Protein 8F0L (pdb70)

Sequence (868 aa):
VQLVQSGAEVKKPGASVKVSCKASGFNIKDYYMHWVRQAPGQRLEWMGWIDLENANTIYDAKFQGRVTITRRDTSASTAYMELSSLRSEDTAVYYCARDAYGRYFYDVWGQGTLVTVSSASTKGPSVFPLAPGTAALGCCLVKDYFPEPVTVSWNSGALTSGVHTFPAVLQSSGLYSLSSVVTVPSSSLGTQTYICCNVNHKPSNTKVDKKVEPDIVMTQSPDSLAVSLGERATINNCKSSQSLLNARTGKKNYLAWYQQKPGQPPKLLIYWASSTRRESSSGVPDRFSGSGSGTDDFTLTISSLQAEDVAVYYCKQSYSRRTFGGGTKVEIKRTVAAPSVFIFPPSDEQLKSGTASVVCCLLNNNFYPRREAKVQWKVDNALQSGNSQESVTEQDSKDSTYSLSSSTLTLSKADDYEKHKVYACCEVTHQGLSSPVTKSFNNRVQQLVQSGAEVKKPGASVKVSCKASGFNIKDYYMHWVRQAPGQRLEWMGWIDLENANTIYDAKFQGRVTITRDTSASTAYMELSSLRSEDTAVYYCARDAYGRYFYDVWGQGTLVTVSSASTKGPSVFPLAPGTAALGCCLVKDYFPEPVTVSWNSGALTSGVHTFPAVLQSSGLYSLSSVVTVPSSSLGTQTYICCNVNHKPSNTKVDKKVEPDIVMTQSPDSLLAVSLGERATINCKSSSQSLLNARTGKNYLAWYQQKPGQPPKLLIYWASTRRESGVPDDRFSGSGSGTDFTLTISSLQAEDVAVYYCKQSYSRRRTTFGGGTKVEIKRTVAAPSVFIFPPSDEEQLKSGTASVVCLLNNFYPRREEAKVQWKVDNALQSGNSQESVTEQDSKDSTYSLSSSTLTLSKADYEKHKVYACCEVTHQGLSSPVTKSFNRGEDGNEEMDGNEEM

B-factor: mean 36.09, std 13.44, range [15.04, 128.4]

CATH classification: 2.60.40.10 (+1 more: 2.60.40.10)

Structure (mmCIF, N/CA/C/O backbone):
data_8F0L
#
_entry.id   8F0L
#
_cell.length_a   73.634
_cell.length_b   53.084
_cell.length_c   113.934
_cell.angle_alpha   90.00
_cell.angle_beta   99.82
_cell.angle_gamma   90.00
#
_symmetry.space_group_name_H-M   'P 1 21 1'
#
loop_
_entity.id
_entity.type
_entity.pdbx_description
1 polymer 'ADI-26906 Fab Heavy Chain'
2 polymer 'ADI-26906 Fab Light Chain'
3 polymer 'T-cell surface glycoprotein CD3 epsilon chain'
4 non-polymer GLYCEROL
5 water water
#
loop_
_atom_site.group_PDB
_atom_site.id
_atom_site.type_symbol
_atom_site.label_atom_id
_atom_site.label_alt_id
_atom_site.label_comp_id
_atom_site.label_asym_id
_atom_site.label_entity_id
_atom_site.label_seq_id
_atom_site.pdbx_PDB_ins_code
_atom_site.Cartn_x
_atom_site.Cartn_y
_atom_site.Cartn_z
_atom_site.occupancy
_atom_site.B_iso_or_equiv
_atom_site.auth_seq_id
_atom_site.auth_comp_id
_atom_site.auth_asym_id
_atom_site.auth_atom_id
_atom_site.pdbx_PDB_model_num
ATOM 15 N N . VAL A 1 2 ? -14.130 -0.673 -0.436 1.00 21.17 2 VAL H N 1
ATOM 16 C CA . VAL A 1 2 ? -14.085 -1.126 -1.796 1.00 20.09 2 VAL H CA 1
ATOM 17 C C . VAL A 1 2 ? -12.805 -1.919 -2.053 1.00 22.00 2 VAL H C 1
ATOM 18 O O . VAL A 1 2 ? -11.744 -1.502 -1.614 1.00 22.22 2 VAL H O 1
ATOM 31 N N . GLN A 1 3 ? -12.905 -3.064 -2.733 1.00 23.37 3 GLN H N 1
ATOM 32 C CA . GLN A 1 3 ? -11.701 -3.807 -3.071 1.00 21.67 3 GLN H CA 1
ATOM 33 C C . GLN A 1 3 ? -11.939 -4.500 -4.417 1.00 21.62 3 GLN H C 1
ATOM 34 O O . GLN A 1 3 ? -13.069 -4.897 -4.734 1.00 19.66 3 GLN H O 1
ATOM 48 N N . LEU A 1 4 ? -10.864 -4.701 -5.171 1.00 20.58 4 LEU H N 1
ATOM 49 C CA . LEU A 1 4 ? -10.837 -5.567 -6.361 1.00 19.19 4 LEU H CA 1
ATOM 50 C C . LEU A 1 4 ? -9.712 -6.579 -6.148 1.00 19.20 4 LEU H C 1
ATOM 51 O O . LEU A 1 4 ? -8.561 -6.175 -5.912 1.00 16.54 4 LEU H O 1
ATOM 67 N N . VAL A 1 5 ? -10.058 -7.869 -6.098 1.00 19.74 5 VAL H N 1
ATOM 68 C CA . VAL A 1 5 ? -9.096 -8.896 -5.785 1.00 18.85 5 VAL H CA 1
ATOM 69 C C . VAL A 1 5 ? -9.061 -9.884 -6.956 1.00 19.60 5 VAL H C 1
ATOM 70 O O . VAL A 1 5 ? -10.070 -10.533 -7.277 1.00 20.11 5 VAL H O 1
ATOM 83 N N . GLN A 1 6 ? -7.891 -10.013 -7.574 1.00 18.18 6 GLN H N 1
ATOM 84 C CA . GLN A 1 6 ? -7.741 -10.874 -8.741 1.00 18.68 6 GLN H CA 1
ATOM 85 C C . GLN A 1 6 ? -7.217 -12.264 -8.401 1.00 20.15 6 GLN H C 1
ATOM 86 O O . GLN A 1 6 ? -6.657 -12.507 -7.334 1.00 19.28 6 GLN H O 1
ATOM 100 N N . SER A 1 7 ? -7.486 -13.182 -9.324 1.00 19.53 7 SER H N 1
ATOM 101 C CA . SER A 1 7 ? -6.986 -14.535 -9.208 1.00 19.97 7 SER H CA 1
ATOM 102 C C . SER A 1 7 ? -5.464 -14.567 -9.305 1.00 17.89 7 SER H C 1
ATOM 103 O O . SER A 1 7 ? -4.827 -13.611 -9.765 1.00 19.36 7 SER H O 1
ATOM 111 N N . GLY A 1 8 ? -4.900 -15.748 -8.946 1.00 21.29 8 GLY H N 1
ATOM 112 C CA . GLY A 1 8 ? -3.457 -15.954 -8.806 1.00 20.34 8 GLY H CA 1
ATOM 113 C C . GLY A 1 8 ? -2.739 -16.019 -10.129 1.00 21.62 8 GLY H C 1
ATOM 114 O O . GLY A 1 8 ? -3.342 -16.203 -11.169 1.00 19.96 8 GLY H O 1
ATOM 118 N N . ALA A 1 9 ? -1.407 -15.962 -10.066 1.00 21.22 9 ALA H N 1
ATOM 119 C CA . ALA A 1 9 ? -0.575 -16.043 -11.267 1.00 18.37 9 ALA H CA 1
ATOM 120 C C . ALA A 1 9 ? -0.800 -17.335 -12.068 1.00 19.45 9 ALA H C 1
ATOM 121 O O . ALA A 1 9 ? -1.116 -18.409 -11.522 1.00 20.81 9 ALA H O 1
ATOM 128 N N . GLU A 1 10 ? -0.566 -17.239 -13.383 1.00 18.38 10 GLU H N 1
ATOM 129 C CA . GLU A 1 10 ? -0.761 -18.325 -14.326 1.00 21.43 10 GLU H CA 1
ATOM 130 C C . GLU A 1 10 ? 0.500 -18.524 -15.170 1.00 19.97 10 GLU H C 1
ATOM 131 O O . GLU A 1 10 ? 1.222 -17.563 -15.455 1.00 20.37 10 GLU H O 1
ATOM 143 N N . VAL A 1 11 ? 0.747 -19.776 -15.543 1.00 19.32 11 VAL H N 1
ATOM 144 C CA . VAL A 1 11 ? 1.748 -20.145 -16.526 1.00 21.18 11 VAL H CA 1
ATOM 145 C C . VAL A 1 11 ? 0.981 -20.864 -17.617 1.00 22.82 11 VAL H C 1
ATOM 146 O O . VAL A 1 11 ? 0.226 -21.804 -17.329 1.00 23.89 11 VAL H O 1
ATOM 159 N N . LYS A 1 12 ? 1.217 -20.461 -18.868 1.00 21.36 12 LYS H N 1
ATOM 160 C CA . LYS A 1 12 ? 0.556 -21.044 -20.016 1.00 23.12 12 LYS H CA 1
ATOM 161 C C . LYS A 1 12 ? 1.518 -21.303 -21.172 1.00 23.94 12 LYS H C 1
ATOM 162 O O . LYS A 1 12 ? 2.426 -20.514 -21.445 1.00 24.20 12 LYS H O 1
ATOM 181 N N . LYS A 1 13 ? 1.245 -22.389 -21.918 1.00 23.01 13 LYS H N 1
ATOM 182 C CA . LYS A 1 13 ? 2.005 -22.622 -23.137 1.00 24.58 13 LYS H CA 1
ATOM 183 C C . LYS A 1 13 ? 1.439 -21.803 -24.291 1.00 23.36 13 LYS H C 1
ATOM 184 O O . LYS A 1 13 ? 0.230 -21.543 -24.352 1.00 22.74 13 LYS H O 1
ATOM 203 N N . PRO A 1 14 ? 2.275 -21.461 -25.272 1.00 23.57 14 PRO H N 1
ATOM 204 C CA . PRO A 1 14 ? 1.753 -20.796 -26.468 1.00 25.48 14 PRO H CA 1
ATOM 205 C C . PRO A 1 14 ? 0.611 -21.606 -27.079 1.00 26.80 14 PRO H C 1
ATOM 206 O O . PRO A 1 14 ? 0.652 -22.842 -27.156 1.00 26.39 14 PRO H O 1
ATOM 217 N N . GLY A 1 15 ? -0.424 -20.909 -27.445 1.00 24.28 15 GLY H N 1
ATOM 218 C CA . GLY A 1 15 ? -1.620 -21.483 -28.038 1.00 27.44 15 GLY H CA 1
ATOM 219 C C . GLY A 1 15 ? -2.754 -21.720 -27.065 1.00 28.41 15 GLY H C 1
ATOM 220 O O . GLY A 1 15 ? -3.904 -21.889 -27.502 1.00 29.49 15 GLY H O 1
ATOM 224 N N . ALA A 1 16 ? -2.446 -21.762 -25.774 1.00 25.06 16 ALA H N 1
ATOM 225 C CA . ALA A 1 16 ? -3.421 -21.913 -24.701 1.00 26.69 16 ALA H CA 1
ATOM 226 C C . ALA A 1 16 ? -4.263 -20.658 -24.563 1.00 24.49 16 ALA H C 1
ATOM 227 O O . ALA A 1 16 ? -4.029 -19.644 -25.232 1.00 24.37 16 ALA H O 1
ATOM 234 N N . SER A 1 17 ? -5.260 -20.742 -23.683 1.00 23.97 17 SER H N 1
ATOM 235 C CA . SER A 1 17 ? -6.034 -19.598 -23.222 1.00 23.11 17 SER H CA 1
ATOM 236 C C . SER A 1 17 ? -5.856 -19.394 -21.742 1.00 24.66 17 SER H C 1
ATOM 237 O O . SER A 1 17 ? -5.510 -20.335 -21.012 1.00 26.28 17 SER H O 1
ATOM 245 N N . VAL A 1 18 ? -6.166 -18.190 -21.289 1.00 22.99 18 VAL H N 1
ATOM 246 C CA . VAL A 1 18 ? -6.168 -17.902 -19.870 1.00 24.05 18 VAL H CA 1
ATOM 247 C C . VAL A 1 18 ? -7.427 -17.134 -19.540 1.00 23.93 18 VAL H C 1
ATOM 248 O O . VAL A 1 18 ? -7.893 -16.313 -20.334 1.00 23.50 18 VAL H O 1
ATOM 261 N N . LYS A 1 19 ? -7.916 -17.325 -18.328 1.00 22.54 19 LYS H N 1
ATOM 262 C CA . LYS A 1 19 ? -9.073 -16.602 -17.843 1.00 21.37 19 LYS H CA 1
ATOM 263 C C . LYS A 1 19 ? -8.785 -16.109 -16.431 1.00 23.12 19 LYS H C 1
ATOM 264 O O . LYS A 1 19 ? -8.499 -16.897 -15.523 1.00 23.37 19 LYS H O 1
ATOM 283 N N . VAL A 1 20 ? -8.748 -14.805 -16.281 1.00 20.26 20 VAL H N 1
ATOM 284 C CA . VAL A 1 20 ? -8.384 -14.128 -15.036 1.00 18.59 20 VAL H CA 1
ATOM 285 C C . VAL A 1 20 ? -9.659 -13.596 -14.440 1.00 20.31 20 VAL H C 1
ATOM 286 O O . VAL A 1 20 ? -10.457 -13.030 -15.170 1.00 21.55 20 VAL H O 1
ATOM 299 N N . SER A 1 21 ? -9.836 -13.715 -13.128 1.00 20.08 21 SER H N 1
ATOM 300 C CA . SER A 1 21 ? -10.988 -13.218 -12.393 1.00 21.02 21 SER H CA 1
ATOM 301 C C . SER A 1 21 ? -10.642 -11.978 -11.569 1.00 20.74 21 SER H C 1
ATOM 302 O O . SER A 1 21 ? -9.496 -11.704 -11.202 1.00 19.94 21 SER H O 1
ATOM 310 N N . CYS A 1 22 ? -11.687 -11.197 -11.306 1.00 20.94 22 CYS H N 1
ATOM 311 C CA . CYS A 1 22 ? -11.585 -9.914 -10.597 1.00 19.93 22 CYS H CA 1
ATOM 312 C C . CYS A 1 22 ? -12.828 -9.843 -9.732 1.00 18.46 22 CYS H C 1
ATOM 313 O O . CYS A 1 22 ? -13.903 -9.508 -10.253 1.00 20.96 22 CYS H O 1
ATOM 320 N N . LYS A 1 23 ? -12.650 -10.120 -8.432 1.00 21.36 23 LYS H N 1
ATOM 321 C CA . LYS A 1 23 ? -13.765 -10.134 -7.493 1.00 21.57 23 LYS H CA 1
ATOM 322 C C . LYS A 1 23 ? -13.917 -8.769 -6.862 1.00 20.83 23 LYS H C 1
ATOM 323 O O . LYS A 1 23 ? -12.952 -8.271 -6.275 1.00 21.41 23 LYS H O 1
ATOM 342 N N . ALA A 1 24 ? -15.105 -8.168 -6.989 1.00 21.39 24 ALA H N 1
ATOM 343 C CA . ALA A 1 24 ? -15.368 -6.848 -6.436 1.00 21.15 24 ALA H CA 1
ATOM 344 C C . ALA A 1 24 ? -16.066 -6.994 -5.095 1.00 23.14 24 ALA H C 1
ATOM 345 O O . ALA A 1 24 ? -17.116 -7.652 -5.000 1.00 23.62 24 ALA H O 1
ATOM 352 N N . SER A 1 25 ? -15.572 -6.282 -4.082 1.00 22.75 25 SER H N 1
ATOM 353 C CA . SER A 1 25 ? -16.163 -6.324 -2.762 1.00 23.63 25 SER H CA 1
ATOM 354 C C . SER A 1 25 ? -16.414 -4.895 -2.331 1.00 22.41 25 SER H C 1
ATOM 355 O O . SER A 1 25 ? -15.672 -4.003 -2.716 1.00 21.55 25 SER H O 1
ATOM 363 N N . GLY A 1 26 ? -17.448 -4.681 -1.530 1.00 23.37 26 GLY H N 1
ATOM 364 C CA . GLY A 1 26 ? -17.660 -3.394 -0.862 1.00 23.83 26 GLY H CA 1
ATOM 365 C C . GLY A 1 26 ? -18.357 -2.305 -1.693 1.00 25.14 26 GLY H C 1
ATOM 366 O O . GLY A 1 26 ? -18.411 -1.135 -1.256 1.00 25.55 26 GLY H O 1
ATOM 370 N N . PHE A 1 27 ? -18.909 -2.649 -2.865 1.00 23.93 27 PHE H N 1
ATOM 371 C CA . PHE A 1 27 ? -19.731 -1.708 -3.608 1.00 25.61 27 PHE H CA 1
ATOM 372 C C . PHE A 1 27 ? -20.675 -2.497 -4.500 1.00 26.97 27 PHE H C 1
ATOM 373 O O . PHE A 1 27 ? -20.513 -3.694 -4.705 1.00 26.12 27 PHE H O 1
ATOM 390 N N . ASN A 1 28 ? -21.643 -1.818 -5.055 1.00 26.58 28 ASN H N 1
ATOM 391 C CA . ASN A 1 28 ? -22.605 -2.471 -5.942 1.00 29.92 28 ASN H CA 1
ATOM 392 C C . ASN A 1 28 ? -22.067 -2.381 -7.371 1.00 27.77 28 ASN H C 1
ATOM 393 O O . ASN A 1 28 ? -21.953 -1.280 -7.926 1.00 28.76 28 ASN H O 1
ATOM 404 N N . ILE A 1 29 ? -21.659 -3.516 -7.945 1.00 25.99 29 ILE H N 1
ATOM 405 C CA . ILE A 1 29 ? -20.939 -3.466 -9.211 1.00 24.51 29 ILE H CA 1
ATOM 406 C C . ILE A 1 29 ? -21.795 -2.858 -10.281 1.00 26.99 29 ILE H C 1
ATOM 407 O O . ILE A 1 29 ? -21.258 -2.385 -11.287 1.00 25.04 29 ILE H O 1
ATOM 423 N N . LYS A 1 30 ? -23.135 -2.913 -10.128 1.00 28.99 30 LYS H N 1
ATOM 424 C CA . LYS A 1 30 ? -23.994 -2.520 -11.245 1.00 28.54 30 LYS H CA 1
ATOM 425 C C . LYS A 1 30 ? -23.873 -1.050 -11.604 1.00 29.23 30 LYS H C 1
ATOM 426 O O . LYS A 1 30 ? -24.261 -0.675 -12.716 1.00 29.40 30 LYS H O 1
ATOM 445 N N . ASP A 1 31 ? -23.318 -0.226 -10.719 1.00 25.94 31 ASP H N 1
ATOM 446 C CA . ASP A 1 31 ? -23.178 1.188 -11.010 1.00 26.59 31 ASP H CA 1
ATOM 447 C C . ASP A 1 31 ? -21.890 1.487 -11.786 1.00 26.94 31 ASP H C 1
ATOM 448 O O . ASP A 1 31 ? -21.570 2.669 -11.973 1.00 24.62 31 ASP H O 1
ATOM 457 N N . TYR A 1 32 ? -21.123 0.458 -12.166 1.00 24.15 32 TYR H N 1
ATOM 458 C CA . TYR A 1 32 ? -19.749 0.608 -12.634 1.00 22.67 32 TYR H CA 1
ATOM 459 C C . TYR A 1 32 ? -19.505 -0.142 -13.931 1.00 23.36 32 TYR H C 1
ATOM 460 O O . TYR A 1 32 ? -20.310 -0.973 -14.375 1.00 22.12 32 TYR H O 1
ATOM 478 N N . TYR A 1 33 ? -18.336 0.151 -14.515 1.00 21.27 33 TYR H N 1
ATOM 479 C CA . TYR A 1 33 ? -17.719 -0.606 -15.614 1.00 19.75 33 TYR H CA 1
ATOM 480 C C . TYR A 1 33 ? -16.458 -1.241 -15.076 1.00 18.32 33 TYR H C 1
ATOM 481 O O . TYR A 1 33 ? -15.779 -0.634 -14.248 1.00 20.42 33 TYR H O 1
ATOM 499 N N . MET A 1 34 ? -16.129 -2.441 -15.527 1.00 18.67 34 MET H N 1
ATOM 500 C CA . MET A 1 34 ? -14.824 -2.998 -15.228 1.00 18.86 34 MET H CA 1
ATOM 501 C C . MET A 1 34 ? -13.993 -2.951 -16.501 1.00 18.38 34 MET H C 1
ATOM 502 O O . MET A 1 34 ? -14.410 -3.472 -17.535 1.00 19.07 34 MET H O 1
ATOM 516 N N . HIS A 1 35 ? -12.770 -2.474 -16.358 1.00 17.26 35 HIS H N 1
ATOM 517 C CA . HIS A 1 35 ? -11.791 -2.404 -17.415 1.00 18.35 35 HIS H CA 1
ATOM 518 C C . HIS A 1 35 ? -10.668 -3.381 -17.122 1.00 19.26 35 HIS H C 1
ATOM 519 O O . HIS A 1 35 ? -10.396 -3.717 -15.953 1.00 19.16 35 HIS H O 1
ATOM 533 N N . TRP A 1 36 ? -10.044 -3.815 -18.212 1.00 17.33 36 TRP H N 1
ATOM 534 C CA . TRP A 1 36 ? -8.837 -4.623 -18.178 1.00 17.61 36 TRP H CA 1
ATOM 535 C C . TRP A 1 36 ? -7.711 -3.903 -18.899 1.00 18.77 36 TRP H C 1
ATOM 536 O O . TRP A 1 36 ? -7.922 -3.379 -19.993 1.00 19.30 36 TRP H O 1
ATOM 557 N N . VAL A 1 37 ? -6.534 -3.859 -18.242 1.00 17.65 37 VAL H N 1
ATOM 558 C CA . VAL A 1 37 ? -5.318 -3.159 -18.672 1.00 18.42 37 VAL H CA 1
ATOM 559 C C . VAL A 1 37 ? -4.158 -4.095 -18.375 1.00 20.48 37 VAL H C 1
ATOM 560 O O . VAL A 1 37 ? -4.117 -4.700 -17.302 1.00 19.28 37 VAL H O 1
ATOM 573 N N . ARG A 1 38 ? -3.249 -4.255 -19.313 1.00 19.69 38 ARG H N 1
ATOM 574 C CA . ARG A 1 38 ? -2.1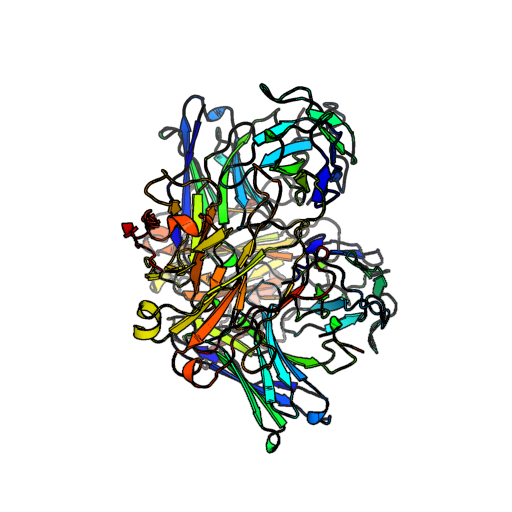20 -5.130 -19.070 1.00 20.52 38 ARG H CA 1
ATOM 575 C C . ARG A 1 38 ? -0.802 -4.387 -19.215 1.00 17.97 38 ARG H C 1
ATOM 576 O O . ARG A 1 38 ? -0.697 -3.295 -19.794 1.00 21.09 38 ARG H O 1
ATOM 597 N N . GLN A 1 39 ? 0.237 -4.982 -18.635 1.00 18.66 39 GLN H N 1
ATOM 598 C CA . GLN A 1 39 ? 1.542 -4.323 -18.655 1.00 20.41 39 GLN H CA 1
ATOM 599 C C . GLN A 1 39 ? 2.664 -5.354 -18.782 1.00 21.06 39 GLN H C 1
ATOM 600 O O . GLN A 1 39 ? 2.885 -6.161 -17.860 1.00 20.85 39 GLN H O 1
ATOM 614 N N . ALA A 1 40 ? 3.278 -5.465 -19.954 1.00 24.22 40 ALA H N 1
ATOM 615 C CA . ALA A 1 40 ? 4.376 -6.415 -20.085 1.00 24.61 40 ALA H CA 1
ATOM 616 C C . ALA A 1 40 ? 5.526 -5.910 -19.215 1.00 26.25 40 ALA H C 1
ATOM 617 O O . ALA A 1 40 ? 5.633 -4.705 -18.960 1.00 24.77 40 ALA H O 1
ATOM 624 N N . PRO A 1 41 ? 6.379 -6.798 -18.716 1.00 28.23 41 PRO H N 1
ATOM 625 C CA . PRO A 1 41 ? 7.500 -6.372 -17.847 1.00 29.57 41 PRO H CA 1
ATOM 626 C C . PRO A 1 41 ? 8.284 -5.232 -18.421 1.00 30.74 41 PRO H C 1
ATOM 627 O O . PRO A 1 41 ? 8.819 -5.303 -19.540 1.00 30.67 41 PRO H O 1
ATOM 638 N N . GLY A 1 42 ? 8.361 -4.162 -17.625 1.00 31.44 42 GLY H N 1
ATOM 639 C CA . GLY A 1 42 ? 9.149 -3.019 -18.057 1.00 30.81 42 GLY H CA 1
ATOM 640 C C . GLY A 1 42 ? 8.539 -2.146 -19.121 1.00 30.65 42 GLY H C 1
ATOM 641 O O . GLY A 1 42 ? 9.158 -1.157 -19.502 1.00 29.91 42 GLY H O 1
ATOM 645 N N . GLN A 1 43 ? 7.323 -2.398 -19.532 1.00 29.00 43 GLN H N 1
ATOM 646 C CA . GLN A 1 43 ? 6.722 -1.746 -20.691 1.00 31.04 43 GLN H CA 1
ATOM 647 C C . GLN A 1 43 ? 5.519 -0.878 -20.273 1.00 30.66 43 GLN H C 1
ATOM 648 O O . GLN A 1 43 ? 5.173 -0.746 -19.077 1.00 27.13 43 GLN H O 1
ATOM 662 N N . ARG A 1 44 ? 4.865 -0.322 -21.302 1.00 32.05 44 ARG H N 1
ATOM 663 C CA . ARG A 1 44 ? 3.750 0.618 -21.179 1.00 33.96 44 ARG H CA 1
ATOM 664 C C . ARG A 1 44 ? 2.485 -0.100 -20.710 1.00 27.64 44 ARG H C 1
ATOM 665 O O . ARG A 1 44 ? 2.338 -1.315 -20.872 1.00 25.58 44 ARG H O 1
ATOM 686 N N . LEU A 1 45 ? 1.557 0.655 -20.108 1.00 26.59 45 LEU H N 1
ATOM 687 C CA . LEU A 1 45 ? 0.217 0.151 -19.839 1.00 25.18 45 LEU H CA 1
ATOM 688 C C . LEU A 1 45 ? -0.597 0.115 -21.129 1.00 22.81 45 LEU H C 1
ATOM 689 O O . LEU A 1 45 ? -0.527 1.034 -21.943 1.00 23.88 45 LEU H O 1
ATOM 705 N N . GLU A 1 46 ? -1.379 -0.941 -21.297 1.00 23.16 46 GLU H N 1
ATOM 706 C CA . GLU A 1 46 ? -2.100 -1.223 -22.528 1.00 23.88 46 GLU H CA 1
ATOM 707 C C . GLU A 1 46 ? -3.556 -1.549 -22.172 1.00 20.45 46 GLU H C 1
ATOM 708 O O . GLU A 1 46 ? -3.848 -2.572 -21.541 1.00 22.07 46 GLU H O 1
ATOM 720 N N . TRP A 1 47 ? -4.484 -0.707 -22.607 1.00 21.32 47 TRP H N 1
ATOM 721 C CA . TRP A 1 47 ? -5.888 -0.988 -22.362 1.00 22.02 47 TRP H CA 1
ATOM 722 C C . TRP A 1 47 ? -6.394 -2.097 -23.275 1.00 20.76 47 TRP H C 1
ATOM 723 O O . TRP A 1 47 ? -6.119 -2.105 -24.478 1.00 21.01 47 TRP H O 1
ATOM 744 N N . MET A 1 48 ? -7.187 -2.999 -22.693 1.00 20.93 48 MET H N 1
ATOM 745 C CA . MET A 1 48 ? -7.732 -4.127 -23.430 1.00 22.00 48 MET H CA 1
ATOM 746 C C . MET A 1 48 ? -9.226 -4.010 -23.691 1.00 21.34 48 MET H C 1
ATOM 747 O O . MET A 1 48 ? -9.667 -4.485 -24.742 1.00 21.43 48 MET H O 1
ATOM 761 N N . GLY A 1 49 ? -10.029 -3.476 -22.791 1.00 20.07 49 GLY H N 1
ATOM 762 C CA . GLY A 1 49 ? -11.457 -3.360 -23.039 1.00 19.98 49 GLY H CA 1
ATOM 763 C C . GLY A 1 49 ? -12.194 -3.129 -21.743 1.00 19.59 49 GLY H C 1
ATOM 764 O O . GLY A 1 49 ? -11.595 -3.047 -20.682 1.00 19.29 49 GLY H O 1
ATOM 768 N N . TRP A 1 50 ? -13.511 -3.041 -21.850 1.00 20.51 50 TRP H N 1
ATOM 769 C CA . TRP A 1 50 ? -14.351 -2.819 -20.685 1.00 18.77 50 TRP H CA 1
ATOM 770 C C . TRP A 1 50 ? -15.623 -3.669 -20.812 1.00 20.70 50 TRP H C 1
ATOM 771 O O . TRP A 1 50 ? -16.009 -4.145 -21.895 1.00 23.39 50 TRP H O 1
ATOM 792 N N . ILE A 1 51 ? -16.323 -3.788 -19.685 1.00 21.80 51 ILE H N 1
ATOM 793 C CA . ILE A 1 51 ? -17.651 -4.365 -19.650 1.00 21.27 51 ILE H CA 1
ATOM 794 C C . ILE A 1 51 ? -18.484 -3.456 -18.763 1.00 21.03 51 ILE H C 1
ATOM 795 O O . ILE A 1 51 ? -18.023 -3.009 -17.722 1.00 19.86 51 ILE H O 1
ATOM 811 N N . ASP A 1 52 ? -19.694 -3.162 -19.183 1.00 22.53 52 ASP H N 1
ATOM 812 C CA . ASP A 1 52 ? -20.707 -2.472 -18.387 1.00 23.97 52 ASP H CA 1
ATOM 813 C C . ASP A 1 52 ? -21.302 -3.469 -17.396 1.00 23.24 52 ASP H C 1
ATOM 814 O O . ASP A 1 52 ? -21.856 -4.490 -17.816 1.00 25.10 52 ASP H O 1
ATOM 823 N N . LEU A 1 53 A -21.017 -3.303 -16.098 1.00 23.33 52 LEU H N 1
ATOM 824 C CA . LEU A 1 53 A -21.394 -4.371 -15.177 1.00 23.97 52 LEU H CA 1
ATOM 825 C C . LEU A 1 53 A -22.892 -4.484 -14.968 1.00 25.36 52 LEU H C 1
ATOM 826 O O . LEU A 1 53 A -23.352 -5.493 -14.425 1.00 27.29 52 LEU H O 1
ATOM 842 N N . GLU A 1 54 ? -23.655 -3.469 -15.328 1.00 24.94 53 GLU H N 1
ATOM 843 C CA . GLU A 1 54 ? -25.122 -3.548 -15.261 1.00 30.74 53 GLU H CA 1
ATOM 844 C C . GLU A 1 54 ? -25.667 -4.506 -16.307 1.00 31.33 53 GLU H C 1
ATOM 845 O O . GLU A 1 54 ? -26.412 -5.438 -15.990 1.00 34.62 53 GLU H O 1
ATOM 857 N N . ASN A 1 55 ? -25.344 -4.256 -17.572 1.00 27.68 54 ASN H N 1
ATOM 858 C CA . ASN A 1 55 ? -25.994 -4.941 -18.691 1.00 30.51 54 ASN H CA 1
ATOM 859 C C . ASN A 1 55 ? -25.074 -5.871 -19.472 1.00 27.21 54 ASN H C 1
ATOM 860 O O . ASN A 1 55 ? -25.554 -6.554 -20.356 1.00 28.39 54 ASN H O 1
ATOM 871 N N . ALA A 1 56 ? -23.815 -5.958 -19.135 1.00 25.99 55 ALA H N 1
ATOM 872 C CA . ALA A 1 56 ? -22.805 -6.888 -19.707 1.00 28.15 55 ALA H CA 1
ATOM 873 C C . ALA A 1 56 ? -22.346 -6.482 -21.101 1.00 28.37 55 ALA H C 1
ATOM 874 O O . ALA A 1 56 ? -21.635 -7.298 -21.801 1.00 27.74 55 ALA H O 1
ATOM 881 N N . ASN A 1 57 ? -22.710 -5.295 -21.564 1.00 27.79 56 ASN H N 1
ATOM 882 C CA . ASN A 1 57 ? -22.221 -4.823 -22.862 1.00 26.89 56 ASN H CA 1
ATOM 883 C C . ASN A 1 57 ? -20.717 -4.702 -22.777 1.00 27.05 56 ASN H C 1
ATOM 884 O O . ASN A 1 57 ? -20.177 -4.283 -21.753 1.00 22.43 56 ASN H O 1
ATOM 895 N N . THR A 1 58 ? -20.030 -5.041 -23.867 1.00 25.23 57 THR H N 1
ATOM 896 C CA . THR A 1 58 ? -18.578 -4.924 -23.866 1.00 24.49 57 THR H CA 1
ATOM 897 C C . THR A 1 58 ? -18.074 -4.085 -25.028 1.00 25.85 57 THR H C 1
ATOM 898 O O . THR A 1 58 ? -18.762 -3.911 -26.043 1.00 24.60 57 THR H O 1
ATOM 909 N N . ILE A 1 59 ? -16.878 -3.517 -24.823 1.00 22.73 58 ILE H N 1
ATOM 910 C CA . ILE A 1 59 ? -16.118 -2.807 -25.836 1.00 22.56 58 ILE H CA 1
ATOM 911 C C . ILE A 1 59 ? -14.692 -3.296 -25.720 1.00 23.97 58 ILE H C 1
ATOM 912 O O . ILE A 1 59 ? -14.111 -3.220 -24.628 1.00 22.60 58 ILE H O 1
ATOM 928 N N . TYR A 1 60 ? -14.097 -3.768 -26.836 1.00 23.00 59 TYR H N 1
ATOM 929 C CA . TYR A 1 60 ? -12.712 -4.252 -26.789 1.00 24.36 59 TYR H CA 1
ATOM 930 C C . TYR A 1 60 ? -11.807 -3.346 -27.639 1.00 23.00 59 TYR H C 1
ATOM 931 O O . TYR A 1 60 ? -12.251 -2.753 -28.627 1.00 24.22 59 TYR H O 1
ATOM 949 N N . ASP A 1 61 ? -10.550 -3.213 -27.225 1.00 23.65 60 ASP H N 1
ATOM 950 C CA . ASP A 1 61 ? -9.564 -2.503 -28.003 1.00 25.96 60 ASP H CA 1
ATOM 951 C C . ASP A 1 61 ? -9.324 -3.264 -29.293 1.00 25.67 60 ASP H C 1
ATOM 952 O O . ASP A 1 61 ? -9.327 -4.498 -29.309 1.00 26.78 60 ASP H O 1
ATOM 961 N N . ALA A 1 62 ? -9.142 -2.501 -30.374 1.00 28.09 61 ALA H N 1
ATOM 962 C CA . ALA A 1 62 ? -8.950 -3.083 -31.697 1.00 29.46 61 ALA H CA 1
ATOM 963 C C . ALA A 1 62 ? -7.865 -4.165 -31.698 1.00 29.76 61 ALA H C 1
ATOM 964 O O . ALA A 1 62 ? -7.911 -5.110 -32.507 1.00 30.20 61 ALA H O 1
ATOM 971 N N . LYS A 1 63 ? -6.852 -4.012 -30.841 1.00 30.76 62 LYS H N 1
ATOM 972 C CA . LYS A 1 63 ? -5.693 -4.918 -30.874 1.00 32.03 62 LYS H CA 1
ATOM 973 C C . LYS A 1 63 ? -6.037 -6.302 -30.361 1.00 30.58 62 LYS H C 1
ATOM 974 O O . LYS A 1 63 ? -5.316 -7.270 -30.641 1.00 31.69 62 LYS H O 1
ATOM 993 N N . PHE A 1 64 ? -7.174 -6.418 -29.690 1.00 27.93 63 PHE H N 1
ATOM 994 C CA . PHE A 1 64 ? -7.607 -7.683 -29.131 1.00 29.58 63 PHE H CA 1
ATOM 995 C C . PHE A 1 64 ? -8.957 -8.118 -29.674 1.00 29.31 63 PHE H C 1
ATOM 996 O O . PHE A 1 64 ? -9.502 -9.108 -29.210 1.00 30.35 63 PHE H O 1
ATOM 1013 N N . GLN A 1 65 ? -9.493 -7.421 -30.664 1.00 30.30 64 GLN H N 1
ATOM 1014 C CA . GLN A 1 65 ? -10.720 -7.837 -31.303 1.00 31.08 64 GLN H CA 1
ATOM 1015 C C . GLN A 1 65 ? -10.577 -9.289 -31.713 1.00 32.37 64 GLN H C 1
ATOM 1016 O O . GLN A 1 65 ? -9.611 -9.685 -32.398 1.00 32.53 64 GLN H O 1
ATOM 1030 N N . GLY A 1 66 ? -11.586 -10.068 -31.361 1.00 31.85 65 GLY H N 1
ATOM 1031 C CA . GLY A 1 66 ? -11.586 -11.448 -31.821 1.00 33.27 65 GLY H CA 1
ATOM 1032 C C . GLY A 1 66 ? -10.769 -12.412 -30.983 1.00 33.59 65 GLY H C 1
ATOM 1033 O O . GLY A 1 66 ? -10.842 -13.620 -31.230 1.00 34.50 65 GLY H O 1
ATOM 1037 N N . ARG A 1 67 ? -9.967 -11.913 -30.014 1.00 30.71 66 ARG H N 1
ATOM 1038 C CA . ARG A 1 67 ? -9.170 -12.746 -29.107 1.00 28.94 66 ARG H CA 1
ATOM 1039 C C . ARG A 1 67 ? -9.551 -12.637 -27.632 1.00 28.68 66 ARG H C 1
ATOM 1040 O O . ARG A 1 67 ? -9.121 -13.493 -26.836 1.00 25.43 66 ARG H O 1
ATOM 1061 N N . VAL A 1 68 ? -10.152 -11.522 -27.214 1.00 27.16 67 VAL H N 1
ATOM 1062 C CA . VAL A 1 68 ? -10.430 -11.322 -25.796 1.00 25.23 67 VAL H CA 1
ATOM 1063 C C . VAL A 1 68 ? -11.923 -11.468 -25.566 1.00 24.17 67 VAL H C 1
ATOM 1064 O O . VAL A 1 68 ? -12.734 -11.078 -26.393 1.00 25.85 67 VAL H O 1
ATOM 1077 N N . THR A 1 69 ? -12.301 -11.944 -24.399 1.00 24.17 68 THR H N 1
ATOM 1078 C CA . THR A 1 69 ? -13.710 -12.022 -24.018 1.00 25.20 68 THR H CA 1
ATOM 1079 C C . THR A 1 69 ? -13.794 -11.515 -22.588 1.00 24.43 68 THR H C 1
ATOM 1080 O O . THR A 1 69 ? -13.063 -12.007 -21.734 1.00 23.40 68 THR H O 1
ATOM 1091 N N . ILE A 1 70 ? -14.587 -10.487 -22.340 1.00 23.84 69 ILE H N 1
ATOM 1092 C CA . ILE A 1 70 ? -14.845 -9.998 -20.986 1.00 22.29 69 ILE H CA 1
ATOM 1093 C C . ILE A 1 70 ? -16.282 -10.333 -20.605 1.00 22.35 69 ILE H C 1
ATOM 1094 O O . ILE A 1 70 ? -17.210 -10.110 -21.401 1.00 22.25 69 ILE H O 1
ATOM 1110 N N . THR A 1 71 ? -16.468 -10.890 -19.404 1.00 24.95 70 THR H N 1
ATOM 1111 C CA . THR A 1 71 ? -17.769 -11.338 -18.880 1.00 24.18 70 THR H CA 1
ATOM 1112 C C . THR A 1 71 ? -17.882 -10.903 -17.416 1.00 23.73 70 THR H C 1
ATOM 1113 O O . THR A 1 71 ? -16.884 -10.513 -16.782 1.00 21.53 70 THR H O 1
ATOM 1124 N N . ARG A 1 72 ? -19.083 -11.035 -16.841 1.00 25.32 71 ARG H N 1
ATOM 1125 C CA A ARG A 1 72 ? -19.235 -10.753 -15.417 0.56 23.77 71 ARG H CA 1
ATOM 1126 C CA B ARG A 1 72 ? -19.237 -10.752 -15.420 0.44 23.73 71 ARG H CA 1
ATOM 1127 C C . ARG A 1 72 ? -20.367 -11.604 -14.883 1.00 25.66 71 ARG H C 1
ATOM 1128 O O . ARG A 1 72 ? -21.302 -11.945 -15.622 1.00 26.09 71 ARG H O 1
ATOM 1169 N N . ASP A 1 73 ? -20.246 -11.974 -13.600 1.00 24.74 72 ASP H N 1
ATOM 1170 C CA . ASP A 1 73 ? -21.231 -12.806 -12.903 1.00 29.27 72 ASP H CA 1
ATOM 1171 C C . ASP A 1 73 ? -21.755 -11.916 -11.798 1.00 28.71 72 ASP H C 1
ATOM 1172 O O . ASP A 1 73 ? -21.021 -11.611 -10.869 1.00 26.66 72 ASP H O 1
ATOM 1181 N N . THR A 1 74 ? -22.992 -11.465 -11.907 1.00 30.21 73 THR H N 1
ATOM 1182 C CA . THR A 1 74 ? -23.534 -10.530 -10.925 1.00 32.48 73 THR H CA 1
ATOM 1183 C C . THR A 1 74 ? -23.552 -11.145 -9.531 1.00 34.01 73 THR H C 1
ATOM 1184 O O . THR A 1 74 ? -23.095 -10.534 -8.555 1.00 31.82 73 THR H O 1
ATOM 1195 N N . SER A 1 75 ? -24.046 -12.383 -9.425 1.00 31.91 74 SER H N 1
ATOM 1196 C CA . SER A 1 75 ? -24.217 -13.000 -8.108 1.00 34.83 74 SER H CA 1
ATOM 1197 C C . SER A 1 75 ? -22.868 -13.251 -7.449 1.00 32.38 74 SER H C 1
ATOM 1198 O O . SER A 1 75 ? -22.773 -13.203 -6.224 1.00 33.80 74 SER H O 1
ATOM 1206 N N . ALA A 1 76 ? -21.810 -13.413 -8.226 1.00 31.58 75 ALA H N 1
ATOM 1207 C CA . ALA A 1 76 ? -20.485 -13.592 -7.634 1.00 31.50 75 ALA H CA 1
ATOM 1208 C C . ALA A 1 76 ? -19.722 -12.264 -7.488 1.00 29.89 75 ALA H C 1
ATOM 1209 O O . ALA A 1 76 ? -18.585 -12.253 -6.975 1.00 28.75 75 ALA H O 1
ATOM 1216 N N . SER A 1 77 ? -20.311 -11.162 -7.958 1.00 26.73 76 SER H N 1
ATOM 1217 C CA . SER A 1 77 ? -19.687 -9.854 -7.942 1.00 25.99 76 SER H CA 1
ATOM 1218 C C . SER A 1 77 ? -18.286 -9.940 -8.548 1.00 24.47 76 SER H C 1
ATOM 1219 O O . SER A 1 77 ? -17.303 -9.417 -8.011 1.00 23.73 76 SER H O 1
ATOM 1227 N N . THR A 1 78 ? -18.189 -10.667 -9.671 1.00 23.83 77 THR H N 1
ATOM 1228 C CA . THR A 1 78 ? -16.889 -10.932 -10.296 1.00 23.40 77 THR H CA 1
ATOM 1229 C C . THR A 1 78 ? -16.913 -10.688 -11.795 1.00 21.98 77 THR H C 1
ATOM 1230 O O . THR A 1 78 ? -17.875 -11.006 -12.501 1.00 23.08 77 THR H O 1
ATOM 1241 N N . ALA A 1 79 ? -15.864 -10.080 -12.283 1.00 21.72 78 ALA H N 1
ATOM 1242 C CA . ALA A 1 79 ? -15.636 -9.939 -13.714 1.00 20.57 78 ALA H CA 1
ATOM 1243 C C . ALA A 1 79 ? -14.478 -10.825 -14.143 1.00 22.03 78 ALA H C 1
ATOM 1244 O O . ALA A 1 79 ? -13.571 -11.104 -13.355 1.00 20.71 78 ALA H O 1
ATOM 1251 N N . TYR A 1 80 ? -14.454 -11.170 -15.418 1.00 20.83 79 TYR H N 1
ATOM 1252 C CA . TYR A 1 80 ? -13.479 -12.100 -15.964 1.00 20.86 79 TYR H CA 1
ATOM 1253 C C . TYR A 1 80 ? -12.948 -11.581 -17.295 1.00 22.37 79 TYR H C 1
ATOM 1254 O O . TYR A 1 80 ? -13.666 -10.931 -18.068 1.00 23.06 79 TYR H O 1
ATOM 1272 N N . MET A 1 81 ? -11.676 -11.851 -17.546 1.00 20.73 80 MET H N 1
ATOM 1273 C CA . MET A 1 81 ? -11.041 -11.595 -18.832 1.00 21.31 80 MET H CA 1
ATOM 1274 C C . MET A 1 81 ? -10.469 -12.903 -19.332 1.00 19.99 80 MET H C 1
ATOM 1275 O O . MET A 1 81 ? -9.708 -13.540 -18.620 1.00 20.85 80 MET H O 1
ATOM 1289 N N . GLU A 1 82 ? -10.834 -13.331 -20.529 1.00 21.34 81 GLU H N 1
ATOM 1290 C CA . GLU A 1 82 ? -10.290 -14.534 -21.156 1.00 23.53 81 GLU H CA 1
ATOM 1291 C C . GLU A 1 82 ? -9.575 -14.134 -22.439 1.00 24.72 81 GLU H C 1
ATOM 1292 O O . GLU A 1 82 ? -10.153 -13.455 -23.266 1.00 25.75 81 GLU H O 1
ATOM 1304 N N . LEU A 1 83 ? -8.338 -14.520 -22.587 1.00 23.36 82 LEU H N 1
ATOM 1305 C CA . LEU A 1 83 ? -7.517 -14.186 -23.736 1.00 23.67 82 LEU H CA 1
ATOM 1306 C C . LEU A 1 83 ? -7.052 -15.497 -24.356 1.00 24.80 82 LEU H C 1
ATOM 1307 O O . LEU A 1 83 ? -6.445 -16.334 -23.693 1.00 23.88 82 LEU H O 1
ATOM 1323 N N . SER A 1 84 A -7.325 -15.684 -25.636 1.00 25.00 82 SER H N 1
ATOM 1324 C CA . SER A 1 84 A -7.057 -16.953 -26.304 1.00 26.60 82 SER H CA 1
ATOM 1325 C C . SER A 1 84 A -5.869 -16.814 -27.254 1.00 25.47 82 SER H C 1
ATOM 1326 O O . SER A 1 84 A -5.382 -15.707 -27.506 1.00 25.13 82 SER H O 1
ATOM 1334 N N . SER A 1 85 B -5.463 -17.948 -27.823 1.00 26.31 82 SER H N 1
ATOM 1335 C CA . SER A 1 85 B -4.355 -18.010 -28.767 1.00 26.98 82 SER H CA 1
ATOM 1336 C C . SER A 1 85 B -3.102 -17.301 -28.224 1.00 27.45 82 SER H C 1
ATOM 1337 O O . SER A 1 85 B -2.463 -16.469 -28.906 1.00 26.20 82 SER H O 1
ATOM 1345 N N . LEU A 1 86 C -2.729 -17.670 -26.994 1.00 23.98 82 LEU H N 1
ATOM 1346 C CA . LEU A 1 86 C -1.675 -16.946 -26.324 1.00 24.20 82 LEU H CA 1
ATOM 1347 C C . LEU A 1 86 C -0.330 -17.139 -27.039 1.00 24.19 82 LEU H C 1
ATOM 1348 O O . LEU A 1 86 C -0.015 -18.204 -27.600 1.00 25.25 82 LEU H O 1
ATOM 1364 N N . ARG A 1 87 ? 0.432 -16.051 -27.041 1.00 23.59 83 ARG H N 1
ATOM 1365 C CA . ARG A 1 87 ? 1.811 -16.023 -27.488 1.00 23.10 83 ARG H CA 1
ATOM 1366 C C . ARG A 1 87 ? 2.734 -15.522 -26.402 1.00 24.80 83 ARG H C 1
ATOM 1367 O O . ARG A 1 87 ? 2.310 -14.901 -25.432 1.00 23.32 83 ARG H O 1
ATOM 1388 N N . SER A 1 88 ? 4.026 -15.737 -26.608 1.00 24.13 84 SER H N 1
ATOM 1389 C CA . SER A 1 88 ? 4.959 -15.332 -25.594 1.00 24.42 84 SER H CA 1
ATOM 1390 C C . SER A 1 88 ? 4.886 -13.853 -25.353 1.00 25.76 84 SER H C 1
ATOM 1391 O O . SER A 1 88 ? 5.060 -13.447 -24.206 1.00 23.07 84 SER H O 1
ATOM 1399 N N . GLU A 1 89 ? 4.530 -13.054 -26.364 1.00 25.92 85 GLU H N 1
ATOM 1400 C CA . GLU A 1 89 ? 4.386 -11.624 -26.197 1.00 26.26 85 GLU H CA 1
ATOM 1401 C C . GLU A 1 89 ? 3.198 -11.229 -25.340 1.00 24.21 85 GLU H C 1
ATOM 1402 O O . GLU A 1 89 ? 3.064 -10.044 -25.009 1.00 24.71 85 GLU H O 1
ATOM 1414 N N . ASP A 1 90 ? 2.308 -12.157 -24.999 1.00 23.23 86 ASP H N 1
ATOM 1415 C CA . ASP A 1 90 ? 1.236 -11.882 -24.045 1.00 19.84 86 ASP H CA 1
ATOM 1416 C C . ASP A 1 90 ? 1.665 -12.043 -22.603 1.00 20.38 86 ASP H C 1
ATOM 1417 O O . ASP A 1 90 ? 0.854 -11.800 -21.710 1.00 21.66 86 ASP H O 1
ATOM 1426 N N . THR A 1 91 ? 2.924 -12.365 -22.323 1.00 21.11 87 THR H N 1
ATOM 1427 C CA . THR A 1 91 ? 3.421 -12.352 -20.962 1.00 19.01 87 THR H CA 1
ATOM 1428 C C . THR A 1 91 ? 3.314 -10.936 -20.399 1.00 19.97 87 THR H C 1
ATOM 1429 O O . THR A 1 91 ? 3.895 -10.001 -20.987 1.00 20.63 87 THR H O 1
ATOM 1440 N N . ALA A 1 92 ? 2.586 -10.796 -19.282 1.00 18.33 88 ALA H N 1
ATOM 1441 C CA . ALA A 1 92 ? 2.264 -9.475 -18.750 1.00 17.52 88 ALA H CA 1
ATOM 1442 C C . ALA A 1 92 ? 1.588 -9.612 -17.399 1.00 17.36 88 ALA H C 1
ATOM 1443 O O . ALA A 1 92 ? 1.083 -10.669 -17.045 1.00 18.18 88 ALA H O 1
ATOM 1450 N N . VAL A 1 93 ? 1.555 -8.524 -16.670 1.00 16.07 89 VAL H N 1
ATOM 1451 C CA . VAL A 1 93 ? 0.654 -8.419 -15.546 1.00 16.20 89 VAL H CA 1
ATOM 1452 C C . VAL A 1 93 ? -0.638 -7.857 -16.108 1.00 18.90 89 VAL H C 1
ATOM 1453 O O . VAL A 1 93 ? -0.628 -6.805 -16.765 1.00 18.90 89 VAL H O 1
ATOM 1466 N N . TYR A 1 94 ? -1.740 -8.534 -15.804 1.00 16.02 90 TYR H N 1
ATOM 1467 C CA . TYR A 1 94 ? -3.097 -8.152 -16.182 1.00 18.28 90 TYR H CA 1
ATOM 1468 C C . TYR A 1 94 ? -3.822 -7.521 -14.986 1.00 16.93 90 TYR H C 1
ATOM 1469 O O . TYR A 1 94 ? -3.805 -8.079 -13.888 1.00 17.50 90 TYR H O 1
ATOM 1487 N N . TYR A 1 95 ? -4.385 -6.327 -15.171 1.00 16.00 91 TYR H N 1
ATOM 1488 C CA . TYR A 1 95 ? -5.066 -5.603 -14.100 1.00 17.95 91 TYR H CA 1
ATOM 1489 C C . TYR A 1 95 ? -6.539 -5.479 -14.453 1.00 17.45 91 TYR H C 1
ATOM 1490 O O . TYR A 1 95 ? -6.868 -5.169 -15.624 1.00 17.85 91 TYR H O 1
ATOM 1508 N N . CYS A 1 96 ? -7.404 -5.591 -13.454 1.00 16.65 92 CYS H N 1
ATOM 1509 C CA . CYS A 1 96 ? -8.728 -5.016 -13.595 1.00 16.70 92 CYS H CA 1
ATOM 1510 C C . CYS A 1 96 ? -8.776 -3.642 -12.916 1.00 20.76 92 CYS H C 1
ATOM 1511 O O . CYS A 1 96 ? -7.997 -3.332 -12.019 1.00 18.38 92 CYS H O 1
ATOM 1518 N N . ALA A 1 97 ? -9.705 -2.811 -13.352 1.00 17.70 93 ALA H N 1
ATOM 1519 C CA . ALA A 1 97 ? -9.861 -1.504 -12.726 1.00 16.32 93 ALA H CA 1
ATOM 1520 C C . ALA A 1 97 ? -11.293 -1.035 -12.914 1.00 18.25 93 ALA H C 1
ATOM 1521 O O . ALA A 1 97 ? -11.865 -1.305 -13.961 1.00 19.07 93 ALA H O 1
ATOM 1528 N N . ARG A 1 98 ? -11.866 -0.277 -11.950 1.00 18.89 94 ARG H N 1
ATOM 1529 C CA . ARG A 1 98 ? -13.262 0.117 -12.124 1.00 17.04 94 ARG H CA 1
ATOM 1530 C C . ARG A 1 98 ? -13.336 1.562 -12.680 1.00 20.12 94 ARG H C 1
ATOM 1531 O O . ARG A 1 98 ? -12.470 2.399 -12.402 1.00 19.25 94 ARG H O 1
ATOM 1552 N N . ASP A 1 99 ? -14.450 1.870 -13.363 1.00 18.21 95 ASP H N 1
ATOM 1553 C CA . ASP A 1 99 ? -14.735 3.194 -13.895 1.00 18.19 95 ASP H CA 1
ATOM 1554 C C . ASP A 1 99 ? -16.265 3.258 -13.912 1.00 21.03 95 ASP H C 1
ATOM 1555 O O . ASP A 1 99 ? -16.965 2.315 -13.507 1.00 19.23 95 ASP H O 1
ATOM 1564 N N . ALA A 1 100 ? -16.774 4.429 -14.275 1.00 20.82 96 ALA H N 1
ATOM 1565 C CA . ALA A 1 100 ? -18.205 4.673 -14.279 1.00 21.71 96 ALA H CA 1
ATOM 1566 C C . ALA A 1 100 ? -18.521 5.853 -15.178 1.00 22.05 96 ALA H C 1
ATOM 1567 O O . ALA A 1 100 ? -17.689 6.729 -15.427 1.00 21.25 96 ALA H O 1
ATOM 1574 N N . TYR A 1 101 ? -19.746 5.848 -15.677 1.00 23.32 97 TYR H N 1
ATOM 1575 C CA . TYR A 1 101 ? -20.247 7.008 -16.377 1.00 23.11 97 TYR H CA 1
ATOM 1576 C C . TYR A 1 101 ? -20.057 8.218 -15.481 1.00 24.38 97 TYR H C 1
ATOM 1577 O O . TYR A 1 101 ? -20.304 8.177 -14.268 1.00 24.70 97 TYR H O 1
ATOM 1595 N N . GLY A 1 102 ? -19.606 9.288 -16.081 1.00 25.09 98 GLY H N 1
ATOM 1596 C CA . GLY A 1 102 ? -19.318 10.504 -15.359 1.00 25.70 98 GLY H CA 1
ATOM 1597 C C . GLY A 1 102 ? -17.891 10.616 -14.831 1.00 25.23 98 GLY H C 1
ATOM 1598 O O . GLY A 1 102 ? -17.486 11.696 -14.430 1.00 27.90 98 GLY H O 1
ATOM 1602 N N . ARG A 1 103 ? -17.170 9.508 -14.677 1.00 23.83 99 ARG H N 1
ATOM 1603 C CA . ARG A 1 103 ? -15.843 9.522 -14.067 1.00 20.82 99 ARG H CA 1
ATOM 1604 C C . ARG A 1 103 ? -14.744 9.550 -15.100 1.00 19.79 99 ARG H C 1
ATOM 1605 O O . ARG A 1 103 ? -14.107 10.583 -15.273 1.00 20.89 99 ARG H O 1
ATOM 1626 N N . TYR A 1 104 ? -14.571 8.464 -15.846 1.00 19.69 100 TYR H N 1
ATOM 1627 C CA . TYR A 1 104 ? -13.513 8.372 -16.865 1.00 20.11 100 TYR H CA 1
ATOM 1628 C C . TYR A 1 104 ? -12.120 8.419 -16.232 1.00 19.47 100 TYR H C 1
ATOM 1629 O O . TYR A 1 104 ? -11.202 9.108 -16.735 1.00 19.50 100 TYR H O 1
ATOM 1647 N N . PHE A 1 105 A -12.016 7.758 -15.071 1.00 18.39 100 PHE H N 1
ATOM 1648 C CA . PHE A 1 105 A -10.743 7.551 -14.370 1.00 17.91 100 PHE H CA 1
ATOM 1649 C C . PHE A 1 105 A -10.853 6.238 -13.582 1.00 18.34 100 PHE H C 1
ATOM 1650 O O . PHE A 1 105 A -11.960 5.729 -13.292 1.00 19.58 100 PHE H O 1
ATOM 1667 N N . TYR A 1 106 B -9.684 5.702 -13.243 1.00 16.77 100 TYR H N 1
ATOM 1668 C CA . TYR A 1 106 B -9.550 4.424 -12.564 1.00 17.58 100 TYR H CA 1
ATOM 1669 C C . TYR A 1 106 B -9.169 4.674 -11.101 1.00 19.18 100 TYR H C 1
ATOM 1670 O O . TYR A 1 106 B -7.979 4.800 -10.767 1.00 21.00 100 TYR H O 1
ATOM 1688 N N . ASP A 1 107 ? -10.166 4.702 -10.203 1.00 17.76 101 ASP H N 1
ATOM 1689 C CA . ASP A 1 107 ? -9.825 5.014 -8.812 1.00 19.29 101 ASP H CA 1
ATOM 1690 C C . ASP A 1 107 ? -9.396 3.802 -7.985 1.00 21.17 101 ASP H C 1
ATOM 1691 O O . ASP A 1 107 ? -8.598 3.949 -7.028 1.00 22.07 101 ASP H O 1
ATOM 1700 N N . VAL A 1 108 ? -9.751 2.606 -8.438 1.00 19.96 102 VAL H N 1
ATOM 1701 C CA . VAL A 1 108 ? -9.439 1.384 -7.712 1.00 17.65 102 VAL H CA 1
ATOM 1702 C C . VAL A 1 108 ? -9.033 0.344 -8.724 1.00 18.13 102 VAL H C 1
ATOM 1703 O O . VAL A 1 108 ? -9.716 0.159 -9.740 1.00 20.19 102 VAL H O 1
ATOM 1716 N N . TRP A 1 109 ? -7.893 -0.287 -8.475 1.00 18.46 103 TRP H N 1
ATOM 1717 C CA . TRP A 1 109 ? -7.292 -1.335 -9.297 1.00 19.01 103 TRP H CA 1
ATOM 1718 C C . TRP A 1 109 ? -7.181 -2.644 -8.505 1.00 17.71 103 TRP H C 1
ATOM 1719 O O . TRP A 1 109 ? -6.994 -2.640 -7.298 1.00 19.26 103 TRP H O 1
ATOM 1740 N N . GLY A 1 110 ? -7.268 -3.748 -9.199 1.00 16.69 104 GLY H N 1
ATOM 1741 C CA . GLY A 1 110 ? -6.866 -5.016 -8.692 1.00 17.10 104 GLY H CA 1
ATOM 1742 C C . GLY A 1 110 ? -5.385 -5.027 -8.470 1.00 18.38 104 GLY H C 1
ATOM 1743 O O . GLY A 1 110 ? -4.684 -4.170 -9.008 1.00 16.88 104 GLY H O 1
ATOM 1747 N N . GLN A 1 111 ? -4.881 -6.082 -7.806 1.00 17.48 105 GLN H N 1
ATOM 1748 C CA . GLN A 1 111 ? -3.462 -6.174 -7.482 1.00 20.45 105 GLN H CA 1
ATOM 1749 C C . GLN A 1 111 ? -2.601 -6.652 -8.625 1.00 20.47 105 GLN H C 1
ATOM 1750 O O . GLN A 1 111 ? -1.368 -6.614 -8.503 1.00 19.69 105 GLN H O 1
ATOM 1764 N N . GLY A 1 112 ? -3.217 -7.085 -9.699 1.00 18.47 106 GLY H N 1
ATOM 1765 C CA . GLY A 1 112 ? -2.524 -7.580 -10.870 1.00 16.90 106 GLY H CA 1
ATOM 1766 C C . GLY A 1 112 ? -2.407 -9.080 -10.818 1.00 18.36 106 GLY H C 1
ATOM 1767 O O . GLY A 1 112 ? -2.298 -9.678 -9.734 1.00 20.25 106 GLY H O 1
ATOM 1771 N N . THR A 1 113 ? -2.409 -9.702 -12.014 1.00 16.40 107 THR H N 1
ATOM 1772 C CA . THR A 1 113 ? -2.202 -11.149 -12.178 1.00 18.73 107 THR H CA 1
ATOM 1773 C C . THR A 1 113 ? -1.099 -11.349 -13.209 1.00 17.98 107 THR H C 1
ATOM 1774 O O . THR A 1 113 ? -1.279 -10.924 -14.359 1.00 17.48 107 THR H O 1
ATOM 1785 N N . LEU A 1 114 ? 0.041 -11.966 -12.815 1.00 19.38 108 LEU H N 1
ATOM 1786 C CA . LEU A 1 114 ? 1.070 -12.272 -13.813 1.00 18.98 108 LEU H CA 1
ATOM 1787 C C . LEU A 1 114 ? 0.656 -13.501 -14.608 1.00 18.55 108 LEU H C 1
ATOM 1788 O O . LEU A 1 114 ? 0.338 -14.554 -14.049 1.00 17.57 108 LEU H O 1
ATOM 1804 N N . VAL A 1 115 ? 0.658 -13.361 -15.920 1.00 18.84 109 VAL H N 1
ATOM 1805 C CA . VAL A 1 115 ? 0.464 -14.496 -16.807 1.00 16.98 109 VAL H CA 1
ATOM 1806 C C . VAL A 1 115 ? 1.767 -14.612 -17.570 1.00 17.82 109 VAL H C 1
ATOM 1807 O O . VAL A 1 115 ? 2.102 -13.689 -18.334 1.00 18.22 109 VAL H O 1
ATOM 1820 N N . THR A 1 116 ? 2.477 -15.747 -17.407 1.00 16.52 110 THR H N 1
ATOM 1821 C CA . THR A 1 116 ? 3.666 -16.045 -18.205 1.00 17.33 110 THR H CA 1
ATOM 1822 C C . THR A 1 116 ? 3.300 -17.042 -19.295 1.00 19.01 110 THR H C 1
ATOM 1823 O O . THR A 1 116 ? 2.782 -18.118 -18.998 1.00 18.86 110 THR H O 1
ATOM 1834 N N . VAL A 1 117 ? 3.592 -16.693 -20.547 1.00 18.03 111 VAL H N 1
ATOM 1835 C CA . VAL A 1 117 ? 3.366 -17.554 -21.691 1.00 19.71 111 VAL H CA 1
ATOM 1836 C C . VAL A 1 117 ? 4.715 -18.026 -22.208 1.00 20.56 111 VAL H C 1
ATOM 1837 O O . VAL A 1 117 ? 5.504 -17.203 -22.685 1.00 20.60 111 VAL H O 1
ATOM 1850 N N . SER A 1 118 ? 4.963 -19.339 -22.135 1.00 19.86 112 SER H N 1
ATOM 1851 C CA . SER A 1 118 ? 6.274 -19.884 -22.427 1.00 19.22 112 SER H CA 1
ATOM 1852 C C . SER A 1 118 ? 6.138 -21.374 -22.559 1.00 23.59 112 SER H C 1
ATOM 1853 O O . SER A 1 118 ? 5.261 -21.954 -21.944 1.00 22.67 112 SER H O 1
ATOM 1861 N N . SER A 1 119 ? 6.977 -21.970 -23.401 1.00 21.51 113 SER H N 1
ATOM 1862 C CA . SER A 1 119 ? 7.108 -23.416 -23.496 1.00 22.94 113 SER H CA 1
ATOM 1863 C C . SER A 1 119 ? 7.840 -24.003 -22.290 1.00 22.65 113 SER H C 1
ATOM 1864 O O . SER A 1 119 ? 7.826 -25.234 -22.135 1.00 21.91 113 SER H O 1
ATOM 1872 N N . ALA A 1 120 ? 8.488 -23.190 -21.469 1.00 21.69 118 ALA H N 1
ATOM 1873 C CA . ALA A 1 120 ? 9.235 -23.694 -20.322 1.00 24.03 118 ALA H CA 1
ATOM 1874 C C . ALA A 1 120 ? 8.314 -24.259 -19.250 1.00 22.53 118 ALA H C 1
ATOM 1875 O O . ALA A 1 120 ? 7.119 -23.963 -19.190 1.00 23.68 118 ALA H O 1
ATOM 1882 N N . SER A 1 121 ? 8.859 -25.193 -18.495 1.00 24.64 119 SER H N 1
ATOM 1883 C CA . SER A 1 121 ? 8.158 -25.821 -17.389 1.00 23.64 119 SER H CA 1
ATOM 1884 C C . SER A 1 121 ? 8.606 -25.244 -16.051 1.00 21.68 119 SER H C 1
ATOM 1885 O O . SER A 1 121 ? 9.757 -24.881 -15.830 1.00 21.89 119 SER H O 1
ATOM 1893 N N . THR A 1 122 ? 7.665 -25.172 -15.141 1.00 21.67 120 THR H N 1
ATOM 1894 C CA . THR A 1 122 ? 7.932 -24.679 -13.786 1.00 21.32 120 THR H CA 1
ATOM 1895 C C . THR A 1 122 ? 9.145 -25.395 -13.213 1.00 18.52 120 THR H C 1
ATOM 1896 O O . THR A 1 122 ? 9.232 -26.627 -13.293 1.00 20.01 120 THR H O 1
ATOM 1907 N N . LYS A 1 123 ? 10.053 -24.613 -12.611 1.00 18.75 121 LYS H N 1
ATOM 1908 C CA . LYS A 1 123 ? 11.340 -25.125 -12.182 1.00 20.00 121 LYS H CA 1
ATOM 1909 C C . LYS A 1 123 ? 11.924 -24.272 -11.071 1.00 17.95 121 LYS H C 1
ATOM 1910 O O . LYS A 1 123 ? 12.005 -23.058 -11.210 1.00 17.89 121 LYS H O 1
ATOM 1929 N N . GLY A 1 124 ? 12.303 -24.873 -9.955 1.00 19.25 122 GLY H N 1
ATOM 1930 C CA . GLY A 1 124 ? 12.868 -24.043 -8.921 1.00 18.97 122 GLY H CA 1
ATOM 1931 C C . GLY A 1 124 ? 14.365 -23.787 -9.179 1.00 19.65 122 GLY H C 1
ATOM 1932 O O . GLY A 1 124 ? 15.023 -24.485 -9.954 1.00 19.59 122 GLY H O 1
ATOM 1936 N N . PRO A 1 125 ? 14.917 -22.792 -8.502 1.00 18.64 123 PRO H N 1
ATOM 1937 C CA . PRO A 1 125 ? 16.274 -22.326 -8.783 1.00 18.68 123 PRO H CA 1
ATOM 1938 C C . PRO A 1 125 ? 17.343 -23.172 -8.149 1.00 20.31 123 PRO H C 1
ATOM 1939 O O . PRO A 1 125 ? 17.108 -23.826 -7.136 1.00 20.55 123 PRO H O 1
ATOM 1950 N N . SER A 1 126 ? 18.524 -23.124 -8.746 1.00 18.91 124 SER H N 1
ATOM 1951 C CA . SER A 1 126 ? 19.765 -23.491 -8.084 1.00 21.51 124 SER H CA 1
ATOM 1952 C C . SER A 1 126 ? 20.373 -22.226 -7.486 1.00 21.58 124 SER H C 1
ATOM 1953 O O . SER A 1 126 ? 20.348 -21.160 -8.119 1.00 22.35 124 SER H O 1
ATOM 1961 N N . VAL A 1 127 ? 20.942 -22.309 -6.299 1.00 20.92 125 VAL H N 1
ATOM 1962 C CA . VAL A 1 127 ? 21.444 -21.105 -5.624 1.00 18.56 125 VAL H CA 1
ATOM 1963 C C . VAL A 1 127 ? 22.916 -21.374 -5.377 1.00 23.19 125 VAL H C 1
ATOM 1964 O O . VAL A 1 127 ? 23.290 -22.380 -4.724 1.00 23.36 125 VAL H O 1
ATOM 1977 N N . PHE A 1 128 ? 23.738 -20.516 -5.939 1.00 20.16 126 PHE H N 1
ATOM 1978 C CA . PHE A 1 128 ? 25.184 -20.645 -5.815 1.00 20.71 126 PHE H CA 1
ATOM 1979 C C . PHE A 1 128 ? 25.753 -19.442 -5.073 1.00 22.53 126 PHE H C 1
ATOM 1980 O O . PHE A 1 128 ? 25.301 -18.302 -5.268 1.00 21.88 126 PHE H O 1
ATOM 1997 N N . PRO A 1 129 ? 26.839 -19.634 -4.342 1.00 21.65 127 PRO H N 1
ATOM 1998 C CA . PRO A 1 129 ? 27.432 -18.496 -3.618 1.00 22.12 127 PRO H CA 1
ATOM 1999 C C . PRO A 1 129 ? 28.281 -17.615 -4.517 1.00 20.79 127 PRO H C 1
ATOM 2000 O O . PRO A 1 129 ? 28.945 -18.064 -5.453 1.00 23.48 127 PRO H O 1
ATOM 2011 N N . LEU A 1 130 ? 28.298 -16.338 -4.192 1.00 20.94 128 LEU H N 1
ATOM 2012 C CA . LEU A 1 130 ? 29.243 -15.354 -4.752 1.00 21.12 128 LEU H CA 1
ATOM 2013 C C . LEU A 1 130 ? 30.174 -14.999 -3.575 1.00 23.62 128 LEU H C 1
ATOM 2014 O O . LEU A 1 130 ? 29.848 -14.135 -2.747 1.00 22.42 128 LEU H O 1
ATOM 2030 N N . ALA A 1 131 ? 31.256 -15.758 -3.421 1.00 25.77 129 ALA H N 1
ATOM 2031 C CA . ALA A 1 131 ? 32.035 -15.666 -2.199 1.00 27.14 129 ALA H CA 1
ATOM 2032 C C . ALA A 1 131 ? 32.843 -14.363 -2.186 1.00 29.10 129 ALA H C 1
ATOM 2033 O O . ALA A 1 131 ? 33.377 -13.931 -3.231 1.00 26.88 129 ALA H O 1
ATOM 2040 N N . PRO A 1 132 ? 33.045 -13.766 -0.991 1.00 29.65 130 PRO H N 1
ATOM 2041 C CA . PRO A 1 132 ? 33.857 -12.547 -0.906 1.00 30.15 130 PRO H CA 1
ATOM 2042 C C . PRO A 1 132 ? 35.350 -12.814 -1.234 1.00 29.43 130 PRO H C 1
ATOM 2043 O O . PRO A 1 132 ? 35.748 -13.846 -0.630 1.00 36.27 130 PRO H O 1
ATOM 2054 N N . GLY A 1 140 ? 38.192 -1.583 2.819 1.00 46.24 138 GLY H N 1
ATOM 2055 C CA . GLY A 1 140 ? 37.602 -1.918 4.095 1.00 47.90 138 GLY H CA 1
ATOM 2056 C C . GLY A 1 140 ? 36.250 -2.600 3.906 1.00 45.44 138 GLY H C 1
ATOM 2057 O O . GLY A 1 140 ? 35.659 -3.050 4.880 1.00 43.83 138 GLY H O 1
ATOM 2060 N N . THR A 1 141 ? 35.769 -2.651 2.663 1.00 39.46 139 THR H N 1
ATOM 2061 C CA . THR A 1 141 ? 34.457 -3.190 2.315 1.00 36.92 139 THR H CA 1
ATOM 2062 C C . THR A 1 141 ? 34.624 -4.451 1.464 1.00 35.57 139 THR H C 1
ATOM 2063 O O . THR A 1 141 ? 35.553 -4.557 0.650 1.00 35.84 139 THR H O 1
ATOM 2074 N N . ALA A 1 142 ? 33.784 -5.450 1.713 1.00 32.48 140 ALA H N 1
ATOM 2075 C CA . ALA A 1 142 ? 33.788 -6.652 0.898 1.00 29.04 140 ALA H CA 1
ATOM 2076 C C . ALA A 1 142 ? 32.406 -6.845 0.312 1.00 28.23 140 ALA H C 1
ATOM 2077 O O . ALA A 1 142 ? 31.393 -6.444 0.913 1.00 27.05 140 ALA H O 1
ATOM 2084 N N . ALA A 1 143 ? 32.355 -7.420 -0.891 1.00 24.75 141 ALA H N 1
ATOM 2085 C CA . ALA A 1 143 ? 31.063 -7.756 -1.476 1.00 25.17 141 ALA H CA 1
ATOM 2086 C C . ALA A 1 143 ? 30.907 -9.272 -1.510 1.00 23.19 141 ALA H C 1
ATOM 2087 O O . ALA A 1 143 ? 31.878 -9.998 -1.722 1.00 24.57 141 ALA H O 1
ATOM 2094 N N . LEU A 1 144 ? 29.682 -9.730 -1.333 1.00 23.03 142 LEU H N 1
ATOM 2095 C CA . LEU A 1 144 ? 29.370 -11.131 -1.445 1.00 21.32 142 LEU H CA 1
ATOM 2096 C C . LEU A 1 144 ? 27.924 -11.206 -1.907 1.00 20.08 142 LEU H C 1
ATOM 2097 O O . LEU A 1 144 ? 27.207 -10.205 -2.002 1.00 22.14 142 LEU H O 1
ATOM 2113 N N . GLY A 1 145 ? 27.509 -12.395 -2.285 1.00 20.36 143 GLY H N 1
ATOM 2114 C CA . GLY A 1 145 ? 26.145 -12.536 -2.737 1.00 20.34 143 GLY H CA 1
ATOM 2115 C C . GLY A 1 145 ? 25.792 -13.981 -3.080 1.00 18.75 143 GLY H C 1
ATOM 2116 O O . GLY A 1 145 ? 26.467 -14.953 -2.710 1.00 20.03 143 GLY H O 1
ATOM 2120 N N . CYS A 1 146 ? 24.644 -14.100 -3.737 1.00 17.82 144 CYS H N 1
ATOM 2121 C CA A CYS A 1 146 ? 24.132 -15.377 -4.218 0.68 19.63 144 CYS H CA 1
ATOM 2122 C CA B CYS A 1 146 ? 24.188 -15.390 -4.236 0.32 19.28 144 CYS H CA 1
ATOM 2123 C C . CYS A 1 146 ? 23.646 -15.242 -5.646 1.00 19.29 144 CYS H C 1
ATOM 2124 O O . CYS A 1 146 ? 23.022 -14.248 -5.990 1.00 16.66 144 CYS H O 1
ATOM 2137 N N . LEU A 1 147 ? 23.871 -16.264 -6.453 1.00 18.75 145 LEU H N 1
ATOM 2138 C CA . LEU A 1 147 ? 23.371 -16.341 -7.819 1.00 18.22 145 LEU H CA 1
ATOM 2139 C C . LEU A 1 147 ? 22.212 -17.339 -7.843 1.00 19.25 145 LEU H C 1
ATOM 2140 O O . LEU A 1 147 ? 22.344 -18.481 -7.378 1.00 21.42 145 LEU H O 1
ATOM 2156 N N . VAL A 1 148 ? 21.042 -16.864 -8.194 1.00 17.02 146 VAL H N 1
ATOM 2157 C CA . VAL A 1 148 ? 19.808 -17.636 -8.184 1.00 16.59 146 VAL H CA 1
ATOM 2158 C C . VAL A 1 148 ? 19.488 -17.985 -9.629 1.00 20.79 146 VAL H C 1
ATOM 2159 O O . VAL A 1 148 ? 18.985 -17.141 -10.408 1.00 19.77 146 VAL H O 1
ATOM 2172 N N . LYS A 1 149 ? 19.848 -19.216 -10.007 1.00 20.06 147 LYS H N 1
ATOM 2173 C CA . LYS A 1 149 ? 19.942 -19.586 -11.415 1.00 21.26 147 LYS H CA 1
ATOM 2174 C C . LYS A 1 149 ? 18.870 -20.595 -11.855 1.00 19.02 147 LYS H C 1
ATOM 2175 O O . LYS A 1 149 ? 18.555 -21.559 -11.155 1.00 20.73 147 LYS H O 1
ATOM 2194 N N . ASP A 1 150 ? 18.387 -20.409 -13.088 1.00 18.82 148 ASP H N 1
ATOM 2195 C CA . ASP A 1 150 ? 17.642 -21.401 -13.834 1.00 21.13 148 ASP H CA 1
ATOM 2196 C C . ASP A 1 150 ? 16.299 -21.704 -13.193 1.00 19.06 148 ASP H C 1
ATOM 2197 O O . ASP A 1 150 ? 16.007 -22.884 -12.895 1.00 22.30 148 ASP H O 1
ATOM 2206 N N . TYR A 1 151 ? 15.418 -20.706 -13.079 1.00 17.45 149 TYR H N 1
ATOM 2207 C CA . TYR A 1 151 ? 14.102 -21.002 -12.518 1.00 16.25 149 TYR H CA 1
ATOM 2208 C C . TYR A 1 151 ? 13.047 -20.509 -13.488 1.00 15.62 149 TYR H C 1
ATOM 2209 O O . TYR A 1 151 ? 13.299 -19.674 -14.377 1.00 18.43 149 TYR H O 1
ATOM 2227 N N . PHE A 1 152 ? 11.833 -20.993 -13.244 1.00 16.98 150 PHE H N 1
ATOM 2228 C CA . PHE A 1 152 ? 10.710 -20.583 -14.081 1.00 15.06 150 PHE H CA 1
ATOM 2229 C C . PHE A 1 152 ? 9.412 -20.877 -13.335 1.00 16.99 150 PHE H C 1
ATOM 2230 O O . PHE A 1 152 ? 9.289 -21.963 -12.747 1.00 17.09 150 PHE H O 1
ATOM 2247 N N . PRO A 1 153 ? 8.414 -19.971 -13.354 1.00 16.27 151 PRO H N 1
ATOM 2248 C CA . PRO A 1 153 ? 8.450 -18.586 -13.876 1.00 16.46 151 PRO H CA 1
ATOM 2249 C C . PRO A 1 153 ? 8.946 -17.638 -12.848 1.00 17.81 151 PRO H C 1
ATOM 2250 O O . PRO A 1 153 ? 9.446 -18.034 -11.801 1.00 16.53 151 PRO H O 1
ATOM 2261 N N . GLU A 1 154 ? 8.855 -16.344 -13.143 1.00 17.27 152 GLU H N 1
ATOM 2262 C CA . GLU A 1 154 ? 8.978 -15.343 -12.066 1.00 18.28 152 GLU H CA 1
ATOM 2263 C C . GLU A 1 154 ? 7.834 -15.508 -11.058 1.00 17.52 152 GLU H C 1
ATOM 2264 O O . GLU A 1 154 ? 6.762 -15.998 -11.416 1.00 18.80 152 GLU H O 1
ATOM 2276 N N . PRO A 1 155 ? 7.969 -15.001 -9.826 1.00 19.77 153 PRO H N 1
ATOM 2277 C CA . PRO A 1 155 ? 9.149 -14.393 -9.234 1.00 19.05 153 PRO H CA 1
ATOM 2278 C C . PRO A 1 155 ? 9.881 -15.227 -8.223 1.00 20.06 153 PRO H C 1
ATOM 2279 O O . PRO A 1 155 ? 9.381 -16.228 -7.704 1.00 20.60 153 PRO H O 1
ATOM 2290 N N . VAL A 1 156 ? 11.053 -14.718 -7.867 1.00 19.76 154 VAL H N 1
ATOM 2291 C CA . VAL A 1 156 ? 11.767 -15.193 -6.693 1.00 21.76 154 VAL H CA 1
ATOM 2292 C C . VAL A 1 156 ? 11.943 -14.053 -5.710 1.00 22.61 154 VAL H C 1
ATOM 2293 O O . VAL A 1 156 ? 11.976 -12.881 -6.113 1.00 20.72 154 VAL H O 1
ATOM 2306 N N . THR A 1 157 ? 12.057 -14.386 -4.417 1.00 21.46 155 THR H N 1
ATOM 2307 C CA . THR A 1 157 ? 12.418 -13.376 -3.414 1.00 20.57 155 THR H CA 1
ATOM 2308 C C . THR A 1 157 ? 13.727 -13.801 -2.782 1.00 19.48 155 THR H C 1
ATOM 2309 O O . THR A 1 157 ? 14.053 -14.994 -2.735 1.00 19.73 155 THR H O 1
ATOM 2320 N N . VAL A 1 158 ? 14.523 -12.824 -2.379 1.00 18.42 156 VAL H N 1
ATOM 2321 C CA . VAL A 1 158 ? 15.805 -13.046 -1.688 1.00 21.28 156 VAL H CA 1
ATOM 2322 C C . VAL A 1 158 ? 15.839 -12.140 -0.452 1.00 21.51 156 VAL H C 1
ATOM 2323 O O . VAL A 1 158 ? 15.557 -10.941 -0.555 1.00 21.34 156 VAL H O 1
ATOM 2336 N N . SER A 1 159 ? 16.165 -12.711 0.706 1.00 19.94 157 SER H N 1
ATOM 2337 C CA . SER A 1 159 ? 16.522 -11.926 1.882 1.00 20.73 157 SER H CA 1
ATOM 2338 C C . SER A 1 159 ? 17.894 -12.376 2.361 1.00 20.80 157 SER H C 1
ATOM 2339 O O . SER A 1 159 ? 18.426 -13.367 1.880 1.00 18.98 157 SER H O 1
ATOM 2347 N N . TRP A 1 160 ? 18.498 -11.589 3.257 1.00 20.37 158 TRP H N 1
ATOM 2348 C CA . TRP A 1 160 ? 19.775 -11.899 3.873 1.00 19.45 158 TRP H CA 1
ATOM 2349 C C . TRP A 1 160 ? 19.587 -12.075 5.376 1.00 20.25 158 TRP H C 1
ATOM 2350 O O . TRP A 1 160 ? 18.963 -11.250 6.027 1.00 20.84 158 TRP H O 1
ATOM 2371 N N . ASN A 1 161 ? 20.119 -13.152 5.918 1.00 21.02 159 ASN H N 1
ATOM 2372 C CA . ASN A 1 161 ? 19.997 -13.433 7.356 1.00 23.50 159 ASN H CA 1
ATOM 2373 C C . ASN A 1 161 ? 18.581 -13.242 7.883 1.00 23.99 159 ASN H C 1
ATOM 2374 O O . ASN A 1 161 ? 18.358 -12.687 8.969 1.00 24.08 159 ASN H O 1
ATOM 2385 N N . SER A 1 162 ? 17.641 -13.766 7.125 1.00 21.59 160 SER H N 1
ATOM 2386 C CA . SER A 1 162 ? 16.222 -13.775 7.441 1.00 22.50 160 SER H CA 1
ATOM 2387 C C . SER A 1 162 ? 15.647 -12.358 7.568 1.00 24.84 160 SER H C 1
ATOM 2388 O O . SER A 1 162 ? 14.662 -12.129 8.317 1.00 24.33 160 SER H O 1
ATOM 2396 N N . GLY A 1 163 ? 16.290 -11.384 6.904 1.00 22.83 161 GLY H N 1
ATOM 2397 C CA . GLY A 1 163 ? 15.807 -10.023 7.047 1.00 23.55 161 GLY H CA 1
ATOM 2398 C C . GLY A 1 163 ? 16.516 -9.192 8.064 1.00 24.58 161 GLY H C 1
ATOM 2399 O O . GLY A 1 163 ? 16.281 -7.960 8.133 1.00 26.43 161 GLY H O 1
ATOM 2403 N N . ALA A 1 164 ? 17.431 -9.797 8.792 1.00 21.86 162 ALA H N 1
ATOM 2404 C CA . ALA A 1 164 ? 18.227 -9.046 9.715 1.00 24.37 162 ALA H CA 1
ATOM 2405 C C . ALA A 1 164 ? 19.269 -8.186 9.044 1.00 26.12 162 ALA H C 1
ATOM 2406 O O . ALA A 1 164 ? 19.745 -7.258 9.682 1.00 27.13 162 ALA H O 1
ATOM 2413 N N . LEU A 1 165 ? 19.639 -8.475 7.802 1.00 23.95 163 LEU H N 1
ATOM 2414 C CA . LEU A 1 165 ? 20.661 -7.746 7.054 1.00 24.38 163 LEU H CA 1
ATOM 2415 C C . LEU A 1 165 ? 19.952 -7.111 5.858 1.00 24.58 163 LEU H C 1
ATOM 2416 O O . LEU A 1 165 ? 19.490 -7.818 4.946 1.00 23.08 163 LEU H O 1
ATOM 2432 N N . THR A 1 166 ? 19.840 -5.785 5.905 1.00 25.34 164 THR H N 1
ATOM 2433 C CA . THR A 1 166 ? 19.176 -5.041 4.852 1.00 24.66 164 THR H CA 1
ATOM 2434 C C . THR A 1 166 ? 20.061 -3.924 4.304 1.00 26.55 164 THR H C 1
ATOM 2435 O O . THR A 1 166 ? 19.936 -3.598 3.115 1.00 25.31 164 THR H O 1
ATOM 2446 N N . SER A 1 167 ? 20.967 -3.364 5.121 1.00 27.35 165 SER H N 1
ATOM 2447 C CA . SER A 1 167 ? 21.826 -2.283 4.660 1.00 27.31 165 SER H CA 1
ATOM 2448 C C . SER A 1 167 ? 22.806 -2.824 3.623 1.00 26.56 165 SER H C 1
ATOM 2449 O O . SER A 1 167 ? 23.444 -3.855 3.831 1.00 26.18 165 SER H O 1
ATOM 2457 N N . GLY A 1 168 ? 22.919 -2.144 2.510 1.00 27.04 166 GLY H N 1
ATOM 2458 C CA . GLY A 1 168 ? 23.875 -2.545 1.509 1.00 26.30 166 GLY H CA 1
ATOM 2459 C C . GLY A 1 168 ? 23.451 -3.715 0.626 1.00 26.94 166 GLY H C 1
ATOM 2460 O O . GLY A 1 168 ? 24.273 -4.181 -0.194 1.00 25.28 166 GLY H O 1
ATOM 2464 N N . VAL A 1 169 ? 22.192 -4.170 0.726 1.00 23.78 167 VAL H N 1
ATOM 2465 C CA . VAL A 1 169 ? 21.696 -5.298 -0.075 1.00 23.61 167 VAL H CA 1
ATOM 2466 C C . VAL A 1 169 ? 21.188 -4.749 -1.399 1.00 24.03 167 VAL H C 1
ATOM 2467 O O . VAL A 1 169 ? 20.486 -3.732 -1.421 1.00 24.20 167 VAL H O 1
ATOM 2480 N N . HIS A 1 170 ? 21.569 -5.365 -2.510 1.00 22.37 168 HIS H N 1
ATOM 2481 C CA . HIS A 1 170 ? 20.970 -5.095 -3.814 1.00 22.72 168 HIS H CA 1
ATOM 2482 C C . HIS A 1 170 ? 20.526 -6.419 -4.430 1.00 20.35 168 HIS H C 1
ATOM 2483 O O . HIS A 1 170 ? 21.356 -7.300 -4.644 1.00 20.30 168 HIS H O 1
ATOM 2497 N N . THR A 1 171 ? 19.241 -6.563 -4.739 1.00 21.48 169 THR H N 1
ATOM 2498 C CA . THR A 1 171 ? 18.717 -7.744 -5.409 1.00 20.70 169 THR H CA 1
ATOM 2499 C C . THR A 1 171 ? 18.247 -7.304 -6.792 1.00 19.88 169 THR H C 1
ATOM 2500 O O . THR A 1 171 ? 17.433 -6.384 -6.918 1.00 19.26 169 THR H O 1
ATOM 2511 N N . PHE A 1 172 ? 18.837 -7.826 -7.791 1.00 20.07 170 PHE H N 1
ATOM 2512 C CA . PHE A 1 172 ? 18.751 -7.278 -9.144 1.00 19.93 170 PHE H CA 1
ATOM 2513 C C . PHE A 1 172 ? 17.552 -7.861 -9.871 1.00 19.20 170 PHE H C 1
ATOM 2514 O O . PHE A 1 172 ? 17.080 -8.967 -9.556 1.00 21.24 170 PHE H O 1
ATOM 2531 N N . PRO A 1 173 ? 17.102 -7.198 -10.917 1.00 19.12 171 PRO H N 1
ATOM 2532 C CA . PRO A 1 173 ? 16.061 -7.787 -11.757 1.00 20.40 171 PRO H CA 1
ATOM 2533 C C . PRO A 1 173 ? 16.577 -9.044 -12.425 1.00 22.01 171 PRO H C 1
ATOM 2534 O O . PRO A 1 173 ? 17.749 -9.161 -12.816 1.00 20.95 171 PRO H O 1
ATOM 2545 N N . ALA A 1 174 ? 15.655 -9.974 -12.630 1.00 20.32 172 ALA H N 1
ATOM 2546 C CA . ALA A 1 174 ? 15.986 -11.215 -13.328 1.00 17.34 172 ALA H CA 1
ATOM 2547 C C . ALA A 1 174 ? 16.205 -10.963 -14.813 1.00 19.09 172 ALA H C 1
ATOM 2548 O O . ALA A 1 174 ? 15.687 -9.970 -15.368 1.00 20.54 172 ALA H O 1
ATOM 2555 N N . VAL A 1 175 ? 17.071 -11.812 -15.415 1.00 18.92 173 VAL H N 1
ATOM 2556 C CA . VAL A 1 175 ? 17.271 -11.836 -16.858 1.00 19.48 173 VAL H CA 1
ATOM 2557 C C . VAL A 1 175 ? 16.715 -13.171 -17.335 1.00 20.61 173 VAL H C 1
ATOM 2558 O O . VAL A 1 175 ? 16.701 -14.157 -16.584 1.00 20.32 173 VAL H O 1
ATOM 2571 N N . LEU A 1 176 ? 16.169 -13.189 -18.575 1.00 21.43 174 LEU H N 1
ATOM 2572 C CA . LEU A 1 176 ? 15.583 -14.395 -19.159 1.00 19.12 174 LEU H CA 1
ATOM 2573 C C . LEU A 1 176 ? 16.599 -14.964 -20.144 1.00 18.16 174 LEU H C 1
ATOM 2574 O O . LEU A 1 176 ? 17.010 -14.283 -21.078 1.00 20.39 174 LEU H O 1
ATOM 2590 N N . GLN A 1 177 ? 17.121 -16.123 -19.849 1.00 18.59 175 GLN H N 1
ATOM 2591 C CA . GLN A 1 177 ? 18.184 -16.769 -20.610 1.00 22.79 175 GLN H CA 1
ATOM 2592 C C . GLN A 1 177 ? 17.628 -17.415 -21.860 1.00 22.54 175 GLN H C 1
ATOM 2593 O O . GLN A 1 177 ? 16.438 -17.689 -21.954 1.00 21.80 175 GLN H O 1
ATOM 2607 N N . SER A 1 178 ? 18.531 -17.796 -22.767 1.00 24.40 176 SER H N 1
ATOM 2608 C CA . SER A 1 178 ? 18.114 -18.440 -24.009 1.00 24.22 176 SER H CA 1
ATOM 2609 C C . SER A 1 178 ? 17.410 -19.761 -23.769 1.00 24.12 176 SER H C 1
ATOM 2610 O O . SER A 1 178 ? 16.646 -20.232 -24.623 1.00 25.25 176 SER H O 1
ATOM 2618 N N . SER A 1 179 ? 17.646 -20.379 -22.638 1.00 22.33 177 SER H N 1
ATOM 2619 C CA . SER A 1 179 ? 16.965 -21.594 -22.240 1.00 22.58 177 SER H CA 1
ATOM 2620 C C . SER A 1 179 ? 15.508 -21.395 -21.882 1.00 22.26 177 SER H C 1
ATOM 2621 O O . SER A 1 179 ? 14.824 -22.377 -21.693 1.00 22.82 177 SER H O 1
ATOM 2629 N N . GLY A 1 180 ? 15.027 -20.175 -21.746 1.00 21.12 178 GLY H N 1
ATOM 2630 C CA . GLY A 1 180 ? 13.688 -19.865 -21.230 1.00 22.19 178 GLY H CA 1
ATOM 2631 C C . GLY A 1 180 ? 13.579 -19.869 -19.737 1.00 19.05 178 GLY H C 1
ATOM 2632 O O . GLY A 1 180 ? 12.493 -19.713 -19.208 1.00 19.18 178 GLY H O 1
ATOM 2636 N N . LEU A 1 181 ? 14.675 -20.001 -19.051 1.00 17.76 179 LEU H N 1
ATOM 2637 C CA . LEU A 1 181 ? 14.723 -19.946 -17.608 1.00 17.34 179 LEU H CA 1
ATOM 2638 C C . LEU A 1 181 ? 15.336 -18.617 -17.170 1.00 18.00 179 LEU H C 1
ATOM 2639 O O . LEU A 1 181 ? 16.222 -18.070 -17.839 1.00 19.78 179 LEU H O 1
ATOM 2655 N N . TYR A 1 182 ? 14.901 -18.124 -16.005 1.00 16.61 180 TYR H N 1
ATOM 2656 C CA . TYR A 1 182 ? 15.357 -16.842 -15.462 1.00 17.66 180 TYR H CA 1
ATOM 2657 C C . TYR A 1 182 ? 16.574 -17.074 -14.566 1.00 17.24 180 TYR H C 1
ATOM 2658 O O . TYR A 1 182 ? 16.780 -18.167 -14.069 1.00 17.34 180 TYR H O 1
ATOM 2676 N N . SER A 1 183 ? 17.347 -16.006 -14.311 1.00 17.73 181 SER H N 1
ATOM 2677 C CA . SER A 1 183 ? 18.491 -16.014 -13.397 1.00 16.50 181 SER H CA 1
ATOM 2678 C C . SER A 1 183 ? 18.552 -14.624 -12.786 1.00 17.77 181 SER H C 1
ATOM 2679 O O . SER A 1 183 ? 18.332 -13.627 -13.480 1.00 18.62 181 SER H O 1
ATOM 2687 N N . LEU A 1 184 ? 18.850 -14.543 -11.494 1.00 16.90 182 LEU H N 1
ATOM 2688 C CA . LEU A 1 184 ? 19.072 -13.246 -10.894 1.00 19.17 182 LEU H CA 1
ATOM 2689 C C . LEU A 1 184 ? 20.174 -13.350 -9.874 1.00 18.70 182 LEU H C 1
ATOM 2690 O O . LEU A 1 184 ? 20.537 -14.443 -9.450 1.00 19.24 182 LEU H O 1
ATOM 2706 N N . SER A 1 185 ? 20.739 -12.199 -9.513 1.00 18.33 183 SER H N 1
ATOM 2707 C CA . SER A 1 185 ? 21.675 -12.199 -8.411 1.00 18.37 183 SER H CA 1
ATOM 2708 C C . SER A 1 185 ? 21.203 -11.258 -7.291 1.00 19.12 183 SER H C 1
ATOM 2709 O O . SER A 1 185 ? 20.458 -10.300 -7.494 1.00 18.12 183 SER H O 1
ATOM 2717 N N . SER A 1 186 ? 21.726 -11.485 -6.107 1.00 19.23 184 SER H N 1
ATOM 2718 C CA . SER A 1 186 ? 21.536 -10.643 -4.939 1.00 19.70 184 SER H CA 1
ATOM 2719 C C . SER A 1 186 ? 22.893 -10.507 -4.268 1.00 18.26 184 SER H C 1
ATOM 2720 O O . SER A 1 186 ? 23.600 -11.491 -4.142 1.00 18.60 184 SER H O 1
ATOM 2728 N N . VAL A 1 187 ? 23.302 -9.300 -3.929 1.00 19.77 185 VAL H N 1
ATOM 2729 C CA . VAL A 1 187 ? 24.609 -9.029 -3.353 1.00 18.38 185 VAL H CA 1
ATOM 2730 C C . VAL A 1 187 ? 24.428 -8.154 -2.104 1.00 20.43 185 VAL H C 1
ATOM 2731 O O . VAL A 1 187 ? 23.407 -7.488 -1.910 1.00 21.22 185 VAL H O 1
ATOM 2744 N N . VAL A 1 188 ? 25.464 -8.126 -1.268 1.00 20.96 186 VAL H N 1
ATOM 2745 C CA . VAL A 1 188 ? 25.507 -7.225 -0.122 1.00 21.37 186 VAL H CA 1
ATOM 2746 C C . VAL A 1 188 ? 26.958 -6.838 0.083 1.00 24.15 186 VAL H C 1
ATOM 2747 O O . VAL A 1 188 ? 27.872 -7.602 -0.214 1.00 22.95 186 VAL H O 1
ATOM 2760 N N . THR A 1 189 ? 27.175 -5.600 0.509 1.00 24.24 187 THR H N 1
ATOM 2761 C CA . THR A 1 189 ? 28.511 -5.152 0.910 1.00 23.95 187 THR H CA 1
ATOM 2762 C C . THR A 1 189 ? 28.540 -5.063 2.421 1.00 25.52 187 THR H C 1
ATOM 2763 O O . THR A 1 189 ? 27.585 -4.615 3.013 1.00 25.35 187 THR H O 1
ATOM 2774 N N . VAL A 1 190 ? 29.649 -5.476 3.025 1.00 27.30 188 VAL H N 1
ATOM 2775 C CA . VAL A 1 190 ? 29.787 -5.600 4.474 1.00 28.40 188 VAL H CA 1
ATOM 2776 C C . VAL A 1 190 ? 31.226 -5.247 4.824 1.00 27.78 188 VAL H C 1
ATOM 2777 O O . VAL A 1 190 ? 32.108 -5.260 3.967 1.00 30.78 188 VAL H O 1
ATOM 2790 N N . PRO A 1 191 ? 31.473 -4.906 6.073 1.00 32.68 189 PRO H N 1
ATOM 2791 C CA . PRO A 1 191 ? 32.860 -4.629 6.491 1.00 34.07 189 PRO H CA 1
ATOM 2792 C C . PRO A 1 191 ? 33.695 -5.888 6.355 1.00 35.40 189 PRO H C 1
ATOM 2793 O O . PRO A 1 191 ? 33.288 -6.967 6.803 1.00 34.04 189 PRO H O 1
ATOM 2804 N N . SER A 1 192 ? 34.878 -5.746 5.747 1.00 37.45 190 SER H N 1
ATOM 2805 C CA . SER A 1 192 ? 35.718 -6.910 5.510 1.00 37.33 190 SER H CA 1
ATOM 2806 C C . SER A 1 192 ? 36.175 -7.513 6.842 1.00 38.44 190 SER H C 1
ATOM 2807 O O . SER A 1 192 ? 36.396 -8.715 6.939 1.00 39.02 190 SER H O 1
ATOM 2815 N N . SER A 1 193 ? 36.295 -6.705 7.887 1.00 38.61 191 SER H N 1
ATOM 2816 C CA . SER A 1 193 ? 36.618 -7.212 9.217 1.00 40.84 191 SER H CA 1
ATOM 2817 C C . SER A 1 193 ? 35.546 -8.124 9.809 1.00 41.59 191 SER H C 1
ATOM 2818 O O . SER A 1 193 ? 35.832 -8.821 10.790 1.00 44.47 191 SER H O 1
ATOM 2826 N N . SER A 1 194 ? 34.356 -8.169 9.226 1.00 39.66 192 SER H N 1
ATOM 2827 C CA . SER A 1 194 ? 33.278 -8.984 9.741 1.00 38.89 192 SER H CA 1
ATOM 2828 C C . SER A 1 194 ? 33.277 -10.394 9.144 1.00 41.33 192 SER H C 1
ATOM 2829 O O . SER A 1 194 ? 32.516 -11.261 9.628 1.00 38.61 192 SER H O 1
ATOM 2837 N N . LEU A 1 195 ? 34.094 -10.638 8.097 1.00 37.52 193 LEU H N 1
ATOM 2838 C CA . LEU A 1 195 ? 33.998 -11.908 7.390 1.00 36.96 193 LEU H CA 1
ATOM 2839 C C . LEU A 1 195 ? 34.355 -13.076 8.280 1.00 40.15 193 LEU H C 1
ATOM 2840 O O . LEU A 1 195 ? 33.800 -14.163 8.108 1.00 38.64 193 LEU H O 1
ATOM 2856 N N . GLY A 1 196 ? 35.265 -12.882 9.232 1.00 40.18 194 GLY H N 1
ATOM 2857 C CA . GLY A 1 196 ? 35.567 -13.979 10.134 1.00 48.46 194 GLY H CA 1
ATOM 2858 C C . GLY A 1 196 ? 34.606 -14.206 11.300 1.00 51.84 194 GLY H C 1
ATOM 2859 O O . GLY A 1 196 ? 34.724 -15.231 11.980 1.00 60.33 194 GLY H O 1
ATOM 2863 N N . THR A 1 197 ? 33.689 -13.289 11.571 1.00 43.39 195 THR H N 1
ATOM 2864 C CA . THR A 1 197 ? 32.865 -13.382 12.759 1.00 42.81 195 THR H CA 1
ATOM 2865 C C . THR A 1 197 ? 31.372 -13.400 12.490 1.00 43.25 195 THR H C 1
ATOM 2866 O O . THR A 1 197 ? 30.615 -13.990 13.264 1.00 43.74 195 THR H O 1
ATOM 2877 N N . GLN A 1 198 ? 30.944 -12.820 11.404 1.00 39.56 196 GLN H N 1
ATOM 2878 C CA . GLN A 1 198 ? 29.541 -12.773 11.055 1.00 38.30 196 GLN H CA 1
ATOM 2879 C C . GLN A 1 198 ? 29.254 -13.812 9.975 1.00 38.65 196 GLN H C 1
ATOM 2880 O O . GLN A 1 198 ? 30.066 -14.018 9.071 1.00 38.33 196 GLN H O 1
ATOM 2894 N N . THR A 1 199 ? 28.118 -14.494 10.085 1.00 34.90 197 THR H N 1
ATOM 2895 C CA . THR A 1 199 ? 27.676 -15.427 9.054 1.00 34.32 197 THR H CA 1
ATOM 2896 C C . THR A 1 199 ? 26.662 -14.728 8.166 1.00 32.73 197 THR H C 1
ATOM 2897 O O . THR A 1 199 ? 25.851 -13.945 8.644 1.00 33.30 197 THR H O 1
ATOM 2908 N N . TYR A 1 200 ? 26.739 -14.995 6.871 1.00 26.90 198 TYR H N 1
ATOM 2909 C CA . TYR A 1 200 ? 25.889 -14.390 5.846 1.00 26.60 198 TYR H CA 1
ATOM 2910 C C . TYR A 1 200 ? 25.193 -15.498 5.079 1.00 25.61 198 TYR H C 1
ATOM 2911 O O . TYR A 1 200 ? 25.850 -16.371 4.502 1.00 25.93 198 TYR H O 1
ATOM 2929 N N . ILE A 1 201 ? 23.870 -15.478 5.109 1.00 24.10 199 ILE H N 1
ATOM 2930 C CA . ILE A 1 201 ? 23.013 -16.502 4.514 1.00 21.66 199 ILE H CA 1
ATOM 2931 C C . ILE A 1 201 ? 22.002 -15.803 3.613 1.00 21.38 199 ILE H C 1
ATOM 2932 O O . ILE A 1 201 ? 21.295 -14.893 4.058 1.00 19.67 199 ILE H O 1
ATOM 2948 N N . CYS A 1 202 ? 21.894 -16.227 2.382 1.00 20.61 200 CYS H N 1
ATOM 2949 C CA A CYS A 1 202 ? 20.849 -15.744 1.501 0.78 20.23 200 CYS H CA 1
ATOM 2950 C CA B CYS A 1 202 ? 20.862 -15.749 1.472 0.22 20.85 200 CYS H CA 1
ATOM 2951 C C . CYS A 1 202 ? 19.697 -16.732 1.534 1.00 20.94 200 CYS H C 1
ATOM 2952 O O . CYS A 1 202 ? 19.921 -17.940 1.533 1.00 22.44 200 CYS H O 1
ATOM 2965 N N . ASN A 1 203 ? 18.483 -16.202 1.708 1.00 20.43 201 ASN H N 1
ATOM 2966 C CA . ASN A 1 203 ? 17.261 -16.974 1.820 1.00 18.52 201 ASN H CA 1
ATOM 2967 C C . ASN A 1 203 ? 16.476 -16.744 0.542 1.00 19.97 201 ASN H C 1
ATOM 2968 O O . ASN A 1 203 ? 16.062 -15.618 0.275 1.00 19.38 201 ASN H O 1
ATOM 2979 N N . VAL A 1 204 ? 16.288 -17.802 -0.236 1.00 20.86 202 VAL H N 1
ATOM 2980 C CA . VAL A 1 204 ? 15.652 -17.735 -1.551 1.00 18.19 202 VAL H CA 1
ATOM 2981 C C . VAL A 1 204 ? 14.345 -18.484 -1.525 1.00 19.23 202 VAL H C 1
ATOM 2982 O O . VAL A 1 204 ? 14.255 -19.582 -0.967 1.00 20.83 202 VAL H O 1
ATOM 2995 N N . ASN A 1 205 ? 13.311 -17.863 -2.044 1.00 19.28 203 ASN H N 1
ATOM 2996 C CA . ASN A 1 205 ? 12.000 -18.494 -2.157 1.00 22.39 203 ASN H CA 1
ATOM 2997 C C . ASN A 1 205 ? 11.509 -18.380 -3.580 1.00 21.92 203 ASN H C 1
ATOM 2998 O O . ASN A 1 205 ? 11.541 -17.285 -4.149 1.00 19.92 203 ASN H O 1
ATOM 3009 N N . HIS A 1 206 ? 10.933 -19.472 -4.080 1.00 21.64 204 HIS H N 1
ATOM 3010 C CA . HIS A 1 206 ? 10.325 -19.507 -5.399 1.00 20.46 204 HIS H CA 1
ATOM 3011 C C . HIS A 1 206 ? 8.957 -20.132 -5.172 1.00 18.71 204 HIS H C 1
ATOM 3012 O O . HIS A 1 206 ? 8.821 -21.350 -5.259 1.00 20.16 204 HIS H O 1
ATOM 3026 N N . LYS A 1 207 ? 7.975 -19.305 -4.910 1.00 22.52 205 LYS H N 1
ATOM 3027 C CA . LYS A 1 207 ? 6.638 -19.789 -4.601 1.00 26.53 205 LYS H CA 1
ATOM 3028 C C . LYS A 1 207 ? 6.029 -20.596 -5.721 1.00 25.58 205 LYS H C 1
ATOM 3029 O O . LYS A 1 207 ? 5.338 -21.590 -5.413 1.00 22.67 205 LYS H O 1
ATOM 3048 N N . PRO A 1 208 ? 6.283 -20.288 -6.993 1.00 22.62 206 PRO H N 1
ATOM 3049 C CA . PRO A 1 208 ? 5.669 -21.104 -8.042 1.00 22.39 206 PRO H CA 1
ATOM 3050 C C . PRO A 1 208 ? 6.029 -22.584 -7.950 1.00 21.51 206 PRO H C 1
ATOM 3051 O O . PRO A 1 208 ? 5.278 -23.479 -8.353 1.00 22.95 206 PRO H O 1
ATOM 3062 N N . SER A 1 209 ? 7.205 -22.929 -7.476 1.00 20.18 207 SER H N 1
ATOM 3063 C CA . SER A 1 209 ? 7.565 -24.318 -7.364 1.00 20.50 207 SER H CA 1
ATOM 3064 C C . SER A 1 209 ? 7.623 -24.764 -5.919 1.00 23.84 207 SER H C 1
ATOM 3065 O O . SER A 1 209 ? 8.093 -25.833 -5.640 1.00 24.00 207 SER H O 1
ATOM 3073 N N . ASN A 1 210 ? 7.187 -23.940 -4.988 1.00 22.28 208 ASN H N 1
ATOM 3074 C CA . ASN A 1 210 ? 7.284 -24.167 -3.537 1.00 26.18 208 ASN H CA 1
ATOM 3075 C C . ASN A 1 210 ? 8.677 -24.618 -3.139 1.00 23.27 208 ASN H C 1
ATOM 3076 O O . ASN A 1 210 ? 8.887 -25.561 -2.356 1.00 26.14 208 ASN H O 1
ATOM 3087 N N . THR A 1 211 ? 9.630 -23.864 -3.649 1.00 22.13 209 THR H N 1
ATOM 3088 C CA . THR A 1 211 ? 11.050 -24.084 -3.384 1.00 24.12 209 THR H CA 1
ATOM 3089 C C . THR A 1 211 ? 11.594 -23.055 -2.388 1.00 24.46 209 THR H C 1
ATOM 3090 O O . THR A 1 211 ? 11.461 -21.838 -2.603 1.00 20.84 209 THR H O 1
ATOM 3101 N N . LYS A 1 212 ? 12.156 -23.527 -1.282 1.00 21.40 210 LYS H N 1
ATOM 3102 C CA . LYS A 1 212 ? 12.908 -22.659 -0.380 1.00 21.18 210 LYS H CA 1
ATOM 3103 C C . LYS A 1 212 ? 14.329 -23.199 -0.307 1.00 22.26 210 LYS H C 1
ATOM 3104 O O . LYS A 1 212 ? 14.510 -24.417 -0.157 1.00 24.23 210 LYS H O 1
ATOM 3123 N N . VAL A 1 213 ? 15.317 -22.312 -0.422 1.00 19.08 211 VAL H N 1
ATOM 3124 C CA . VAL A 1 213 ? 16.732 -22.633 -0.357 1.00 22.99 211 VAL H CA 1
ATOM 3125 C C . VAL A 1 213 ? 17.391 -21.543 0.474 1.00 21.38 211 VAL H C 1
ATOM 3126 O O . VAL A 1 213 ? 17.127 -20.362 0.246 1.00 22.65 211 VAL H O 1
ATOM 3139 N N . ASP A 1 214 ? 18.272 -21.937 1.390 1.00 21.35 212 ASP H N 1
ATOM 3140 C CA . ASP A 1 214 ? 19.168 -21.026 2.075 1.00 23.01 212 ASP H CA 1
ATOM 3141 C C . ASP A 1 214 ? 20.591 -21.439 1.716 1.00 25.78 212 ASP H C 1
ATOM 3142 O O . ASP A 1 214 ? 20.882 -22.637 1.612 1.00 25.82 212 ASP H O 1
ATOM 3151 N N . LYS A 1 215 ? 21.463 -20.452 1.478 1.00 23.48 213 LYS H N 1
ATOM 3152 C CA . LYS A 1 215 ? 22.862 -20.707 1.176 1.00 24.37 213 LYS H CA 1
ATOM 3153 C C . LYS A 1 215 ? 23.728 -19.851 2.061 1.00 22.77 213 LYS H C 1
ATOM 3154 O O . LYS A 1 215 ? 23.648 -18.629 1.977 1.00 24.41 213 LYS H O 1
ATOM 3173 N N . LYS A 1 216 ? 24.607 -20.493 2.810 1.00 24.42 214 LYS H N 1
ATOM 3174 C CA . LYS A 1 216 ? 25.603 -19.790 3.590 1.00 26.84 214 LYS H CA 1
ATOM 3175 C C . LYS A 1 216 ? 26.775 -19.430 2.673 1.00 26.42 214 LYS H C 1
ATOM 3176 O O . LYS A 1 216 ? 27.321 -20.297 1.985 1.00 27.85 214 LYS H O 1
ATOM 3195 N N . VAL A 1 217 ? 27.142 -18.158 2.627 1.00 25.44 215 VAL H N 1
ATOM 3196 C CA . VAL A 1 217 ? 28.201 -17.696 1.746 1.00 25.39 215 VAL H CA 1
ATOM 3197 C C . VAL A 1 217 ? 29.438 -17.478 2.599 1.00 29.88 215 VAL H C 1
ATOM 3198 O O . VAL A 1 217 ? 29.452 -16.583 3.450 1.00 30.78 215 VAL H O 1
ATOM 3211 N N . GLU A 1 218 ? 30.478 -18.275 2.344 1.00 34.28 216 GLU H N 1
ATOM 3212 C CA . GLU A 1 218 ? 31.703 -18.215 3.146 1.00 40.12 216 GLU H CA 1
ATOM 3213 C C . GLU A 1 218 ? 32.884 -17.730 2.328 1.00 38.26 216 GLU H C 1
ATOM 3214 O O . GLU A 1 218 ? 32.924 -17.978 1.134 1.00 36.18 216 GLU H O 1
ATOM 3226 N N . PRO A 1 219 ? 33.902 -17.121 2.954 1.00 40.07 217 PRO H N 1
ATOM 3227 C CA . PRO A 1 219 ? 35.101 -16.596 2.279 1.00 43.94 217 PRO H CA 1
ATOM 3228 C C . PRO A 1 219 ? 35.950 -17.621 1.571 1.00 46.50 217 PRO H C 1
ATOM 3229 O O . PRO A 1 219 ? 35.726 -18.781 1.879 1.00 49.36 217 PRO H O 1
ATOM 3240 N N . ASP B 2 1 ? -6.393 5.294 -32.936 1.00 56.87 1 ASP L N 1
ATOM 3241 C CA . ASP B 2 1 ? -6.462 5.683 -31.519 1.00 52.28 1 ASP L CA 1
ATOM 3242 C C . ASP B 2 1 ? -5.833 7.055 -31.269 1.00 44.93 1 ASP L C 1
ATOM 3243 O O . ASP B 2 1 ? -5.006 7.555 -32.049 1.00 41.73 1 ASP L O 1
ATOM 3254 N N . ILE B 2 2 ? -6.197 7.661 -30.147 1.00 37.35 2 ILE L N 1
ATOM 3255 C CA . ILE B 2 2 ? -5.569 8.909 -29.743 1.00 33.29 2 ILE L CA 1
ATOM 3256 C C . ILE B 2 2 ? -4.180 8.602 -29.222 1.00 33.79 2 ILE L C 1
ATOM 3257 O O . ILE B 2 2 ? -4.002 7.691 -28.408 1.00 34.10 2 ILE L O 1
ATOM 3273 N N . VAL B 2 3 ? -3.189 9.349 -29.690 1.00 31.28 3 VAL L N 1
ATOM 3274 C CA . VAL B 2 3 ? -1.804 9.092 -29.326 1.00 30.43 3 VAL L CA 1
ATOM 3275 C C . VAL B 2 3 ? -1.454 10.054 -28.218 1.00 29.42 3 VAL L C 1
ATOM 3276 O O . VAL B 2 3 ? -1.688 11.266 -28.356 1.00 30.18 3 VAL L O 1
ATOM 3289 N N . MET B 2 4 ? -0.823 9.530 -27.167 1.00 29.35 4 MET L N 1
ATOM 3290 C CA . MET B 2 4 ? -0.391 10.285 -25.999 1.00 28.81 4 MET L CA 1
ATOM 3291 C C . MET B 2 4 ? 1.120 10.267 -25.934 1.00 30.26 4 MET L C 1
ATOM 3292 O O . MET B 2 4 ? 1.709 9.189 -25.923 1.00 29.71 4 MET L O 1
ATOM 3306 N N . THR B 2 5 ? 1.732 11.444 -25.944 1.00 31.41 5 THR L N 1
ATOM 3307 C CA . THR B 2 5 ? 3.181 11.633 -25.973 1.00 31.42 5 THR L CA 1
ATOM 3308 C C . THR B 2 5 ? 3.620 12.359 -24.708 1.00 31.39 5 THR L C 1
ATOM 3309 O O . THR B 2 5 ? 3.352 13.553 -24.552 1.00 29.26 5 THR L O 1
ATOM 3320 N N . GLN B 2 6 ? 4.365 11.671 -23.857 1.00 29.17 6 GLN L N 1
ATOM 3321 C CA . GLN B 2 6 ? 4.888 12.276 -22.642 1.00 31.45 6 GLN L CA 1
ATOM 3322 C C . GLN B 2 6 ? 6.320 12.720 -22.871 1.00 31.91 6 GLN L C 1
ATOM 3323 O O . GLN B 2 6 ? 7.058 12.116 -23.660 1.00 32.07 6 GLN L O 1
ATOM 3337 N N . SER B 2 7 ? 6.714 13.775 -22.161 1.00 32.37 7 SER L N 1
ATOM 3338 C CA . SER B 2 7 ? 8.107 14.216 -22.152 1.00 34.45 7 SER L CA 1
ATOM 3339 C C . SER B 2 7 ? 8.408 14.878 -20.824 1.00 33.83 7 SER L C 1
ATOM 3340 O O . SER B 2 7 ? 7.507 15.471 -20.227 1.00 34.96 7 SER L O 1
ATOM 3348 N N . PRO B 2 8 ? 9.635 14.786 -20.324 1.00 34.73 8 PRO L N 1
ATOM 3349 C CA . PRO B 2 8 ? 10.709 13.923 -20.811 1.00 35.00 8 PRO L CA 1
ATOM 3350 C C . PRO B 2 8 ? 10.442 12.453 -20.395 1.00 33.88 8 PRO L C 1
ATOM 3351 O O . PRO B 2 8 ? 9.529 12.195 -19.647 1.00 32.76 8 PRO L O 1
ATOM 3362 N N . ASP B 2 9 ? 11.250 11.517 -20.890 1.00 35.45 9 ASP L N 1
ATOM 3363 C CA . ASP B 2 9 ? 11.092 10.115 -20.523 1.00 33.80 9 ASP L CA 1
ATOM 3364 C C . ASP B 2 9 ? 11.618 9.868 -19.118 1.00 35.19 9 ASP L C 1
ATOM 3365 O O . ASP B 2 9 ? 11.147 8.944 -18.431 1.00 29.49 9 ASP L O 1
ATOM 3374 N N . SER B 2 10 ? 12.609 10.680 -18.689 1.00 33.24 10 SER L N 1
ATOM 3375 C CA . SER B 2 10 ? 13.247 10.570 -17.386 1.00 34.71 10 SER L CA 1
ATOM 3376 C C . SER B 2 10 ? 13.515 11.978 -16.873 1.00 34.13 10 SER L C 1
ATOM 3377 O O . SER B 2 10 ? 13.819 12.874 -17.660 1.00 34.04 10 SER L O 1
ATOM 3385 N N . LEU B 2 11 ? 13.413 12.165 -15.559 1.00 32.22 11 LEU L N 1
ATOM 3386 C CA . LEU B 2 11 ? 13.687 13.446 -14.919 1.00 33.55 11 LEU L CA 1
ATOM 3387 C C . LEU B 2 11 ? 14.377 13.204 -13.583 1.00 33.49 11 LEU L C 1
ATOM 3388 O O . LEU B 2 11 ? 13.911 12.373 -12.790 1.00 31.34 11 LEU L O 1
ATOM 3404 N N . ALA B 2 12 ? 15.451 13.939 -13.309 1.00 32.72 12 ALA L N 1
ATOM 3405 C CA . ALA B 2 12 ? 16.132 13.859 -12.023 1.00 31.82 12 ALA L CA 1
ATOM 3406 C C . ALA B 2 12 ? 16.151 15.251 -11.410 1.00 34.45 12 ALA L C 1
ATOM 3407 O O . ALA B 2 12 ? 16.661 16.187 -12.052 1.00 33.31 12 ALA L O 1
ATOM 3414 N N . VAL B 2 13 ? 15.630 15.374 -10.173 1.00 30.87 13 VAL L N 1
ATOM 3415 C CA . VAL B 2 13 ? 15.564 16.631 -9.447 1.00 33.91 13 VAL L CA 1
ATOM 3416 C C . VAL B 2 13 ? 15.989 16.378 -8.007 1.00 34.66 13 VAL L C 1
ATOM 3417 O O . VAL B 2 13 ? 15.922 15.245 -7.525 1.00 31.64 13 VAL L O 1
ATOM 3430 N N . SER B 2 14 ? 16.503 17.421 -7.347 1.00 32.38 14 SER L N 1
ATOM 3431 C CA . SER B 2 14 ? 16.901 17.274 -5.960 1.00 34.00 14 SER L CA 1
ATOM 3432 C C . SER B 2 14 ? 15.694 17.321 -5.034 1.00 32.77 14 SER L C 1
ATOM 3433 O O . SER B 2 14 ? 14.665 17.909 -5.353 1.00 31.01 14 SER L O 1
ATOM 3441 N N . LEU B 2 15 ? 15.838 16.737 -3.843 1.00 34.68 15 LEU L N 1
ATOM 3442 C CA . LEU B 2 15 ? 14.743 16.817 -2.878 1.00 35.13 15 LEU L CA 1
ATOM 3443 C C . LEU B 2 15 ? 14.386 18.279 -2.621 1.00 32.42 15 LEU L C 1
ATOM 3444 O O . LEU B 2 15 ? 15.275 19.114 -2.420 1.00 33.59 15 LEU L O 1
ATOM 3460 N N . GLY B 2 16 ? 13.089 18.572 -2.643 1.00 31.23 16 GLY L N 1
ATOM 3461 C CA . GLY B 2 16 ? 12.584 19.883 -2.398 1.00 31.26 16 GLY L CA 1
ATOM 3462 C C . GLY B 2 16 ? 12.438 20.736 -3.643 1.00 30.52 16 GLY L C 1
ATOM 3463 O O . GLY B 2 16 ? 11.970 21.868 -3.528 1.00 30.69 16 GLY L O 1
ATOM 3467 N N . GLU B 2 17 ? 12.827 20.244 -4.811 1.00 29.99 17 GLU L N 1
ATOM 3468 C CA . GLU B 2 17 ? 12.846 21.057 -6.023 1.00 29.73 17 GLU L CA 1
ATOM 3469 C C . GLU B 2 17 ? 11.653 20.709 -6.912 1.00 28.18 17 GLU L C 1
ATOM 3470 O O . GLU B 2 17 ? 10.978 19.714 -6.711 1.00 27.32 17 GLU L O 1
ATOM 3482 N N . ARG B 2 18 ? 11.355 21.584 -7.860 1.00 28.02 18 ARG L N 1
ATOM 3483 C CA . ARG B 2 18 ? 10.170 21.468 -8.694 1.00 26.79 18 ARG L CA 1
ATOM 3484 C C . ARG B 2 18 ? 10.396 20.436 -9.787 1.00 27.10 18 ARG L C 1
ATOM 3485 O O . ARG B 2 18 ? 11.471 20.404 -10.372 1.00 29.98 18 ARG L O 1
ATOM 3506 N N . ALA B 2 19 ? 9.370 19.640 -10.083 1.00 25.11 19 ALA L N 1
ATOM 3507 C CA . ALA B 2 19 ? 9.371 18.688 -11.182 1.00 26.62 19 ALA L CA 1
ATOM 3508 C C . ALA B 2 19 ? 8.142 18.942 -12.051 1.00 29.03 19 ALA L C 1
ATOM 3509 O O . ALA B 2 19 ? 7.022 19.143 -11.532 1.00 26.96 19 ALA L O 1
ATOM 3516 N N . THR B 2 20 ? 8.370 18.956 -13.384 1.00 27.55 20 THR L N 1
ATOM 3517 C CA . THR B 2 20 ? 7.327 19.208 -14.380 1.00 28.89 20 THR L CA 1
ATOM 3518 C C . THR B 2 20 ? 7.332 18.096 -15.414 1.00 31.58 20 THR L C 1
ATOM 3519 O O . THR B 2 20 ? 8.411 17.745 -15.910 1.00 30.72 20 THR L O 1
ATOM 3530 N N . ILE B 2 21 ? 6.172 17.500 -15.694 1.00 26.26 21 ILE L N 1
ATOM 3531 C CA . ILE B 2 21 ? 6.043 16.466 -16.719 1.00 29.57 21 ILE L CA 1
ATOM 3532 C C . ILE B 2 21 ? 4.985 16.910 -17.717 1.00 28.73 21 ILE L C 1
ATOM 3533 O O . ILE B 2 21 ? 3.891 17.320 -17.316 1.00 27.12 21 ILE L O 1
ATOM 3549 N N . ASN B 2 22 ? 5.236 16.707 -19.005 1.00 28.63 22 ASN L N 1
ATOM 3550 C CA A ASN B 2 22 ? 4.336 17.151 -20.059 0.49 29.87 22 ASN L CA 1
ATOM 3551 C CA B ASN B 2 22 ? 4.330 17.156 -20.059 0.51 29.87 22 ASN L CA 1
ATOM 3552 C C . ASN B 2 22 ? 3.703 15.952 -20.761 1.00 29.56 22 ASN L C 1
ATOM 3553 O O . ASN B 2 22 ? 4.302 14.870 -20.861 1.00 28.96 22 ASN L O 1
ATOM 3574 N N . CYS B 2 23 ? 2.505 16.173 -21.281 1.00 27.01 23 CYS L N 1
ATOM 3575 C CA . CYS B 2 23 ? 1.714 15.190 -22.007 1.00 28.49 23 CYS L CA 1
ATOM 3576 C C . CYS B 2 23 ? 0.974 15.904 -23.123 1.00 30.49 23 CYS L C 1
ATOM 3577 O O . CYS B 2 23 ? 0.301 16.905 -22.861 1.00 30.15 23 CYS L O 1
ATOM 3584 N N . LYS B 2 24 ? 1.136 15.426 -24.346 1.00 29.63 24 LYS L N 1
ATOM 3585 C CA . LYS B 2 24 ? 0.460 15.961 -25.518 1.00 31.39 24 LYS L CA 1
ATOM 3586 C C . LYS B 2 24 ? -0.429 14.886 -26.125 1.00 32.05 24 LYS L C 1
ATOM 3587 O O . LYS B 2 24 ? -0.023 13.713 -26.228 1.00 32.39 24 LYS L O 1
ATOM 3606 N N . SER B 2 25 ? -1.634 15.273 -26.539 1.00 28.73 25 SER L N 1
ATOM 3607 C CA . SER B 2 25 ? -2.515 14.300 -27.160 1.00 28.47 25 SER L CA 1
ATOM 3608 C C . SER B 2 25 ? -2.661 14.656 -28.624 1.00 29.96 25 SER L C 1
ATOM 3609 O O . SER B 2 25 ? -2.512 15.822 -28.998 1.00 28.97 25 SER L O 1
ATOM 3617 N N . SER B 2 26 ? -2.956 13.648 -29.461 1.00 28.27 26 SER L N 1
ATOM 3618 C CA . SER B 2 26 ? -3.048 13.909 -30.896 1.00 31.45 26 SER L CA 1
ATOM 3619 C C . SER B 2 26 ? -4.362 14.562 -31.298 1.00 33.23 26 SER L C 1
ATOM 3620 O O . SER B 2 26 ? -4.542 14.912 -32.481 1.00 32.57 26 SER L O 1
ATOM 3628 N N . GLN B 2 27 ? -5.303 14.661 -30.361 1.00 30.05 27 GLN L N 1
ATOM 3629 C CA . GLN B 2 27 ? -6.505 15.431 -30.613 1.00 31.17 27 GLN L CA 1
ATOM 3630 C C . GLN B 2 27 ? -7.001 15.941 -29.280 1.00 30.57 27 GLN L C 1
ATOM 3631 O O . GLN B 2 27 ? -6.641 15.409 -28.236 1.00 28.56 27 GLN L O 1
ATOM 3645 N N . SER B 2 28 ? -7.863 16.954 -29.343 1.00 30.30 28 SER L N 1
ATOM 3646 C CA . SER B 2 28 ? -8.420 17.533 -28.138 1.00 29.00 28 SER L CA 1
ATOM 3647 C C . SER B 2 28 ? -9.219 16.530 -27.300 1.00 29.50 28 SER L C 1
ATOM 3648 O O . SER B 2 28 ? -9.977 15.691 -27.814 1.00 28.60 28 SER L O 1
ATOM 3656 N N . LEU B 2 29 ? -8.977 16.578 -25.992 1.00 26.35 29 LEU L N 1
ATOM 3657 C CA . LEU B 2 29 ? -9.702 15.770 -25.029 1.00 25.96 29 LEU L CA 1
ATOM 3658 C C . LEU B 2 29 ? -10.852 16.501 -24.362 1.00 27.73 29 LEU L C 1
ATOM 3659 O O . LEU B 2 29 ? -11.339 16.031 -23.333 1.00 28.11 29 LEU L O 1
ATOM 3675 N N . LEU B 2 30 ? -11.258 17.651 -24.884 1.00 27.91 30 LEU L N 1
ATOM 3676 C CA . LEU B 2 30 ? -12.263 18.472 -24.237 1.00 28.70 30 LEU L CA 1
ATOM 3677 C C . LEU B 2 30 ? -13.625 18.156 -24.841 1.00 31.24 30 LEU L C 1
ATOM 3678 O O . LEU B 2 30 ? -13.822 18.303 -26.054 1.00 30.00 30 LEU L O 1
ATOM 3694 N N . ASN B 2 31 A -14.583 17.822 -23.984 1.00 30.81 30 ASN L N 1
ATOM 3695 C CA . ASN B 2 31 A -15.991 17.720 -24.365 1.00 31.93 30 ASN L CA 1
ATOM 3696 C C . ASN B 2 31 A -16.640 19.076 -24.076 1.00 34.68 30 ASN L C 1
ATOM 3697 O O . ASN B 2 31 A -16.833 19.437 -22.915 1.00 34.77 30 ASN L O 1
ATOM 3708 N N . ALA B 2 32 B -16.946 19.848 -25.123 1.00 36.23 30 ALA L N 1
ATOM 3709 C CA . ALA B 2 32 B -17.456 21.202 -24.927 1.00 38.51 30 ALA L CA 1
ATOM 3710 C C . ALA B 2 32 B -18.785 21.227 -24.166 1.00 41.03 30 ALA L C 1
ATOM 3711 O O . ALA B 2 32 B -19.120 22.259 -23.548 1.00 40.70 30 ALA L O 1
ATOM 3718 N N . ARG B 2 33 C -19.570 20.128 -24.217 1.00 38.84 30 ARG L N 1
ATOM 3719 C CA . ARG B 2 33 C -20.853 20.116 -23.513 1.00 40.29 30 ARG L CA 1
ATOM 3720 C C . ARG B 2 33 C -20.671 19.984 -21.995 1.00 39.64 30 ARG L C 1
ATOM 3721 O O . ARG B 2 33 C -21.530 20.409 -21.213 1.00 38.80 30 ARG L O 1
ATOM 3742 N N . THR B 2 34 D -19.603 19.356 -21.553 1.00 36.32 30 THR L N 1
ATOM 3743 C CA . THR B 2 34 D -19.329 19.236 -20.137 1.00 36.88 30 THR L CA 1
ATOM 3744 C C . THR B 2 34 D -18.220 20.166 -19.694 1.00 33.73 30 THR L C 1
ATOM 3745 O O . THR B 2 34 D -18.058 20.361 -18.488 1.00 33.81 30 THR L O 1
ATOM 3756 N N . GLY B 2 35 E -17.474 20.763 -20.627 1.00 33.43 30 GLY L N 1
ATOM 3757 C CA . GLY B 2 35 E -16.326 21.559 -20.250 1.00 33.60 30 GLY L CA 1
ATOM 3758 C C . GLY B 2 35 E -15.185 20.755 -19.653 1.00 31.70 30 GLY L C 1
ATOM 3759 O O . GLY B 2 35 E -14.237 21.364 -19.134 1.00 31.33 30 GLY L O 1
ATOM 3763 N N A LYS B 2 36 F -15.222 19.419 -19.720 0.33 31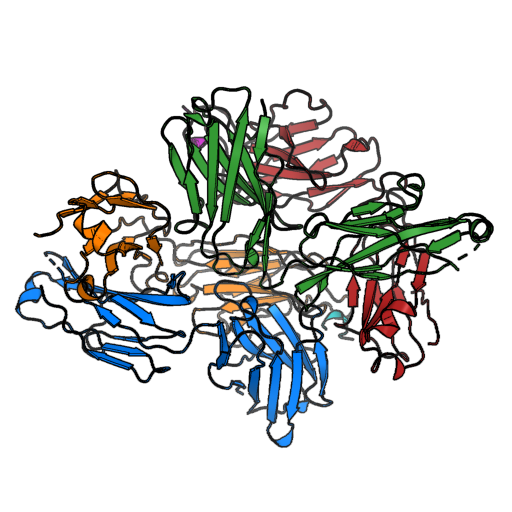.11 30 LYS L N 1
ATOM 3764 N N B LYS B 2 36 F -15.263 19.409 -19.677 0.67 31.08 30 LYS L N 1
ATOM 3765 C CA A LYS B 2 36 F -14.231 18.590 -19.049 0.33 29.26 30 LYS L CA 1
ATOM 3766 C CA B LYS B 2 36 F -14.258 18.556 -19.056 0.67 29.23 30 LYS L CA 1
ATOM 3767 C C A LYS B 2 36 F -13.207 18.052 -20.039 0.33 28.64 30 LYS L C 1
ATOM 3768 C C B LYS B 2 36 F -13.202 18.149 -20.083 0.67 28.61 30 LYS L C 1
ATOM 3769 O O A LYS B 2 36 F -13.560 17.574 -21.122 0.33 27.66 30 LYS L O 1
ATOM 3770 O O B LYS B 2 36 F -13.535 17.812 -21.225 0.67 27.09 30 LYS L O 1
ATOM 3807 N N . ASN B 2 37 ? -11.939 18.129 -19.657 1.00 26.17 31 ASN L N 1
ATOM 3808 C CA . ASN B 2 37 ? -10.840 17.465 -20.377 1.00 26.53 31 ASN L CA 1
ATOM 3809 C C . ASN B 2 37 ? -10.583 16.097 -19.746 1.00 25.20 31 ASN L C 1
ATOM 3810 O O . ASN B 2 37 ? -10.211 16.018 -18.550 1.00 21.32 31 ASN L O 1
ATOM 3822 N N . TYR B 2 38 ? -10.728 15.030 -20.550 1.00 22.18 32 TYR L N 1
ATOM 3823 C CA . TYR B 2 38 ? -10.664 13.663 -20.003 1.00 23.33 32 TYR L CA 1
ATOM 3824 C C . TYR B 2 38 ? -9.216 13.169 -20.050 1.00 21.99 32 TYR L C 1
ATOM 3825 O O . TYR B 2 38 ? -8.805 12.331 -20.868 1.00 22.05 32 TYR L O 1
ATOM 3843 N N . LEU B 2 39 ? -8.440 13.673 -19.084 1.00 22.95 33 LEU L N 1
ATOM 3844 C CA . LEU B 2 39 ? -6.993 13.451 -18.982 1.00 21.22 33 LEU L CA 1
ATOM 3845 C C . LEU B 2 39 ? -6.719 13.178 -17.504 1.00 20.18 33 LEU L C 1
ATOM 3846 O O . LEU B 2 39 ? -7.233 13.906 -16.619 1.00 20.59 33 LEU L O 1
ATOM 3862 N N . ALA B 2 40 ? -5.934 12.119 -17.245 1.00 18.86 34 ALA L N 1
ATOM 3863 C CA . ALA B 2 40 ? -5.674 11.673 -15.885 1.00 17.93 34 ALA L CA 1
ATOM 3864 C C . ALA B 2 40 ? -4.187 11.343 -15.749 1.00 20.83 34 ALA L C 1
ATOM 3865 O O . ALA B 2 40 ? -3.539 11.014 -16.733 1.00 21.02 34 ALA L O 1
ATOM 3872 N N . TRP B 2 41 ? -3.626 11.521 -14.562 1.00 19.53 35 TRP L N 1
ATOM 3873 C CA . TRP B 2 41 ? -2.231 11.214 -14.263 1.00 17.99 35 TRP L CA 1
ATOM 3874 C C . TRP B 2 41 ? -2.211 10.107 -13.189 1.00 19.07 35 TRP L C 1
ATOM 3875 O O . TRP B 2 41 ? -2.885 10.225 -12.135 1.00 19.69 35 TRP L O 1
ATOM 3896 N N . TYR B 2 42 ? -1.387 9.062 -13.419 1.00 18.62 36 TYR L N 1
ATOM 3897 C CA . TYR B 2 42 ? -1.230 7.916 -12.540 1.00 17.11 36 TYR L CA 1
ATOM 3898 C C . TYR B 2 42 ? 0.241 7.810 -12.145 1.00 19.23 36 TYR L C 1
ATOM 3899 O O . TYR B 2 42 ? 1.127 8.166 -12.927 1.00 21.68 36 TYR L O 1
ATOM 3917 N N . GLN B 2 43 ? 0.478 7.387 -10.902 1.00 19.61 37 GLN L N 1
ATOM 3918 C CA . GLN B 2 43 ? 1.812 7.140 -10.328 1.00 19.98 37 GLN L CA 1
ATOM 3919 C C . GLN B 2 43 ? 1.960 5.636 -10.125 1.00 20.10 37 GLN L C 1
ATOM 3920 O O . GLN B 2 43 ? 1.099 5.027 -9.484 1.00 20.94 37 GLN L O 1
ATOM 3934 N N . GLN B 2 44 ? 3.068 5.051 -10.604 1.00 19.85 38 GLN L N 1
ATOM 3935 C CA . GLN B 2 44 ? 3.286 3.633 -10.422 1.00 20.74 38 GLN L CA 1
ATOM 3936 C C . GLN B 2 44 ? 4.655 3.322 -9.857 1.00 21.01 38 GLN L C 1
ATOM 3937 O O . GLN B 2 44 ? 5.660 3.798 -10.388 1.00 23.55 38 GLN L O 1
ATOM 3951 N N . LYS B 2 45 ? 4.667 2.535 -8.800 1.00 21.29 39 LYS L N 1
ATOM 3952 C CA . LYS B 2 45 ? 5.867 2.069 -8.156 1.00 23.70 39 LYS L CA 1
ATOM 3953 C C . LYS B 2 45 ? 5.995 0.574 -8.404 1.00 25.22 39 LYS L C 1
ATOM 3954 O O . LYS B 2 45 ? 4.998 -0.096 -8.679 1.00 25.55 39 LYS L O 1
ATOM 3973 N N . PRO B 2 46 ? 7.197 0.013 -8.276 1.00 23.97 40 PRO L N 1
ATOM 3974 C CA . PRO B 2 46 ? 7.406 -1.409 -8.625 1.00 28.57 40 PRO L CA 1
ATOM 3975 C C . PRO B 2 46 ? 6.501 -2.339 -7.844 1.00 28.21 40 PRO L C 1
ATOM 3976 O O . PRO B 2 46 ? 6.325 -2.170 -6.631 1.00 30.67 40 PRO L O 1
ATOM 3987 N N . GLY B 2 47 ? 5.927 -3.344 -8.554 1.00 28.26 41 GLY L N 1
ATOM 3988 C CA . GLY B 2 47 ? 5.133 -4.383 -7.911 1.00 29.75 41 GLY L CA 1
ATOM 3989 C C . GLY B 2 47 ? 3.706 -3.985 -7.619 1.00 27.10 41 GLY L C 1
ATOM 3990 O O . GLY B 2 47 ? 2.967 -4.773 -6.986 1.00 29.09 41 GLY L O 1
ATOM 3994 N N . GLN B 2 48 ? 3.326 -2.762 -7.989 1.00 27.29 42 GLN L N 1
ATOM 3995 C CA . GLN B 2 48 ? 2.021 -2.204 -7.676 1.00 26.50 42 GLN L CA 1
ATOM 3996 C C . GLN B 2 48 ? 1.235 -1.864 -8.931 1.00 23.59 42 GLN L C 1
ATOM 3997 O O . GLN B 2 48 ? 1.833 -1.465 -9.946 1.00 24.59 42 GLN L O 1
ATOM 4011 N N . PRO B 2 49 ? -0.097 -1.801 -8.826 1.00 22.59 43 PRO L N 1
ATOM 4012 C CA . PRO B 2 49 ? -0.844 -1.152 -9.827 1.00 22.61 43 PRO L CA 1
ATOM 4013 C C . PRO B 2 49 ? -0.612 0.350 -9.800 1.00 20.87 43 PRO L C 1
ATOM 4014 O O . PRO B 2 49 ? -0.175 0.902 -8.764 1.00 21.93 43 PRO L O 1
ATOM 4025 N N . PRO B 2 50 ? -0.902 1.035 -10.917 1.00 21.38 44 PRO L N 1
ATOM 4026 C CA . PRO B 2 50 ? -0.850 2.508 -10.908 1.00 21.82 44 PRO L CA 1
ATOM 4027 C C . PRO B 2 50 ? -1.808 3.068 -9.876 1.00 21.29 44 PRO L C 1
ATOM 4028 O O . PRO B 2 50 ? -2.845 2.468 -9.584 1.00 21.07 44 PRO L O 1
ATOM 4039 N N . LYS B 2 51 ? -1.499 4.277 -9.409 1.00 21.29 45 LYS L N 1
ATOM 4040 C CA . LYS B 2 51 ? -2.338 4.964 -8.442 1.00 21.93 45 LYS L CA 1
ATOM 4041 C C . LYS B 2 51 ? -2.794 6.275 -9.067 1.00 21.56 45 LYS L C 1
ATOM 4042 O O . LYS B 2 51 ? -1.966 7.059 -9.580 1.00 21.61 45 LYS L O 1
ATOM 4061 N N . LEU B 2 52 ? -4.095 6.536 -8.988 1.00 19.85 46 LEU L N 1
ATOM 4062 C CA . LEU B 2 52 ? -4.619 7.774 -9.546 1.00 19.50 46 LEU L CA 1
ATOM 4063 C C . LEU B 2 52 ? -4.231 8.994 -8.710 1.00 20.30 46 LEU L C 1
ATOM 4064 O O . LEU B 2 52 ? -4.481 9.037 -7.499 1.00 20.72 46 LEU L O 1
ATOM 4080 N N . LEU B 2 53 ? -3.692 10.017 -9.363 1.00 19.45 47 LEU L N 1
ATOM 4081 C CA . LEU B 2 53 ? -3.356 11.268 -8.700 1.00 21.59 47 LEU L CA 1
ATOM 4082 C C . LEU B 2 53 ? -4.310 12.388 -9.080 1.00 21.28 47 LEU L C 1
ATOM 4083 O O . LEU B 2 53 ? -4.722 13.165 -8.211 1.00 20.97 47 LEU L O 1
ATOM 4099 N N . ILE B 2 54 ? -4.547 12.561 -10.395 1.00 19.60 48 ILE L N 1
ATOM 4100 C CA . ILE B 2 54 ? -5.260 13.707 -10.981 1.00 19.37 48 ILE L CA 1
ATOM 4101 C C . ILE B 2 54 ? -6.180 13.177 -12.063 1.00 20.94 48 ILE L C 1
ATOM 4102 O O . ILE B 2 54 ? -5.770 12.295 -12.841 1.00 18.85 48 ILE L O 1
ATOM 4118 N N . TYR B 2 55 ? -7.428 13.673 -12.095 1.00 19.47 49 TYR L N 1
ATOM 4119 C CA . TYR B 2 55 ? -8.340 13.386 -13.2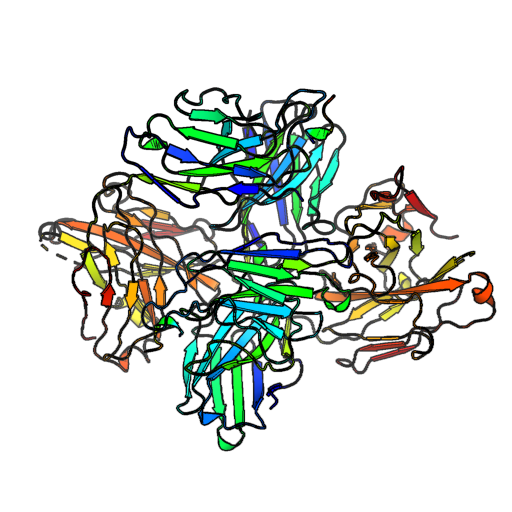02 1.00 20.31 49 TYR L CA 1
ATOM 4120 C C . TYR B 2 55 ? -9.054 14.649 -13.688 1.00 20.08 49 TYR L C 1
ATOM 4121 O O . TYR B 2 55 ? -8.973 15.694 -13.054 1.00 20.35 49 TYR L O 1
ATOM 4139 N N . TRP B 2 56 ? -9.757 14.520 -14.826 1.00 19.98 50 TRP L N 1
ATOM 4140 C CA . TRP B 2 56 ? -10.389 15.688 -15.466 1.00 20.65 50 TRP L CA 1
ATOM 4141 C C . TRP B 2 56 ? -9.355 16.828 -15.588 1.00 21.95 50 TRP L C 1
ATOM 4142 O O . TRP B 2 56 ? -9.644 18.016 -15.376 1.00 21.65 50 TRP L O 1
ATOM 4163 N N . ALA B 2 57 ? -8.109 16.433 -15.886 1.00 21.61 51 ALA L N 1
ATOM 4164 C CA . ALA B 2 57 ? -6.936 17.281 -16.131 1.00 20.66 51 ALA L CA 1
ATOM 4165 C C . ALA B 2 57 ? -6.392 17.970 -14.885 1.00 21.97 51 ALA L C 1
ATOM 4166 O O . ALA B 2 57 ? -5.174 18.191 -14.789 1.00 22.41 51 ALA L O 1
ATOM 4173 N N . SER B 2 58 ? -7.271 18.412 -13.966 1.00 23.25 52 SER L N 1
ATOM 4174 C CA A SER B 2 58 ? -6.817 19.245 -12.846 0.77 24.16 52 SER L CA 1
ATOM 4175 C CA B SER B 2 58 ? -6.815 19.242 -12.850 0.23 24.09 52 SER L CA 1
ATOM 4176 C C . SER B 2 58 ? -7.434 18.932 -11.488 1.00 24.22 52 SER L C 1
ATOM 4177 O O . SER B 2 58 ? -7.128 19.672 -10.522 1.00 21.84 52 SER L O 1
ATOM 4192 N N . THR B 2 59 ? -8.290 17.890 -11.381 1.00 21.55 53 THR L N 1
ATOM 4193 C CA . THR B 2 59 ? -8.957 17.554 -10.136 1.00 23.23 53 THR L CA 1
ATOM 4194 C C . THR B 2 59 ? -8.127 16.528 -9.386 1.00 23.24 53 THR L C 1
ATOM 4195 O O . THR B 2 59 ? -7.809 15.471 -9.915 1.00 22.37 53 THR L O 1
ATOM 4206 N N . ARG B 2 60 ? -7.738 16.846 -8.168 1.00 24.05 54 ARG L N 1
ATOM 4207 C CA A ARG B 2 60 ? -6.861 15.971 -7.399 0.45 26.51 54 ARG L CA 1
ATOM 4208 C CA B ARG B 2 60 ? -6.860 15.976 -7.396 0.55 26.50 54 ARG L CA 1
ATOM 4209 C C . ARG B 2 60 ? -7.672 14.884 -6.686 1.00 25.97 54 ARG L C 1
ATOM 4210 O O . ARG B 2 60 ? -8.704 15.169 -6.074 1.00 23.46 54 ARG L O 1
ATOM 4251 N N . GLU B 2 61 ? -7.224 13.628 -6.792 1.00 23.56 55 GLU L N 1
ATOM 4252 C CA . GLU B 2 61 ? -7.864 12.538 -6.083 1.00 23.17 55 GLU L CA 1
ATOM 4253 C C . GLU B 2 61 ? -7.749 12.701 -4.567 1.00 26.43 55 GLU L C 1
ATOM 4254 O O . GLU B 2 61 ? -6.820 13.312 -4.019 1.00 24.74 55 GLU L O 1
ATOM 4266 N N . SER B 2 62 ? -8.720 12.123 -3.893 1.00 27.92 56 SER L N 1
ATOM 4267 C CA A SER B 2 62 ? -8.704 12.169 -2.437 0.33 29.55 56 SER L CA 1
ATOM 4268 C CA B SER B 2 62 ? -8.707 12.160 -2.435 0.38 27.79 56 SER L CA 1
ATOM 4269 C CA C SER B 2 62 ? -8.701 12.171 -2.437 0.29 29.58 56 SER L CA 1
ATOM 4270 C C . SER B 2 62 ? -7.394 11.599 -1.905 1.00 28.36 56 SER L C 1
ATOM 4271 O O . SER B 2 62 ? -6.852 10.611 -2.400 1.00 29.96 56 SER L O 1
ATOM 4293 N N . GLY B 2 63 ? -6.881 12.220 -0.892 1.00 27.39 57 GLY L N 1
ATOM 4294 C CA . GLY B 2 63 ? -5.663 11.812 -0.226 1.00 29.63 57 GLY L CA 1
ATOM 4295 C C . GLY B 2 63 ? -4.379 12.187 -0.921 1.00 29.14 57 GLY L C 1
ATOM 4296 O O . GLY B 2 63 ? -3.297 11.999 -0.347 1.00 29.09 57 GLY L O 1
ATOM 4300 N N . VAL B 2 64 ? -4.448 12.707 -2.132 1.00 28.51 58 VAL L N 1
ATOM 4301 C CA . VAL B 2 64 ? -3.212 13.058 -2.841 1.00 27.10 58 VAL L CA 1
ATOM 4302 C C . VAL B 2 64 ? -2.703 14.389 -2.330 1.00 28.32 58 VAL L C 1
ATOM 4303 O O . VAL B 2 64 ? -3.463 15.353 -2.299 1.00 27.93 58 VAL L O 1
ATOM 4316 N N . PRO B 2 65 ? -1.422 14.490 -1.957 1.00 28.13 59 PRO L N 1
ATOM 4317 C CA . PRO B 2 65 ? -0.882 15.749 -1.440 1.00 31.38 59 PRO L CA 1
ATOM 4318 C C . PRO B 2 65 ? -0.998 16.896 -2.426 1.00 29.30 59 PRO L C 1
ATOM 4319 O O . PRO B 2 65 ? -0.890 16.706 -3.643 1.00 30.34 59 PRO L O 1
ATOM 4330 N N . ASP B 2 66 ? -1.149 18.110 -1.884 1.00 31.68 60 ASP L N 1
ATOM 4331 C CA . ASP B 2 66 ? -1.424 19.228 -2.778 1.00 33.09 60 ASP L CA 1
ATOM 4332 C C . ASP B 2 66 ? -0.172 19.718 -3.493 1.00 30.62 60 ASP L C 1
ATOM 4333 O O . ASP B 2 66 ? -0.295 20.565 -4.370 1.00 31.79 60 ASP L O 1
ATOM 4342 N N . ARG B 2 67 ? 1.004 19.164 -3.183 1.00 27.78 61 ARG L N 1
ATOM 4343 C CA . ARG B 2 67 ? 2.164 19.451 -4.025 1.00 29.74 61 ARG L CA 1
ATOM 4344 C C . ARG B 2 67 ? 2.036 18.870 -5.435 1.00 28.04 61 ARG L C 1
ATOM 4345 O O . ARG B 2 67 ? 2.851 19.223 -6.301 1.00 27.10 61 ARG L O 1
ATOM 4366 N N . PHE B 2 68 ? 1.077 17.972 -5.675 1.00 26.73 62 PHE L N 1
ATOM 4367 C CA . PHE B 2 68 ? 0.757 17.487 -7.020 1.00 26.72 62 PHE L CA 1
ATOM 4368 C C . PHE B 2 68 ? -0.361 18.334 -7.630 1.00 26.31 62 PHE L C 1
ATOM 4369 O O . PHE B 2 68 ? -1.383 18.562 -6.987 1.00 26.00 62 PHE L O 1
ATOM 4386 N N . SER B 2 69 ? -0.181 18.852 -8.841 1.00 25.50 63 SER L N 1
ATOM 4387 C CA . SER B 2 69 ? -1.303 19.545 -9.477 1.00 24.60 63 SER L CA 1
ATOM 4388 C C . SER B 2 69 ? -1.250 19.280 -10.964 1.00 23.97 63 SER L C 1
ATOM 4389 O O . SER B 2 69 ? -0.184 19.089 -11.521 1.00 24.19 63 SER L O 1
ATOM 4397 N N . GLY B 2 70 ? -2.395 19.300 -11.597 1.00 25.00 64 GLY L N 1
ATOM 4398 C CA . GLY B 2 70 ? -2.479 19.128 -13.030 1.00 22.19 64 GLY L CA 1
ATOM 4399 C C . GLY B 2 70 ? -3.024 20.374 -13.709 1.00 25.26 64 GLY L C 1
ATOM 4400 O O . GLY B 2 70 ? -3.878 21.066 -13.167 1.00 23.25 64 GLY L O 1
ATOM 4404 N N . SER B 2 71 ? -2.483 20.664 -14.880 1.00 22.92 65 SER L N 1
ATOM 4405 C CA . SER B 2 71 ? -2.933 21.812 -15.641 1.00 24.69 65 SER L CA 1
ATOM 4406 C C . SER B 2 71 ? -3.052 21.416 -17.119 1.00 25.55 65 SER L C 1
ATOM 4407 O O . SER B 2 71 ? -2.552 20.380 -17.563 1.00 24.96 65 SER L O 1
ATOM 4415 N N . GLY B 2 72 ? -3.729 22.269 -17.868 1.00 28.34 66 GLY L N 1
ATOM 4416 C CA . GLY B 2 72 ? -3.820 22.164 -19.316 1.00 28.29 66 GLY L CA 1
ATOM 4417 C C . GLY B 2 72 ? -5.243 21.922 -19.782 1.00 28.79 66 GLY L C 1
ATOM 4418 O O . GLY B 2 72 ? -6.137 21.571 -19.016 1.00 27.94 66 GLY L O 1
ATOM 4422 N N . SER B 2 73 ? -5.412 22.068 -21.092 1.00 28.82 67 SER L N 1
ATOM 4423 C CA . SER B 2 73 ? -6.692 21.897 -21.741 1.00 30.63 67 SER L CA 1
ATOM 4424 C C . SER B 2 73 ? -6.404 21.541 -23.194 1.00 31.64 67 SER L C 1
ATOM 4425 O O . SER B 2 73 ? -5.356 21.935 -23.747 1.00 33.39 67 SER L O 1
ATOM 4433 N N . GLY B 2 74 ? -7.376 20.860 -23.832 1.00 31.72 68 GLY L N 1
ATOM 4434 C CA . GLY B 2 74 ? -7.251 20.571 -25.253 1.00 30.61 68 GLY L CA 1
ATOM 4435 C C . GLY B 2 74 ? -6.256 19.465 -25.573 1.00 28.94 68 GLY L C 1
ATOM 4436 O O . GLY B 2 74 ? -6.561 18.289 -25.353 1.00 30.89 68 GLY L O 1
ATOM 4440 N N . THR B 2 75 ? -5.057 19.810 -26.018 1.00 29.34 69 THR L N 1
ATOM 4441 C CA . THR B 2 75 ? -4.070 18.795 -26.310 1.00 29.27 69 THR L CA 1
ATOM 4442 C C . THR B 2 75 ? -2.783 18.882 -25.498 1.00 31.44 69 THR L C 1
ATOM 4443 O O . THR B 2 75 ? -1.883 18.059 -25.722 1.00 32.26 69 THR L O 1
ATOM 4454 N N . ASP B 2 76 ? -2.633 19.833 -24.579 1.00 30.58 70 ASP L N 1
ATOM 4455 C CA A ASP B 2 76 ? -1.366 20.041 -23.882 0.48 32.06 70 ASP L CA 1
ATOM 4456 C CA B ASP B 2 76 ? -1.364 20.017 -23.879 0.52 32.06 70 ASP L CA 1
ATOM 4457 C C . ASP B 2 76 ? -1.645 20.054 -22.383 1.00 30.82 70 ASP L C 1
ATOM 4458 O O . ASP B 2 76 ? -2.418 20.894 -21.897 1.00 29.80 70 ASP L O 1
ATOM 4475 N N . PHE B 2 77 ? -1.016 19.143 -21.648 1.00 26.73 71 PHE L N 1
ATOM 4476 C CA . PHE B 2 77 ? -1.257 18.981 -20.215 1.00 26.67 71 PHE L CA 1
ATOM 4477 C C . PHE B 2 77 ? 0.085 18.840 -19.486 1.00 27.86 71 PHE L C 1
ATOM 4478 O O . PHE B 2 77 ? 1.075 18.377 -20.067 1.00 28.77 71 PHE L O 1
ATOM 4495 N N . THR B 2 78 ? 0.068 19.113 -18.174 1.00 24.30 72 THR L N 1
ATOM 4496 C CA . THR B 2 78 ? 1.272 19.163 -17.365 1.00 24.12 72 THR L CA 1
ATOM 4497 C C . THR B 2 78 ? 0.935 18.698 -15.968 1.00 23.98 72 THR L C 1
ATOM 4498 O O . THR B 2 78 ? -0.064 19.140 -15.394 1.00 25.37 72 THR L O 1
ATOM 4509 N N . LEU B 2 79 ? 1.772 17.826 -15.430 1.00 22.97 73 LEU L N 1
ATOM 4510 C CA . LEU B 2 79 ? 1.750 17.449 -14.037 1.00 22.12 73 LEU L CA 1
ATOM 4511 C C . LEU B 2 79 ? 2.936 18.121 -13.339 1.00 25.33 73 LEU L C 1
ATOM 4512 O O . LEU B 2 79 ? 4.080 18.047 -13.822 1.00 23.91 73 LEU L O 1
ATOM 4528 N N . THR B 2 80 ? 2.666 18.850 -12.256 1.00 23.57 74 THR L N 1
ATOM 4529 C CA . THR B 2 80 ? 3.719 19.552 -11.548 1.00 23.74 74 THR L CA 1
ATOM 4530 C C . THR B 2 80 ? 3.781 18.912 -10.179 1.00 25.04 74 THR L C 1
ATOM 4531 O O . THR B 2 80 ? 2.727 18.720 -9.566 1.00 24.64 74 THR L O 1
ATOM 4542 N N . ILE B 2 81 ? 4.991 18.605 -9.698 1.00 24.29 75 ILE L N 1
ATOM 4543 C CA . ILE B 2 81 ? 5.267 18.317 -8.295 1.00 25.97 75 ILE L CA 1
ATOM 4544 C C . ILE B 2 81 ? 6.011 19.552 -7.776 1.00 25.35 75 ILE L C 1
ATOM 4545 O O . ILE B 2 81 ? 7.132 19.820 -8.219 1.00 25.11 75 ILE L O 1
ATOM 4561 N N . SER B 2 82 ? 5.381 20.329 -6.897 1.00 22.60 76 SER L N 1
ATOM 4562 C CA . SER B 2 82 ? 5.937 21.628 -6.545 1.00 24.82 76 SER L CA 1
ATOM 4563 C C . SER B 2 82 ? 7.235 21.460 -5.785 1.00 26.52 76 SER L C 1
ATOM 4564 O O . SER B 2 82 ? 8.127 22.296 -5.930 1.00 26.37 76 SER L O 1
ATOM 4572 N N . SER B 2 83 ? 7.361 20.375 -5.001 1.00 24.25 77 SER L N 1
ATOM 4573 C CA . SER B 2 83 ? 8.534 20.165 -4.176 1.00 24.99 77 SER L CA 1
ATOM 4574 C C . SER B 2 83 ? 8.683 18.659 -4.049 1.00 26.61 77 SER L C 1
ATOM 4575 O O . SER B 2 83 ? 7.849 18.037 -3.402 1.00 28.04 77 SER L O 1
ATOM 4583 N N . LEU B 2 84 ? 9.733 18.083 -4.626 1.00 23.73 78 LEU L N 1
ATOM 4584 C CA . LEU B 2 84 ? 9.845 16.627 -4.713 1.00 25.24 78 LEU L CA 1
ATOM 4585 C C . LEU B 2 84 ? 10.158 16.059 -3.331 1.00 28.89 78 LEU L C 1
ATOM 4586 O O . LEU B 2 84 ? 11.021 16.583 -2.604 1.00 28.60 78 LEU L O 1
ATOM 4602 N N . GLN B 2 85 ? 9.442 15.006 -2.957 1.00 25.64 79 GLN L N 1
ATOM 4603 C CA . GLN B 2 85 ? 9.711 14.318 -1.709 1.00 28.78 79 GLN L CA 1
ATOM 4604 C C . GLN B 2 85 ? 10.163 12.910 -2.072 1.00 28.54 79 GLN L C 1
ATOM 4605 O O . GLN B 2 85 ? 9.915 12.438 -3.192 1.00 28.54 79 GLN L O 1
ATOM 4619 N N . ALA B 2 86 ? 10.839 12.242 -1.127 1.00 27.32 80 ALA L N 1
ATOM 4620 C CA . ALA B 2 86 ? 11.434 10.937 -1.432 1.00 28.74 80 ALA L CA 1
ATOM 4621 C C . ALA B 2 86 ? 10.379 9.955 -1.933 1.00 29.15 80 ALA L C 1
ATOM 4622 O O . ALA B 2 86 ? 10.678 9.114 -2.792 1.00 28.99 80 ALA L O 1
ATOM 4629 N N . GLU B 2 87 ? 9.149 10.034 -1.393 1.00 29.22 81 GLU L N 1
ATOM 4630 C CA . GLU B 2 87 ? 8.119 9.055 -1.707 1.00 29.83 81 GLU L CA 1
ATOM 4631 C C . GLU B 2 87 ? 7.512 9.317 -3.079 1.00 28.02 81 GLU L C 1
ATOM 4632 O O . GLU B 2 87 ? 6.637 8.552 -3.521 1.00 28.78 81 GLU L O 1
ATOM 4644 N N . ASP B 2 88 ? 7.994 10.350 -3.774 1.00 26.03 82 ASP L N 1
ATOM 4645 C CA . ASP B 2 88 ? 7.473 10.725 -5.099 1.00 25.67 82 ASP L CA 1
ATOM 4646 C C . ASP B 2 88 ? 8.281 10.094 -6.230 1.00 26.60 82 ASP L C 1
ATOM 4647 O O . ASP B 2 88 ? 7.922 10.179 -7.416 1.00 26.57 82 ASP L O 1
ATOM 4656 N N . VAL B 2 89 ? 9.341 9.387 -5.885 1.00 27.35 83 VAL L N 1
ATOM 4657 C CA . VAL B 2 89 ? 10.121 8.676 -6.890 1.00 25.10 83 VAL L CA 1
ATOM 4658 C C . VAL B 2 89 ? 9.322 7.505 -7.401 1.00 27.44 83 VAL L C 1
ATOM 4659 O O . VAL B 2 89 ? 8.920 6.631 -6.638 1.00 26.49 83 VAL L O 1
ATOM 4672 N N . ALA B 2 90 ? 9.109 7.474 -8.677 1.00 24.90 84 ALA L N 1
ATOM 4673 C CA . ALA B 2 90 ? 8.162 6.594 -9.333 1.00 26.92 84 ALA L CA 1
ATOM 4674 C C . ALA B 2 90 ? 8.082 6.876 -10.837 1.00 25.52 84 ALA L C 1
ATOM 4675 O O . ALA B 2 90 ? 8.690 7.835 -11.339 1.00 26.11 84 ALA L O 1
ATOM 4682 N N . VAL B 2 91 ? 7.265 6.092 -11.554 1.00 23.92 85 VAL L N 1
ATOM 4683 C CA . VAL B 2 91 ? 6.940 6.333 -12.950 1.00 23.57 85 VAL L CA 1
ATOM 4684 C C . VAL B 2 91 ? 5.533 6.919 -13.034 1.00 23.30 85 VAL L C 1
ATOM 4685 O O . VAL B 2 91 ? 4.626 6.433 -12.368 1.00 23.63 85 VAL L O 1
ATOM 4698 N N . TYR B 2 92 ? 5.381 8.018 -13.770 1.00 22.96 86 TYR L N 1
ATOM 4699 C CA . TYR B 2 92 ? 4.140 8.763 -13.950 1.00 20.83 86 TYR L CA 1
ATOM 4700 C C . TYR B 2 92 ? 3.675 8.555 -15.374 1.00 23.58 86 TYR L C 1
ATOM 4701 O O . TYR B 2 92 ? 4.461 8.712 -16.323 1.00 23.88 86 TYR L O 1
ATOM 4719 N N . TYR B 2 93 ? 2.370 8.378 -15.520 1.00 22.07 87 TYR L N 1
ATOM 4720 C CA . TYR B 2 93 ? 1.720 8.103 -16.794 1.00 22.67 87 TYR L CA 1
ATOM 4721 C C . TYR B 2 93 ? 0.560 9.077 -16.930 1.00 22.26 87 TYR L C 1
ATOM 4722 O O . TYR B 2 93 ? -0.275 9.174 -16.028 1.00 22.02 87 TYR L O 1
ATOM 4740 N N . CYS B 2 94 ? 0.404 9.663 -18.102 1.00 20.79 88 CYS L N 1
ATOM 4741 C CA . CYS B 2 94 ? -0.865 10.310 -18.448 1.00 21.88 88 CYS L CA 1
ATOM 4742 C C . CYS B 2 94 ? -1.761 9.329 -19.187 1.00 23.10 88 CYS L C 1
ATOM 4743 O O . CYS B 2 94 ? -1.297 8.325 -19.736 1.00 23.91 88 CYS L O 1
ATOM 4750 N N . LYS B 2 95 ? -3.068 9.596 -19.154 1.00 20.54 89 LYS L N 1
ATOM 4751 C CA . LYS B 2 95 ? -4.006 8.676 -19.780 1.00 19.50 89 LYS L CA 1
ATOM 4752 C C . LYS B 2 95 ? -5.236 9.435 -20.230 1.00 20.44 89 LYS L C 1
ATOM 4753 O O . LYS B 2 95 ? -5.777 10.208 -19.443 1.00 19.02 89 LYS L O 1
ATOM 4772 N N . GLN B 2 96 ? -5.629 9.278 -21.501 1.00 20.89 90 GLN L N 1
ATOM 4773 C CA . GLN B 2 96 ? -6.878 9.883 -21.925 1.00 20.94 90 GLN L CA 1
ATOM 4774 C C . GLN B 2 96 ? -8.042 8.916 -21.877 1.00 21.59 90 GLN L C 1
ATOM 4775 O O . GLN B 2 96 ? -7.902 7.709 -22.116 1.00 20.63 90 GLN L O 1
ATOM 4789 N N . SER B 2 97 ? -9.207 9.475 -21.567 1.00 20.45 91 SER L N 1
ATOM 4790 C CA . SER B 2 97 ? -10.437 8.696 -21.529 1.00 21.19 91 SER L CA 1
ATOM 4791 C C . SER B 2 97 ? -11.568 9.405 -22.294 1.00 21.73 91 SER L C 1
ATOM 4792 O O . SER B 2 97 ? -12.754 9.266 -21.944 1.00 22.22 91 SER L O 1
ATOM 4800 N N . TYR B 2 98 ? -11.185 10.326 -23.190 1.00 23.37 92 TYR L N 1
ATOM 4801 C CA . TYR B 2 98 ? -12.097 10.964 -24.142 1.00 24.31 92 TYR L CA 1
ATOM 4802 C C . TYR B 2 98 ? -12.700 9.961 -25.130 1.00 24.53 92 TYR L C 1
ATOM 4803 O O . TYR B 2 98 ? -13.917 9.950 -25.361 1.00 24.43 92 TYR L O 1
ATOM 4821 N N . SER B 2 99 ? -11.868 9.106 -25.707 1.00 23.78 93 SER L N 1
ATOM 4822 C CA . SER B 2 99 ? -12.335 8.087 -26.642 1.00 25.53 93 SER L CA 1
ATOM 4823 C C . SER B 2 99 ? -11.539 6.799 -26.468 1.00 24.40 93 SER L C 1
ATOM 4824 O O . SER B 2 99 ? -10.337 6.789 -26.696 1.00 24.52 93 SER L O 1
ATOM 4832 N N . ARG B 2 100 ? -12.172 5.765 -25.922 1.00 24.52 94 ARG L N 1
ATOM 4833 C CA . ARG B 2 100 ? -11.483 4.537 -25.460 1.00 24.54 94 ARG L CA 1
ATOM 4834 C C . ARG B 2 100 ? -10.469 4.960 -24.394 1.00 23.46 94 ARG L C 1
ATOM 4835 O O . ARG B 2 100 ? -10.709 5.919 -23.680 1.00 21.03 94 ARG L O 1
ATOM 4856 N N . ARG B 2 101 ? -9.334 4.301 -24.295 1.00 21.87 96 ARG L N 1
ATOM 4857 C CA . ARG B 2 101 ? -8.316 4.607 -23.302 1.00 22.75 96 ARG L CA 1
ATOM 4858 C C . ARG B 2 101 ? -6.973 4.458 -23.988 1.00 22.42 96 ARG L C 1
ATOM 4859 O O . ARG B 2 101 ? -6.692 3.416 -24.596 1.00 23.79 96 ARG L O 1
ATOM 4880 N N . THR B 2 102 ? -6.108 5.444 -23.804 1.00 21.59 97 THR L N 1
ATOM 4881 C CA . THR B 2 102 ? -4.714 5.293 -24.208 1.00 22.61 97 THR L CA 1
ATOM 4882 C C . THR B 2 102 ? -3.827 6.009 -23.186 1.00 23.87 97 THR L C 1
ATOM 4883 O O . THR B 2 102 ? -4.160 7.076 -22.647 1.00 22.66 97 THR L O 1
ATOM 4894 N N . PHE B 2 103 ? -2.697 5.386 -22.918 1.00 23.45 98 PHE L N 1
ATOM 4895 C CA . PHE B 2 103 ? -1.706 5.852 -21.953 1.00 25.38 98 PHE L CA 1
ATOM 4896 C C . PHE B 2 103 ? -0.490 6.400 -22.687 1.00 26.03 98 PHE L C 1
ATOM 4897 O O . PHE B 2 103 ? -0.112 5.885 -23.739 1.00 23.83 98 PHE L O 1
ATOM 4914 N N . GLY B 2 104 ? 0.130 7.420 -22.116 1.00 25.63 99 GLY L N 1
ATOM 4915 C CA . GLY B 2 104 ? 1.429 7.861 -22.569 1.00 28.11 99 GLY L CA 1
ATOM 4916 C C . GLY B 2 104 ? 2.464 6.833 -22.118 1.00 28.57 99 GLY L C 1
ATOM 4917 O O . GLY B 2 104 ? 2.166 5.852 -21.426 1.00 26.88 99 GLY L O 1
ATOM 4921 N N . GLY B 2 105 ? 3.705 7.045 -22.569 1.00 31.23 100 GLY L N 1
ATOM 4922 C CA . GLY B 2 105 ? 4.793 6.100 -22.381 1.00 29.84 100 GLY L CA 1
ATOM 4923 C C . GLY B 2 105 ? 5.425 6.083 -21.001 1.00 29.82 100 GLY L C 1
ATOM 4924 O O . GLY B 2 105 ? 6.194 5.157 -20.701 1.00 29.41 100 GLY L O 1
ATOM 4928 N N . GLY B 2 106 ? 5.071 7.030 -20.131 1.00 24.38 101 GLY L N 1
ATOM 4929 C CA . GLY B 2 106 ? 5.635 7.075 -18.795 1.00 25.92 101 GLY L CA 1
ATOM 4930 C C . GLY B 2 106 ? 6.791 8.056 -18.701 1.00 27.35 101 GLY L C 1
ATOM 4931 O O . GLY B 2 106 ? 7.575 8.259 -19.646 1.00 27.27 101 GLY L O 1
ATOM 4935 N N . THR B 2 107 ? 6.888 8.698 -17.540 1.00 25.06 102 THR L N 1
ATOM 4936 C CA . THR B 2 107 ? 8.063 9.473 -17.196 1.00 26.15 102 THR L CA 1
ATOM 4937 C C . THR B 2 107 ? 8.624 8.972 -15.876 1.00 24.84 102 THR L C 1
ATOM 4938 O O . THR B 2 107 ? 7.877 8.851 -14.910 1.00 24.73 102 THR L O 1
ATOM 4949 N N . LYS B 2 108 ? 9.923 8.693 -15.817 1.00 26.24 103 LYS L N 1
ATOM 4950 C CA . LYS B 2 108 ? 10.521 8.170 -14.604 1.00 27.62 103 LYS L CA 1
ATOM 4951 C C . LYS B 2 108 ? 11.117 9.362 -13.858 1.00 29.34 103 LYS L C 1
ATOM 4952 O O . LYS B 2 108 ? 11.894 10.128 -14.426 1.00 30.94 103 LYS L O 1
ATOM 4971 N N . VAL B 2 109 ? 10.726 9.548 -12.605 1.00 27.20 104 VAL L N 1
ATOM 4972 C CA . VAL B 2 109 ? 11.222 10.635 -11.768 1.00 25.84 104 VAL L CA 1
ATOM 4973 C C . VAL B 2 109 ? 12.152 10.045 -10.702 1.00 29.68 104 VAL L C 1
ATOM 4974 O O . VAL B 2 109 ? 11.789 9.104 -9.956 1.00 30.16 104 VAL L O 1
ATOM 4987 N N . GLU B 2 110 ? 13.358 10.590 -10.651 1.00 29.53 105 GLU L N 1
ATOM 4988 C CA . GLU B 2 110 ? 14.390 10.115 -9.746 1.00 30.23 105 GLU L CA 1
ATOM 4989 C C . GLU B 2 110 ? 15.004 11.291 -9.003 1.00 29.95 105 GLU L C 1
ATOM 4990 O O . GLU B 2 110 ? 14.806 12.429 -9.394 1.00 31.64 105 GLU L O 1
ATOM 5002 N N . ILE B 2 111 ? 15.796 11.000 -7.969 1.00 29.31 106 ILE L N 1
ATOM 5003 C CA . ILE B 2 111 ? 16.535 12.011 -7.223 1.00 28.42 106 ILE L CA 1
ATOM 5004 C C . ILE B 2 111 ? 17.866 12.287 -7.919 1.00 29.49 106 ILE L C 1
ATOM 5005 O O . ILE B 2 111 ? 18.654 11.370 -8.229 1.00 28.78 106 ILE L O 1
ATOM 5021 N N . LYS B 2 112 ? 18.125 13.559 -8.196 1.00 28.26 107 LYS L N 1
ATOM 5022 C CA . LYS B 2 112 ? 19.431 13.941 -8.706 1.00 29.03 107 LYS L CA 1
ATOM 5023 C C . LYS B 2 112 ? 20.429 13.913 -7.579 1.00 29.75 107 LYS L C 1
ATOM 5024 O O . LYS B 2 112 ? 20.148 14.404 -6.476 1.00 31.29 107 LYS L O 1
ATOM 5043 N N . ARG B 2 113 ? 21.638 13.465 -7.897 1.00 29.96 108 ARG L N 1
ATOM 5044 C CA . ARG B 2 113 ? 22.749 13.538 -6.953 1.00 27.27 108 ARG L CA 1
ATOM 5045 C C . ARG B 2 113 ? 24.045 13.756 -7.694 1.00 26.92 108 ARG L C 1
ATOM 5046 O O . ARG B 2 113 ? 24.062 13.826 -8.907 1.00 28.87 108 ARG L O 1
ATOM 5067 N N . THR B 2 114 ? 25.142 13.824 -6.957 1.00 28.82 109 THR L N 1
ATOM 5068 C CA . THR B 2 114 ? 26.440 14.004 -7.593 1.00 29.03 109 THR L CA 1
ATOM 5069 C C . THR B 2 114 ? 26.883 12.724 -8.287 1.00 27.90 109 THR L C 1
ATOM 5070 O O . THR B 2 114 ? 26.547 11.619 -7.881 1.00 26.86 109 THR L O 1
ATOM 5081 N N . VAL B 2 115 ? 27.753 12.879 -9.281 1.00 29.57 110 VAL L N 1
ATOM 5082 C CA . VAL B 2 115 ? 28.341 11.706 -9.923 1.00 28.00 110 VAL L CA 1
ATOM 5083 C C . VAL B 2 115 ? 29.074 10.864 -8.890 1.00 27.83 110 VAL L C 1
ATOM 5084 O O . VAL B 2 115 ? 29.804 11.381 -8.041 1.00 28.48 110 VAL L O 1
ATOM 5097 N N . ALA B 2 116 ? 28.926 9.555 -8.997 1.00 27.22 111 ALA L N 1
ATOM 5098 C CA . ALA B 2 116 ? 29.603 8.591 -8.153 1.00 27.98 111 ALA L CA 1
ATOM 5099 C C . ALA B 2 116 ? 30.138 7.457 -9.018 1.00 24.73 111 ALA L C 1
ATOM 5100 O O . ALA B 2 116 ? 29.376 6.829 -9.732 1.00 24.85 111 ALA L O 1
ATOM 5107 N N . ALA B 2 117 ? 31.375 7.158 -8.907 1.00 27.20 112 ALA L N 1
ATOM 5108 C CA . ALA B 2 117 ? 31.923 6.086 -9.692 1.00 28.19 112 ALA L CA 1
ATOM 5109 C C . ALA B 2 117 ? 31.565 4.743 -9.060 1.00 29.14 112 ALA L C 1
ATOM 5110 O O . ALA B 2 117 ? 31.431 4.662 -7.847 1.00 28.76 112 ALA L O 1
ATOM 5117 N N . PRO B 2 118 ? 31.384 3.689 -9.869 1.00 27.45 113 PRO L N 1
ATOM 5118 C CA . PRO B 2 118 ? 31.127 2.353 -9.306 1.00 25.98 113 PRO L CA 1
ATOM 5119 C C . PRO B 2 118 ? 32.319 1.790 -8.566 1.00 28.18 113 PRO L C 1
ATOM 5120 O O . PRO B 2 118 ? 33.479 2.036 -8.918 1.00 27.18 113 PRO L O 1
ATOM 5131 N N . SER B 2 119 ? 32.018 0.933 -7.583 1.00 24.86 114 SER L N 1
ATOM 5132 C CA . SER B 2 119 ? 33.022 0.051 -7.016 1.00 25.29 114 SER L CA 1
ATOM 5133 C C . SER B 2 119 ? 32.818 -1.281 -7.721 1.00 25.09 114 SER L C 1
ATOM 5134 O O . SER B 2 119 ? 31.680 -1.765 -7.816 1.00 25.62 114 SER L O 1
ATOM 5142 N N . VAL B 2 120 ? 33.888 -1.863 -8.256 1.00 24.91 115 VAL L N 1
ATOM 5143 C CA . VAL B 2 120 ? 33.767 -3.031 -9.142 1.00 22.44 115 VAL L CA 1
ATOM 5144 C C . VAL B 2 120 ? 34.309 -4.273 -8.440 1.00 26.42 115 VAL L C 1
ATOM 5145 O O . VAL B 2 120 ? 35.399 -4.228 -7.858 1.00 26.81 115 VAL L O 1
ATOM 5158 N N . PHE B 2 121 ? 33.556 -5.373 -8.523 1.00 23.50 116 PHE L N 1
ATOM 5159 C CA . PHE B 2 121 ? 33.924 -6.638 -7.945 1.00 24.48 116 PHE L CA 1
ATOM 5160 C C . PHE B 2 121 ? 33.716 -7.767 -8.924 1.00 23.04 116 PHE L C 1
ATOM 5161 O O . PHE B 2 121 ? 32.726 -7.789 -9.629 1.00 25.02 116 PHE L O 1
ATOM 5178 N N . ILE B 2 122 ? 34.615 -8.724 -8.979 1.00 23.86 117 ILE L N 1
ATOM 5179 C CA . ILE B 2 122 ? 34.425 -9.870 -9.871 1.00 24.43 117 ILE L CA 1
ATOM 5180 C C . ILE B 2 122 ? 34.376 -11.142 -9.021 1.00 22.97 117 ILE L C 1
ATOM 5181 O O . ILE B 2 122 ? 35.124 -11.318 -8.047 1.00 23.98 117 ILE L O 1
ATOM 5197 N N . PHE B 2 123 ? 33.514 -12.062 -9.428 1.00 22.03 118 PHE L N 1
ATOM 5198 C CA . PHE B 2 123 ? 33.303 -13.357 -8.721 1.00 23.88 118 PHE L CA 1
ATOM 5199 C C . PHE B 2 123 ? 33.476 -14.532 -9.669 1.00 23.58 118 PHE L C 1
ATOM 5200 O O . PHE B 2 123 ? 32.716 -14.649 -10.654 1.00 23.70 118 PHE L O 1
ATOM 5217 N N . PRO B 2 124 ? 34.414 -15.416 -9.403 1.00 25.90 119 PRO L N 1
ATOM 5218 C CA . PRO B 2 124 ? 34.553 -16.637 -10.193 1.00 24.38 119 PRO L CA 1
ATOM 5219 C C . PRO B 2 124 ? 33.364 -17.560 -9.971 1.00 25.44 119 PRO L C 1
ATOM 5220 O O . PRO B 2 124 ? 32.584 -17.393 -9.026 1.00 25.18 119 PRO L O 1
ATOM 5231 N N . PRO B 2 125 ? 33.157 -18.542 -10.832 1.00 26.09 120 PRO L N 1
ATOM 5232 C CA . PRO B 2 125 ? 32.137 -19.555 -10.562 1.00 26.34 120 PRO L CA 1
ATOM 5233 C C . PRO B 2 125 ? 32.404 -20.277 -9.248 1.00 26.83 120 PRO L C 1
ATOM 5234 O O . PRO B 2 125 ? 33.554 -20.568 -8.881 1.00 27.94 120 PRO L O 1
ATOM 5245 N N . SER B 2 126 ? 31.317 -20.728 -8.631 1.00 27.16 121 SER L N 1
ATOM 5246 C CA . SER B 2 126 ? 31.446 -21.564 -7.448 1.00 27.77 121 SER L CA 1
ATOM 5247 C C . SER B 2 126 ? 31.819 -22.981 -7.841 1.00 29.93 121 SER L C 1
ATOM 5248 O O . SER B 2 126 ? 31.499 -23.434 -8.923 1.00 28.22 121 SER L O 1
ATOM 5256 N N . ASP B 2 127 ? 32.485 -23.696 -6.933 1.00 32.62 122 ASP L N 1
ATOM 5257 C CA . ASP B 2 127 ? 32.759 -25.124 -7.149 1.00 34.98 122 ASP L CA 1
ATOM 5258 C C . ASP B 2 127 ? 31.461 -25.911 -7.294 1.00 34.20 122 ASP L C 1
ATOM 5259 O O . ASP B 2 127 ? 31.363 -26.841 -8.114 1.00 34.19 122 ASP L O 1
ATOM 5268 N N . GLU B 2 128 ? 30.421 -25.509 -6.557 1.00 31.61 123 GLU L N 1
ATOM 5269 C CA . GLU B 2 128 ? 29.141 -26.211 -6.663 1.00 34.05 123 GLU L CA 1
ATOM 5270 C C . GLU B 2 128 ? 28.600 -26.145 -8.106 1.00 31.67 123 GLU L C 1
ATOM 5271 O O . GLU B 2 128 ? 28.189 -27.154 -8.700 1.00 31.89 123 GLU L O 1
ATOM 5283 N N . GLN B 2 129 ? 28.605 -24.963 -8.693 1.00 29.00 124 GLN L N 1
ATOM 5284 C CA . GLN B 2 129 ? 28.099 -24.825 -10.054 1.00 27.32 124 GLN L CA 1
ATOM 5285 C C . GLN B 2 129 ? 28.968 -25.598 -11.043 1.00 29.36 124 GLN L C 1
ATOM 5286 O O . GLN B 2 129 ? 28.449 -26.262 -11.957 1.00 29.44 124 GLN L O 1
ATOM 5300 N N . LEU B 2 130 ? 30.287 -25.501 -10.895 1.00 26.77 125 LEU L N 1
ATOM 5301 C CA . LEU B 2 130 ? 31.138 -26.174 -11.852 1.00 28.84 125 LEU L CA 1
ATOM 5302 C C . LEU B 2 130 ? 30.874 -27.668 -11.853 1.00 34.33 125 LEU L C 1
ATOM 5303 O O . LEU B 2 130 ? 30.930 -28.328 -12.921 1.00 34.52 125 LEU L O 1
ATOM 5319 N N . LYS B 2 131 ? 30.566 -28.224 -10.665 1.00 33.02 126 LYS L N 1
ATOM 5320 C CA . LYS B 2 131 ? 30.264 -29.652 -10.595 1.00 37.85 126 LYS L CA 1
ATOM 5321 C C . LYS B 2 131 ? 29.149 -30.040 -11.558 1.00 36.81 126 LYS L C 1
ATOM 5322 O O . LYS B 2 131 ? 29.101 -31.181 -12.042 1.00 37.12 126 LYS L O 1
ATOM 5341 N N . SER B 2 132 ? 28.282 -29.092 -11.861 1.00 35.62 127 SER L N 1
ATOM 5342 C CA . SER B 2 132 ? 27.100 -29.274 -12.688 1.00 39.31 127 SER L CA 1
ATOM 5343 C C . SER B 2 132 ? 27.350 -28.992 -14.163 1.00 36.08 127 SER L C 1
ATOM 5344 O O . SER B 2 132 ? 26.412 -29.122 -14.945 1.00 39.05 127 SER L O 1
ATOM 5352 N N . GLY B 2 133 ? 28.550 -28.573 -14.556 1.00 33.43 128 GLY L N 1
ATOM 5353 C CA . GLY B 2 133 ? 28.836 -28.426 -15.945 1.00 35.01 128 GLY L CA 1
ATOM 5354 C C . GLY B 2 133 ? 28.800 -27.044 -16.529 1.00 32.82 128 GLY L C 1
ATOM 5355 O O . GLY B 2 133 ? 29.012 -26.893 -17.751 1.00 30.12 128 GLY L O 1
ATOM 5359 N N . THR B 2 134 ? 28.552 -26.034 -15.718 1.00 29.69 129 THR L N 1
ATOM 5360 C CA . THR B 2 134 ? 28.371 -24.687 -16.211 1.00 27.29 129 THR L CA 1
ATOM 5361 C C . THR B 2 134 ? 29.185 -23.746 -15.352 1.00 28.96 129 THR L C 1
ATOM 5362 O O . THR B 2 134 ? 29.426 -24.023 -14.170 1.00 27.09 129 THR L O 1
ATOM 5373 N N . ALA B 2 135 ? 29.611 -22.623 -15.952 1.00 25.80 130 ALA L N 1
ATOM 5374 C CA . ALA B 2 135 ? 30.412 -21.623 -15.238 1.00 25.21 130 ALA L CA 1
ATOM 5375 C C . ALA B 2 135 ? 29.795 -20.252 -15.443 1.00 24.54 130 ALA L C 1
ATOM 5376 O O . ALA B 2 135 ? 29.809 -19.718 -16.552 1.00 26.28 130 ALA L O 1
ATOM 5383 N N . SER B 2 136 ? 29.295 -19.649 -14.377 1.00 21.48 131 SER L N 1
ATOM 5384 C CA . SER B 2 136 ? 28.833 -18.274 -14.411 1.00 22.40 131 SER L CA 1
ATOM 5385 C C . SER B 2 136 ? 29.832 -17.395 -13.669 1.00 22.39 131 SER L C 1
ATOM 5386 O O . SER B 2 136 ? 30.206 -17.695 -12.535 1.00 22.34 131 SER L O 1
ATOM 5394 N N . VAL B 2 137 ? 30.296 -16.336 -14.323 1.00 22.15 132 VAL L N 1
ATOM 5395 C CA . VAL B 2 137 ? 31.227 -15.360 -13.762 1.00 20.99 132 VAL L CA 1
ATOM 5396 C C . VAL B 2 137 ? 30.424 -14.080 -13.598 1.00 20.30 132 VAL L C 1
ATOM 5397 O O . VAL B 2 137 ? 29.753 -13.654 -14.550 1.00 20.59 132 VAL L O 1
ATOM 5410 N N . VAL B 2 138 ? 30.475 -13.464 -12.418 1.00 21.02 133 VAL L N 1
ATOM 5411 C CA . VAL B 2 138 ? 29.657 -12.291 -12.127 1.00 20.94 133 VAL L CA 1
ATOM 5412 C C . VAL B 2 138 ? 30.547 -11.072 -11.902 1.00 21.35 133 VAL L C 1
ATOM 5413 O O . VAL B 2 138 ? 31.588 -11.138 -11.250 1.00 23.21 133 VAL L O 1
ATOM 5426 N N . CYS B 2 139 ? 30.165 -9.971 -12.509 1.00 20.86 134 CYS L N 1
ATOM 5427 C CA A CYS B 2 139 ? 30.777 -8.657 -12.305 0.93 22.53 134 CYS L CA 1
ATOM 5428 C CA B CYS B 2 139 ? 30.794 -8.672 -12.287 0.07 22.50 134 CYS L CA 1
ATOM 5429 C C . CYS B 2 139 ? 29.753 -7.726 -11.686 1.00 22.01 134 CYS L C 1
ATOM 5430 O O . CYS B 2 139 ? 28.658 -7.566 -12.220 1.00 20.86 134 CYS L O 1
ATOM 5443 N N . LEU B 2 140 ? 30.085 -7.138 -10.551 1.00 21.79 135 LEU L N 1
ATOM 5444 C CA . LEU B 2 140 ? 29.204 -6.219 -9.846 1.00 20.09 135 LEU L CA 1
ATOM 5445 C C . LEU B 2 140 ? 29.798 -4.821 -9.930 1.00 20.74 135 LEU L C 1
ATOM 5446 O O . LEU B 2 140 ? 30.973 -4.619 -9.618 1.00 21.01 135 LEU L O 1
ATOM 5462 N N . LEU B 2 141 ? 28.973 -3.876 -10.287 1.00 21.02 136 LEU L N 1
ATOM 5463 C CA . LEU B 2 141 ? 29.239 -2.434 -10.296 1.00 19.58 136 LEU L CA 1
ATOM 5464 C C . LEU B 2 141 ? 28.315 -1.851 -9.241 1.00 20.60 136 LEU L C 1
ATOM 5465 O O . LEU B 2 141 ? 27.103 -1.783 -9.457 1.00 21.35 136 LEU L O 1
ATOM 5481 N N . ASN B 2 142 ? 28.880 -1.347 -8.149 1.00 21.73 137 ASN L N 1
ATOM 5482 C CA . ASN B 2 142 ? 28.094 -1.033 -6.971 1.00 21.22 137 ASN L CA 1
ATOM 5483 C C . ASN B 2 142 ? 28.074 0.471 -6.720 1.00 23.75 137 ASN L C 1
ATOM 5484 O O . ASN B 2 142 ? 29.137 1.131 -6.710 1.00 25.28 137 ASN L O 1
ATOM 5495 N N . ASN B 2 143 ? 26.859 1.000 -6.523 1.00 23.68 138 ASN L N 1
ATOM 5496 C CA A ASN B 2 143 ? 26.615 2.340 -5.978 0.22 24.99 138 ASN L CA 1
ATOM 5497 C CA B ASN B 2 143 ? 26.630 2.336 -5.965 0.78 24.58 138 ASN L CA 1
ATOM 5498 C C . ASN B 2 143 ? 27.238 3.450 -6.835 1.00 21.66 138 ASN L C 1
ATOM 5499 O O . ASN B 2 143 ? 28.068 4.216 -6.406 1.00 24.53 138 ASN L O 1
ATOM 5520 N N . PHE B 2 144 ? 26.735 3.559 -8.033 1.00 22.50 139 PHE L N 1
ATOM 5521 C CA . PHE B 2 144 ? 27.173 4.559 -8.992 1.00 23.35 139 PHE L CA 1
ATOM 5522 C C . PHE B 2 144 ? 26.029 5.482 -9.410 1.00 22.69 139 PHE L C 1
ATOM 5523 O O . PHE B 2 144 ? 24.837 5.190 -9.234 1.00 22.40 139 PHE L O 1
ATOM 5540 N N . TYR B 2 145 ? 26.424 6.618 -9.968 1.00 23.52 140 TYR L N 1
ATOM 5541 C CA . TYR B 2 145 ? 25.492 7.592 -10.499 1.00 25.20 140 TYR L CA 1
ATOM 5542 C C . TYR B 2 145 ? 26.197 8.469 -11.523 1.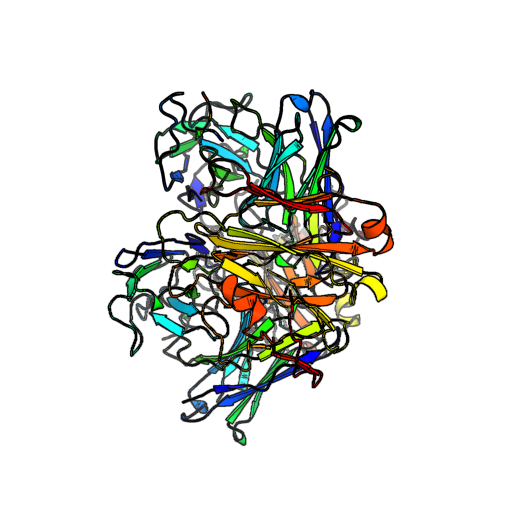00 24.77 140 TYR L C 1
ATOM 5543 O O . TYR B 2 145 ? 27.305 8.918 -11.254 1.00 25.05 140 TYR L O 1
ATOM 5561 N N . PRO B 2 146 ? 25.605 8.767 -12.678 1.00 24.55 141 PRO L N 1
ATOM 5562 C CA . PRO B 2 146 ? 24.288 8.323 -13.145 1.00 24.11 141 PRO L CA 1
ATOM 5563 C C . PRO B 2 146 ? 24.193 6.885 -13.666 1.00 25.38 141 PRO L C 1
ATOM 5564 O O . PRO B 2 146 ? 25.167 6.166 -13.557 1.00 25.78 141 PRO L O 1
ATOM 5575 N N . ARG B 2 147 ? 23.016 6.511 -14.174 1.00 24.34 142 ARG L N 1
ATOM 5576 C CA A ARG B 2 147 ? 22.718 5.111 -14.443 0.44 29.90 142 ARG L CA 1
ATOM 5577 C CA B ARG B 2 147 ? 22.724 5.109 -14.437 0.56 29.89 142 ARG L CA 1
ATOM 5578 C C . ARG B 2 147 ? 23.579 4.535 -15.562 1.00 28.59 142 ARG L C 1
ATOM 5579 O O . ARG B 2 147 ? 23.812 3.315 -15.608 1.00 29.42 142 ARG L O 1
ATOM 5620 N N . GLU B 2 148 ? 23.998 5.370 -16.498 1.00 29.37 143 GLU L N 1
ATOM 5621 C CA . GLU B 2 148 ? 24.666 4.892 -17.707 1.00 29.42 143 GLU L CA 1
ATOM 5622 C C . GLU B 2 148 ? 26.025 4.301 -17.345 1.00 29.32 143 GLU L C 1
ATOM 5623 O O . GLU B 2 148 ? 26.854 4.959 -16.711 1.00 28.45 143 GLU L O 1
ATOM 5635 N N . ALA B 2 149 ? 26.238 3.044 -17.694 1.00 29.04 144 ALA L N 1
ATOM 5636 C CA . ALA B 2 149 ? 27.483 2.370 -17.373 1.00 29.41 144 ALA L CA 1
ATOM 5637 C C . ALA B 2 149 ? 27.716 1.285 -18.409 1.00 29.25 144 ALA L C 1
ATOM 5638 O O . ALA B 2 149 ? 26.770 0.790 -19.025 1.00 28.63 144 ALA L O 1
ATOM 5645 N N . LYS B 2 150 ? 28.976 0.927 -18.638 1.00 27.34 145 LYS L N 1
ATOM 5646 C CA . LYS B 2 150 ? 29.280 -0.076 -19.663 1.00 28.21 145 LYS L CA 1
ATOM 5647 C C . LYS B 2 150 ? 30.191 -1.130 -19.062 1.00 28.65 145 LYS L C 1
ATOM 5648 O O . LYS B 2 150 ? 31.213 -0.787 -18.454 1.00 27.21 145 LYS L O 1
ATOM 5667 N N . VAL B 2 151 ? 29.827 -2.396 -19.269 1.00 26.92 146 VAL L N 1
ATOM 5668 C CA . VAL B 2 151 ? 30.640 -3.547 -18.883 1.00 27.54 146 VAL L CA 1
ATOM 5669 C C . VAL B 2 151 ? 31.109 -4.226 -20.155 1.00 27.32 146 VAL L C 1
ATOM 5670 O O . VAL B 2 151 ? 30.315 -4.416 -21.082 1.00 25.86 146 VAL L O 1
ATOM 5683 N N . GLN B 2 152 ? 32.401 -4.536 -20.226 1.00 24.55 147 GLN L N 1
ATOM 5684 C CA . GLN B 2 152 ? 32.982 -5.292 -21.333 1.00 28.25 147 GLN L CA 1
ATOM 5685 C C . GLN B 2 152 ? 33.702 -6.506 -20.750 1.00 28.64 147 GLN L C 1
ATOM 5686 O O . GLN B 2 152 ? 34.693 -6.348 -20.024 1.00 29.37 147 GLN L O 1
ATOM 5700 N N . TRP B 2 153 ? 33.227 -7.710 -21.060 1.00 24.24 148 TRP L N 1
ATOM 5701 C CA . TRP B 2 153 ? 33.950 -8.904 -20.627 1.00 25.31 148 TRP L CA 1
ATOM 5702 C C . TRP B 2 153 ? 35.091 -9.247 -21.575 1.00 30.03 148 TRP L C 1
ATOM 5703 O O . TRP B 2 153 ? 34.954 -9.128 -22.812 1.00 30.08 148 TRP L O 1
ATOM 5724 N N . LYS B 2 154 ? 36.230 -9.656 -20.994 1.00 28.07 149 LYS L N 1
ATOM 5725 C CA . LYS B 2 154 ? 37.343 -10.103 -21.818 1.00 32.24 149 LYS L CA 1
ATOM 5726 C C . LYS B 2 154 ? 37.828 -11.443 -21.290 1.00 33.68 149 LYS L C 1
ATOM 5727 O O . LYS B 2 154 ? 37.992 -11.603 -20.077 1.00 33.69 149 LYS L O 1
ATOM 5746 N N . VAL B 2 155 ? 38.091 -12.393 -22.177 1.00 33.18 150 VAL L N 1
ATOM 5747 C CA . VAL B 2 155 ? 38.581 -13.713 -21.788 1.00 33.24 150 VAL L CA 1
ATOM 5748 C C . VAL B 2 155 ? 39.869 -13.913 -22.572 1.00 36.93 150 VAL L C 1
ATOM 5749 O O . VAL B 2 155 ? 39.876 -13.877 -23.815 1.00 38.43 150 VAL L O 1
ATOM 5762 N N . ASP B 2 156 ? 40.957 -14.060 -21.849 1.00 37.46 151 ASP L N 1
ATOM 5763 C CA . ASP B 2 156 ? 42.291 -14.039 -22.461 1.00 39.63 151 ASP L CA 1
ATOM 5764 C C . ASP B 2 156 ? 42.442 -12.857 -23.411 1.00 42.88 151 ASP L C 1
ATOM 5765 O O . ASP B 2 156 ? 42.978 -12.989 -24.524 1.00 42.07 151 ASP L O 1
ATOM 5774 N N . ASN B 2 157 ? 41.950 -11.696 -22.962 1.00 40.19 152 ASN L N 1
ATOM 5775 C CA . ASN B 2 157 ? 42.018 -10.401 -23.642 1.00 42.34 152 ASN L CA 1
ATOM 5776 C C . ASN B 2 157 ? 41.144 -10.344 -24.884 1.00 42.62 152 ASN L C 1
ATOM 5777 O O . ASN B 2 157 ? 41.141 -9.318 -25.572 1.00 46.59 152 ASN L O 1
ATOM 5788 N N . ALA B 2 158 ? 40.392 -11.398 -25.193 1.00 41.14 153 ALA L N 1
ATOM 5789 C CA . ALA B 2 158 ? 39.466 -11.387 -26.318 1.00 41.65 153 ALA L CA 1
ATOM 5790 C C . ALA B 2 158 ? 38.145 -10.791 -25.858 1.00 37.34 153 ALA L C 1
ATOM 5791 O O . ALA B 2 158 ? 37.577 -11.243 -24.866 1.00 34.23 153 ALA L O 1
ATOM 5798 N N . LEU B 2 159 ? 37.693 -9.733 -26.522 1.00 38.52 154 LEU L N 1
ATOM 5799 C CA . LEU B 2 159 ? 36.425 -9.118 -26.128 1.00 36.14 154 LEU L CA 1
ATOM 5800 C C . LEU B 2 159 ? 35.295 -10.091 -26.364 1.00 36.20 154 LEU L C 1
ATOM 5801 O O . LEU B 2 159 ? 35.245 -10.720 -27.422 1.00 34.83 154 LEU L O 1
ATOM 5817 N N . GLN B 2 160 ? 34.388 -10.188 -25.408 1.00 31.36 155 GLN L N 1
ATOM 5818 C CA . GLN B 2 160 ? 33.266 -11.113 -25.456 1.00 32.75 155 GLN L CA 1
ATOM 5819 C C . GLN B 2 160 ? 31.990 -10.392 -25.854 1.00 31.88 155 GLN L C 1
ATOM 5820 O O . GLN B 2 160 ? 31.831 -9.209 -25.554 1.00 32.98 155 GLN L O 1
ATOM 5834 N N . SER B 2 161 ? 31.067 -11.117 -26.512 1.00 33.49 156 SER L N 1
ATOM 5835 C CA . SER B 2 161 ? 29.739 -10.572 -26.784 1.00 36.93 156 SER L CA 1
ATOM 5836 C C . SER B 2 161 ? 28.759 -11.729 -26.914 1.00 31.51 156 SER L C 1
ATOM 5837 O O . SER B 2 161 ? 29.121 -12.805 -27.390 1.00 32.50 156 SER L O 1
ATOM 5845 N N . GLY B 2 162 ? 27.546 -11.517 -26.436 1.00 29.89 157 GLY L N 1
ATOM 5846 C CA . GLY B 2 162 ? 26.441 -12.483 -26.556 1.00 28.95 157 GLY L CA 1
ATOM 5847 C C . GLY B 2 162 ? 26.346 -13.508 -25.447 1.00 28.20 157 GLY L C 1
ATOM 5848 O O . GLY B 2 162 ? 25.258 -14.021 -25.162 1.00 28.97 157 GLY L O 1
ATOM 5852 N N . ASN B 2 163 ? 27.438 -13.747 -24.760 1.00 25.95 158 ASN L N 1
ATOM 5853 C CA . ASN B 2 163 ? 27.451 -14.688 -23.658 1.00 24.95 158 ASN L CA 1
ATOM 5854 C C . ASN B 2 163 ? 27.366 -14.017 -22.302 1.00 24.69 158 ASN L C 1
ATOM 5855 O O . ASN B 2 163 ? 27.643 -14.674 -21.297 1.00 23.74 158 ASN L O 1
ATOM 5866 N N . SER B 2 164 ? 26.896 -12.773 -22.228 1.00 22.08 159 SER L N 1
ATOM 5867 C CA . SER B 2 164 ? 26.600 -12.157 -20.939 1.00 22.76 159 SER L CA 1
ATOM 5868 C C . SER B 2 164 ? 25.255 -11.480 -21.013 1.00 21.76 159 SER L C 1
ATOM 5869 O O . SER B 2 164 ? 24.777 -11.138 -22.095 1.00 22.28 159 SER L O 1
ATOM 5877 N N . GLN B 2 165 ? 24.677 -11.295 -19.840 1.00 21.44 160 GLN L N 1
ATOM 5878 C CA . GLN B 2 165 ? 23.432 -10.578 -19.629 1.00 19.87 160 GLN L CA 1
ATOM 5879 C C . GLN B 2 165 ? 23.568 -9.768 -18.347 1.00 22.67 160 GLN L C 1
ATOM 5880 O O . GLN B 2 165 ? 24.287 -10.139 -17.409 1.00 22.70 160 GLN L O 1
ATOM 5894 N N . GLU B 2 166 ? 22.917 -8.616 -18.317 1.00 22.13 161 GLU L N 1
ATOM 5895 C CA . GLU B 2 166 ? 23.082 -7.719 -17.175 1.00 19.69 161 GLU L CA 1
ATOM 5896 C C . GLU B 2 166 ? 21.747 -7.110 -16.771 1.00 19.85 161 GLU L C 1
ATOM 5897 O O . GLU B 2 166 ? 20.789 -7.096 -17.552 1.00 20.70 161 GLU L O 1
ATOM 5909 N N . SER B 2 167 ? 21.682 -6.616 -15.539 1.00 20.53 162 SER L N 1
ATOM 5910 C CA . SER B 2 167 ? 20.502 -5.858 -15.151 1.00 18.80 162 SER L CA 1
ATOM 5911 C C . SER B 2 167 ? 20.914 -4.852 -14.103 1.00 19.73 162 SER L C 1
ATOM 5912 O O . SER B 2 167 ? 21.979 -4.948 -13.486 1.00 18.18 162 SER L O 1
ATOM 5920 N N . VAL B 2 168 ? 20.054 -3.884 -13.901 1.00 19.64 163 VAL L N 1
ATOM 5921 C CA . VAL B 2 168 ? 20.378 -2.726 -13.068 1.00 20.29 163 VAL L CA 1
ATOM 5922 C C . VAL B 2 168 ? 19.286 -2.547 -12.028 1.00 18.99 163 VAL L C 1
ATOM 5923 O O . VAL B 2 168 ? 18.101 -2.615 -12.392 1.00 21.16 163 VAL L O 1
ATOM 5936 N N . THR B 2 169 ? 19.663 -2.194 -10.784 1.00 18.15 164 THR L N 1
ATOM 5937 C CA . THR B 2 169 ? 18.638 -1.897 -9.803 1.00 21.19 164 THR L CA 1
ATOM 5938 C C . THR B 2 169 ? 18.002 -0.519 -10.079 1.00 25.28 164 THR L C 1
ATOM 5939 O O . THR B 2 169 ? 18.562 0.337 -10.778 1.00 24.63 164 THR L O 1
ATOM 5950 N N . GLU B 2 170 ? 16.815 -0.316 -9.523 1.00 23.19 165 GLU L N 1
ATOM 5951 C CA . GLU B 2 170 ? 16.288 1.019 -9.441 1.00 26.64 165 GLU L CA 1
ATOM 5952 C C . GLU B 2 170 ? 17.086 1.829 -8.422 1.00 25.76 165 GLU L C 1
ATOM 5953 O O . GLU B 2 170 ? 17.889 1.294 -7.641 1.00 23.71 165 GLU L O 1
ATOM 5965 N N . GLN B 2 171 ? 16.837 3.142 -8.405 1.00 24.73 166 GLN L N 1
ATOM 5966 C CA . GLN B 2 171 ? 17.614 4.004 -7.541 1.00 24.45 166 GLN L CA 1
ATOM 5967 C C . GLN B 2 171 ? 17.474 3.620 -6.079 1.00 26.59 166 GLN L C 1
ATOM 5968 O O . GLN B 2 171 ? 16.372 3.404 -5.594 1.00 27.01 166 GLN L O 1
ATOM 5982 N N . ASP B 2 172 ? 18.604 3.588 -5.379 1.00 25.28 167 ASP L N 1
ATOM 5983 C CA . ASP B 2 172 ? 18.627 3.223 -3.975 1.00 30.71 167 ASP L CA 1
ATOM 5984 C C . ASP B 2 172 ? 17.984 4.332 -3.135 1.00 31.50 167 ASP L C 1
ATOM 5985 O O . ASP B 2 172 ? 18.307 5.512 -3.287 1.00 29.09 167 ASP L O 1
ATOM 5994 N N . SER B 2 173 ? 17.055 3.965 -2.254 1.00 32.25 168 SER L N 1
ATOM 5995 C CA . SER B 2 173 ? 16.334 4.981 -1.497 1.00 36.50 168 SER L CA 1
ATOM 5996 C C . SER B 2 173 ? 17.252 5.698 -0.523 1.00 37.50 168 SER L C 1
ATOM 5997 O O . SER B 2 173 ? 16.945 6.809 -0.088 1.00 42.54 168 SER L O 1
ATOM 6005 N N . LYS B 2 174 ? 18.368 5.096 -0.134 1.00 35.30 169 LYS L N 1
ATOM 6006 C CA . LYS B 2 174 ? 19.186 5.803 0.873 1.00 40.34 169 LYS L CA 1
ATOM 6007 C C . LYS B 2 174 ? 20.230 6.750 0.277 1.00 35.01 169 LYS L C 1
ATOM 6008 O O . LYS B 2 174 ? 20.392 7.884 0.743 1.00 36.74 169 LYS L O 1
ATOM 6027 N N . ASP B 2 175 ? 20.932 6.325 -0.769 1.00 32.80 170 ASP L N 1
ATOM 6028 C CA . ASP B 2 175 ? 22.002 7.149 -1.318 1.00 32.81 170 ASP L CA 1
ATOM 6029 C C . ASP B 2 175 ? 21.801 7.535 -2.780 1.00 28.50 170 ASP L C 1
ATOM 6030 O O . ASP B 2 175 ? 22.679 8.147 -3.358 1.00 27.32 170 ASP L O 1
ATOM 6039 N N . SER B 2 176 ? 20.649 7.259 -3.359 1.00 29.31 171 SER L N 1
ATOM 6040 C CA . SER B 2 176 ? 20.271 7.648 -4.707 1.00 27.61 171 SER L CA 1
ATOM 6041 C C . SER B 2 176 ? 21.190 7.120 -5.801 1.00 26.56 171 SER L C 1
ATOM 6042 O O . SER B 2 176 ? 21.218 7.686 -6.917 1.00 24.06 171 SER L O 1
ATOM 6050 N N . THR B 2 177 ? 21.870 6.001 -5.543 1.00 24.21 172 THR L N 1
ATOM 6051 C CA . THR B 2 177 ? 22.722 5.392 -6.559 1.00 23.58 172 THR L CA 1
ATOM 6052 C C . THR B 2 177 ? 22.065 4.179 -7.198 1.00 23.12 172 THR L C 1
ATOM 6053 O O . THR B 2 177 ? 20.995 3.726 -6.797 1.00 23.03 172 THR L O 1
ATOM 6064 N N . TYR B 2 178 ? 22.740 3.661 -8.222 1.00 21.95 173 TYR L N 1
ATOM 6065 C CA . TYR B 2 178 ? 22.379 2.453 -8.949 1.00 20.61 173 TYR L CA 1
ATOM 6066 C C . TYR B 2 178 ? 23.473 1.423 -8.716 1.00 21.68 173 TYR L C 1
ATOM 6067 O O . TYR B 2 178 ? 24.630 1.765 -8.432 1.00 21.35 173 TYR L O 1
ATOM 6085 N N . SER B 2 179 ? 23.122 0.162 -8.967 1.00 20.59 174 SER L N 1
ATOM 6086 C CA . SER B 2 179 ? 24.098 -0.904 -9.060 1.00 21.03 174 SER L CA 1
ATOM 6087 C C . SER B 2 179 ? 23.737 -1.761 -10.268 1.00 20.21 174 SER L C 1
ATOM 6088 O O . SER B 2 179 ? 22.584 -1.841 -10.728 1.00 19.32 174 SER L O 1
ATOM 6096 N N . LEU B 2 180 ? 24.737 -2.466 -10.733 1.00 19.97 175 LEU L N 1
ATOM 6097 C CA . LEU B 2 180 ? 24.589 -3.298 -11.921 1.00 18.21 175 LEU L CA 1
ATOM 6098 C C . LEU B 2 180 ? 25.326 -4.631 -11.730 1.00 18.99 175 LEU L C 1
ATOM 6099 O O . LEU B 2 180 ? 26.415 -4.715 -11.140 1.00 18.92 175 LEU L O 1
ATOM 6115 N N . SER B 2 181 ? 24.628 -5.701 -12.120 1.00 18.61 176 SER L N 1
ATOM 6116 C CA A SER B 2 181 ? 25.176 -7.048 -12.115 0.21 19.99 176 SER L CA 1
ATOM 6117 C CA B SER B 2 181 ? 25.169 -7.057 -12.112 0.79 18.56 176 SER L CA 1
ATOM 6118 C C . SER B 2 181 ? 25.204 -7.587 -13.541 1.00 20.95 176 SER L C 1
ATOM 6119 O O . SER B 2 181 ? 24.179 -7.553 -14.239 1.00 20.49 176 SER L O 1
ATOM 6134 N N . SER B 2 182 ? 26.370 -8.109 -13.959 1.00 19.23 177 SER L N 1
ATOM 6135 C CA . SER B 2 182 ? 26.549 -8.760 -15.249 1.00 20.61 177 SER L CA 1
ATOM 6136 C C . SER B 2 182 ? 27.015 -10.197 -15.053 1.00 19.39 177 SER L C 1
ATOM 6137 O O . SER B 2 182 ? 27.953 -10.448 -14.293 1.00 20.84 177 SER L O 1
ATOM 6145 N N . THR B 2 183 ? 26.417 -11.136 -15.786 1.00 19.35 178 THR L N 1
ATOM 6146 C CA . THR B 2 183 ? 26.811 -12.537 -15.670 1.00 21.45 178 THR L CA 1
ATOM 6147 C C . THR B 2 183 ? 27.287 -13.007 -17.024 1.00 20.74 178 THR L C 1
ATOM 6148 O O . THR B 2 183 ? 26.527 -12.942 -17.998 1.00 19.98 178 THR L O 1
ATOM 6159 N N . LEU B 2 184 ? 28.499 -13.572 -17.038 1.00 21.69 179 LEU L N 1
ATOM 6160 C CA . LEU B 2 184 ? 29.144 -14.203 -18.190 1.00 22.49 179 LEU L CA 1
ATOM 6161 C C . LEU B 2 184 ? 28.978 -15.690 -17.976 1.00 21.05 179 LEU L C 1
ATOM 6162 O O . LEU B 2 184 ? 29.379 -16.213 -16.913 1.00 21.67 179 LEU L O 1
ATOM 6178 N N . THR B 2 185 ? 28.354 -16.363 -18.953 1.00 21.60 180 THR L N 1
ATOM 6179 C CA . THR B 2 185 ? 28.101 -17.799 -18.832 1.00 24.08 180 THR L CA 1
ATOM 6180 C C . THR B 2 185 ? 28.805 -18.616 -19.883 1.00 25.85 180 THR L C 1
ATOM 6181 O O . THR B 2 185 ? 28.673 -18.331 -21.072 1.00 25.54 180 THR L O 1
ATOM 6192 N N . LEU B 2 186 ? 29.527 -19.633 -19.436 1.00 24.75 181 LEU L N 1
ATOM 6193 C CA . LEU B 2 186 ? 30.284 -20.540 -20.292 1.00 26.09 181 LEU L CA 1
ATOM 6194 C C . LEU B 2 186 ? 29.998 -21.972 -19.841 1.00 27.05 181 LEU L C 1
ATOM 6195 O O . LEU B 2 186 ? 29.671 -22.196 -18.677 1.00 26.86 181 LEU L O 1
ATOM 6211 N N . SER B 2 187 ? 30.111 -22.943 -20.747 1.00 28.49 182 SER L N 1
ATOM 6212 C CA . SER B 2 187 ? 30.154 -24.315 -20.293 1.00 29.31 182 SER L CA 1
ATOM 6213 C C . SER B 2 187 ? 31.450 -24.514 -19.518 1.00 27.15 182 SER L C 1
ATOM 6214 O O . SER B 2 187 ? 32.388 -23.725 -19.604 1.00 29.90 182 SER L O 1
ATOM 6222 N N . LYS B 2 188 ? 31.474 -25.545 -18.680 1.00 31.27 183 LYS L N 1
ATOM 6223 C CA . LYS B 2 188 ? 32.696 -25.845 -17.916 1.00 31.45 183 LYS L CA 1
ATOM 6224 C C . LYS B 2 188 ? 33.863 -26.153 -18.852 1.00 32.41 183 LYS L C 1
ATOM 6225 O O . LYS B 2 188 ? 35.001 -25.694 -18.635 1.00 32.31 183 LYS L O 1
ATOM 6244 N N . ALA B 2 189 ? 33.586 -26.912 -19.920 1.00 32.81 184 ALA L N 1
ATOM 6245 C CA . ALA B 2 189 ? 34.642 -27.264 -20.861 1.00 33.88 184 ALA L CA 1
ATOM 6246 C C . ALA B 2 189 ? 35.264 -26.010 -21.453 1.00 36.33 184 ALA L C 1
ATOM 6247 O O . ALA B 2 189 ? 36.489 -25.901 -21.570 1.00 38.64 184 ALA L O 1
ATOM 6254 N N . ASP B 2 190 ? 34.415 -25.067 -21.870 1.00 33.74 185 ASP L N 1
ATOM 6255 C CA A ASP B 2 190 ? 34.902 -23.824 -22.457 0.56 37.14 185 ASP L CA 1
ATOM 6256 C CA B ASP B 2 190 ? 34.908 -23.830 -22.459 0.44 37.13 185 ASP L CA 1
ATOM 6257 C C . ASP B 2 190 ? 35.615 -22.978 -21.416 1.00 37.26 185 ASP L C 1
ATOM 6258 O O . ASP B 2 190 ? 36.622 -22.318 -21.719 1.00 39.08 185 ASP L O 1
ATOM 6275 N N . TYR B 2 191 ? 35.073 -22.946 -20.191 1.00 34.89 186 TYR L N 1
ATOM 6276 C CA . TYR B 2 191 ? 35.697 -22.175 -19.125 1.00 33.76 186 TYR L CA 1
ATOM 6277 C C . TYR B 2 191 ? 37.112 -22.674 -18.879 1.00 36.90 186 TYR L C 1
ATOM 6278 O O . TYR B 2 191 ? 38.020 -21.886 -18.609 1.00 37.19 186 TYR L O 1
ATOM 6296 N N . GLU B 2 192 ? 37.329 -23.984 -18.973 1.00 37.90 187 GLU L N 1
ATOM 6297 C CA . GLU B 2 192 ? 38.664 -24.521 -18.722 1.00 38.92 187 GLU L CA 1
ATOM 6298 C C . GLU B 2 192 ? 39.604 -24.357 -19.920 1.00 40.12 187 GLU L C 1
ATOM 6299 O O . GLU B 2 192 ? 40.810 -24.575 -19.786 1.00 43.82 187 GLU L O 1
ATOM 6311 N N . LYS B 2 193 ? 39.118 -23.850 -21.050 1.00 39.59 188 LYS L N 1
ATOM 6312 C CA . LYS B 2 193 ? 39.985 -23.530 -22.183 1.00 44.68 188 LYS L CA 1
ATOM 6313 C C . LYS B 2 193 ? 40.689 -22.179 -22.067 1.00 44.30 188 LYS L C 1
ATOM 6314 O O . LYS B 2 193 ? 41.479 -21.859 -22.963 1.00 43.39 188 LYS L O 1
ATOM 6333 N N . HIS B 2 194 ? 40.452 -21.397 -21.002 1.00 40.42 189 HIS L N 1
ATOM 6334 C CA . HIS B 2 194 ? 41.015 -20.063 -20.911 1.00 41.11 189 HIS L CA 1
ATOM 6335 C C . HIS B 2 194 ? 41.476 -19.767 -19.501 1.00 41.30 189 HIS L C 1
ATOM 6336 O O . HIS B 2 194 ? 41.069 -20.391 -18.540 1.00 41.62 189 HIS L O 1
ATOM 6350 N N . LYS B 2 195 ? 42.349 -18.794 -19.380 1.00 41.51 190 LYS L N 1
ATOM 6351 C CA . LYS B 2 195 ? 42.950 -18.470 -18.094 1.00 41.98 190 LYS L CA 1
ATOM 6352 C C . LYS B 2 195 ? 42.452 -17.160 -17.506 1.00 40.95 190 LYS L C 1
ATOM 6353 O O . LYS B 2 195 ? 42.019 -17.131 -16.350 1.00 40.21 190 LYS L O 1
ATOM 6372 N N . VAL B 2 196 ? 42.506 -16.053 -18.249 1.00 39.80 191 VAL L N 1
ATOM 6373 C CA . VAL B 2 196 ? 42.266 -14.732 -17.672 1.00 37.68 191 VAL L CA 1
ATOM 6374 C C . VAL B 2 196 ? 40.818 -14.321 -17.939 1.00 34.24 191 VAL L C 1
ATOM 6375 O O . VAL B 2 196 ? 40.411 -14.241 -19.108 1.00 36.53 191 VAL L O 1
ATOM 6388 N N . TYR B 2 197 ? 40.062 -14.041 -16.865 1.00 33.53 192 TYR L N 1
ATOM 6389 C CA . TYR B 2 197 ? 38.665 -13.603 -16.928 1.00 30.03 192 TYR L CA 1
ATOM 6390 C C . TYR B 2 197 ? 38.575 -12.207 -16.332 1.00 30.61 192 TYR L C 1
ATOM 6391 O O . TYR B 2 197 ? 38.999 -11.970 -15.193 1.00 32.58 192 TYR L O 1
ATOM 6409 N N . ALA B 2 198 ? 38.112 -11.264 -17.142 1.00 29.96 193 ALA L N 1
ATOM 6410 C CA . ALA B 2 198 ? 38.169 -9.866 -16.757 1.00 26.68 193 ALA L CA 1
ATOM 6411 C C . ALA B 2 198 ? 36.905 -9.138 -17.167 1.00 26.71 193 ALA L C 1
ATOM 6412 O O . ALA B 2 198 ? 36.305 -9.469 -18.181 1.00 26.39 193 ALA L O 1
ATOM 6419 N N . CYS B 2 199 ? 36.497 -8.175 -16.345 1.00 26.37 194 CYS L N 1
ATOM 6420 C CA A CYS B 2 199 ? 35.366 -7.276 -16.566 0.46 26.18 194 CYS L CA 1
ATOM 6421 C CA B CYS B 2 199 ? 35.389 -7.281 -16.662 0.54 26.15 194 CYS L CA 1
ATOM 6422 C C . CYS B 2 199 ? 35.916 -5.853 -16.587 1.00 26.22 194 CYS L C 1
ATOM 6423 O O . CYS B 2 199 ? 36.571 -5.453 -15.624 1.00 27.22 194 CYS L O 1
ATOM 6436 N N . GLU B 2 200 ? 35.744 -5.142 -17.693 1.00 26.14 195 GLU L N 1
ATOM 6437 C CA . GLU B 2 200 ? 36.181 -3.769 -17.874 1.00 27.82 195 GLU L CA 1
ATOM 6438 C C . GLU B 2 200 ? 34.968 -2.860 -17.812 1.00 26.54 195 GLU L C 1
ATOM 6439 O O . GLU B 2 200 ? 34.016 -3.040 -18.586 1.00 26.44 195 GLU L O 1
ATOM 6451 N N . VAL B 2 201 ? 35.068 -1.827 -16.980 1.00 26.19 196 VAL L N 1
ATOM 6452 C CA . VAL B 2 201 ? 33.949 -0.974 -16.626 1.00 25.33 196 VAL L CA 1
ATOM 6453 C C . VAL B 2 201 ? 34.254 0.470 -16.997 1.00 25.99 196 VAL L C 1
ATOM 6454 O O . VAL B 2 201 ? 35.307 1.007 -16.645 1.00 26.76 196 VAL L O 1
ATOM 6467 N N . THR B 2 202 ? 33.340 1.068 -17.756 1.00 25.04 197 THR L N 1
ATOM 6468 C CA . THR B 2 202 ? 33.434 2.446 -18.219 1.00 27.14 197 THR L CA 1
ATOM 6469 C C . THR B 2 202 ? 32.268 3.202 -17.598 1.00 26.86 197 THR L C 1
ATOM 6470 O O . THR B 2 202 ? 31.118 2.740 -17.646 1.00 25.40 197 THR L O 1
ATOM 6481 N N . HIS B 2 203 ? 32.560 4.372 -17.043 1.00 29.01 198 HIS L N 1
ATOM 6482 C CA . HIS B 2 203 ? 31.562 5.146 -16.321 1.00 27.49 198 HIS L CA 1
ATOM 6483 C C . HIS B 2 203 ? 32.095 6.581 -16.223 1.00 28.11 198 HIS L C 1
ATOM 6484 O O . HIS B 2 203 ? 33.298 6.810 -16.024 1.00 30.09 198 HIS L O 1
ATOM 6498 N N . GLN B 2 204 ? 31.172 7.539 -16.296 1.00 28.63 199 GLN L N 1
ATOM 6499 C CA . GLN B 2 204 ? 31.506 8.957 -16.225 1.00 30.77 199 GLN L CA 1
ATOM 6500 C C . GLN B 2 204 ? 32.326 9.320 -14.983 1.00 31.67 199 GLN L C 1
ATOM 6501 O O . GLN B 2 204 ? 33.164 10.226 -15.038 1.00 31.89 199 GLN L O 1
ATOM 6515 N N . GLY B 2 205 ? 32.083 8.648 -13.853 1.00 30.24 200 GLY L N 1
ATOM 6516 C CA . GLY B 2 205 ? 32.853 8.914 -12.653 1.00 30.46 200 GLY L CA 1
ATOM 6517 C C . GLY B 2 205 ? 34.263 8.375 -12.695 1.00 30.75 200 GLY L C 1
ATOM 6518 O O . GLY B 2 205 ? 35.041 8.677 -11.783 1.00 31.85 200 GLY L O 1
ATOM 6522 N N . LEU B 2 206 ? 34.590 7.537 -13.682 1.00 31.17 201 LEU L N 1
ATOM 6523 C CA . LEU B 2 206 ? 35.937 7.015 -13.849 1.00 33.93 201 LEU L CA 1
ATOM 6524 C C . LEU B 2 206 ? 36.656 7.767 -14.967 1.00 34.92 201 LEU L C 1
ATOM 6525 O O . LEU B 2 206 ? 36.169 7.849 -16.094 1.00 33.55 201 LEU L O 1
ATOM 6541 N N . SER B 2 207 ? 37.838 8.278 -14.657 1.00 33.66 202 SER L N 1
ATOM 6542 C CA . SER B 2 207 ? 38.600 9.005 -15.657 1.00 39.24 202 SER L CA 1
ATOM 6543 C C . SER B 2 207 ? 39.133 8.065 -16.716 1.00 38.07 202 SER L C 1
ATOM 6544 O O . SER B 2 207 ? 39.425 8.518 -17.815 1.00 39.84 202 SER L O 1
ATOM 6549 N N . SER B 2 208 ? 39.304 6.789 -16.400 1.00 35.96 203 SER L N 1
ATOM 6550 C CA . SER B 2 208 ? 39.642 5.768 -17.380 1.00 36.82 203 SER L CA 1
ATOM 6551 C C . SER B 2 208 ? 38.979 4.475 -16.940 1.00 36.50 203 SER L C 1
ATOM 6552 O O . SER B 2 208 ? 38.714 4.283 -15.742 1.00 35.03 203 SER L O 1
ATOM 6560 N N . PRO B 2 209 ? 38.699 3.561 -17.871 1.00 34.54 204 PRO L N 1
ATOM 6561 C CA . PRO B 2 209 ? 38.026 2.314 -17.501 1.00 33.93 204 PRO L CA 1
ATOM 6562 C C . PRO B 2 209 ? 38.819 1.532 -16.467 1.00 35.07 204 PRO L C 1
ATOM 6563 O O . PRO B 2 20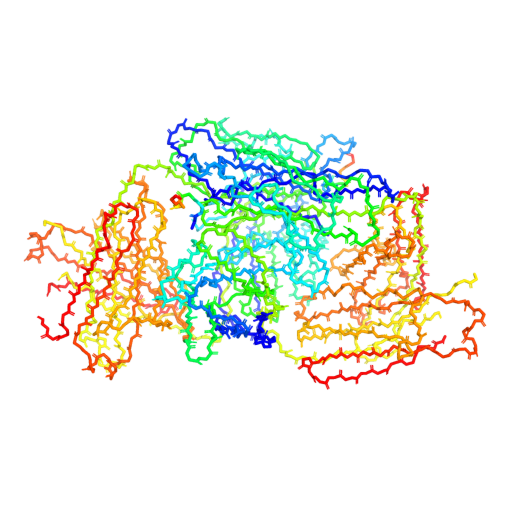9 ? 40.047 1.508 -16.480 1.00 34.56 204 PRO L O 1
ATOM 6574 N N . VAL B 2 210 ? 38.084 0.876 -15.575 1.00 33.03 205 VAL L N 1
ATOM 6575 C CA . VAL B 2 210 ? 38.656 0.053 -14.530 1.00 34.13 205 VAL L CA 1
ATOM 6576 C C . VAL B 2 210 ? 38.414 -1.403 -14.891 1.00 30.93 205 VAL L C 1
ATOM 6577 O O . VAL B 2 210 ? 37.299 -1.775 -15.304 1.00 30.74 205 VAL L O 1
ATOM 6590 N N . THR B 2 211 ? 39.456 -2.242 -14.746 1.00 29.30 206 THR L N 1
ATOM 6591 C CA . THR B 2 211 ? 39.286 -3.680 -14.994 1.00 30.99 206 THR L CA 1
ATOM 6592 C C . THR B 2 211 ? 39.538 -4.454 -13.712 1.00 30.60 206 THR L C 1
ATOM 6593 O O . THR B 2 211 ? 40.509 -4.164 -13.010 1.00 31.36 206 THR L O 1
ATOM 6604 N N . LYS B 2 212 ? 38.664 -5.394 -13.408 1.00 29.11 207 LYS L N 1
ATOM 6605 C CA . LYS B 2 212 ? 38.892 -6.407 -12.399 1.00 30.51 207 LYS L CA 1
ATOM 6606 C C . LYS B 2 212 ? 39.019 -7.774 -13.082 1.00 30.76 207 LYS L C 1
ATOM 6607 O O . LYS B 2 212 ? 38.273 -8.117 -14.017 1.00 28.71 207 LYS L O 1
ATOM 6626 N N . SER B 2 213 ? 39.947 -8.581 -12.608 1.00 29.86 208 SER L N 1
ATOM 6627 C CA . SER B 2 213 ? 40.195 -9.824 -13.308 1.00 30.88 208 SER L CA 1
ATOM 6628 C C . SER B 2 213 ? 40.645 -10.861 -12.304 1.00 35.13 208 SER L C 1
ATOM 6629 O O . SER B 2 213 ? 41.076 -10.522 -11.185 1.00 35.32 208 SER L O 1
ATOM 6637 N N . PHE B 2 214 ? 40.599 -12.128 -12.750 1.00 33.96 209 PHE L N 1
ATOM 6638 C CA . PHE B 2 214 ? 41.213 -13.237 -12.013 1.00 36.13 209 PHE L CA 1
ATOM 6639 C C . PHE B 2 214 ? 41.717 -14.281 -13.000 1.00 37.96 209 PHE L C 1
ATOM 6640 O O . PHE B 2 214 ? 41.317 -14.295 -14.168 1.00 35.74 209 PHE L O 1
ATOM 6657 N N . ASN B 2 215 ? 42.621 -15.136 -12.522 1.00 39.07 210 ASN L N 1
ATOM 6658 C CA A ASN B 2 215 ? 43.090 -16.291 -13.272 0.40 41.58 210 ASN L CA 1
ATOM 6659 C CA B ASN B 2 215 ? 43.092 -16.291 -13.273 0.60 41.58 210 ASN L CA 1
ATOM 6660 C C . ASN B 2 215 ? 42.415 -17.540 -12.736 1.00 39.93 210 ASN L C 1
ATOM 6661 O O . ASN B 2 215 ? 42.456 -17.801 -11.542 1.00 41.68 210 ASN L O 1
ATOM 6682 N N . ARG B 2 216 ? 41.805 -18.297 -13.618 1.00 40.77 211 ARG L N 1
ATOM 6683 C CA . ARG B 2 216 ? 41.033 -19.494 -13.250 1.00 40.30 211 ARG L CA 1
ATOM 6684 C C . ARG B 2 216 ? 41.785 -20.493 -12.342 1.00 37.62 211 ARG L C 1
ATOM 6685 O O . ARG B 2 216 ? 42.960 -20.764 -12.541 1.00 42.37 211 ARG L O 1
ATOM 6720 N N . VAL C 1 2 ? 23.504 -9.606 -57.446 1.00 49.97 2 VAL A N 1
ATOM 6721 C CA . VAL C 1 2 ? 23.628 -9.986 -56.066 1.00 47.30 2 VAL A CA 1
ATOM 6722 C C . VAL C 1 2 ? 22.342 -10.651 -55.635 1.00 46.00 2 VAL A C 1
ATOM 6723 O O . VAL C 1 2 ? 21.266 -10.186 -55.969 1.00 44.49 2 VAL A O 1
ATOM 6736 N N . GLN C 1 3 ? 22.453 -11.773 -54.935 1.00 41.52 3 GLN A N 1
ATOM 6737 C CA A GLN C 1 3 ? 21.268 -12.394 -54.379 0.52 42.78 3 GLN A CA 1
ATOM 6738 C CA B GLN C 1 3 ? 21.276 -12.453 -54.429 0.48 42.78 3 GLN A CA 1
ATOM 6739 C C . GLN C 1 3 ? 21.668 -13.331 -53.245 1.00 39.10 3 GLN A C 1
ATOM 6740 O O . GLN C 1 3 ? 22.810 -13.818 -53.147 1.00 38.09 3 GLN A O 1
ATOM 6767 N N . LEU C 1 4 ? 20.704 -13.543 -52.373 1.00 34.30 4 LEU A N 1
ATOM 6768 C CA . LEU C 1 4 ? 20.826 -14.416 -51.217 1.00 31.29 4 LEU A CA 1
ATOM 6769 C C . LEU C 1 4 ? 19.620 -15.332 -51.290 1.00 32.35 4 LEU A C 1
ATOM 6770 O O . LEU C 1 4 ? 18.484 -14.854 -51.318 1.00 32.41 4 LEU A O 1
ATOM 6786 N N . VAL C 1 5 ? 19.856 -16.618 -51.445 1.00 31.37 5 VAL A N 1
ATOM 6787 C CA . VAL C 1 5 ? 18.803 -17.589 -51.667 1.00 30.56 5 VAL A CA 1
ATOM 6788 C C . VAL C 1 5 ? 18.842 -18.563 -50.501 1.00 30.56 5 VAL A C 1
ATOM 6789 O O . VAL C 1 5 ? 19.840 -19.277 -50.301 1.00 30.46 5 VAL A O 1
ATOM 6802 N N . GLN C 1 6 ? 17.732 -18.656 -49.793 1.00 29.61 6 GLN A N 1
ATOM 6803 C CA . GLN C 1 6 ? 17.649 -19.511 -48.619 1.00 28.40 6 GLN A CA 1
ATOM 6804 C C . GLN C 1 6 ? 16.971 -20.829 -48.969 1.00 28.98 6 GLN A C 1
ATOM 6805 O O . GLN C 1 6 ? 16.246 -20.936 -49.966 1.00 27.47 6 GLN A O 1
ATOM 6819 N N . SER C 1 7 ? 17.202 -21.822 -48.107 1.00 27.69 7 SER A N 1
ATOM 6820 C CA . SER C 1 7 ? 16.570 -23.125 -48.221 1.00 30.18 7 SER A CA 1
ATOM 6821 C C . SER C 1 7 ? 15.086 -23.020 -47.905 1.00 28.50 7 SER A C 1
ATOM 6822 O O . SER C 1 7 ? 14.611 -21.986 -47.399 1.00 26.49 7 SER A O 1
ATOM 6830 N N . GLY C 1 8 ? 14.353 -24.147 -48.188 1.00 28.97 8 GLY A N 1
ATOM 6831 C CA . GLY C 1 8 ? 12.907 -24.114 -48.130 1.00 28.01 8 GLY A CA 1
ATOM 6832 C C . GLY C 1 8 ? 12.364 -24.271 -46.721 1.00 28.03 8 GLY A C 1
ATOM 6833 O O . GLY C 1 8 ? 13.091 -24.533 -45.733 1.00 30.34 8 GLY A O 1
ATOM 6837 N N . ALA C 1 9 ? 11.040 -24.097 -46.619 1.00 28.91 9 ALA A N 1
ATOM 6838 C CA . ALA C 1 9 ? 10.352 -24.162 -45.331 1.00 26.87 9 ALA A CA 1
ATOM 6839 C C . ALA C 1 9 ? 10.636 -25.476 -44.613 1.00 28.93 9 ALA A C 1
ATOM 6840 O O . ALA C 1 9 ? 10.879 -26.519 -45.241 1.00 27.77 9 ALA A O 1
ATOM 6847 N N . GLU C 1 10 ? 10.560 -25.415 -43.287 1.00 26.11 10 GLU A N 1
ATOM 6848 C CA . GLU C 1 10 ? 10.840 -26.536 -42.414 1.00 29.62 10 GLU A CA 1
ATOM 6849 C C . GLU C 1 10 ? 9.712 -26.699 -41.419 1.00 28.25 10 GLU A C 1
ATOM 6850 O O . GLU C 1 10 ? 9.095 -25.723 -40.989 1.00 26.57 10 GLU A O 1
ATOM 6862 N N . VAL C 1 11 ? 9.493 -27.940 -41.016 1.00 28.11 11 VAL A N 1
ATOM 6863 C CA . VAL C 1 11 ? 8.547 -28.276 -39.969 1.00 29.78 11 VAL A CA 1
ATOM 6864 C C . VAL C 1 11 ? 9.283 -29.177 -38.999 1.00 30.48 11 VAL A C 1
ATOM 6865 O O . VAL C 1 11 ? 9.958 -30.136 -39.406 1.00 33.03 11 VAL A O 1
ATOM 6878 N N . LYS C 1 12 ? 9.206 -28.823 -37.731 1.00 26.59 12 LYS A N 1
ATOM 6879 C CA . LYS C 1 12 ? 10.031 -29.434 -36.726 1.00 29.46 12 LYS A CA 1
ATOM 6880 C C . LYS C 1 12 ? 9.194 -29.690 -35.483 1.00 29.17 12 LYS A C 1
ATOM 6881 O O . LYS C 1 12 ? 8.251 -28.953 -35.186 1.00 28.29 12 LYS A O 1
ATOM 6900 N N . LYS C 1 13 ? 9.529 -30.779 -34.781 1.00 28.58 13 LYS A N 1
ATOM 6901 C CA . LYS C 1 13 ? 8.939 -31.046 -33.493 1.00 28.63 13 LYS A CA 1
ATOM 6902 C C . LYS C 1 13 ? 9.701 -30.291 -32.412 1.00 28.49 13 LYS A C 1
ATOM 6903 O O . LYS C 1 13 ? 10.891 -30.027 -32.567 1.00 28.02 13 LYS A O 1
ATOM 6922 N N . PRO C 1 14 ? 9.059 -30.028 -31.266 1.00 27.95 14 PRO A N 1
ATOM 6923 C CA . PRO C 1 14 ? 9.784 -29.405 -30.153 1.00 26.89 14 PRO A CA 1
ATOM 6924 C C . PRO C 1 14 ? 10.922 -30.305 -29.728 1.00 26.84 14 PRO A C 1
ATOM 6925 O O . PRO C 1 14 ? 10.828 -31.527 -29.759 1.00 28.16 14 PRO A O 1
ATOM 6936 N N . GLY C 1 15 ? 12.023 -29.695 -29.457 1.00 25.70 15 GLY A N 1
ATOM 6937 C CA . GLY C 1 15 ? 13.227 -30.384 -29.105 1.00 29.18 15 GLY A CA 1
ATOM 6938 C C . GLY C 1 15 ? 14.171 -30.665 -30.232 1.00 28.38 15 GLY A C 1
ATOM 6939 O O . GLY C 1 15 ? 15.318 -30.995 -29.994 1.00 28.72 15 GLY A O 1
ATOM 6943 N N . ALA C 1 16 ? 13.706 -30.581 -31.434 1.00 27.33 16 ALA A N 1
ATOM 6944 C CA . ALA C 1 16 ? 14.516 -30.822 -32.602 1.00 29.97 16 ALA A CA 1
ATOM 6945 C C . ALA C 1 16 ? 15.395 -29.616 -32.907 1.00 28.35 16 ALA A C 1
ATOM 6946 O O . ALA C 1 16 ? 15.328 -28.585 -32.256 1.00 28.00 16 ALA A O 1
ATOM 6953 N N . SER C 1 17 ? 16.227 -29.751 -33.931 1.00 27.73 17 SER A N 1
ATOM 6954 C CA . SER C 1 17 ? 17.073 -28.691 -34.447 1.00 27.40 17 SER A CA 1
ATOM 6955 C C . SER C 1 17 ? 16.722 -28.435 -35.908 1.00 27.43 17 SER A C 1
ATOM 6956 O O . SER C 1 17 ? 16.139 -29.279 -36.581 1.00 28.94 17 SER A O 1
ATOM 6964 N N . VAL C 1 18 ? 17.078 -27.261 -36.377 1.00 26.74 18 VAL A N 1
ATOM 6965 C CA . VAL C 1 18 ? 16.892 -26.845 -37.751 1.00 26.84 18 VAL A CA 1
ATOM 6966 C C . VAL C 1 18 ? 18.140 -26.113 -38.245 1.00 27.51 18 VAL A C 1
ATOM 6967 O O . VAL C 1 18 ? 18.787 -25.352 -37.507 1.00 29.22 18 VAL A O 1
ATOM 6980 N N . LYS C 1 19 ? 18.510 -26.382 -39.492 1.00 27.84 19 LYS A N 1
ATOM 6981 C CA . LYS C 1 19 ? 19.623 -25.679 -40.102 1.00 28.47 19 LYS A CA 1
ATOM 6982 C C . LYS C 1 19 ? 19.147 -25.095 -41.423 1.00 29.34 19 LYS A C 1
ATOM 6983 O O . LYS C 1 19 ? 18.777 -25.831 -42.333 1.00 31.11 19 LYS A O 1
ATOM 7002 N N . VAL C 1 20 ? 19.215 -23.780 -41.532 1.00 24.81 20 VAL A N 1
ATOM 7003 C CA . VAL C 1 20 ? 18.782 -22.989 -42.681 1.00 28.84 20 VAL A CA 1
ATOM 7004 C C . VAL C 1 20 ? 20.032 -22.522 -43.403 1.00 27.20 20 VAL A C 1
ATOM 7005 O O . VAL C 1 20 ? 20.998 -22.089 -42.748 1.00 26.83 20 VAL A O 1
ATOM 7018 N N . SER C 1 21 ? 20.029 -22.605 -44.738 1.00 27.40 21 SER A N 1
ATOM 7019 C CA . SER C 1 21 ? 21.146 -22.147 -45.550 1.00 26.99 21 SER A CA 1
ATOM 7020 C C . SER C 1 21 ? 20.811 -20.835 -46.255 1.00 29.04 21 SER A C 1
ATOM 7021 O O . SER C 1 21 ? 19.639 -20.487 -46.461 1.00 27.05 21 SER A O 1
ATOM 7029 N N . CYS C 1 22 ? 21.876 -20.126 -46.653 1.00 28.08 22 CYS A N 1
ATOM 7030 C CA . CYS C 1 22 ? 21.793 -18.801 -47.266 1.00 28.78 22 CYS A CA 1
ATOM 7031 C C . CYS C 1 22 ? 22.944 -18.720 -48.267 1.00 31.60 22 CYS A C 1
ATOM 7032 O O . CYS C 1 22 ? 24.082 -18.393 -47.876 1.00 30.52 22 CYS A O 1
ATOM 7039 N N . LYS C 1 23 ? 22.628 -19.030 -49.527 1.00 31.38 23 LYS A N 1
ATOM 7040 C CA . LYS C 1 23 ? 23.606 -19.067 -50.611 1.00 31.97 23 LYS A CA 1
ATOM 7041 C C . LYS C 1 23 ? 23.764 -17.667 -51.189 1.00 33.16 23 LYS A C 1
ATOM 7042 O O . LYS C 1 23 ? 22.788 -17.068 -51.665 1.00 32.90 23 LYS A O 1
ATOM 7061 N N . ALA C 1 24 ? 24.986 -17.152 -51.167 1.00 34.33 24 ALA A N 1
ATOM 7062 C CA . ALA C 1 24 ? 25.269 -15.821 -51.665 1.00 36.98 24 ALA A CA 1
ATOM 7063 C C . ALA C 1 24 ? 25.891 -15.902 -53.057 1.00 39.04 24 ALA A C 1
ATOM 7064 O O . ALA C 1 24 ? 26.802 -16.698 -53.305 1.00 39.41 24 ALA A O 1
ATOM 7071 N N . SER C 1 25 ? 25.435 -15.048 -53.963 1.00 39.73 25 SER A N 1
ATOM 7072 C CA . SER C 1 25 ? 26.069 -15.015 -55.277 1.00 41.66 25 SER A CA 1
ATOM 7073 C C . SER C 1 25 ? 26.103 -13.592 -55.831 1.00 44.04 25 SER A C 1
ATOM 7074 O O . SER C 1 25 ? 25.287 -12.738 -55.460 1.00 42.30 25 SER A O 1
ATOM 7082 N N . GLY C 1 26 ? 27.105 -13.323 -56.682 1.00 41.02 26 GLY A N 1
ATOM 7083 C CA . GLY C 1 26 ? 27.178 -12.025 -57.313 1.00 45.44 26 GLY A CA 1
ATOM 7084 C C . GLY C 1 26 ? 27.964 -10.959 -56.587 1.00 42.27 26 GLY A C 1
ATOM 7085 O O . GLY C 1 26 ? 27.999 -9.817 -57.060 1.00 47.66 26 GLY A O 1
ATOM 7089 N N . PHE C 1 27 ? 28.645 -11.302 -55.507 1.00 43.12 27 PHE A N 1
ATOM 7090 C CA . PHE C 1 27 ? 29.598 -10.408 -54.867 1.00 42.14 27 PHE A CA 1
ATOM 7091 C C . PHE C 1 27 ? 30.672 -11.237 -54.167 1.00 44.10 27 PHE A C 1
ATOM 7092 O O . PHE C 1 27 ? 30.561 -12.458 -54.039 1.00 45.55 27 PHE A O 1
ATOM 7109 N N . ASN C 1 28 ? 31.707 -10.554 -53.677 1.00 45.33 28 ASN A N 1
ATOM 7110 C CA . ASN C 1 28 ? 32.776 -11.220 -52.935 1.00 46.95 28 ASN A CA 1
ATOM 7111 C C . ASN C 1 28 ? 32.364 -11.264 -51.471 1.00 43.10 28 ASN A C 1
ATOM 7112 O O . ASN C 1 28 ? 32.479 -10.276 -50.750 1.00 42.12 28 ASN A O 1
ATOM 7123 N N . ILE C 1 29 ? 31.908 -12.423 -51.005 1.00 44.79 29 ILE A N 1
ATOM 7124 C CA . ILE C 1 29 ? 31.397 -12.502 -49.638 1.00 43.79 29 ILE A CA 1
ATOM 7125 C C . ILE C 1 29 ? 32.456 -12.166 -48.611 1.00 43.33 29 ILE A C 1
ATOM 7126 O O . ILE C 1 29 ? 32.142 -11.773 -47.487 1.00 40.86 29 ILE A O 1
ATOM 7142 N N . LYS C 1 30 ? 33.721 -12.315 -48.964 1.00 44.65 30 LYS A N 1
ATOM 7143 C CA . LYS C 1 30 ? 34.776 -12.088 -47.983 1.00 46.93 30 LYS A CA 1
ATOM 7144 C C . LYS C 1 30 ? 34.798 -10.664 -47.459 1.00 43.01 30 LYS A C 1
ATOM 7145 O O . LYS C 1 30 ? 35.383 -10.416 -46.405 1.00 43.32 30 LYS A O 1
ATOM 7164 N N . ASP C 1 31 ? 34.165 -9.734 -48.149 1.00 42.20 31 ASP A N 1
ATOM 7165 C CA . ASP C 1 31 ? 34.115 -8.342 -47.718 1.00 40.30 31 ASP A CA 1
ATOM 7166 C C . ASP C 1 31 ? 32.900 -8.066 -46.834 1.00 39.02 31 ASP A C 1
ATOM 7167 O O . ASP C 1 31 ? 32.680 -6.920 -46.444 1.00 37.82 31 ASP A O 1
ATOM 7176 N N . TYR C 1 32 ? 32.121 -9.079 -46.491 1.00 35.57 32 TYR A N 1
ATOM 7177 C CA . TYR C 1 32 ? 30.820 -8.841 -45.902 1.00 34.57 32 TYR A CA 1
ATOM 7178 C C . TYR C 1 32 ? 30.660 -9.658 -44.642 1.00 34.00 32 TYR A C 1
ATOM 7179 O O . TYR C 1 32 ? 31.423 -10.595 -44.405 1.00 33.79 32 TYR A O 1
ATOM 7197 N N . TYR C 1 33 ? 29.654 -9.262 -43.844 1.00 28.42 33 TYR A N 1
ATOM 7198 C CA . TYR C 1 33 ? 29.098 -10.034 -42.745 1.00 28.42 33 TYR A CA 1
ATOM 7199 C C . TYR C 1 33 ? 27.745 -10.551 -43.193 1.00 27.65 33 TYR A C 1
ATOM 7200 O O . TYR C 1 33 ? 27.029 -9.873 -43.941 1.00 28.53 33 TYR A O 1
ATOM 7218 N N . MET C 1 34 ? 27.370 -11.730 -42.716 1.00 25.94 34 MET A N 1
ATOM 7219 C CA . MET C 1 34 ? 26.023 -12.239 -42.947 1.00 26.66 34 MET A CA 1
ATOM 7220 C C . MET C 1 34 ? 25.323 -12.245 -41.597 1.00 25.12 34 MET A C 1
ATOM 7221 O O . MET C 1 34 ? 25.820 -12.809 -40.626 1.00 23.99 34 MET A O 1
ATOM 7235 N N . HIS C 1 35 ? 24.195 -11.615 -41.523 1.00 25.26 35 HIS A N 1
ATOM 7236 C CA . HIS C 1 35 ? 23.407 -11.584 -40.313 1.00 21.79 35 HIS A CA 1
ATOM 7237 C C . HIS C 1 35 ? 22.179 -12.466 -40.475 1.00 21.93 35 HIS A C 1
ATOM 7238 O O . HIS C 1 35 ? 21.691 -12.693 -41.569 1.00 23.03 35 HIS A O 1
ATOM 7252 N N . TRP C 1 36 ? 21.648 -12.921 -39.369 1.00 21.16 36 TRP A N 1
ATOM 7253 C CA . TRP C 1 36 ? 20.401 -13.658 -39.310 1.00 22.73 36 TRP A CA 1
ATOM 7254 C C . TRP C 1 36 ? 19.419 -12.912 -38.419 1.00 20.24 36 TRP A C 1
ATOM 7255 O O . TRP C 1 36 ? 19.781 -12.414 -37.344 1.00 21.26 36 TRP A O 1
ATOM 7276 N N . VAL C 1 37 ? 18.209 -12.769 -38.934 1.00 19.55 37 VAL A N 1
ATOM 7277 C CA . VAL C 1 37 ? 17.158 -11.962 -38.343 1.00 23.41 37 VAL A CA 1
ATOM 7278 C C . VAL C 1 37 ? 15.900 -12.783 -38.455 1.00 21.74 37 VAL A C 1
ATOM 7279 O O . VAL C 1 37 ? 15.598 -13.280 -39.548 1.00 24.09 37 VAL A O 1
ATOM 7292 N N . ARG C 1 38 ? 15.132 -12.863 -37.387 1.00 22.62 38 ARG A N 1
ATOM 7293 C CA . ARG C 1 38 ? 13.875 -13.586 -37.478 1.00 23.50 38 ARG A CA 1
ATOM 7294 C C . ARG C 1 38 ? 12.662 -12.720 -37.196 1.00 21.98 38 ARG A C 1
ATOM 7295 O O . ARG C 1 38 ? 12.749 -11.619 -36.656 1.00 21.78 38 ARG A O 1
ATOM 7316 N N . GLN C 1 39 ? 11.517 -13.284 -37.534 1.00 22.21 39 GLN A N 1
ATOM 7317 C CA . GLN C 1 39 ? 10.242 -12.581 -37.392 1.00 23.10 39 GLN A CA 1
ATOM 7318 C C . GLN C 1 39 ? 9.129 -13.579 -37.123 1.00 20.84 39 GLN A C 1
ATOM 7319 O O . GLN C 1 39 ? 8.682 -14.291 -38.017 1.00 20.44 39 GLN A O 1
ATOM 7333 N N . ALA C 1 40 ? 8.694 -13.621 -35.902 1.00 22.47 40 ALA A N 1
ATOM 7334 C CA . ALA C 1 40 ? 7.558 -14.449 -35.546 1.00 24.48 40 ALA A CA 1
ATOM 7335 C C . ALA C 1 40 ? 6.276 -13.891 -36.143 1.00 27.13 40 ALA A C 1
ATOM 7336 O O . ALA C 1 40 ? 6.187 -12.693 -36.432 1.00 27.46 40 ALA A O 1
ATOM 7343 N N . PRO C 1 41 ? 5.262 -14.733 -36.313 1.00 29.21 41 PRO A N 1
ATOM 7344 C CA . PRO C 1 41 ? 4.031 -14.272 -36.979 1.00 28.78 41 PRO A CA 1
ATOM 7345 C C . PRO C 1 41 ? 3.447 -13.058 -36.297 1.00 29.87 41 PRO A C 1
ATOM 7346 O O . PRO C 1 41 ? 3.204 -13.047 -35.085 1.00 29.47 41 PRO A O 1
ATOM 7357 N N . GLY C 1 42 ? 3.363 -11.972 -37.068 1.00 29.15 42 GLY A N 1
ATOM 7358 C CA . GLY C 1 42 ? 2.749 -10.762 -36.591 1.00 30.97 42 GLY A CA 1
ATOM 7359 C C . GLY C 1 42 ? 3.610 -9.876 -35.744 1.00 28.94 42 GLY A C 1
ATOM 7360 O O . GLY C 1 42 ? 3.101 -8.883 -35.249 1.00 29.90 42 GLY A O 1
ATOM 7364 N N . GLN C 1 43 ? 4.864 -10.214 -35.537 1.00 25.94 43 GLN A N 1
ATOM 7365 C CA . GLN C 1 43 ? 5.767 -9.533 -34.624 1.00 27.95 43 GLN A CA 1
ATOM 7366 C C . GLN C 1 43 ? 6.879 -8.780 -35.363 1.00 26.76 43 GLN A C 1
ATOM 7367 O O . GLN C 1 43 ? 7.035 -8.856 -36.608 1.00 27.44 43 GLN A O 1
ATOM 7381 N N . ARG C 1 44 ? 7.693 -8.067 -34.579 1.00 25.65 44 ARG A N 1
ATOM 7382 C CA . ARG C 1 44 ? 8.791 -7.295 -35.171 1.00 24.16 44 ARG A CA 1
ATOM 7383 C C . ARG C 1 44 ? 9.994 -8.199 -35.491 1.00 23.10 44 ARG A C 1
ATOM 7384 O O . ARG C 1 44 ? 10.052 -9.376 -35.100 1.00 23.39 44 ARG A O 1
ATOM 7405 N N . LEU C 1 45 ? 10.879 -7.668 -36.332 1.00 22.32 45 LEU A N 1
ATOM 7406 C CA . LEU C 1 45 ? 12.121 -8.339 -36.671 1.00 21.22 45 LEU A CA 1
ATOM 7407 C C . LEU C 1 45 ? 13.027 -8.389 -35.454 1.00 22.76 45 LEU A C 1
ATOM 7408 O O . LEU C 1 45 ? 13.067 -7.447 -34.672 1.00 23.55 45 LEU A O 1
ATOM 7424 N N . GLU C 1 46 ? 13.713 -9.502 -35.253 1.00 22.90 46 GLU A N 1
ATOM 7425 C CA . GLU C 1 46 ? 14.600 -9.680 -34.116 1.00 22.69 46 GLU A CA 1
ATOM 7426 C C . GLU C 1 46 ? 15.933 -10.176 -34.639 1.00 22.43 46 GLU A C 1
ATOM 7427 O O . GLU C 1 46 ? 15.991 -11.243 -35.263 1.00 24.00 46 GLU A O 1
ATOM 7439 N N . TRP C 1 47 ? 17.008 -9.480 -34.291 1.00 24.38 47 TRP A N 1
ATOM 7440 C CA . TRP C 1 47 ? 18.348 -9.915 -34.693 1.00 21.95 47 TRP A CA 1
ATOM 7441 C C . TRP C 1 47 ? 18.817 -11.092 -33.867 1.00 22.53 47 TRP A C 1
ATOM 7442 O O . TRP C 1 47 ? 18.609 -11.112 -32.650 1.00 22.48 47 TRP A O 1
ATOM 7463 N N . MET C 1 48 ? 19.456 -12.069 -34.534 1.00 21.04 48 MET A N 1
ATOM 7464 C CA . MET C 1 48 ? 19.978 -13.234 -33.854 1.00 21.13 48 MET A CA 1
ATOM 7465 C C . MET C 1 48 ? 21.479 -13.249 -33.721 1.00 19.68 48 MET A C 1
ATOM 7466 O O . MET C 1 48 ? 22.014 -13.848 -32.753 1.00 22.72 48 MET A O 1
ATOM 7480 N N . GLY C 1 49 ? 22.177 -12.781 -34.742 1.00 21.73 49 GLY A N 1
ATOM 7481 C CA . GLY C 1 49 ? 23.622 -12.831 -34.700 1.00 22.81 49 GLY A CA 1
ATOM 7482 C C . GLY C 1 49 ? 24.173 -12.514 -36.073 1.00 20.54 49 GLY A C 1
ATOM 7483 O O . GLY C 1 49 ? 23.424 -12.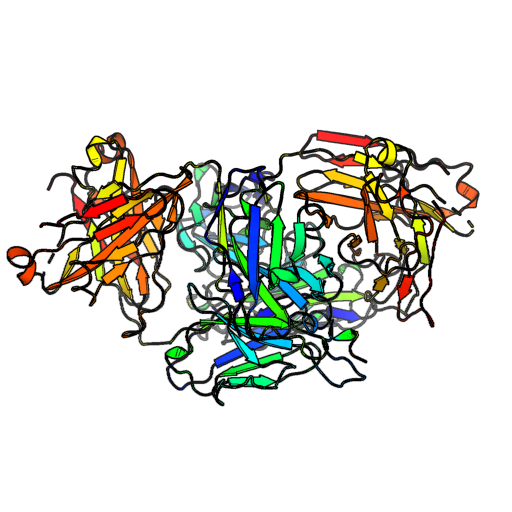379 -37.042 1.00 23.20 49 GLY A O 1
ATOM 7487 N N . TRP C 1 50 ? 25.514 -12.504 -36.151 1.00 24.05 50 TRP A N 1
ATOM 7488 C CA . TRP C 1 50 ? 26.209 -12.329 -37.415 1.00 25.61 50 TRP A CA 1
ATOM 7489 C C . TRP C 1 50 ? 27.439 -13.223 -37.483 1.00 28.06 50 TRP A C 1
ATOM 7490 O O . TRP C 1 50 ? 27.898 -13.798 -36.484 1.00 25.96 50 TRP A O 1
ATOM 7511 N N . ILE C 1 51 ? 27.933 -13.415 -38.701 1.00 27.35 51 ILE A N 1
ATOM 7512 C CA . ILE C 1 51 ? 29.221 -14.066 -38.896 1.00 28.70 51 ILE A CA 1
ATOM 7513 C C . ILE C 1 51 ? 30.018 -13.213 -39.874 1.00 29.75 51 ILE A C 1
ATOM 7514 O O . ILE C 1 51 ? 29.452 -12.693 -40.844 1.00 28.56 51 ILE A O 1
ATOM 7530 N N . ASP C 1 52 ? 31.293 -13.001 -39.572 1.00 28.69 52 ASP A N 1
ATOM 7531 C CA . ASP C 1 52 ? 32.250 -12.413 -40.491 1.00 33.48 52 ASP A CA 1
ATOM 7532 C C . ASP C 1 52 ? 32.567 -13.449 -41.558 1.00 35.17 52 ASP A C 1
ATOM 7533 O O . ASP C 1 52 ? 33.119 -14.503 -41.257 1.00 34.90 52 ASP A O 1
ATOM 7542 N N . LEU C 1 53 A 32.176 -13.175 -42.801 1.00 32.92 52 LEU A N 1
ATOM 7543 C CA . LEU C 1 53 A 32.294 -14.169 -43.858 1.00 35.20 52 LEU A CA 1
ATOM 7544 C C . LEU C 1 53 A 33.742 -14.404 -44.278 1.00 37.56 52 LEU A C 1
ATOM 7545 O O . LEU C 1 53 A 34.027 -15.379 -44.971 1.00 40.56 52 LEU A O 1
ATOM 7561 N N . GLU C 1 54 ? 34.678 -13.560 -43.862 1.00 38.55 53 GLU A N 1
ATOM 7562 C CA . GLU C 1 54 ? 36.085 -13.879 -44.135 1.00 44.23 53 GLU A CA 1
ATOM 7563 C C . GLU C 1 54 ? 36.640 -14.918 -43.151 1.00 42.20 53 GLU A C 1
ATOM 7564 O O . GLU C 1 54 ? 37.121 -15.994 -43.558 1.00 40.00 53 GLU A O 1
ATOM 7576 N N . ASN C 1 55 ? 36.628 -14.582 -41.845 1.00 38.82 54 ASN A N 1
ATOM 7577 C CA . ASN C 1 55 ? 37.303 -15.379 -40.822 1.00 37.14 54 ASN A CA 1
ATOM 7578 C C . ASN C 1 55 ? 36.332 -16.209 -39.983 1.00 36.44 54 ASN A C 1
ATOM 7579 O O . ASN C 1 55 ? 36.758 -16.933 -39.075 1.00 36.17 54 ASN A O 1
ATOM 7590 N N . ALA C 1 56 ? 35.042 -16.128 -40.268 1.00 34.85 55 ALA A N 1
ATOM 7591 C CA . ALA C 1 56 ? 34.008 -16.926 -39.605 1.00 34.96 55 ALA A CA 1
ATOM 7592 C C . ALA C 1 56 ? 33.787 -16.543 -38.140 1.00 34.87 55 ALA A C 1
ATOM 7593 O O . ALA C 1 56 ? 33.156 -17.317 -37.392 1.00 33.63 55 ALA A O 1
ATOM 7600 N N . ASN C 1 57 ? 34.307 -15.390 -37.706 1.00 33.73 56 ASN A N 1
ATOM 7601 C CA . ASN C 1 57 ? 34.052 -14.934 -36.335 1.00 34.76 56 ASN A CA 1
ATOM 7602 C C . ASN C 1 57 ? 32.564 -14.663 -36.151 1.00 33.36 56 ASN A C 1
ATOM 7603 O O . ASN C 1 57 ? 31.956 -13.989 -36.976 1.00 32.74 56 ASN A O 1
ATOM 7614 N N . THR C 1 58 ? 31.976 -15.164 -35.076 1.00 32.47 57 THR A N 1
ATOM 7615 C CA . THR C 1 58 ? 30.562 -14.979 -34.825 1.00 30.96 57 THR A CA 1
ATOM 7616 C C . THR C 1 58 ? 30.294 -14.100 -33.596 1.00 31.34 57 THR A C 1
ATOM 7617 O O . THR C 1 58 ? 31.069 -14.081 -32.634 1.00 30.71 57 THR A O 1
ATOM 7628 N N . ILE C 1 59 ? 29.157 -13.395 -33.639 1.00 29.67 58 ILE A N 1
ATOM 7629 C CA . ILE C 1 59 ? 28.564 -12.676 -32.508 1.00 28.09 58 ILE A CA 1
ATOM 7630 C C . ILE C 1 59 ? 27.084 -13.054 -32.501 1.00 27.56 58 ILE A C 1
ATOM 7631 O O . ILE C 1 59 ? 26.395 -12.921 -33.529 1.00 24.52 58 ILE A O 1
ATOM 7647 N N . TYR C 1 60 ? 26.610 -13.567 -31.374 1.00 24.95 59 TYR A N 1
ATOM 7648 C CA . TYR C 1 60 ? 25.209 -13.915 -31.200 1.00 25.73 59 TYR A CA 1
ATOM 7649 C C . TYR C 1 60 ? 24.511 -12.983 -30.223 1.00 25.38 59 TYR A C 1
ATOM 7650 O O . TYR C 1 60 ? 25.126 -12.441 -29.316 1.00 25.50 59 TYR A O 1
ATOM 7668 N N . ASP C 1 61 ? 23.224 -12.791 -30.403 1.00 23.20 60 ASP A N 1
ATOM 7669 C CA . ASP C 1 61 ? 22.417 -12.155 -29.363 1.00 24.55 60 ASP A CA 1
ATOM 7670 C C . ASP C 1 61 ? 22.279 -13.089 -28.157 1.00 24.25 60 ASP A C 1
ATOM 7671 O O . ASP C 1 61 ? 22.149 -14.298 -28.325 1.00 24.30 60 ASP A O 1
ATOM 7680 N N . ALA C 1 62 ? 22.333 -12.519 -26.943 1.00 26.04 61 ALA A N 1
ATOM 7681 C CA . ALA C 1 62 ? 22.235 -13.307 -25.712 1.00 27.07 61 ALA A CA 1
ATOM 7682 C C . ALA C 1 62 ? 20.969 -14.152 -25.644 1.00 27.07 61 ALA A C 1
ATOM 7683 O O . ALA C 1 62 ? 20.936 -15.196 -24.941 1.00 27.42 61 ALA A O 1
ATOM 7690 N N . LYS C 1 63 ? 19.912 -13.700 -26.337 1.00 25.93 62 LYS A N 1
ATOM 7691 C CA . LYS C 1 63 ? 18.670 -14.452 -26.307 1.00 27.02 62 LYS A CA 1
ATOM 7692 C C . LYS C 1 63 ? 18.788 -15.804 -26.981 1.00 29.12 62 LYS A C 1
ATOM 7693 O O . LYS C 1 63 ? 17.920 -16.657 -26.747 1.00 27.93 62 LYS A O 1
ATOM 7712 N N . PHE C 1 64 ? 19.783 -15.976 -27.880 1.00 25.58 63 PHE A N 1
ATOM 7713 C CA . PHE C 1 64 ? 19.961 -17.217 -28.594 1.0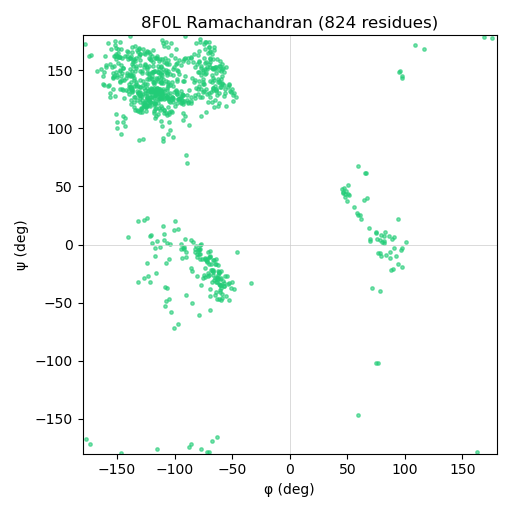0 26.54 63 PHE A CA 1
ATOM 7714 C C . PHE C 1 64 ? 21.270 -17.912 -28.292 1.00 27.47 63 PHE A C 1
ATOM 7715 O O . PHE C 1 64 ? 21.416 -19.103 -28.602 1.00 27.27 63 PHE A O 1
ATOM 7732 N N . GLN C 1 65 ? 22.168 -17.253 -27.604 1.00 27.90 64 GLN A N 1
ATOM 7733 C CA . GLN C 1 65 ? 23.389 -17.870 -27.151 1.00 28.47 64 GLN A CA 1
ATOM 7734 C C . GLN C 1 65 ? 23.155 -19.188 -26.470 1.00 31.98 64 GLN A C 1
ATOM 7735 O O . GLN C 1 65 ? 22.378 -19.265 -25.543 1.00 36.20 64 GLN A O 1
ATOM 7749 N N . GLY C 1 66 ? 23.902 -20.204 -26.885 1.00 30.55 65 GLY A N 1
ATOM 7750 C CA . GLY C 1 66 ? 23.767 -21.523 -26.385 1.00 32.89 65 GLY A CA 1
ATOM 7751 C C . GLY C 1 66 ? 22.815 -22.409 -27.170 1.00 34.76 65 GLY A C 1
ATOM 7752 O O . GLY C 1 66 ? 22.768 -23.615 -26.907 1.00 37.74 65 GLY A O 1
ATOM 7756 N N . ARG C 1 67 ? 22.056 -21.856 -28.105 1.00 30.73 66 ARG A N 1
ATOM 7757 C CA . ARG C 1 67 ? 21.093 -22.587 -28.939 1.00 29.92 66 ARG A CA 1
ATOM 7758 C C . ARG C 1 67 ? 21.359 -22.385 -30.421 1.00 28.69 66 ARG A C 1
ATOM 7759 O O . ARG C 1 67 ? 20.726 -23.047 -31.242 1.00 30.02 66 ARG A O 1
ATOM 7780 N N . VAL C 1 68 ? 22.156 -21.390 -30.802 1.00 29.64 67 VAL A N 1
ATOM 7781 C CA . VAL C 1 68 ? 22.294 -20.991 -32.206 1.00 28.82 67 VAL A CA 1
ATOM 7782 C C . VAL C 1 68 ? 23.758 -21.166 -32.600 1.00 27.27 67 VAL A C 1
ATOM 7783 O O . VAL C 1 68 ? 24.688 -20.962 -31.800 1.00 27.13 67 VAL A O 1
ATOM 7796 N N . THR C 1 69 ? 23.965 -21.562 -33.841 1.00 26.09 68 THR A N 1
ATOM 7797 C CA . THR C 1 69 ? 25.309 -21.669 -34.398 1.00 25.37 68 THR A CA 1
ATOM 7798 C C . THR C 1 69 ? 25.213 -21.105 -35.794 1.00 27.45 68 THR A C 1
ATOM 7799 O O . THR C 1 69 ? 24.375 -21.565 -36.542 1.00 29.42 68 THR A O 1
ATOM 7810 N N . ILE C 1 70 ? 26.020 -20.121 -36.133 1.00 27.36 69 ILE A N 1
ATOM 7811 C CA . ILE C 1 70 ? 26.123 -19.545 -37.468 1.00 27.34 69 ILE A CA 1
ATOM 7812 C C . ILE C 1 70 ? 27.488 -19.949 -38.006 1.00 28.59 69 ILE A C 1
ATOM 7813 O O . ILE C 1 70 ? 28.505 -19.821 -37.310 1.00 29.58 69 ILE A O 1
ATOM 7829 N N . THR C 1 71 ? 27.497 -20.512 -39.211 1.00 28.85 70 THR A N 1
ATOM 7830 C CA . THR C 1 71 ? 28.713 -20.994 -39.856 1.00 29.90 70 THR A CA 1
ATOM 7831 C C . THR C 1 71 ? 28.713 -20.485 -41.289 1.00 29.57 70 THR A C 1
ATOM 7832 O O . THR C 1 71 ? 27.671 -20.103 -41.836 1.00 28.70 70 THR A O 1
ATOM 7843 N N . ARG C 1 72 ? 29.862 -20.609 -41.954 1.00 32.70 71 ARG A N 1
ATOM 7844 C CA . ARG C 1 72 ? 29.925 -20.237 -43.368 1.00 33.16 71 ARG A CA 1
ATOM 7845 C C . ARG C 1 72 ? 30.882 -21.156 -44.095 1.00 34.65 71 ARG A C 1
ATOM 7846 O O . ARG C 1 72 ? 31.917 -21.524 -43.539 1.00 37.38 71 ARG A O 1
ATOM 7867 N N . ASP C 1 73 ? 30.511 -21.528 -45.331 1.00 37.19 72 ASP A N 1
ATOM 7868 C CA . ASP C 1 73 ? 31.319 -22.376 -46.217 1.00 40.57 72 ASP A CA 1
ATOM 7869 C C . ASP C 1 73 ? 31.786 -21.529 -47.400 1.00 42.35 72 ASP A C 1
ATOM 7870 O O . ASP C 1 73 ? 30.997 -21.213 -48.295 1.00 40.50 72 ASP A O 1
ATOM 7879 N N . THR C 1 74 ? 33.071 -21.171 -47.408 1.00 42.77 73 THR A N 1
ATOM 7880 C CA . THR C 1 74 ? 33.582 -20.254 -48.431 1.00 46.37 73 THR A CA 1
ATOM 7881 C C . THR C 1 74 ? 33.473 -20.864 -49.823 1.00 48.04 73 THR A C 1
ATOM 7882 O O . THR C 1 74 ? 33.048 -20.191 -50.774 1.00 46.23 73 THR A O 1
ATOM 7893 N N . SER C 1 75 ? 33.777 -22.159 -49.945 1.00 49.15 74 SER A N 1
ATOM 7894 C CA . SER C 1 75 ? 33.749 -22.807 -51.255 1.00 51.92 74 SER A CA 1
ATOM 7895 C C . SER C 1 75 ? 32.325 -22.970 -51.779 1.00 49.86 74 SER A C 1
ATOM 7896 O O . SER C 1 75 ? 32.114 -23.065 -52.986 1.00 50.48 74 SER A O 1
ATOM 7904 N N . ALA C 1 76 ? 31.347 -23.046 -50.908 1.00 45.20 75 ALA A N 1
ATOM 7905 C CA . ALA C 1 76 ? 29.961 -23.075 -51.337 1.00 43.09 75 ALA A CA 1
ATOM 7906 C C . ALA C 1 76 ? 29.326 -21.682 -51.347 1.00 41.28 75 ALA A C 1
ATOM 7907 O O . ALA C 1 76 ? 28.128 -21.559 -51.645 1.00 41.91 75 ALA A O 1
ATOM 7914 N N . SER C 1 77 ? 30.080 -20.639 -50.982 1.00 41.42 76 SER A N 1
ATOM 7915 C CA . SER C 1 77 ? 29.533 -19.286 -50.871 1.00 41.27 76 SER A CA 1
ATOM 7916 C C . SER C 1 77 ? 28.207 -19.272 -50.109 1.00 38.62 76 SER A C 1
ATOM 7917 O O . SER C 1 77 ? 27.244 -18.590 -50.488 1.00 36.68 76 SER A O 1
ATOM 7925 N N . THR C 1 78 ? 28.155 -20.012 -48.996 1.00 36.06 77 THR A N 1
ATOM 7926 C CA . THR C 1 78 ? 26.887 -20.165 -48.267 1.00 34.15 77 THR A CA 1
ATOM 7927 C C . THR C 1 78 ? 27.073 -19.995 -46.760 1.00 32.54 77 THR A C 1
ATOM 7928 O O . THR C 1 78 ? 28.076 -20.416 -46.201 1.00 36.22 77 THR A O 1
ATOM 7939 N N . ALA C 1 79 ? 26.117 -19.384 -46.102 1.00 31.52 78 ALA A N 1
ATOM 7940 C CA . ALA C 1 79 ? 26.127 -19.257 -44.658 1.00 31.32 78 ALA A CA 1
ATOM 7941 C C . ALA C 1 79 ? 24.968 -20.087 -44.125 1.00 28.99 78 ALA A C 1
ATOM 7942 O O . ALA C 1 79 ? 23.957 -20.301 -44.804 1.00 27.10 78 ALA A O 1
ATOM 7949 N N . TYR C 1 80 ? 25.075 -20.473 -42.859 1.00 27.89 79 TYR A N 1
ATOM 7950 C CA . TYR C 1 80 ? 24.105 -21.374 -42.261 1.00 26.96 79 TYR A CA 1
ATOM 7951 C C . TYR C 1 80 ? 23.777 -20.897 -40.858 1.00 27.04 79 TYR A C 1
ATOM 7952 O O . TYR C 1 80 ? 24.604 -20.313 -40.190 1.00 27.15 79 TYR A O 1
ATOM 7970 N N . MET C 1 81 ? 22.544 -21.096 -40.441 1.00 26.10 80 MET A N 1
ATOM 7971 C CA . MET C 1 81 ? 22.083 -20.839 -39.086 1.00 25.31 80 MET A CA 1
ATOM 7972 C C . MET C 1 81 ? 21.428 -22.114 -38.567 1.00 27.72 80 MET A C 1
ATOM 7973 O O . MET C 1 81 ? 20.501 -22.644 -39.192 1.00 27.64 80 MET A O 1
ATOM 7987 N N . GLU C 1 82 ? 21.956 -22.663 -37.475 1.00 25.30 81 GLU A N 1
ATOM 7988 C CA . GLU C 1 82 ? 21.396 -23.865 -36.880 1.00 26.97 81 GLU A CA 1
ATOM 7989 C C . GLU C 1 82 ? 20.843 -23.476 -35.512 1.00 27.86 81 GLU A C 1
ATOM 7990 O O . GLU C 1 82 ? 21.525 -22.812 -34.739 1.00 27.39 81 GLU A O 1
ATOM 8002 N N . LEU C 1 83 ? 19.582 -23.765 -35.265 1.00 26.81 82 LEU A N 1
ATOM 8003 C CA . LEU C 1 83 ? 18.945 -23.437 -33.991 1.00 25.84 82 LEU A CA 1
ATOM 8004 C C . LEU C 1 83 ? 18.477 -24.750 -33.381 1.00 26.25 82 LEU A C 1
ATOM 8005 O O . LEU C 1 83 ? 17.802 -25.545 -34.038 1.00 26.10 82 LEU A O 1
ATOM 8021 N N . SER C 1 84 A 18.877 -24.994 -32.153 1.00 26.41 82 SER A N 1
ATOM 8022 C CA . SER C 1 84 A 18.600 -26.235 -31.471 1.00 25.30 82 SER A CA 1
ATOM 8023 C C . SER C 1 84 A 17.601 -26.039 -30.337 1.00 28.54 82 SER A C 1
ATOM 8024 O O . SER C 1 84 A 17.183 -24.902 -30.009 1.00 27.08 82 SER A O 1
ATOM 8032 N N . SER C 1 85 B 17.197 -27.192 -29.766 1.00 26.90 82 SER A N 1
ATOM 8033 C CA . SER C 1 85 B 16.184 -27.243 -28.691 1.00 29.67 82 SER A CA 1
ATOM 8034 C C . SER C 1 85 B 14.947 -26.419 -29.048 1.00 26.47 82 SER A C 1
ATOM 8035 O O . SER C 1 85 B 14.440 -25.603 -28.255 1.00 28.20 82 SER A O 1
ATOM 8043 N N . LEU C 1 86 C 14.486 -26.607 -30.284 1.00 27.57 82 LEU A N 1
ATOM 8044 C CA . LEU C 1 86 C 13.402 -25.778 -30.785 1.00 25.24 82 LEU A CA 1
ATOM 8045 C C . LEU C 1 86 C 12.197 -25.885 -29.865 1.00 25.61 82 LEU A C 1
ATOM 8046 O O . LEU C 1 86 C 11.951 -26.926 -29.249 1.00 25.10 82 LEU A O 1
ATOM 8062 N N . ARG C 1 87 ? 11.441 -24.786 -29.793 1.00 25.20 83 ARG A N 1
ATOM 8063 C CA . ARG C 1 87 ? 10.181 -24.731 -29.054 1.00 27.03 83 ARG A CA 1
ATOM 8064 C C . ARG C 1 87 ? 9.186 -23.884 -29.836 1.00 23.06 83 ARG A C 1
ATOM 8065 O O . ARG C 1 87 ? 9.509 -23.263 -30.853 1.00 24.95 83 ARG A O 1
ATOM 8086 N N . SER C 1 88 ? 7.924 -23.974 -29.422 1.00 24.57 84 SER A N 1
ATOM 8087 C CA . SER C 1 88 ? 6.834 -23.337 -30.162 1.00 26.67 84 SER A CA 1
ATOM 8088 C C . SER C 1 88 ? 7.144 -21.879 -30.509 1.00 26.54 84 SER A C 1
ATOM 8089 O O . SER C 1 88 ? 6.845 -21.409 -31.625 1.00 26.64 84 SER A O 1
ATOM 8097 N N . GLU C 1 89 ? 7.792 -21.168 -29.575 1.00 23.49 85 GLU A N 1
ATOM 8098 C CA . GLU C 1 89 ? 8.134 -19.750 -29.731 1.00 27.62 85 GLU A CA 1
ATOM 8099 C C . GLU C 1 89 ? 9.102 -19.463 -30.859 1.00 26.47 85 GLU A C 1
ATOM 8100 O O . GLU C 1 89 ? 9.242 -18.318 -31.236 1.00 28.01 85 GLU A O 1
ATOM 8112 N N . ASP C 1 90 ? 9.807 -20.462 -31.364 1.00 23.86 86 ASP A N 1
ATOM 8113 C CA . ASP C 1 90 ? 10.742 -20.357 -32.456 1.00 23.05 86 ASP A CA 1
ATOM 8114 C C . ASP C 1 90 ? 10.029 -20.405 -33.788 1.00 22.42 86 ASP A C 1
ATOM 8115 O O . ASP C 1 90 ? 10.664 -20.256 -34.826 1.00 22.39 86 ASP A O 1
ATOM 8124 N N . THR C 1 91 ? 8.722 -20.603 -33.816 1.00 22.52 87 THR A N 1
ATOM 8125 C CA . THR C 1 91 ? 7.987 -20.518 -35.080 1.00 21.00 87 THR A CA 1
ATOM 8126 C C . THR C 1 91 ? 8.106 -19.095 -35.638 1.00 21.10 87 THR A C 1
ATOM 8127 O O . THR C 1 91 ? 7.730 -18.120 -34.971 1.00 21.56 87 THR A O 1
ATOM 8138 N N . ALA C 1 92 ? 8.685 -18.978 -36.827 1.00 20.88 88 ALA A N 1
ATOM 8139 C CA . ALA C 1 92 ? 9.081 -17.671 -37.346 1.00 19.02 88 ALA A CA 1
ATOM 8140 C C . ALA C 1 92 ? 9.582 -17.812 -38.765 1.00 20.23 88 ALA A C 1
ATOM 8141 O O . ALA C 1 92 ? 9.902 -18.912 -39.203 1.00 21.84 88 ALA A O 1
ATOM 8148 N N . VAL C 1 93 ? 9.631 -16.691 -39.484 1.00 20.54 89 VAL A N 1
ATOM 8149 C CA . VAL C 1 93 ? 10.401 -16.592 -40.727 1.00 19.14 89 VAL A CA 1
ATOM 8150 C C . VAL C 1 93 ? 11.817 -16.142 -40.389 1.00 21.53 89 VAL A C 1
ATOM 8151 O O . VAL C 1 93 ? 12.003 -15.125 -39.725 1.00 22.20 89 VAL A O 1
ATOM 8164 N N . TYR C 1 94 ? 12.815 -16.906 -40.805 1.00 20.67 90 TYR A N 1
ATOM 8165 C CA . TYR C 1 94 ? 14.229 -16.595 -40.595 1.00 21.68 90 TYR A CA 1
ATOM 8166 C C . TYR C 1 94 ? 14.826 -16.005 -41.863 1.00 20.50 90 TYR A C 1
ATOM 8167 O O . TYR C 1 94 ? 14.637 -16.548 -42.941 1.00 23.28 90 TYR A O 1
ATOM 8185 N N . TYR C 1 95 ? 15.526 -14.897 -41.758 1.00 20.71 91 TYR A N 1
ATOM 8186 C CA . TYR C 1 95 ? 16.099 -14.180 -42.888 1.00 21.73 91 TYR A CA 1
ATOM 8187 C C . TYR C 1 95 ? 17.595 -14.111 -42.682 1.00 22.07 91 TYR A C 1
ATOM 8188 O O . TYR C 1 95 ? 18.082 -13.898 -41.566 1.00 21.66 91 TYR A O 1
ATOM 8206 N N . CYS C 1 96 ? 18.331 -14.226 -43.769 1.00 22.61 92 CYS A N 1
ATOM 8207 C CA . CYS C 1 96 ? 19.721 -13.780 -43.800 1.00 22.12 92 CYS A CA 1
ATOM 8208 C C . CYS C 1 96 ? 19.787 -12.416 -44.478 1.00 23.16 92 CYS A C 1
ATOM 8209 O O . CYS C 1 96 ? 18.943 -12.074 -45.293 1.00 23.07 92 CYS A O 1
ATOM 8216 N N . ALA C 1 97 ? 20.786 -11.618 -44.139 1.00 23.06 93 ALA A N 1
ATOM 8217 C CA . ALA C 1 97 ? 20.960 -10.311 -44.760 1.00 25.55 93 ALA A CA 1
ATOM 8218 C C . ALA C 1 97 ? 22.424 -9.965 -44.681 1.00 22.97 93 ALA A C 1
ATOM 8219 O O . ALA C 1 97 ? 23.046 -10.236 -43.667 1.00 25.91 93 ALA A O 1
ATOM 8226 N N . ARG C 1 98 ? 22.956 -9.312 -45.700 1.00 25.21 94 ARG A N 1
ATOM 8227 C CA . ARG C 1 98 ? 24.363 -8.908 -45.641 1.00 25.70 94 ARG A CA 1
ATOM 8228 C C . ARG C 1 98 ? 24.544 -7.482 -45.056 1.00 25.83 94 ARG A C 1
ATOM 8229 O O . ARG C 1 98 ? 23.680 -6.622 -45.160 1.00 27.63 94 ARG A O 1
ATOM 8250 N N . ASP C 1 99 ? 25.746 -7.201 -44.577 1.00 27.31 95 ASP A N 1
ATOM 8251 C CA . ASP C 1 99 ? 26.180 -5.905 -44.088 1.00 27.29 95 ASP A CA 1
ATOM 8252 C C . ASP C 1 99 ? 27.699 -5.928 -44.189 1.00 28.89 95 ASP A C 1
ATOM 8253 O O . ASP C 1 99 ? 28.318 -6.955 -44.465 1.00 29.47 95 ASP A O 1
ATOM 8262 N N . ALA C 1 100 ? 28.303 -4.795 -43.926 1.00 30.94 96 ALA A N 1
ATOM 8263 C CA . ALA C 1 100 ? 29.758 -4.708 -43.988 1.00 32.06 96 ALA A CA 1
ATOM 8264 C C . ALA C 1 100 ? 30.235 -3.499 -43.198 1.00 32.94 96 ALA A C 1
ATOM 8265 O O . ALA C 1 100 ? 29.476 -2.555 -42.919 1.00 30.90 96 ALA A O 1
ATOM 8272 N N . TYR C 1 101 ? 31.527 -3.529 -42.871 1.00 35.10 97 TYR A N 1
ATOM 8273 C CA . TYR C 1 101 ? 32.151 -2.349 -42.281 1.00 34.00 97 TYR A CA 1
ATOM 8274 C C . TYR C 1 101 ? 31.898 -1.128 -43.159 1.00 35.54 97 TYR A C 1
ATOM 8275 O O . TYR C 1 101 ? 31.925 -1.228 -44.390 1.00 37.40 97 TYR A O 1
ATOM 8293 N N . GLY C 1 102 ? 31.592 0.011 -42.514 1.00 35.56 98 GLY A N 1
ATOM 8294 C CA . GLY C 1 102 ? 31.266 1.242 -43.166 1.00 37.75 98 GLY A CA 1
ATOM 8295 C C . GLY C 1 102 ? 29.852 1.368 -43.699 1.00 37.66 98 GLY A C 1
ATOM 8296 O O . GLY C 1 102 ? 29.484 2.470 -44.138 1.00 39.63 98 GLY A O 1
ATOM 8300 N N . ARG C 1 103 ? 29.056 0.289 -43.718 1.00 33.24 99 ARG A N 1
ATOM 8301 C CA . ARG C 1 103 ? 27.665 0.393 -44.158 1.00 32.55 99 ARG A CA 1
ATOM 8302 C C . ARG C 1 103 ? 26.705 0.450 -42.976 1.00 31.26 99 ARG A C 1
ATOM 8303 O O . ARG C 1 103 ? 26.122 1.495 -42.695 1.00 33.07 99 ARG A O 1
ATOM 8324 N N . TYR C 1 104 ? 26.520 -0.668 -42.268 1.00 30.57 100 TYR A N 1
ATOM 8325 C CA . TYR C 1 104 ? 25.596 -0.720 -41.127 1.00 29.60 100 TYR A CA 1
ATOM 8326 C C . TYR C 1 104 ? 24.160 -0.555 -41.585 1.00 27.69 100 TYR A C 1
ATOM 8327 O O . TYR C 1 104 ? 23.360 0.116 -40.952 1.00 29.73 100 TYR A O 1
ATOM 8345 N N . PHE C 1 105 A 23.846 -1.173 -42.707 1.00 29.26 100 PHE A N 1
ATOM 8346 C CA . PHE C 1 105 A 22.493 -1.288 -43.195 1.00 26.47 100 PHE A CA 1
ATOM 8347 C C . PHE C 1 105 A 22.393 -2.590 -43.972 1.00 27.13 100 PHE A C 1
ATOM 8348 O O . PHE C 1 105 A 23.401 -3.136 -44.457 1.00 29.48 100 PHE A O 1
ATOM 8365 N N . TYR C 1 106 B 21.155 -3.089 -44.064 1.00 26.42 100 TYR A N 1
ATOM 8366 C CA . TYR C 1 106 B 20.862 -4.344 -44.759 1.00 25.49 100 TYR A CA 1
ATOM 8367 C C . TYR C 1 106 B 20.282 -4.051 -46.139 1.00 25.51 100 TYR A C 1
ATOM 8368 O O . TYR C 1 106 B 19.064 -3.927 -46.342 1.00 25.58 100 TYR A O 1
ATOM 8386 N N . ASP C 1 107 ? 21.163 -3.987 -47.127 1.00 27.10 101 ASP A N 1
ATOM 8387 C CA . ASP C 1 107 ? 20.638 -3.658 -48.452 1.00 28.70 101 ASP A CA 1
ATOM 8388 C C . ASP C 1 107 ? 20.111 -4.876 -49.207 1.00 29.86 101 ASP A C 1
ATOM 8389 O O . ASP C 1 107 ? 19.286 -4.739 -50.124 1.00 31.76 101 ASP A O 1
ATOM 8398 N N . VAL C 1 108 ? 20.567 -6.060 -48.871 1.00 26.35 102 VAL A N 1
ATOM 8399 C CA . VAL C 1 108 ? 20.159 -7.266 -49.580 1.00 26.33 102 VAL A CA 1
ATOM 8400 C C . VAL C 1 108 ? 19.766 -8.324 -48.571 1.00 26.94 102 VAL A C 1
ATOM 8401 O O . VAL C 1 108 ? 20.499 -8.587 -47.613 1.00 27.51 102 VAL A O 1
ATOM 8414 N N . TRP C 1 109 ? 18.606 -8.912 -48.789 1.00 25.74 103 TRP A N 1
ATOM 8415 C CA . TRP C 1 109 ? 18.035 -9.912 -47.913 1.00 24.93 103 TRP A CA 1
ATOM 8416 C C . TRP C 1 109 ? 17.730 -11.213 -48.666 1.00 25.97 103 TRP A C 1
ATOM 8417 O O . TRP C 1 109 ? 17.402 -11.195 -49.871 1.00 26.86 103 TRP A O 1
ATOM 8438 N N . GLY C 1 110 ? 17.780 -12.343 -47.944 1.00 24.27 104 GLY A N 1
ATOM 8439 C CA . GLY C 1 110 ? 17.218 -13.556 -48.491 1.00 26.37 104 GLY A CA 1
ATOM 8440 C C . GLY C 1 110 ? 15.721 -13.507 -48.476 1.00 25.54 104 GLY A C 1
ATOM 8441 O O . GLY C 1 110 ? 15.128 -12.657 -47.813 1.00 25.55 104 GLY A O 1
ATOM 8445 N N . GLN C 1 111 ? 15.093 -14.538 -49.074 1.00 25.32 105 GLN A N 1
ATOM 8446 C CA . GLN C 1 111 ? 13.650 -14.443 -49.263 1.00 28.24 105 GLN A CA 1
ATOM 8447 C C . GLN C 1 111 ? 12.887 -14.838 -48.004 1.00 25.96 105 GLN A C 1
ATOM 8448 O O . GLN C 1 111 ? 11.659 -14.682 -47.962 1.00 24.96 105 GLN A O 1
ATOM 8462 N N . GLY C 1 112 ? 13.583 -15.323 -47.002 1.00 25.32 106 GLY A N 1
ATOM 8463 C CA . GLY C 1 112 ? 12.951 -15.845 -45.813 1.00 24.51 106 GLY A CA 1
ATOM 8464 C C . GLY C 1 112 ? 12.781 -17.342 -45.868 1.00 24.32 106 GLY A C 1
ATOM 8465 O O . GLY C 1 112 ? 12.520 -17.936 -46.925 1.00 25.73 106 GLY A O 1
ATOM 8469 N N . THR C 1 113 ? 12.837 -17.958 -44.683 1.00 23.39 107 THR A N 1
ATOM 8470 C CA . THR C 1 113 ? 12.585 -19.392 -44.502 1.00 24.41 107 THR A CA 1
ATOM 8471 C C . THR C 1 113 ? 11.628 -19.580 -43.333 1.00 23.98 107 THR A C 1
ATOM 8472 O O . THR C 1 113 ? 11.978 -19.197 -42.210 1.00 22.73 107 THR A O 1
ATOM 8483 N N . LEU C 1 114 ? 10.416 -20.107 -43.597 1.00 23.53 108 LEU A N 1
ATOM 8484 C CA . LEU C 1 114 ? 9.482 -20.404 -42.540 1.00 23.89 108 LEU A CA 1
ATOM 8485 C C . LEU C 1 114 ? 9.908 -21.686 -41.832 1.00 23.93 108 LEU A C 1
ATOM 8486 O O . LEU C 1 114 ? 10.157 -22.733 -42.480 1.00 25.28 108 LEU A O 1
ATOM 8502 N N . VAL C 1 115 ? 10.022 -21.581 -40.496 1.00 23.77 109 VAL A N 1
ATOM 8503 C CA . VAL C 1 115 ? 10.196 -22.753 -39.628 1.00 22.65 109 VAL A CA 1
ATOM 8504 C C . VAL C 1 115 ? 9.013 -22.831 -38.685 1.00 21.95 109 VAL A C 1
ATOM 8505 O O . VAL C 1 115 ? 8.788 -21.897 -37.903 1.00 22.80 109 VAL A O 1
ATOM 8518 N N . THR C 1 116 ? 8.211 -23.891 -38.817 1.00 24.62 110 THR A N 1
ATOM 8519 C CA . THR C 1 116 ? 7.104 -24.150 -37.902 1.00 23.47 110 THR A CA 1
ATOM 8520 C C . THR C 1 116 ? 7.527 -25.221 -36.910 1.00 22.46 110 THR A C 1
ATOM 8521 O O . THR C 1 116 ? 7.929 -26.323 -37.316 1.00 23.09 110 THR A O 1
ATOM 8532 N N . VAL C 1 117 ? 7.380 -24.906 -35.626 1.00 22.70 111 VAL A N 1
ATOM 8533 C CA . VAL C 1 117 ? 7.667 -25.832 -34.529 1.00 25.05 111 VAL A CA 1
ATOM 8534 C C . VAL C 1 117 ? 6.354 -26.159 -33.847 1.00 24.47 111 VAL A C 1
ATOM 8535 O O . VAL C 1 117 ? 5.703 -25.274 -33.271 1.00 26.40 111 VAL A O 1
ATOM 8548 N N . SER C 1 118 ? 5.974 -27.428 -33.921 1.00 26.91 112 SER A N 1
ATOM 8549 C CA . SER C 1 118 ? 4.691 -27.869 -33.407 1.00 30.65 112 SER A CA 1
ATOM 8550 C C . SER C 1 118 ? 4.751 -29.362 -33.213 1.00 32.29 112 SER A C 1
ATOM 8551 O O . SER C 1 118 ? 5.521 -30.030 -33.900 1.00 31.14 112 SER A O 1
ATOM 8559 N N . SER C 1 119 ? 4.007 -29.852 -32.205 1.00 33.05 113 SER A N 1
ATOM 8560 C CA . SER C 1 119 ? 3.757 -31.280 -32.040 1.00 35.87 113 SER A CA 1
ATOM 8561 C C . SER C 1 119 ? 2.861 -31.838 -33.133 1.00 35.51 113 SER A C 1
ATOM 8562 O O . SER C 1 119 ? 2.798 -33.056 -33.291 1.00 34.45 113 SER A O 1
ATOM 8570 N N . ALA C 1 120 ? 2.151 -30.983 -33.862 1.00 32.95 118 ALA A N 1
ATOM 8571 C CA . ALA C 1 120 ? 1.272 -31.458 -34.919 1.00 34.77 118 ALA A CA 1
ATOM 8572 C C . ALA C 1 120 ? 2.067 -32.209 -35.991 1.00 37.65 118 ALA A C 1
ATOM 8573 O O . ALA C 1 120 ? 3.284 -32.057 -36.140 1.00 36.68 118 ALA A O 1
ATOM 8580 N N . SER C 1 121 ? 1.358 -33.055 -36.719 1.00 38.20 119 SER A N 1
ATOM 8581 C CA . SER C 1 121 ? 1.917 -33.751 -37.858 1.00 42.60 119 SER A CA 1
ATOM 8582 C C . SER C 1 121 ? 1.294 -33.206 -39.132 1.00 41.74 119 SER A C 1
ATOM 8583 O O . SER C 1 121 ? 0.094 -32.869 -39.161 1.00 39.70 119 SER A O 1
ATOM 8591 N N . THR C 1 122 ? 2.137 -33.111 -40.164 1.00 43.51 120 THR A N 1
ATOM 8592 C CA . THR C 1 122 ? 1.711 -32.681 -41.487 1.00 42.08 120 THR A CA 1
ATOM 8593 C C . THR C 1 122 ? 0.437 -33.396 -41.903 1.00 40.08 120 THR A C 1
ATOM 8594 O O . THR C 1 122 ? 0.364 -34.613 -41.834 1.00 42.68 120 THR A O 1
ATOM 8605 N N . LYS C 1 123 ? -0.581 -32.626 -42.294 1.00 38.29 121 LYS A N 1
ATOM 8606 C CA . LYS C 1 123 ? -1.904 -33.156 -42.622 1.00 37.41 121 LYS A CA 1
ATOM 8607 C C . LYS C 1 123 ? -2.615 -32.249 -43.630 1.00 40.18 121 LYS A C 1
ATOM 8608 O O . LYS C 1 123 ? -2.485 -31.025 -43.584 1.00 36.22 121 LYS A O 1
ATOM 8627 N N . GLY C 1 124 ? -3.393 -32.855 -44.524 1.00 39.59 122 GLY A N 1
ATOM 8628 C CA . GLY C 1 124 ? -4.025 -32.083 -45.561 1.00 43.30 122 GLY A CA 1
ATOM 8629 C C . GLY C 1 124 ? -5.428 -31.677 -45.176 1.00 41.71 122 GLY A C 1
ATOM 8630 O O . GLY C 1 124 ? -6.100 -32.347 -44.383 1.00 42.60 122 GLY A O 1
ATOM 8634 N N . PRO C 1 125 ? -5.914 -30.583 -45.758 1.00 41.58 123 PRO A N 1
ATOM 8635 C CA . PRO C 1 125 ? -7.223 -30.063 -45.354 1.00 40.34 123 PRO A CA 1
ATOM 8636 C C . PRO C 1 125 ? -8.396 -30.815 -45.915 1.00 40.88 123 PRO A C 1
ATOM 8637 O O . PRO C 1 125 ? -8.349 -31.404 -46.987 1.00 41.89 123 PRO A O 1
ATOM 8648 N N . SER C 1 126 ? -9.481 -30.769 -45.175 1.00 42.21 124 SER A N 1
ATOM 8649 C CA . SER C 1 126 ? -10.803 -31.005 -45.734 1.00 42.99 124 SER A CA 1
ATOM 8650 C C . SER C 1 126 ? -11.348 -29.696 -46.330 1.00 41.20 124 SER A C 1
ATOM 8651 O O . SER C 1 126 ? -11.105 -28.626 -45.801 1.00 38.43 124 SER A O 1
ATOM 8659 N N . VAL C 1 127 ? -12.068 -29.778 -47.438 1.00 40.58 125 VAL A N 1
ATOM 8660 C CA . VAL C 1 127 ? -12.581 -28.605 -48.113 1.00 38.30 125 VAL A CA 1
ATOM 8661 C C . VAL C 1 127 ? -14.097 -28.709 -48.190 1.00 39.76 125 VAL A C 1
ATOM 8662 O O . VAL C 1 127 ? -14.637 -29.633 -48.808 1.00 41.79 125 VAL A O 1
ATOM 8675 N N . PHE C 1 128 ? -14.781 -27.702 -47.638 1.00 37.44 126 PHE A N 1
ATOM 8676 C CA . PHE C 1 128 ? -16.238 -27.700 -47.572 1.00 38.28 126 PHE A CA 1
ATOM 8677 C C . PHE C 1 128 ? -16.799 -26.475 -48.276 1.00 34.73 126 PHE A C 1
ATOM 8678 O O . PHE C 1 128 ? -16.243 -25.381 -48.170 1.00 34.45 126 PHE A O 1
ATOM 8695 N N . PRO C 1 129 ? -17.910 -26.612 -48.961 1.00 39.32 127 PRO A N 1
ATOM 8696 C CA . PRO C 1 129 ? -18.487 -25.457 -49.641 1.00 37.23 127 PRO A CA 1
ATOM 8697 C C . PRO C 1 129 ? -19.109 -24.481 -48.664 1.00 36.23 127 PRO A C 1
ATOM 8698 O O . PRO C 1 129 ? -19.616 -24.864 -47.608 1.00 35.97 127 PRO A O 1
ATOM 8709 N N . LEU C 1 130 ? -19.049 -23.202 -49.031 1.00 35.39 128 LEU A N 1
ATOM 8710 C CA . LEU C 1 130 ? -19.808 -22.107 -48.407 1.00 35.00 128 LEU A CA 1
ATOM 8711 C C . LEU C 1 130 ? -20.805 -21.744 -49.519 1.00 38.02 128 LEU A C 1
ATOM 8712 O O . LEU C 1 130 ? -20.521 -20.927 -50.392 1.00 36.90 128 LEU A O 1
ATOM 8728 N N . ALA C 1 131 ? -21.987 -22.376 -49.497 1.00 42.30 129 ALA A N 1
ATOM 8729 C CA . ALA C 1 131 ? -22.895 -22.276 -50.638 1.00 42.39 129 ALA A CA 1
ATOM 8730 C C . ALA C 1 131 ? -23.604 -20.926 -50.637 1.00 42.36 129 ALA A C 1
ATOM 8731 O O . ALA C 1 131 ? -23.894 -20.374 -49.579 1.00 41.97 129 ALA A O 1
ATOM 8738 N N . PRO C 1 132 ? -23.891 -20.367 -51.818 1.00 43.92 130 PRO A N 1
ATOM 8739 C CA . PRO C 1 132 ? -24.519 -19.046 -51.833 1.00 43.07 130 PRO A CA 1
ATOM 8740 C C . PRO C 1 132 ? -25.926 -19.005 -51.172 1.00 43.23 130 PRO A C 1
ATOM 8741 O O . PRO C 1 132 ? -26.732 -19.948 -51.273 1.00 48.22 130 PRO A O 1
ATOM 8752 N N . GLY C 1 140 ? -28.854 -8.501 -55.532 1.00 68.38 138 GLY A N 1
ATOM 8753 C CA . GLY C 1 140 ? -28.130 -8.486 -56.788 1.00 59.96 138 GLY A CA 1
ATOM 8754 C C . GLY C 1 140 ? -26.786 -9.217 -56.770 1.00 55.42 138 GLY A C 1
ATOM 8755 O O . GLY C 1 140 ? -26.360 -9.795 -57.788 1.00 54.46 138 GLY A O 1
ATOM 8758 N N . THR C 1 141 ? -26.111 -9.191 -55.627 1.00 52.35 139 THR A N 1
ATOM 8759 C CA . THR C 1 141 ? -24.799 -9.817 -55.479 1.00 50.76 139 THR A CA 1
ATOM 8760 C C . THR C 1 141 ? -24.890 -10.995 -54.515 1.00 48.62 139 THR A C 1
ATOM 8761 O O . THR C 1 141 ? -25.466 -10.867 -53.432 1.00 52.25 139 THR A O 1
ATOM 8772 N N . ALA C 1 142 ? -24.302 -12.131 -54.892 1.00 45.10 140 ALA A N 1
ATOM 8773 C CA . ALA C 1 142 ? -24.237 -13.306 -54.031 1.00 39.82 140 ALA A CA 1
ATOM 8774 C C . ALA C 1 142 ? -22.807 -13.558 -53.572 1.00 37.96 140 ALA A C 1
ATOM 8775 O O . ALA C 1 142 ? -21.856 -13.253 -54.290 1.00 40.33 140 ALA A O 1
ATOM 8782 N N . ALA C 1 143 ? -22.664 -14.112 -52.372 1.00 36.13 141 ALA A N 1
ATOM 8783 C CA . ALA C 1 143 ? -21.380 -14.554 -51.844 1.00 30.97 141 ALA A CA 1
ATOM 8784 C C . ALA C 1 143 ? -21.339 -16.070 -51.743 1.00 32.18 141 ALA A C 1
ATOM 8785 O O . ALA C 1 143 ? -22.337 -16.713 -51.381 1.00 33.41 141 ALA A O 1
ATOM 8792 N N . LEU C 1 144 ? -20.185 -16.638 -52.086 1.00 32.16 142 LEU A N 1
ATOM 8793 C CA . LEU C 1 144 ? -19.975 -18.063 -51.918 1.00 32.09 142 LEU A CA 1
ATOM 8794 C C . LEU C 1 144 ? -18.506 -18.258 -51.638 1.00 29.85 142 LEU A C 1
ATOM 8795 O O . LEU C 1 144 ? -17.693 -17.341 -51.765 1.00 29.97 142 LEU A O 1
ATOM 8811 N N . GLY C 1 145 ? -18.162 -19.458 -51.228 1.00 31.14 143 GLY A N 1
ATOM 8812 C CA . GLY C 1 145 ? -16.778 -19.686 -50.884 1.00 30.85 143 GLY A CA 1
ATOM 8813 C C . GLY C 1 145 ? -16.500 -21.145 -50.575 1.00 31.75 143 GLY A C 1
ATOM 8814 O O . GLY C 1 145 ? -17.345 -22.028 -50.777 1.00 32.81 143 GLY A O 1
ATOM 8818 N N . CYS C 1 146 ? -15.280 -21.377 -50.078 1.00 29.51 144 CYS A N 1
ATOM 8819 C CA A CYS C 1 146 ? -14.836 -22.673 -49.592 0.72 30.87 144 CYS A CA 1
ATOM 8820 C CA B CYS C 1 146 ? -14.907 -22.681 -49.557 0.28 30.89 144 CYS A CA 1
ATOM 8821 C C . CYS C 1 146 ? -14.158 -22.505 -48.239 1.00 29.93 144 CYS A C 1
ATOM 8822 O O . CYS C 1 146 ? -13.435 -21.504 -48.009 1.00 29.17 144 CYS A O 1
ATOM 8835 N N . LEU C 1 147 ? -14.391 -23.472 -47.348 1.00 30.78 145 LEU A N 1
ATOM 8836 C CA . LEU C 1 147 ? -13.725 -23.517 -46.049 1.00 29.42 145 LEU A CA 1
ATOM 8837 C C . LEU C 1 147 ? -12.649 -24.607 -46.100 1.00 29.91 145 LEU A C 1
ATOM 8838 O O . LEU C 1 147 ? -12.949 -25.761 -46.377 1.00 33.14 145 LEU A O 1
ATOM 8854 N N . VAL C 1 148 ? -11.417 -24.255 -45.817 1.00 28.92 146 VAL A N 1
ATOM 8855 C CA . VAL C 1 148 ? -10.277 -25.137 -45.952 1.00 27.75 146 VAL A CA 1
ATOM 8856 C C . VAL C 1 148 ? -9.851 -25.398 -44.521 1.00 30.99 146 VAL A C 1
ATOM 8857 O O . VAL C 1 148 ? -9.212 -24.554 -43.889 1.00 31.13 146 VAL A O 1
ATOM 8870 N N . LYS C 1 149 ? -10.213 -26.557 -44.017 1.00 32.90 147 LYS A N 1
ATOM 8871 C CA . LYS C 1 149 ? -10.218 -26.815 -42.582 1.00 35.68 147 LYS A CA 1
ATOM 8872 C C . LYS C 1 149 ? -9.260 -27.929 -42.197 1.00 35.67 147 LYS A C 1
ATOM 8873 O O . LYS C 1 149 ? -9.150 -28.943 -42.902 1.00 37.08 147 LYS A O 1
ATOM 8892 N N . ASP C 1 150 ? -8.568 -27.7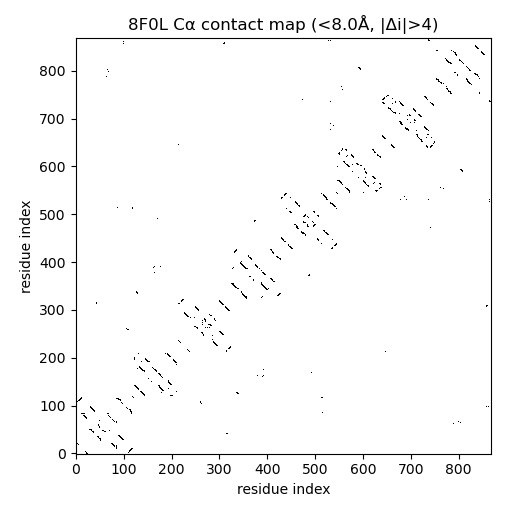16 -41.070 1.00 35.52 148 ASP A N 1
ATOM 8893 C CA . ASP C 1 150 ? -7.794 -28.758 -40.416 1.00 35.54 148 ASP A CA 1
ATOM 8894 C C . ASP C 1 150 ? -6.614 -29.231 -41.253 1.00 34.12 148 ASP A C 1
ATOM 8895 O O . ASP C 1 150 ? -6.544 -30.403 -41.580 1.00 37.26 148 ASP A O 1
ATOM 8904 N N . TYR C 1 151 ? -5.656 -28.365 -41.573 1.00 32.67 149 TYR A N 1
ATOM 8905 C CA . TYR C 1 151 ? -4.406 -28.734 -42.234 1.00 33.42 149 TYR A CA 1
ATOM 8906 C C . TYR C 1 151 ? -3.203 -28.262 -41.397 1.00 33.40 149 TYR A C 1
ATOM 8907 O O . TYR C 1 151 ? -3.295 -27.425 -40.466 1.00 30.36 149 TYR A O 1
ATOM 8925 N N . PHE C 1 152 ? -2.051 -28.814 -41.754 1.00 30.16 150 PHE A N 1
ATOM 8926 C CA . PHE C 1 152 ? -0.786 -28.484 -41.092 1.00 33.23 150 PHE A CA 1
ATOM 8927 C C . PHE C 1 152 ? 0.367 -28.920 -41.991 1.00 35.66 150 PHE A C 1
ATOM 8928 O O . PHE C 1 152 ? 0.320 -30.037 -42.537 1.00 37.28 150 PHE A O 1
ATOM 8945 N N . PRO C 1 153 ? 1.438 -28.106 -42.134 1.00 35.04 151 PRO A N 1
ATOM 8946 C CA . PRO C 1 153 ? 1.600 -26.738 -41.661 1.00 35.10 151 PRO A CA 1
ATOM 8947 C C . PRO C 1 153 ? 1.079 -25.772 -42.694 1.00 34.17 151 PRO A C 1
ATOM 8948 O O . PRO C 1 153 ? 0.501 -26.195 -43.701 1.00 35.05 151 PRO A O 1
ATOM 8959 N N . GLU C 1 154 ? 1.270 -24.490 -42.446 1.00 33.51 152 GLU A N 1
ATOM 8960 C CA . GLU C 1 154 ? 1.088 -23.491 -43.478 1.00 33.22 152 GLU A CA 1
ATOM 8961 C C . GLU C 1 154 ? 2.132 -23.699 -44.579 1.00 33.85 152 GLU A C 1
ATOM 8962 O O . GLU C 1 154 ? 3.221 -24.228 -44.322 1.00 33.03 152 GLU A O 1
ATOM 8974 N N . PRO C 1 155 ? 1.830 -23.291 -45.830 1.00 34.32 153 PRO A N 1
ATOM 8975 C CA . PRO C 1 155 ? 0.611 -22.628 -46.336 1.00 32.72 153 PRO A CA 1
ATOM 8976 C C . PRO C 1 155 ? -0.296 -23.476 -47.229 1.00 33.83 153 PRO A C 1
ATOM 8977 O O . PRO C 1 155 ? 0.045 -24.627 -47.612 1.00 34.95 153 PRO A O 1
ATOM 8988 N N . VAL C 1 156 ? -1.483 -22.923 -47.528 1.00 34.67 154 VAL A N 1
ATOM 8989 C CA . VAL C 1 156 ? -2.328 -23.453 -48.596 1.00 34.92 154 VAL A CA 1
ATOM 8990 C C . VAL C 1 156 ? -2.567 -22.333 -49.599 1.00 35.55 154 VAL A C 1
ATOM 8991 O O . VAL C 1 156 ? -2.432 -21.158 -49.271 1.00 35.00 154 VAL A O 1
ATOM 9004 N N . THR C 1 157 ? -2.826 -22.698 -50.845 1.00 37.54 155 THR A N 1
ATOM 9005 C CA . THR C 1 157 ? -3.207 -21.737 -51.871 1.00 37.33 155 THR A CA 1
ATOM 9006 C C . THR C 1 157 ? -4.639 -22.051 -52.283 1.00 35.38 155 THR A C 1
ATOM 9007 O O . THR C 1 157 ? -5.067 -23.210 -52.245 1.00 34.00 155 THR A O 1
ATOM 9018 N N . VAL C 1 158 ? -5.378 -21.007 -52.656 1.00 33.04 156 VAL A N 1
ATOM 9019 C CA . VAL C 1 158 ? -6.726 -21.137 -53.164 1.00 32.42 156 VAL A CA 1
ATOM 9020 C C . VAL C 1 158 ? -6.816 -20.286 -54.426 1.00 33.96 156 VAL A C 1
ATOM 9021 O O . VAL C 1 158 ? -6.428 -19.109 -54.441 1.00 31.86 156 VAL A O 1
ATOM 9034 N N . SER C 1 159 ? -7.354 -20.870 -55.474 1.00 32.29 157 SER A N 1
ATOM 9035 C CA . SER C 1 159 ? -7.744 -20.114 -56.639 1.00 31.43 157 SER A CA 1
ATOM 9036 C C . SER C 1 159 ? -9.179 -20.457 -56.930 1.00 34.13 157 SER A C 1
ATOM 9037 O O . SER C 1 159 ? -9.711 -21.411 -56.359 1.00 34.16 157 SER A O 1
ATOM 9045 N N . TRP C 1 160 ? -9.792 -19.663 -57.824 1.00 33.46 158 TRP A N 1
ATOM 9046 C CA . TRP C 1 160 ? -11.156 -19.898 -58.280 1.00 33.59 158 TRP A CA 1
ATOM 9047 C C . TRP C 1 160 ? -11.200 -20.043 -59.784 1.00 36.10 158 TRP A C 1
ATOM 9048 O O . TRP C 1 160 ? -10.596 -19.228 -60.495 1.00 34.22 158 TRP A O 1
ATOM 9069 N N . ASN C 1 161 ? -11.886 -21.095 -60.244 1.00 34.82 159 ASN A N 1
ATOM 9070 C CA . ASN C 1 161 ? -11.962 -21.399 -61.651 1.00 37.93 159 ASN A CA 1
ATOM 9071 C C . ASN C 1 161 ? -10.573 -21.440 -62.294 1.00 37.31 159 ASN A C 1
ATOM 9072 O O . ASN C 1 161 ? -10.359 -20.911 -63.392 1.00 37.70 159 ASN A O 1
ATOM 9083 N N . SER C 1 162 ? -9.634 -22.057 -61.571 1.00 38.04 160 SER A N 1
ATOM 9084 C CA . SER C 1 162 ? -8.245 -22.239 -61.979 1.00 38.07 160 SER A CA 1
ATOM 9085 C C . SER C 1 162 ? -7.553 -20.915 -62.262 1.00 37.21 160 SER A C 1
ATOM 9086 O O . SER C 1 162 ? -6.581 -20.861 -63.018 1.00 37.72 160 SER A O 1
ATOM 9094 N N . GLY C 1 163 ? -8.020 -19.863 -61.617 1.00 35.87 161 GLY A N 1
ATOM 9095 C CA . GLY C 1 163 ? -7.434 -18.553 -61.741 1.00 36.99 161 GLY A CA 1
ATOM 9096 C C . GLY C 1 163 ? -8.121 -17.639 -62.721 1.00 38.87 161 GLY A C 1
ATOM 9097 O O . GLY C 1 163 ? -7.719 -16.461 -62.843 1.00 40.46 161 GLY A O 1
ATOM 9101 N N . ALA C 1 164 ? -9.150 -18.129 -63.409 1.00 35.19 162 ALA A N 1
ATOM 9102 C CA . ALA C 1 164 ? -9.902 -17.241 -64.274 1.00 36.97 162 ALA A CA 1
ATOM 9103 C C . ALA C 1 164 ? -10.757 -16.245 -63.488 1.00 36.73 162 ALA A C 1
ATOM 9104 O O . ALA C 1 164 ? -11.154 -15.210 -64.021 1.00 38.24 162 ALA A O 1
ATOM 9111 N N . LEU C 1 165 ? -11.156 -16.588 -62.294 1.00 35.18 163 LEU A N 1
ATOM 9112 C CA . LEU C 1 165 ? -12.009 -15.744 -61.447 1.00 35.01 163 LEU A CA 1
ATOM 9113 C C . LEU C 1 165 ? -11.171 -15.105 -60.326 1.00 35.29 163 LEU A C 1
ATOM 9114 O O . LEU C 1 165 ? -10.763 -15.775 -59.350 1.00 35.86 163 LEU A O 1
ATOM 9130 N N . THR C 1 166 ? -10.891 -13.815 -60.477 1.00 35.38 164 THR A N 1
ATOM 9131 C CA . THR C 1 166 ? -10.099 -13.087 -59.487 1.00 36.10 164 THR A CA 1
ATOM 9132 C C . THR C 1 166 ? -10.825 -11.897 -58.900 1.00 35.24 164 THR A C 1
ATOM 9133 O O . THR C 1 166 ? -10.623 -11.590 -57.729 1.00 35.91 164 THR A O 1
ATOM 9144 N N . SER C 1 167 ? -11.684 -11.245 -59.671 1.00 35.45 165 SER A N 1
ATOM 9145 C CA . SER C 1 167 ? -12.443 -10.111 -59.171 1.00 38.83 165 SER A CA 1
ATOM 9146 C C . SER C 1 167 ? -13.373 -10.540 -58.031 1.00 34.91 165 SER A C 1
ATOM 9147 O O . SER C 1 167 ? -14.154 -11.495 -58.149 1.00 34.01 165 SER A O 1
ATOM 9155 N N . GLY C 1 168 ? -13.298 -9.812 -56.919 1.00 33.68 166 GLY A N 1
ATOM 9156 C CA . GLY C 1 168 ? -14.173 -10.077 -55.775 1.00 33.18 166 GLY A CA 1
ATOM 9157 C C . GLY C 1 168 ? -13.770 -11.242 -54.908 1.00 31.18 166 GLY A C 1
ATOM 9158 O O . GLY C 1 168 ? -14.468 -11.521 -53.914 1.00 30.59 166 GLY A O 1
ATOM 9162 N N . VAL C 1 169 ? -12.623 -11.886 -55.205 1.00 30.19 167 VAL A N 1
ATOM 9163 C CA . VAL C 1 169 ? -12.118 -12.950 -54.348 1.00 29.11 167 VAL A CA 1
ATOM 9164 C C . VAL C 1 169 ? -11.426 -12.365 -53.118 1.00 30.14 167 VAL A C 1
ATOM 9165 O O . VAL C 1 169 ? -10.581 -11.450 -53.209 1.00 30.22 167 VAL A O 1
ATOM 9178 N N . HIS C 1 170 ? -11.716 -12.969 -51.963 1.00 26.55 168 HIS A N 1
ATOM 9179 C CA . HIS C 1 170 ? -10.970 -12.713 -50.724 1.00 27.64 168 HIS A CA 1
ATOM 9180 C C . HIS C 1 170 ? -10.550 -14.045 -50.132 1.00 27.32 168 HIS A C 1
ATOM 9181 O O . HIS C 1 170 ? -11.408 -14.847 -49.760 1.00 25.99 168 HIS A O 1
ATOM 9195 N N . THR C 1 171 ? -9.251 -14.291 -50.030 1.00 26.25 169 THR A N 1
ATOM 9196 C CA . THR C 1 171 ? -8.754 -15.484 -49.356 1.00 26.47 169 THR A CA 1
ATOM 9197 C C . THR C 1 171 ? -8.150 -15.042 -48.019 1.00 25.04 169 THR A C 1
ATOM 9198 O O . THR C 1 171 ? -7.211 -14.212 -47.996 1.00 26.99 169 THR A O 1
ATOM 9209 N N . PHE C 1 172 ? -8.794 -15.464 -46.919 1.00 23.21 170 PHE A N 1
ATOM 9210 C CA . PHE C 1 172 ? -8.406 -14.909 -45.633 1.00 23.68 170 PHE A CA 1
ATOM 9211 C C . PHE C 1 172 ? -7.132 -15.532 -45.080 1.00 26.86 170 PHE A C 1
ATOM 9212 O O . PHE C 1 172 ? -6.802 -16.671 -45.419 1.00 28.27 170 PHE A O 1
ATOM 9229 N N . PRO C 1 173 ? -6.437 -14.833 -44.166 1.00 26.64 171 PRO A N 1
ATOM 9230 C CA . PRO C 1 173 ? -5.345 -15.478 -43.412 1.00 25.58 171 PRO A CA 1
ATOM 9231 C C . PRO C 1 173 ? -5.860 -16.656 -42.579 1.00 25.59 171 PRO A C 1
ATOM 9232 O O . PRO C 1 173 ? -6.945 -16.613 -41.993 1.00 24.94 171 PRO A O 1
ATOM 9243 N N . ALA C 1 174 ? -5.073 -17.716 -42.535 1.00 25.23 172 ALA A N 1
ATOM 9244 C CA . ALA C 1 174 ? -5.417 -18.868 -41.732 1.00 25.48 172 ALA A CA 1
ATOM 9245 C C . ALA C 1 174 ? -5.407 -18.499 -40.259 1.00 26.85 172 ALA A C 1
ATOM 9246 O O . ALA C 1 174 ? -4.682 -17.602 -39.820 1.00 29.47 172 ALA A O 1
ATOM 9253 N N . VAL C 1 175 ? -6.228 -19.187 -39.503 1.00 26.46 173 VAL A N 1
ATOM 9254 C CA . VAL C 1 175 ? -6.178 -19.140 -38.052 1.00 29.83 173 VAL A CA 1
ATOM 9255 C C . VAL C 1 175 ? -5.709 -20.494 -37.544 1.00 29.74 173 VAL A C 1
ATOM 9256 O O . VAL C 1 175 ? -6.005 -21.541 -38.129 1.00 28.32 173 VAL A O 1
ATOM 9269 N N . LEU C 1 176 ? -4.981 -20.473 -36.447 1.00 30.35 174 LEU A N 1
ATOM 9270 C CA . LEU C 1 176 ? -4.488 -21.683 -35.801 1.00 32.01 174 LEU A CA 1
ATOM 9271 C C . LEU C 1 176 ? -5.496 -22.101 -34.746 1.00 31.34 174 LEU A C 1
ATOM 9272 O O . LEU C 1 176 ? -5.834 -21.320 -33.870 1.00 30.51 174 LEU A O 1
ATOM 9288 N N . GLN C 1 177 ? -6.023 -23.289 -34.883 1.00 31.72 175 GLN A N 1
ATOM 9289 C CA . GLN C 1 177 ? -7.049 -23.799 -33.997 1.00 34.81 175 GLN A CA 1
ATOM 9290 C C . GLN C 1 177 ? -6.405 -24.439 -32.787 1.00 37.19 175 GLN A C 1
ATOM 9291 O O . GLN C 1 177 ? -5.242 -24.821 -32.808 1.00 35.59 175 GLN A O 1
ATOM 9305 N N . SER C 1 178 ? -7.188 -24.575 -31.725 1.00 40.05 176 SER A N 1
ATOM 9306 C CA . SER C 1 178 ? -6.659 -25.188 -30.514 1.00 43.09 176 SER A CA 1
ATOM 9307 C C . SER C 1 178 ? -6.169 -26.611 -30.759 1.00 41.48 176 SER A C 1
ATOM 9308 O O . SER C 1 178 ? -5.381 -27.138 -29.946 1.00 42.62 176 SER A O 1
ATOM 9316 N N . SER C 1 179 ? -6.666 -27.285 -31.813 1.00 37.56 177 SER A N 1
ATOM 9317 C CA . SER C 1 179 ? -6.131 -28.597 -32.139 1.00 35.95 177 SER A CA 1
ATOM 9318 C C . SER C 1 179 ? -4.710 -28.523 -32.673 1.00 33.94 177 SER A C 1
ATOM 9319 O O . SER C 1 179 ? -4.129 -29.579 -32.904 1.00 36.92 177 SER A O 1
ATOM 9327 N N . GLY C 1 180 ? -4.198 -27.333 -32.994 1.00 33.75 178 GLY A N 1
ATOM 9328 C CA . GLY C 1 180 ? -2.926 -27.229 -33.641 1.00 33.87 178 GLY A CA 1
ATOM 9329 C C . GLY C 1 180 ? -2.996 -27.348 -35.139 1.00 32.33 178 GLY A C 1
ATOM 9330 O O . GLY C 1 180 ? -1.948 -27.376 -35.789 1.00 32.51 178 GLY A O 1
ATOM 9334 N N . LEU C 1 181 ? -4.194 -27.383 -35.712 1.00 31.29 179 LEU A N 1
ATOM 9335 C CA . LEU C 1 181 ? -4.387 -27.362 -37.154 1.00 30.45 179 LEU A CA 1
ATOM 9336 C C . LEU C 1 181 ? -4.929 -26.011 -37.597 1.00 29.78 179 LEU A C 1
ATOM 9337 O O . LEU C 1 181 ? -5.657 -25.326 -36.881 1.00 29.65 179 LEU A O 1
ATOM 9353 N N . TYR C 1 182 ? -4.578 -25.643 -38.803 1.00 29.82 180 TYR A N 1
ATOM 9354 C CA . TYR C 1 182 ? -4.977 -24.386 -39.396 1.00 26.94 180 TYR A CA 1
ATOM 9355 C C . TYR C 1 182 ? -6.321 -24.544 -40.124 1.00 29.40 180 TYR A C 1
ATOM 9356 O O . TYR C 1 182 ? -6.734 -25.631 -40.507 1.00 29.19 180 TYR A O 1
ATOM 9374 N N . SER C 1 183 ? -7.009 -23.437 -40.293 1.00 28.74 181 SER A N 1
ATOM 9375 C CA . SER C 1 183 ? -8.235 -23.367 -41.059 1.00 28.13 181 SER A CA 1
ATOM 9376 C C . SER C 1 183 ? -8.286 -21.996 -41.708 1.00 27.24 181 SER A C 1
ATOM 9377 O O . SER C 1 183 ? -7.945 -20.978 -41.100 1.00 27.06 181 SER A O 1
ATOM 9385 N N . LEU C 1 184 ? -8.756 -21.960 -42.932 1.00 28.58 182 LEU A N 1
ATOM 9386 C CA . LEU C 1 184 ? -9.044 -20.682 -43.559 1.00 27.71 182 LEU A CA 1
ATOM 9387 C C . LEU C 1 184 ? -10.231 -20.818 -44.494 1.00 28.30 182 LEU A C 1
ATOM 9388 O O . LEU C 1 184 ? -10.693 -21.930 -44.805 1.00 29.33 182 LEU A O 1
ATOM 9404 N N . SER C 1 185 ? -10.733 -19.653 -44.922 1.00 28.19 183 SER A N 1
ATOM 9405 C CA . SER C 1 185 ? -11.821 -19.576 -45.870 1.00 27.41 183 SER A CA 1
ATOM 9406 C C . SER C 1 185 ? -11.401 -18.695 -47.035 1.00 25.94 183 SER A C 1
ATOM 9407 O O . SER C 1 185 ? -10.535 -17.818 -46.915 1.00 24.65 183 SER A O 1
ATOM 9415 N N . SER C 1 186 ? -12.011 -18.983 -48.180 1.00 25.57 184 SER A N 1
ATOM 9416 C CA . SER C 1 186 ? -11.888 -18.181 -49.386 1.00 25.45 184 SER A CA 1
ATOM 9417 C C . SER C 1 186 ? -13.288 -17.933 -49.914 1.00 26.42 184 SER A C 1
ATOM 9418 O O . SER C 1 186 ? -14.099 -18.858 -49.999 1.00 29.21 184 SER A O 1
ATOM 9426 N N . VAL C 1 187 ? -13.585 -16.683 -50.221 1.00 25.49 185 VAL A N 1
ATOM 9427 C CA . VAL C 1 187 ? -14.928 -16.311 -50.651 1.00 26.75 185 VAL A CA 1
ATOM 9428 C C . VAL C 1 187 ? -14.805 -15.491 -51.938 1.00 28.20 185 VAL A C 1
ATOM 9429 O O . VAL C 1 187 ? -13.730 -14.997 -52.274 1.00 27.98 185 VAL A O 1
ATOM 9442 N N . VAL C 1 188 ? -15.918 -15.350 -52.662 1.00 28.04 186 VAL A N 1
ATOM 9443 C CA . VAL C 1 188 ? -15.992 -14.494 -53.831 1.00 28.96 186 VAL A CA 1
ATOM 9444 C C . VAL C 1 188 ? -17.427 -14.012 -53.916 1.00 32.33 186 VAL A C 1
ATOM 9445 O O . VAL C 1 188 ? -18.363 -14.752 -53.586 1.00 32.37 186 VAL A O 1
ATOM 9458 N N . THR C 1 189 ? -17.599 -12.763 -54.353 1.00 33.83 187 THR A N 1
ATOM 9459 C CA . THR C 1 189 ? -18.928 -12.240 -54.647 1.00 35.08 187 THR A CA 1
ATOM 9460 C C . THR C 1 189 ? -19.130 -12.205 -56.153 1.00 37.68 187 THR A C 1
ATOM 9461 O O . THR C 1 189 ? -18.200 -11.853 -56.897 1.00 35.99 187 THR A O 1
ATOM 9472 N N . VAL C 1 190 ? -20.318 -12.622 -56.588 1.00 38.63 188 VAL A N 1
ATOM 9473 C CA . VAL C 1 190 ? -20.636 -12.750 -58.004 1.00 38.99 188 VAL A CA 1
ATOM 9474 C C . VAL C 1 190 ? -22.024 -12.254 -58.219 1.00 41.34 188 VAL A C 1
ATOM 9475 O O . VAL C 1 190 ? -22.836 -12.130 -57.251 1.00 42.65 188 VAL A O 1
ATOM 9488 N N . PRO C 1 191 ? -22.392 -11.915 -59.433 1.00 42.57 189 PRO A N 1
ATOM 9489 C CA . PRO C 1 191 ? -23.785 -11.634 -59.751 1.00 44.75 189 PRO A CA 1
ATOM 9490 C C . PRO C 1 191 ? -24.662 -12.824 -59.405 1.00 48.01 189 PRO A C 1
ATOM 9491 O O . PRO C 1 191 ? -24.416 -13.942 -59.852 1.00 48.73 189 PRO A O 1
ATOM 9502 N N . SER C 1 192 ? -25.714 -12.569 -58.632 1.00 51.09 190 SER A N 1
ATOM 9503 C CA . SER C 1 192 ? -26.605 -13.659 -58.228 1.00 53.55 190 SER A CA 1
ATOM 9504 C C . SER C 1 192 ? -27.303 -14.315 -59.415 1.00 53.99 190 SER A C 1
ATOM 9505 O O . SER C 1 192 ? -27.619 -15.508 -59.363 1.00 54.74 190 SER A O 1
ATOM 9513 N N . SER C 1 193 ? -27.543 -13.576 -60.500 1.00 57.54 191 SER A N 1
ATOM 9514 C CA . SER C 1 193 ? -28.174 -14.191 -61.667 1.00 57.10 191 SER A CA 1
ATOM 9515 C C . SER C 1 193 ? -27.303 -15.295 -62.253 1.00 61.28 191 SER A C 1
ATOM 9516 O O . SER C 1 193 ? -27.822 -16.214 -62.888 1.00 69.38 191 SER A O 1
ATOM 9524 N N . SER C 1 194 ? -25.979 -15.221 -62.060 1.00 59.08 192 SER A N 1
ATOM 9525 C CA . SER C 1 194 ? -25.052 -16.181 -62.649 1.00 60.01 192 SER A CA 1
ATOM 9526 C C . SER C 1 194 ? -25.008 -17.506 -61.895 1.00 62.75 192 SER A C 1
ATOM 9527 O O . SER C 1 194 ? -24.292 -18.417 -62.326 1.00 74.31 192 SER A O 1
ATOM 9535 N N . LEU C 1 195 ? -25.719 -17.632 -60.770 1.00 57.78 193 LEU A N 1
ATOM 9536 C CA . LEU C 1 195 ? -25.633 -18.854 -59.984 1.00 55.33 193 LEU A CA 1
ATOM 9537 C C . LEU C 1 195 ? -26.220 -20.063 -60.701 1.00 56.42 193 LEU A C 1
ATOM 9538 O O . LEU C 1 195 ? -25.869 -21.199 -60.369 1.00 59.99 193 LEU A O 1
ATOM 9554 N N . GLY C 1 196 ? -27.107 -19.863 -61.646 1.00 59.73 194 GLY A N 1
ATOM 9555 C CA . GLY C 1 196 ? -27.658 -20.989 -62.363 1.00 60.34 194 GLY A CA 1
ATOM 9556 C C . GLY C 1 196 ? -26.930 -21.422 -63.611 1.00 65.17 194 GLY A C 1
ATOM 9557 O O . GLY C 1 196 ? -27.317 -22.424 -64.214 1.00 73.51 194 GLY A O 1
ATOM 9561 N N . THR C 1 197 ? -25.913 -20.690 -64.054 1.00 63.35 195 THR A N 1
ATOM 9562 C CA . THR C 1 197 ? -25.297 -20.970 -65.348 1.00 62.68 195 THR A CA 1
ATOM 9563 C C . THR C 1 197 ? -23.778 -21.025 -65.255 1.00 62.88 195 THR A C 1
ATOM 9564 O O . THR C 1 197 ? -23.133 -21.765 -66.007 1.00 65.30 195 THR A O 1
ATOM 9575 N N . GLN C 1 198 ? -23.202 -20.226 -64.355 1.00 58.81 196 GLN A N 1
ATOM 9576 C CA . GLN C 1 198 ? -21.756 -20.154 -64.164 1.00 55.39 196 GLN A CA 1
ATOM 9577 C C . GLN C 1 198 ? -21.338 -21.094 -63.044 1.00 52.78 196 GLN A C 1
ATOM 9578 O O . GLN C 1 198 ? -21.778 -20.936 -61.894 1.00 52.13 196 GLN A O 1
ATOM 9592 N N . THR C 1 199 ? -20.453 -22.033 -63.370 1.00 52.17 197 THR A N 1
ATOM 9593 C CA . THR C 1 199 ? -19.924 -22.948 -62.369 1.00 50.86 197 THR A CA 1
ATOM 9594 C C . THR C 1 199 ? -18.792 -22.277 -61.614 1.00 45.92 197 THR A C 1
ATOM 9595 O O . THR C 1 199 ? -17.988 -21.545 -62.182 1.00 46.14 197 THR A O 1
ATOM 9606 N N . TYR C 1 200 ? -18.725 -22.532 -60.325 1.00 44.18 198 TYR A N 1
ATOM 9607 C CA . TYR C 1 200 ? -17.692 -21.952 -59.467 1.00 40.39 198 TYR A CA 1
ATOM 9608 C C . TYR C 1 200 ? -16.970 -23.085 -58.750 1.00 41.37 198 TYR A C 1
ATOM 9609 O O . TYR C 1 200 ? -17.603 -23.866 -58.020 1.00 42.25 198 TYR A O 1
ATOM 9627 N N . ILE C 1 201 ? -15.657 -23.193 -58.993 1.00 38.70 199 ILE A N 1
ATOM 9628 C CA . ILE C 1 201 ? -14.827 -24.227 -58.390 1.00 39.53 199 ILE A CA 1
ATOM 9629 C C . ILE C 1 201 ? -13.681 -23.554 -57.652 1.00 38.03 199 ILE A C 1
ATOM 9630 O O . ILE C 1 201 ? -12.921 -22.780 -58.243 1.00 37.08 199 ILE A O 1
ATOM 9646 N N . CYS C 1 202 ? -13.519 -23.883 -56.379 1.00 36.13 200 CYS A N 1
ATOM 9647 C CA A CYS C 1 202 ? -12.344 -23.468 -55.633 0.74 36.27 200 CYS A CA 1
ATOM 9648 C CA B CYS C 1 202 ? -12.343 -23.457 -55.633 0.26 36.26 200 CYS A CA 1
ATOM 9649 C C . CYS C 1 202 ? -11.295 -24.563 -55.761 1.00 37.29 200 CYS A C 1
ATOM 9650 O O . CYS C 1 202 ? -11.604 -25.757 -55.596 1.00 40.25 200 CYS A O 1
ATOM 9663 N N . ASN C 1 203 ? -10.078 -24.167 -56.156 1.00 35.77 201 ASN A N 1
ATOM 9664 C CA . ASN C 1 203 ? -8.948 -25.085 -56.314 1.00 38.40 201 ASN A CA 1
ATOM 9665 C C . ASN C 1 203 ? -8.008 -24.887 -55.131 1.00 38.72 201 ASN A C 1
ATOM 9666 O O . ASN C 1 203 ? -7.420 -23.807 -54.977 1.00 37.45 201 ASN A O 1
ATOM 9677 N N . VAL C 1 204 ? -7.886 -25.908 -54.291 1.00 37.43 202 VAL A N 1
ATOM 9678 C CA . VAL C 1 204 ? -7.153 -25.830 -53.036 1.00 39.19 202 VAL A CA 1
ATOM 9679 C C . VAL C 1 204 ? -5.940 -26.727 -53.141 1.00 40.72 202 VAL A C 1
ATOM 9680 O O . VAL C 1 204 ? -6.061 -27.909 -53.464 1.00 42.54 202 VAL A O 1
ATOM 9693 N N . ASN C 1 205 ? -4.774 -26.162 -52.903 1.00 40.12 203 ASN A N 1
ATOM 9694 C CA . ASN C 1 205 ? -3.533 -26.913 -52.864 1.00 40.36 203 ASN A CA 1
ATOM 9695 C C . ASN C 1 205 ? -2.870 -26.834 -51.487 1.00 39.44 203 ASN A C 1
ATOM 9696 O O . ASN C 1 205 ? -2.731 -25.751 -50.909 1.00 37.83 203 ASN A O 1
ATOM 9707 N N . HIS C 1 206 ? -2.414 -27.975 -50.975 1.00 41.43 204 HIS A N 1
ATOM 9708 C CA . HIS C 1 206 ? -1.628 -27.997 -49.745 1.00 42.08 204 HIS A CA 1
ATOM 9709 C C . HIS C 1 206 ? -0.375 -28.778 -50.110 1.00 44.40 204 HIS A C 1
ATOM 9710 O O . HIS C 1 206 ? -0.357 -30.005 -49.987 1.00 47.16 204 HIS A O 1
ATOM 9725 N N . LYS C 1 207 ? 0.652 -28.058 -50.553 1.00 45.10 205 LYS A N 1
ATOM 9726 C CA . LYS C 1 207 ? 1.849 -28.715 -51.069 1.00 49.97 205 LYS A CA 1
ATOM 9727 C C . LYS C 1 207 ? 2.523 -29.586 -50.013 1.00 53.44 205 LYS A C 1
ATOM 9728 O O . LYS C 1 207 ? 2.999 -30.687 -50.359 1.00 54.98 205 LYS A O 1
ATOM 9747 N N . PRO C 1 208 ? 2.594 -29.181 -48.742 1.00 51.47 206 PRO A N 1
ATOM 9748 C CA . PRO C 1 208 ? 3.212 -30.065 -47.740 1.00 52.40 206 PRO A CA 1
ATOM 9749 C C . PRO C 1 208 ? 2.631 -31.464 -47.730 1.00 50.67 206 PRO A C 1
ATOM 9750 O O . PRO C 1 208 ? 3.343 -32.421 -47.437 1.00 54.13 206 PRO A O 1
ATOM 9761 N N . SER C 1 209 ? 1.342 -31.624 -48.011 1.00 53.71 207 SER A N 1
ATOM 9762 C CA . SER C 1 209 ? 0.729 -32.947 -48.029 1.00 55.77 207 SER A CA 1
ATOM 9763 C C . SER C 1 209 ? 0.346 -33.417 -49.437 1.00 59.84 207 SER A C 1
ATOM 9764 O O . SER C 1 209 ? -0.405 -34.399 -49.578 1.00 57.42 207 SER A O 1
ATOM 9772 N N . ASN C 1 210 ? 0.873 -32.768 -50.487 1.00 59.03 208 ASN A N 1
ATOM 9773 C CA . ASN C 1 210 ? 0.509 -33.103 -51.871 1.00 62.01 208 ASN A CA 1
ATOM 9774 C C . ASN C 1 210 ? -1.016 -33.199 -52.027 1.00 64.02 208 ASN A C 1
ATOM 9775 O O . ASN C 1 210 ? -1.557 -34.078 -52.693 1.00 62.61 208 ASN A O 1
ATOM 9786 N N . THR C 1 211 ? -1.734 -32.285 -51.398 1.00 56.67 209 THR A N 1
ATOM 9787 C CA . THR C 1 211 ? -3.189 -32.265 -51.488 1.00 53.29 209 THR A CA 1
ATOM 9788 C C . THR C 1 211 ? -3.626 -31.337 -52.618 1.00 55.05 209 THR A C 1
ATOM 9789 O O . THR C 1 211 ? -3.158 -30.198 -52.719 1.00 52.56 209 THR A O 1
ATOM 9800 N N . LYS C 1 212 ? -4.495 -31.840 -53.485 1.00 58.94 210 LYS A N 1
ATOM 9801 C CA . LYS C 1 212 ? -5.097 -31.048 -54.546 1.00 55.24 210 LYS A CA 1
ATOM 9802 C C . LYS C 1 212 ? -6.574 -31.398 -54.528 1.00 57.21 210 LYS A C 1
ATOM 9803 O O . LYS C 1 212 ? -6.957 -32.554 -54.766 1.00 61.59 210 LYS A O 1
ATOM 9822 N N . VAL C 1 213 ? -7.402 -30.408 -54.266 1.00 50.68 211 VAL A N 1
ATOM 9823 C CA . VAL C 1 213 ? -8.828 -30.630 -54.102 1.00 50.98 211 VAL A CA 1
ATOM 9824 C C . VAL C 1 213 ? -9.551 -29.626 -54.964 1.00 49.47 211 VAL A C 1
ATOM 9825 O O . VAL C 1 213 ? -9.302 -28.427 -54.862 1.00 50.29 211 VAL A O 1
ATOM 9838 N N . ASP C 1 214 ? -10.466 -30.105 -55.770 1.00 51.47 212 ASP A N 1
ATOM 9839 C CA . ASP C 1 214 ? -11.378 -29.253 -56.515 1.00 56.53 212 ASP A CA 1
ATOM 9840 C C . ASP C 1 214 ? -12.787 -29.436 -55.964 1.00 58.83 212 ASP A C 1
ATOM 9841 O O . ASP C 1 214 ? -13.286 -30.570 -55.883 1.00 62.26 212 ASP A O 1
ATOM 9850 N N . LYS C 1 215 ? -13.429 -28.328 -55.598 1.00 50.53 213 LYS A N 1
ATOM 9851 C CA . LYS C 1 215 ? -14.759 -28.355 -55.007 1.00 50.59 213 LYS A CA 1
ATOM 9852 C C . LYS C 1 215 ? -15.661 -27.403 -55.782 1.00 48.88 213 LYS A C 1
ATOM 9853 O O . LYS C 1 215 ? -15.460 -26.178 -55.758 1.00 45.18 213 LYS A O 1
ATOM 9872 N N . LYS C 1 216 ? -16.662 -27.964 -56.448 1.00 45.70 214 LYS A N 1
ATOM 9873 C CA . LYS C 1 216 ? -17.698 -27.155 -57.065 1.00 45.86 214 LYS A CA 1
ATOM 9874 C C . LYS C 1 216 ? -18.633 -26.653 -55.965 1.00 47.67 214 LYS A C 1
ATOM 9875 O O . LYS C 1 216 ? -19.063 -27.431 -55.102 1.00 51.06 214 LYS A O 1
ATOM 9894 N N . VAL C 1 217 ? -18.919 -25.357 -55.961 1.00 45.66 215 VAL A N 1
ATOM 9895 C CA . VAL C 1 217 ? -19.752 -24.745 -54.925 1.00 46.52 215 VAL A CA 1
ATOM 9896 C C . VAL C 1 217 ? -21.072 -24.368 -55.575 1.00 49.90 215 VAL A C 1
ATOM 9897 O O . VAL C 1 217 ? -21.123 -23.481 -56.440 1.00 47.23 215 VAL A O 1
ATOM 9910 N N . GLU C 1 218 ? -22.140 -25.048 -55.162 1.00 56.01 216 GLU A N 1
ATOM 9911 C CA . GLU C 1 218 ? -23.421 -24.943 -55.846 1.00 59.35 216 GLU A CA 1
ATOM 9912 C C . GLU C 1 218 ? -24.478 -24.393 -54.903 1.00 59.28 216 GLU A C 1
ATOM 9913 O O . GLU C 1 218 ? -24.428 -24.640 -53.693 1.00 56.91 216 GLU A O 1
ATOM 9925 N N . PRO C 1 219 ? -25.460 -23.655 -55.435 1.00 64.49 217 PRO A N 1
ATOM 9926 C CA . PRO C 1 219 ? -26.578 -23.094 -54.670 1.00 62.75 217 PRO A CA 1
ATOM 9927 C C . PRO C 1 219 ? -27.177 -24.040 -53.624 1.00 56.62 217 PRO A C 1
ATOM 9928 O O . PRO C 1 219 ? -27.369 -25.233 -53.852 1.00 58.31 217 PRO A O 1
ATOM 9939 N N . ASP D 2 1 ? 21.025 -3.570 -23.954 1.00 44.82 1 ASP B N 1
ATOM 9940 C CA . ASP D 2 1 ? 20.557 -3.509 -25.367 1.00 40.34 1 ASP B CA 1
ATOM 9941 C C . ASP D 2 1 ? 19.865 -2.133 -25.631 1.00 38.94 1 ASP B C 1
ATOM 9942 O O . ASP D 2 1 ? 19.149 -1.626 -24.781 1.00 36.22 1 ASP B O 1
ATOM 9953 N N . ILE D 2 2 ? 20.021 -1.595 -26.829 1.00 31.42 2 ILE B N 1
ATOM 9954 C CA . ILE D 2 2 ? 19.356 -0.354 -27.191 1.00 30.03 2 ILE B CA 1
ATOM 9955 C C . ILE D 2 2 ? 17.913 -0.673 -27.549 1.00 31.17 2 ILE B C 1
ATOM 9956 O O . ILE D 2 2 ? 17.620 -1.652 -28.258 1.00 31.71 2 ILE B O 1
ATOM 9972 N N . VAL D 2 3 ? 17.010 0.126 -27.003 1.00 31.08 3 VAL B N 1
ATOM 9973 C CA . VAL D 2 3 ? 15.576 -0.058 -27.150 1.00 29.62 3 VAL B CA 1
ATOM 9974 C C . VAL D 2 3 ? 15.076 0.954 -28.151 1.00 28.60 3 VAL B C 1
ATOM 9975 O O . VAL D 2 3 ? 15.338 2.146 -28.001 1.00 28.85 3 VAL B O 1
ATOM 9988 N N . MET D 2 4 ? 14.409 0.472 -29.185 1.00 28.80 4 MET B N 1
ATOM 9989 C CA . MET D 2 4 ? 13.869 1.296 -30.236 1.00 27.94 4 MET B CA 1
ATOM 9990 C C . MET D 2 4 ? 12.374 1.334 -30.080 1.00 27.84 4 MET B C 1
ATOM 9991 O O . MET D 2 4 ? 11.765 0.286 -29.969 1.00 28.80 4 MET B O 1
ATOM 10005 N N . THR D 2 5 ? 11.793 2.530 -30.061 1.00 28.99 5 THR B N 1
ATOM 10006 C CA . THR D 2 5 ? 10.360 2.720 -29.858 1.00 30.37 5 THR B CA 1
ATOM 10007 C C . THR D 2 5 ? 9.787 3.554 -30.990 1.00 31.48 5 THR B C 1
ATOM 10008 O O . THR D 2 5 ? 10.167 4.721 -31.159 1.00 30.47 5 THR B O 1
ATOM 10019 N N . GLN D 2 6 ? 8.801 3.011 -31.676 1.00 28.52 6 GLN B N 1
ATOM 10020 C CA . GLN D 2 6 ? 8.166 3.758 -32.749 1.00 28.77 6 GLN B CA 1
ATOM 10021 C C . GLN D 2 6 ? 6.799 4.305 -32.376 1.00 31.22 6 GLN B C 1
ATOM 10022 O O . GLN D 2 6 ? 6.100 3.757 -31.545 1.00 29.49 6 GLN B O 1
ATOM 10036 N N . SER D 2 7 ? 6.384 5.359 -33.040 1.00 29.49 7 SER B N 1
ATOM 10037 C CA . SER D 2 7 ? 5.099 6.027 -32.715 1.00 31.32 7 SER B CA 1
ATOM 10038 C C . SER D 2 7 ? 4.653 6.691 -34.015 1.00 33.66 7 SER B C 1
ATOM 10039 O O . SER D 2 7 ? 5.489 7.322 -34.699 1.00 33.24 7 SER B O 1
ATOM 10047 N N . PRO D 2 8 ? 3.377 6.550 -34.419 1.00 31.47 8 PRO B N 1
ATOM 10048 C CA . PRO D 2 8 ? 2.334 5.694 -33.861 1.00 30.04 8 PRO B CA 1
ATOM 10049 C C . PRO D 2 8 ? 2.503 4.245 -34.297 1.00 31.58 8 PRO B C 1
ATOM 10050 O O . PRO D 2 8 ? 3.353 3.947 -35.198 1.00 29.50 8 PRO B O 1
ATOM 10061 N N . ASP D 2 9 ? 1.655 3.382 -33.726 1.00 29.07 9 ASP B N 1
ATOM 10062 C CA . ASP D 2 9 ? 1.661 1.991 -34.145 1.00 30.98 9 ASP B CA 1
ATOM 10063 C C . ASP D 2 9 ? 1.004 1.778 -35.516 1.00 30.26 9 ASP B C 1
ATOM 10064 O O . ASP D 2 9 ? 1.289 0.788 -36.193 1.00 29.48 9 ASP B O 1
ATOM 10073 N N . SER D 2 10 ? 0.080 2.639 -35.924 1.00 30.43 10 SER B N 1
ATOM 10074 C CA . SER D 2 10 ? -0.562 2.538 -37.228 1.00 29.48 10 SER B CA 1
ATOM 10075 C C . SER D 2 10 ? -1.035 3.918 -37.629 1.00 31.67 10 SER B C 1
ATOM 10076 O O . SER D 2 10 ? -1.354 4.757 -36.779 1.00 32.01 10 SER B O 1
ATOM 10084 N N . LEU D 2 11 ? -1.111 4.117 -38.932 1.00 31.30 11 LEU B N 1
ATOM 10085 C CA A LEU D 2 11 ? -1.405 5.414 -39.517 0.43 33.19 11 LEU B CA 1
ATOM 10086 C CA B LEU D 2 11 ? -1.399 5.413 -39.524 0.57 33.19 11 LEU B CA 1
ATOM 10087 C C . LEU D 2 11 ? -2.324 5.179 -40.702 1.00 33.13 11 LEU B C 1
ATOM 10088 O O . LEU D 2 11 ? -2.116 4.237 -41.479 1.00 32.14 11 LEU B O 1
ATOM 10119 N N . ALA D 2 12 ? -3.330 6.031 -40.844 1.00 34.04 12 ALA B N 1
ATOM 10120 C CA . ALA D 2 12 ? -4.196 6.040 -42.029 1.00 34.80 12 ALA B CA 1
ATOM 10121 C C . ALA D 2 12 ? -4.099 7.433 -42.659 1.00 34.40 12 ALA B C 1
ATOM 10122 O O . ALA D 2 12 ? -4.362 8.435 -41.990 1.00 34.41 12 ALA B O 1
ATOM 10129 N N . VAL D 2 13 ? -3.706 7.502 -43.917 1.00 33.18 13 VAL B N 1
ATOM 10130 C CA . VAL D 2 13 ? -3.487 8.752 -44.630 1.00 38.45 13 VAL B CA 1
ATOM 10131 C C . VAL D 2 13 ? -4.225 8.688 -45.964 1.00 37.27 13 VAL B C 1
ATOM 10132 O O . VAL D 2 13 ? -4.286 7.643 -46.614 1.00 32.73 13 VAL B O 1
ATOM 10145 N N . SER D 2 14 ? -4.813 9.785 -46.374 1.00 39.20 14 SER B N 1
ATOM 10146 C CA . SER D 2 14 ? -5.380 9.806 -47.710 1.00 38.08 14 SER B CA 1
ATOM 10147 C C . SER D 2 14 ? -4.269 9.810 -48.771 1.00 39.43 14 SER B C 1
ATOM 10148 O O . SER D 2 14 ? -3.137 10.271 -48.554 1.00 38.90 14 SER B O 1
ATOM 10156 N N . LEU D 2 15 ? -4.621 9.322 -49.947 1.00 38.67 15 LEU B N 1
ATOM 10157 C CA . LEU D 2 15 ? -3.713 9.324 -51.075 1.00 40.55 15 LEU B CA 1
ATOM 10158 C C . LEU D 2 15 ? -3.227 10.739 -51.361 1.00 44.19 15 LEU B C 1
ATOM 10159 O O . LEU D 2 15 ? -4.021 11.678 -51.466 1.00 45.35 15 LEU B O 1
ATOM 10175 N N . GLY D 2 16 ? -1.922 10.888 -51.502 1.00 41.30 16 GLY B N 1
ATOM 10176 C CA . GLY D 2 16 ? -1.344 12.193 -51.734 1.00 46.57 16 GLY B CA 1
ATOM 10177 C C . GLY D 2 16 ? -1.014 13.002 -50.484 1.00 48.20 16 GLY B C 1
ATOM 10178 O O . GLY D 2 16 ? -0.432 14.092 -50.603 1.00 49.09 16 GLY B O 1
ATOM 10182 N N . GLU D 2 17 ? -1.391 12.527 -49.303 1.00 47.09 17 GLU B N 1
ATOM 10183 C CA . GLU D 2 17 ? -1.150 13.236 -48.056 1.00 48.02 17 GLU B CA 1
ATOM 10184 C C . GLU D 2 17 ? 0.177 12.813 -47.451 1.00 47.53 17 GLU B C 1
ATOM 10185 O O . GLU D 2 17 ? 0.831 11.877 -47.920 1.00 46.46 17 GLU B O 1
ATOM 10197 N N . ARG D 2 18 ? 0.496 13.415 -46.306 1.00 52.30 18 ARG B N 1
ATOM 10198 C CA . ARG D 2 18 ? 1.780 13.274 -45.641 1.00 50.21 18 ARG B CA 1
ATOM 10199 C C . ARG D 2 18 ? 1.687 12.240 -44.536 1.00 45.78 18 ARG B C 1
ATOM 10200 O O . ARG D 2 18 ? 0.774 12.286 -43.712 1.00 48.38 18 ARG B O 1
ATOM 10221 N N . ALA D 2 19 ? 2.608 11.291 -44.530 1.00 41.18 19 ALA B N 1
ATOM 10222 C CA . ALA D 2 19 ? 2.751 10.343 -43.427 1.00 40.52 19 ALA B CA 1
ATOM 10223 C C . ALA D 2 19 ? 4.052 10.593 -42.668 1.00 40.31 19 ALA B C 1
ATOM 10224 O O . ALA D 2 19 ? 5.112 10.758 -43.282 1.00 39.19 19 ALA B O 1
ATOM 10231 N N . THR D 2 20 ? 3.966 10.649 -41.339 1.00 36.48 20 THR B N 1
ATOM 10232 C CA . THR D 2 20 ? 5.106 10.903 -40.472 1.00 36.27 20 THR B CA 1
ATOM 10233 C C . THR D 2 20 ? 5.218 9.777 -39.475 1.00 35.17 20 THR B C 1
ATOM 10234 O O . THR D 2 20 ? 4.244 9.471 -38.796 1.00 37.28 20 THR B O 1
ATOM 10245 N N . ILE D 2 21 ? 6.394 9.179 -39.375 1.00 32.30 21 ILE B N 1
ATOM 10246 C CA . ILE D 2 21 ? 6.652 8.060 -38.465 1.00 32.75 21 ILE B CA 1
ATOM 10247 C C . ILE D 2 21 ? 7.830 8.432 -37.572 1.00 33.12 21 ILE B C 1
ATOM 10248 O O . ILE D 2 21 ? 8.893 8.805 -38.080 1.00 31.68 21 ILE B O 1
ATOM 10264 N N . ASN D 2 22 ? 7.655 8.320 -36.254 1.00 31.26 22 ASN B N 1
ATOM 10265 C CA . ASN D 2 22 ? 8.693 8.684 -35.298 1.00 32.40 22 ASN B CA 1
ATOM 10266 C C . ASN D 2 22 ? 9.363 7.453 -34.715 1.00 30.62 22 ASN B C 1
ATOM 10267 O O . ASN D 2 22 ? 8.735 6.420 -34.530 1.00 31.03 22 ASN B O 1
ATOM 10278 N N . CYS D 2 23 ? 10.643 7.576 -34.427 1.00 29.78 23 CYS B N 1
ATOM 10279 C CA . CYS D 2 23 ? 11.456 6.517 -33.820 1.00 31.61 23 CYS B CA 1
ATOM 10280 C C . CYS D 2 23 ? 12.339 7.125 -32.740 1.00 32.38 23 CYS B C 1
ATOM 10281 O O . CYS D 2 23 ? 12.973 8.147 -32.998 1.00 32.45 23 CYS B O 1
ATOM 10288 N N . LYS D 2 24 ? 12.377 6.516 -31.546 1.00 32.01 24 LYS B N 1
ATOM 10289 C CA . LYS D 2 24 ? 13.169 7.006 -30.433 1.00 35.25 24 LYS B CA 1
ATOM 10290 C C . LYS D 2 24 ? 14.097 5.889 -29.985 1.00 34.73 24 LYS B C 1
ATOM 10291 O O . LYS D 2 24 ? 13.690 4.723 -29.940 1.00 34.48 24 LYS B O 1
ATOM 10310 N N . SER D 2 25 ? 15.360 6.220 -29.754 1.00 32.59 25 SER B N 1
ATOM 10311 C CA A SER D 2 25 ? 16.331 5.282 -29.211 0.24 32.59 25 SER B CA 1
ATOM 10312 C CA B SER D 2 25 ? 16.310 5.258 -29.205 0.76 32.61 25 SER B CA 1
ATOM 10313 C C . SER D 2 25 ? 16.606 5.574 -27.739 1.00 32.19 25 SER B C 1
ATOM 10314 O O . SER D 2 25 ? 16.595 6.721 -27.323 1.00 32.93 25 SER B O 1
ATOM 10329 N N . SER D 2 26 ? 16.866 4.537 -26.941 1.00 29.71 26 SER B N 1
ATOM 10330 C CA . SER D 2 26 ? 17.158 4.726 -25.539 1.00 33.13 26 SER B CA 1
ATOM 10331 C C . SER D 2 26 ? 18.533 5.332 -25.321 1.00 32.43 26 SER B C 1
ATOM 10332 O O . SER D 2 26 ? 18.823 5.741 -24.201 1.00 33.85 26 SER B O 1
ATOM 10340 N N . GLN D 2 27 ? 19.396 5.346 -26.334 1.00 33.17 27 GLN B N 1
ATOM 10341 C CA . GLN D 2 27 ? 20.682 6.008 -26.211 1.00 36.90 27 GLN B CA 1
ATOM 10342 C C . GLN D 2 27 ? 21.098 6.554 -27.567 1.00 32.92 27 GLN B C 1
ATOM 10343 O O . GLN D 2 27 ? 20.587 6.134 -28.619 1.00 32.68 27 GLN B O 1
ATOM 10357 N N . SER D 2 28 ? 22.030 7.503 -27.535 1.00 32.13 28 SER B N 1
ATOM 10358 C CA . SER D 2 28 ? 22.389 8.161 -28.781 1.00 35.07 28 SER B CA 1
ATOM 10359 C C . SER D 2 28 ? 22.980 7.170 -29.791 1.00 34.91 28 SER B C 1
ATOM 10360 O O . SER D 2 28 ? 23.788 6.295 -29.451 1.00 34.88 28 SER B O 1
ATOM 10368 N N . LEU D 2 29 ? 22.595 7.337 -31.051 1.00 33.69 29 LEU B N 1
ATOM 10369 C CA . LEU D 2 29 ? 23.106 6.524 -32.147 1.00 32.83 29 LEU B CA 1
ATOM 10370 C C . LEU D 2 29 ? 24.174 7.221 -32.949 1.00 34.28 29 LEU B C 1
ATOM 10371 O O . LEU D 2 29 ? 24.520 6.744 -34.031 1.00 34.38 29 LEU B O 1
ATOM 10387 N N . LEU D 2 30 ? 24.694 8.333 -32.442 1.00 36.56 30 LEU B N 1
ATOM 10388 C CA . LEU D 2 30 ? 25.662 9.148 -33.151 1.00 37.68 30 LEU B CA 1
ATOM 10389 C C . LEU D 2 30 ? 27.087 8.760 -32.745 1.00 41.28 30 LEU B C 1
ATOM 10390 O O . LEU D 2 30 ? 27.440 8.767 -31.567 1.00 41.61 30 LEU B O 1
ATOM 10406 N N . ASN D 2 31 A 27.911 8.444 -33.723 1.00 43.79 30 ASN B N 1
ATOM 10407 C CA . ASN D 2 31 A 29.342 8.240 -33.525 1.00 43.94 30 ASN B CA 1
ATOM 10408 C C . ASN D 2 31 A 30.018 9.578 -33.793 1.00 47.50 30 ASN B C 1
ATOM 10409 O O . ASN D 2 31 A 29.976 10.083 -34.917 1.00 47.41 30 ASN B O 1
ATOM 10420 N N . ALA D 2 32 B 30.594 10.168 -32.746 1.00 57.45 30 ALA B N 1
ATOM 10421 C CA . ALA D 2 32 B 31.084 11.544 -32.816 1.00 52.87 30 ALA B CA 1
ATOM 10422 C C . ALA D 2 32 B 32.254 11.704 -33.763 1.00 52.34 30 ALA B C 1
ATOM 10423 O O . ALA D 2 32 B 32.487 12.814 -34.261 1.00 53.56 30 ALA B O 1
ATOM 10430 N N . ARG D 2 33 C 32.998 10.634 -34.032 1.00 54.18 30 ARG B N 1
ATOM 10431 C CA . ARG D 2 33 C 34.183 10.773 -34.873 1.00 57.89 30 ARG B CA 1
ATOM 10432 C C . ARG D 2 33 C 33.899 10.485 -36.341 1.00 55.35 30 ARG B C 1
ATOM 10433 O O . ARG D 2 33 C 34.748 10.794 -37.189 1.00 59.03 30 ARG B O 1
ATOM 10454 N N . THR D 2 34 D 32.718 9.929 -36.665 1.00 52.28 30 THR B N 1
ATOM 10455 C CA . THR D 2 34 D 32.301 9.802 -38.049 1.00 50.69 30 THR B CA 1
ATOM 10456 C C . THR D 2 34 D 31.183 10.772 -38.396 1.00 51.95 30 THR B C 1
ATOM 10457 O O . THR D 2 34 D 30.867 10.935 -39.584 1.00 48.84 30 THR B O 1
ATOM 10468 N N . GLY D 2 35 E 30.516 11.349 -37.387 1.00 52.12 30 GLY B N 1
ATOM 10469 C CA . GLY D 2 35 E 29.314 12.138 -37.631 1.00 49.09 30 GLY B CA 1
ATOM 10470 C C . GLY D 2 35 E 28.065 11.388 -38.074 1.00 47.26 30 GLY B C 1
ATOM 10471 O O . GLY D 2 35 E 27.055 12.049 -38.359 1.00 43.29 30 GLY B O 1
ATOM 10475 N N . LYS D 2 36 F 28.087 10.051 -38.133 1.00 42.68 30 LYS B N 1
ATOM 10476 C CA . LYS D 2 36 F 26.963 9.286 -38.618 1.00 40.25 30 LYS B CA 1
ATOM 10477 C C . LYS D 2 36 F 26.053 8.892 -37.470 1.00 38.54 30 LYS B C 1
ATOM 10478 O O . LYS D 2 36 F 26.524 8.553 -36.388 1.00 37.79 30 LYS B O 1
ATOM 10497 N N . ASN D 2 37 ? 24.752 8.947 -37.712 1.00 37.14 31 ASN B N 1
ATOM 10498 C CA . ASN D 2 37 ? 23.739 8.336 -36.853 1.00 34.74 31 ASN B CA 1
ATOM 10499 C C . ASN D 2 37 ? 23.349 7.012 -37.493 1.00 32.85 31 ASN B C 1
ATOM 10500 O O . ASN D 2 37 ? 22.794 7.005 -38.600 1.00 33.35 31 ASN B O 1
ATOM 10511 N N . TYR D 2 38 ? 23.557 5.907 -36.780 1.00 32.18 32 TYR B N 1
ATOM 10512 C CA . TYR D 2 38 ? 23.364 4.585 -37.376 1.00 29.98 32 TYR B CA 1
ATOM 10513 C C . TYR D 2 38 ? 21.912 4.173 -37.162 1.00 29.30 32 TYR B C 1
ATOM 10514 O O . TYR D 2 38 ? 21.587 3.314 -36.333 1.00 27.97 32 TYR B O 1
ATOM 10532 N N . LEU D 2 39 ? 21.029 4.879 -37.901 1.00 29.42 33 LEU B N 1
ATOM 10533 C CA . LEU D 2 39 ? 19.595 4.624 -37.900 1.00 28.34 33 LEU B CA 1
ATOM 10534 C C . LEU D 2 39 ? 19.130 4.409 -39.342 1.00 27.89 33 LEU B C 1
ATOM 10535 O O . LEU D 2 39 ? 19.529 5.147 -40.243 1.00 28.71 33 LEU B O 1
ATOM 10551 N N . ALA D 2 40 ? 18.251 3.427 -39.542 1.00 25.83 34 ALA B N 1
ATOM 10552 C CA . ALA D 2 40 ? 17.826 3.002 -40.853 1.00 26.05 34 ALA B CA 1
ATOM 10553 C C . ALA D 2 40 ? 16.337 2.752 -40.816 1.00 25.68 34 ALA B C 1
ATOM 10554 O O . ALA D 2 40 ? 15.793 2.356 -39.793 1.00 24.88 34 ALA B O 1
ATOM 10561 N N . TRP D 2 41 ? 15.698 2.940 -41.963 1.00 25.07 35 TRP B N 1
ATOM 10562 C CA . TRP D 2 41 ? 14.282 2.661 -42.131 1.00 23.52 35 TRP B CA 1
ATOM 10563 C C . TRP D 2 41 ? 14.066 1.605 -43.223 1.00 25.15 35 TRP B C 1
ATOM 10564 O O . TRP D 2 41 ? 14.651 1.689 -44.305 1.00 27.44 35 TRP B O 1
ATOM 10585 N N . TYR D 2 42 ? 13.218 0.624 -42.931 1.00 23.81 36 TYR B N 1
ATOM 10586 C CA . TYR D 2 42 ? 12.884 -0.465 -43.814 1.00 24.21 36 TYR B CA 1
ATOM 10587 C C . TYR D 2 42 ? 11.358 -0.488 -44.000 1.00 23.82 36 TYR B C 1
ATOM 10588 O O . TYR D 2 42 ? 10.586 -0.133 -43.096 1.00 23.42 36 TYR B O 1
ATOM 10606 N N . GLN D 2 43 ? 10.942 -0.905 -45.193 1.00 24.63 37 GLN B N 1
ATOM 10607 C CA . GLN D 2 43 ? 9.557 -1.112 -45.591 1.00 21.75 37 GLN B CA 1
ATOM 10608 C C . GLN D 2 43 ? 9.314 -2.600 -45.816 1.00 26.19 37 GLN B C 1
ATOM 10609 O O . GLN D 2 43 ? 10.077 -3.247 -46.547 1.00 28.15 37 GLN B O 1
ATOM 10623 N N . GLN D 2 44 ? 8.252 -3.138 -45.212 1.00 24.16 38 GLN B N 1
ATOM 10624 C CA . GLN D 2 44 ? 7.962 -4.554 -45.353 1.00 25.34 38 GLN B CA 1
ATOM 10625 C C . GLN D 2 44 ? 6.509 -4.771 -45.747 1.00 25.59 38 GLN B C 1
ATOM 10626 O O . GLN D 2 44 ? 5.590 -4.325 -45.049 1.00 24.76 38 GLN B O 1
ATOM 10640 N N . LYS D 2 45 ? 6.321 -5.541 -46.818 1.00 26.09 39 LYS B N 1
ATOM 10641 C CA . LYS D 2 45 ? 5.016 -5.953 -47.274 1.00 28.69 39 LYS B CA 1
ATOM 10642 C C . LYS D 2 45 ? 4.822 -7.433 -47.003 1.00 28.52 39 LYS B C 1
ATOM 10643 O O . LYS D 2 45 ? 5.799 -8.148 -46.815 1.00 26.27 39 LYS B O 1
ATOM 10662 N N . PRO D 2 46 ? 3.584 -7.937 -46.982 1.00 28.72 40 PRO B N 1
ATOM 10663 C CA . PRO D 2 46 ? 3.359 -9.364 -46.648 1.00 30.93 40 PRO B CA 1
ATOM 10664 C C . PRO D 2 46 ? 4.077 -10.318 -47.605 1.00 31.09 40 PRO B C 1
ATOM 10665 O O . PRO D 2 46 ? 4.179 -10.086 -48.821 1.00 29.82 40 PRO B O 1
ATOM 10676 N N . GLY D 2 47 ? 4.664 -11.353 -47.014 1.00 31.41 41 GLY B N 1
ATOM 10677 C CA . GLY D 2 47 ? 5.330 -12.401 -47.744 1.00 34.46 41 GLY B CA 1
ATOM 10678 C C . GLY D 2 47 ? 6.733 -12.072 -48.202 1.00 33.48 41 GLY B C 1
ATOM 10679 O O . GLY D 2 47 ? 7.350 -12.915 -48.900 1.00 32.88 41 GLY B O 1
ATOM 10683 N N . GLN D 2 48 ? 7.243 -10.877 -47.853 1.00 29.62 42 GLN B N 1
ATOM 10684 C CA . GLN D 2 48 ? 8.502 -10.386 -48.392 1.00 27.22 42 GLN B CA 1
ATOM 10685 C C . GLN D 2 48 ? 9.447 -10.010 -47.255 1.00 27.23 42 GLN B C 1
ATOM 10686 O O . GLN D 2 48 ? 9.004 -9.627 -46.143 1.00 24.27 42 GLN B O 1
ATOM 10700 N N . PRO D 2 49 ? 10.750 -10.053 -47.524 1.00 24.52 43 PRO B N 1
ATOM 10701 C CA . PRO D 2 49 ? 11.672 -9.505 -46.610 1.00 24.35 43 PRO B CA 1
ATOM 10702 C C . PRO D 2 49 ? 11.536 -8.004 -46.605 1.00 23.35 43 PRO B C 1
ATOM 10703 O O . PRO D 2 49 ? 10.980 -7.444 -47.560 1.00 24.70 43 PRO B O 1
ATOM 10714 N N . PRO D 2 50 ? 12.014 -7.349 -45.552 1.00 22.58 44 PRO B N 1
ATOM 10715 C CA . PRO D 2 50 ? 12.053 -5.885 -45.513 1.00 22.90 44 PRO B CA 1
ATOM 10716 C C . PRO D 2 50 ? 12.921 -5.345 -46.634 1.00 24.66 44 PRO B C 1
ATOM 10717 O O . PRO D 2 50 ? 13.796 -6.041 -47.150 1.00 24.71 44 PRO B O 1
ATOM 10728 N N . LYS D 2 51 ? 12.612 -4.115 -47.035 1.00 25.66 45 LYS B N 1
ATOM 10729 C CA . LYS D 2 51 ? 13.326 -3.357 -48.061 1.00 25.82 45 LYS B CA 1
ATOM 10730 C C . LYS D 2 51 ? 13.940 -2.110 -47.447 1.00 26.83 45 LYS B C 1
ATOM 10731 O O . LYS D 2 51 ? 13.219 -1.300 -46.865 1.00 27.77 45 LYS B O 1
ATOM 10750 N N . LEU D 2 52 ? 15.235 -1.906 -47.652 1.00 27.11 46 LEU B N 1
ATOM 10751 C CA . LEU D 2 52 ? 15.917 -0.719 -47.148 1.00 26.95 46 LEU B CA 1
ATOM 10752 C C . LEU D 2 52 ? 15.465 0.553 -47.875 1.00 28.22 46 LEU B C 1
ATOM 10753 O O . LEU D 2 52 ? 15.564 0.658 -49.110 1.00 28.64 46 LEU B O 1
ATOM 10769 N N . LEU D 2 53 ? 15.047 1.554 -47.095 1.00 27.72 47 LEU B N 1
ATOM 10770 C CA . LEU D 2 53 ? 14.681 2.871 -47.635 1.00 31.56 47 LEU B CA 1
ATOM 10771 C C . LEU D 2 53 ? 15.715 3.963 -47.392 1.00 32.18 47 LEU B C 1
ATOM 10772 O O . LEU D 2 53 ? 16.035 4.742 -48.281 1.00 32.67 47 LEU B O 1
ATOM 10788 N N . ILE D 2 54 ? 16.197 4.057 -46.164 1.00 31.69 48 ILE B N 1
ATOM 10789 C CA . ILE D 2 54 ? 16.958 5.192 -45.642 1.00 31.51 48 ILE B CA 1
ATOM 10790 C C . ILE D 2 54 ? 17.987 4.589 -44.693 1.00 29.07 48 ILE B C 1
ATOM 10791 O O . ILE D 2 54 ? 17.627 3.750 -43.849 1.00 27.48 48 ILE B O 1
ATOM 10807 N N . TYR D 2 55 ? 19.258 5.002 -44.807 1.00 29.04 49 TYR B N 1
ATOM 10808 C CA . TYR D 2 55 ? 20.275 4.624 -43.831 1.00 29.01 49 TYR B CA 1
ATOM 10809 C C . TYR D 2 55 ? 21.072 5.845 -43.384 1.00 29.73 49 TYR B C 1
ATOM 10810 O O . TYR D 2 55 ? 20.960 6.930 -43.954 1.00 30.07 49 TYR B O 1
ATOM 10828 N N . TRP D 2 56 ? 21.816 5.678 -42.287 1.00 27.52 50 TRP B N 1
ATOM 10829 C CA . TRP D 2 56 ? 22.590 6.794 -41.681 1.00 30.18 50 TRP B CA 1
ATOM 10830 C C . TRP D 2 56 ? 21.657 7.968 -41.368 1.00 29.42 50 TRP B C 1
ATOM 10831 O O . TRP D 2 56 ? 22.004 9.147 -41.562 1.00 32.99 50 TRP B O 1
ATOM 10852 N N . ALA D 2 57 ? 20.401 7.632 -41.037 1.00 30.10 51 ALA B N 1
ATOM 10853 C CA . ALA D 2 57 ? 19.343 8.557 -40.621 1.00 31.68 51 ALA B CA 1
ATOM 10854 C C . ALA D 2 57 ? 18.694 9.316 -41.774 1.00 31.80 51 ALA B C 1
ATOM 10855 O O . ALA D 2 57 ? 17.473 9.492 -41.796 1.00 31.74 51 ALA B O 1
ATOM 10862 N N . SER D 2 58 ? 19.475 9.756 -42.761 1.00 32.28 52 SER B N 1
ATOM 10863 C CA . SER D 2 58 ? 18.890 10.607 -43.791 1.00 33.47 52 SER B CA 1
ATOM 10864 C C . SER D 2 58 ? 19.378 10.319 -45.210 1.00 34.38 52 SER B C 1
ATOM 10865 O O . SER D 2 58 ? 19.038 11.083 -46.130 1.00 35.58 52 SER B O 1
ATOM 10873 N N . THR D 2 59 ? 20.160 9.270 -45.429 1.00 31.85 53 THR B N 1
ATOM 10874 C CA . THR D 2 59 ? 20.691 8.963 -46.748 1.00 34.68 53 THR B CA 1
ATOM 10875 C C . THR D 2 59 ? 19.730 7.972 -47.387 1.00 33.96 53 THR B C 1
ATOM 10876 O O . THR D 2 59 ? 19.450 6.902 -46.822 1.00 31.84 53 THR B O 1
ATOM 10887 N N . ARG D 2 60 ? 19.208 8.351 -48.547 1.00 37.43 54 ARG B N 1
ATOM 10888 C CA A ARG D 2 60 ? 18.257 7.521 -49.265 0.51 38.22 54 ARG B CA 1
ATOM 10889 C CA B ARG D 2 60 ? 18.257 7.529 -49.276 0.49 38.22 54 ARG B CA 1
ATOM 10890 C C . ARG D 2 60 ? 18.990 6.454 -50.080 1.00 36.45 54 ARG B C 1
ATOM 10891 O O . ARG D 2 60 ? 19.997 6.733 -50.737 1.00 35.49 54 ARG B O 1
ATOM 10932 N N . GLU D 2 61 ? 18.484 5.221 -50.024 1.00 35.97 55 GLU B N 1
ATOM 10933 C CA . GLU D 2 61 ? 19.066 4.094 -50.747 1.00 35.09 55 GLU B CA 1
ATOM 10934 C C . GLU D 2 61 ? 18.770 4.208 -52.247 1.00 37.50 55 GLU B C 1
ATOM 10935 O O . GLU D 2 61 ? 17.780 4.830 -52.666 1.00 35.87 55 GLU B O 1
ATOM 10947 N N . SER D 2 62 ? 19.687 3.653 -53.053 1.00 36.46 56 SER B N 1
ATOM 10948 C CA . SER D 2 62 ? 19.535 3.655 -54.503 1.00 38.65 56 SER B CA 1
ATOM 10949 C C . SER D 2 62 ? 18.175 3.112 -54.881 1.00 40.34 56 SER B C 1
ATOM 10950 O O . SER D 2 62 ? 17.736 2.090 -54.355 1.00 40.37 56 SER B O 1
ATOM 10958 N N . GLY D 2 63 ? 17.494 3.842 -55.760 1.00 39.14 57 GLY B N 1
ATOM 10959 C CA . GLY D 2 63 ? 16.239 3.415 -56.301 1.00 39.65 57 GLY B CA 1
ATOM 10960 C C . GLY D 2 63 ? 15.018 3.777 -55.502 1.00 41.55 57 GLY B C 1
ATOM 10961 O O . GLY D 2 63 ? 13.896 3.597 -56.016 1.00 37.99 57 GLY B O 1
ATOM 10965 N N . VAL D 2 64 ? 15.184 4.249 -54.269 1.00 38.37 58 VAL B N 1
ATOM 10966 C CA . VAL D 2 64 ? 14.037 4.631 -53.441 1.00 39.09 58 VAL B CA 1
ATOM 10967 C C . VAL D 2 64 ? 13.517 5.990 -53.909 1.00 40.42 58 VAL B C 1
ATOM 10968 O O . VAL D 2 64 ? 14.332 6.906 -54.160 1.00 39.52 58 VAL B O 1
ATOM 10981 N N . PRO D 2 65 ? 12.192 6.144 -54.077 1.00 41.09 59 PRO B N 1
ATOM 10982 C CA . PRO D 2 65 ? 11.638 7.414 -54.588 1.00 42.22 59 PRO B CA 1
ATOM 10983 C C . PRO D 2 65 ? 11.952 8.569 -53.657 1.00 43.92 59 PRO B C 1
ATOM 10984 O O . PRO D 2 65 ? 12.065 8.392 -52.437 1.00 41.67 59 PRO B O 1
ATOM 10995 N N . ASP D 2 66 ? 12.079 9.768 -54.229 1.00 42.94 60 ASP B N 1
ATOM 10996 C CA A ASP D 2 66 ? 12.469 10.929 -53.437 0.40 45.27 60 ASP B CA 1
ATOM 10997 C CA B ASP D 2 66 ? 12.500 10.883 -53.385 0.60 45.26 60 ASP B CA 1
ATOM 10998 C C . ASP D 2 66 ? 11.403 11.353 -52.428 1.00 43.79 60 ASP B C 1
ATOM 10999 O O . ASP D 2 66 ? 11.681 12.188 -51.563 1.00 43.03 60 ASP B O 1
ATOM 11016 N N . ARG D 2 67 ? 10.196 10.791 -52.488 1.00 42.48 61 ARG B N 1
ATOM 11017 C CA . ARG D 2 67 ? 9.171 11.192 -51.535 1.00 40.32 61 ARG B CA 1
ATOM 11018 C C . ARG D 2 67 ? 9.429 10.637 -50.148 1.00 38.17 61 ARG B C 1
ATOM 11019 O O . ARG D 2 67 ? 8.749 11.025 -49.203 1.00 40.20 61 ARG B O 1
ATOM 11040 N N . PHE D 2 68 ? 10.341 9.700 -50.005 1.00 37.79 62 PHE B N 1
ATOM 11041 C CA . PHE D 2 68 ? 10.725 9.155 -48.709 1.00 36.70 62 PHE B CA 1
ATOM 11042 C C . PHE D 2 68 ? 11.939 9.929 -48.235 1.00 39.02 62 PHE B C 1
ATOM 11043 O O . PHE D 2 68 ? 12.925 10.032 -48.991 1.00 37.97 62 PHE B O 1
ATOM 11060 N N . SER D 2 69 ? 11.878 10.453 -46.999 1.00 35.07 63 SER B N 1
ATOM 11061 C CA . SER D 2 69 ? 13.020 11.159 -46.435 1.00 37.47 63 SER B CA 1
ATOM 11062 C C . SER D 2 69 ? 13.090 10.908 -44.939 1.00 35.86 63 SER B C 1
ATOM 11063 O O . SER D 2 69 ? 12.060 10.742 -44.274 1.00 36.59 63 SER B O 1
ATOM 11071 N N . GLY D 2 70 ? 14.316 10.875 -44.422 1.00 34.94 64 GLY B N 1
ATOM 11072 C CA . GLY D 2 70 ? 14.555 10.659 -43.012 1.00 33.65 64 GLY B CA 1
ATOM 11073 C C . GLY D 2 70 ? 15.297 11.845 -42.417 1.00 33.66 64 GLY B C 1
ATOM 11074 O O . GLY D 2 70 ? 16.086 12.524 -43.090 1.00 34.51 64 GLY B O 1
ATOM 11078 N N . SER D 2 71 ? 15.024 12.109 -41.143 1.00 34.89 65 SER B N 1
ATOM 11079 C CA . SER D 2 71 ? 15.655 13.213 -40.434 1.00 34.68 65 SER B CA 1
ATOM 11080 C C . SER D 2 71 ? 15.824 12.816 -38.972 1.00 35.35 65 SER B C 1
ATOM 11081 O O . SER D 2 71 ? 15.340 11.766 -38.519 1.00 31.48 65 SER B O 1
ATOM 11089 N N . GLY D 2 72 ? 16.504 13.684 -38.236 1.00 36.57 66 GLY B N 1
ATOM 11090 C CA . GLY D 2 72 ? 16.729 13.492 -36.817 1.00 35.83 66 GLY B CA 1
ATOM 11091 C C . GLY D 2 72 ? 18.179 13.141 -36.520 1.00 36.75 66 GLY B C 1
ATOM 11092 O O . GLY D 2 72 ? 18.985 12.858 -37.408 1.00 36.57 66 GLY B O 1
ATOM 11096 N N . SER D 2 73 ? 18.489 13.117 -35.225 1.00 36.12 67 SER B N 1
ATOM 11097 C CA . SER D 2 73 ? 19.850 12.929 -34.759 1.00 37.07 67 SER B CA 1
ATOM 11098 C C . SER D 2 73 ? 19.779 12.451 -33.324 1.00 38.22 67 SER B C 1
ATOM 11099 O O . SER D 2 73 ? 18.811 12.740 -32.611 1.00 37.48 67 SER B O 1
ATOM 11107 N N . GLY D 2 74 ? 20.799 11.705 -32.913 1.00 36.97 68 GLY B N 1
ATOM 11108 C CA . GLY D 2 74 ? 20.904 11.356 -31.508 1.00 38.75 68 GLY B CA 1
ATOM 11109 C C . GLY D 2 74 ? 19.947 10.259 -31.112 1.00 32.93 68 GLY B C 1
ATOM 11110 O O . GLY D 2 74 ? 20.205 9.087 -31.390 1.00 33.94 68 GLY B O 1
ATOM 11114 N N . THR D 2 75 ? 18.838 10.628 -30.468 1.00 34.79 69 THR B N 1
ATOM 11115 C CA . THR D 2 75 ? 17.844 9.660 -30.022 1.00 32.94 69 THR B CA 1
ATOM 11116 C C . THR D 2 75 ? 16.466 9.787 -30.657 1.00 35.81 69 THR B C 1
ATOM 11117 O O . THR D 2 75 ? 15.596 8.968 -30.339 1.00 34.66 69 THR B O 1
ATOM 11128 N N . ASP D 2 76 ? 16.222 10.784 -31.514 1.00 35.18 70 ASP B N 1
ATOM 11129 C CA . ASP D 2 76 ? 14.899 11.046 -32.087 1.00 36.03 70 ASP B CA 1
ATOM 11130 C C . ASP D 2 76 ? 14.982 11.156 -33.601 1.00 34.07 70 ASP B C 1
ATOM 11131 O O . ASP D 2 76 ? 15.647 12.056 -34.128 1.00 36.34 70 ASP B O 1
ATOM 11140 N N . PHE D 2 77 ? 14.207 10.350 -34.294 1.00 31.97 71 PHE B N 1
ATOM 11141 C CA . PHE D 2 77 ? 14.326 10.250 -35.734 1.00 32.42 71 PHE B CA 1
ATOM 11142 C C . PHE D 2 77 ? 12.922 10.235 -36.322 1.00 33.21 71 PHE B C 1
ATOM 11143 O O . PHE D 2 77 ? 11.934 9.888 -35.658 1.00 32.52 71 PHE B O 1
ATOM 11160 N N . THR D 2 78 ? 12.817 10.657 -37.572 1.00 30.38 72 THR B N 1
ATOM 11161 C CA . THR D 2 78 ? 11.515 10.684 -38.222 1.00 31.80 72 THR B CA 1
ATOM 11162 C C . THR D 2 78 ? 11.636 10.216 -39.663 1.00 32.79 72 THR B C 1
ATOM 11163 O O . THR D 2 78 ? 12.515 10.689 -40.395 1.00 32.89 72 THR B O 1
ATOM 11174 N N . LEU D 2 79 ? 10.673 9.400 -40.099 1.00 30.03 73 LEU B N 1
ATOM 11175 C CA . LEU D 2 79 ? 10.518 9.068 -41.514 1.00 31.19 73 LEU B CA 1
ATOM 11176 C C . LEU D 2 79 ? 9.303 9.818 -42.048 1.00 32.73 73 LEU B C 1
ATOM 11177 O O . LEU D 2 79 ? 8.219 9.716 -41.460 1.00 32.04 73 LEU B O 1
ATOM 11193 N N . THR D 2 80 ? 9.482 10.605 -43.117 1.00 32.28 74 THR B N 1
ATOM 11194 C CA . THR D 2 80 ? 8.368 11.294 -43.756 1.00 34.49 74 THR B CA 1
ATOM 11195 C C . THR D 2 80 ? 8.150 10.746 -45.159 1.00 37.07 74 THR B C 1
ATOM 11196 O O . THR D 2 80 ? 9.101 10.621 -45.936 1.00 36.82 74 THR B O 1
ATOM 11207 N N . ILE D 2 81 ? 6.902 10.391 -45.455 1.00 36.01 75 ILE B N 1
ATOM 11208 C CA . ILE D 2 81 ? 6.411 10.095 -46.797 1.00 38.30 75 ILE B CA 1
ATOM 11209 C C . ILE D 2 81 ? 5.579 11.301 -47.222 1.00 40.41 75 ILE B C 1
ATOM 11210 O O . ILE D 2 81 ? 4.540 11.602 -46.636 1.00 43.56 75 ILE B O 1
ATOM 11226 N N . SER D 2 82 ? 6.058 12.040 -48.206 1.00 43.38 76 SER B N 1
ATOM 11227 C CA . SER D 2 82 ? 5.555 13.384 -48.473 1.00 48.20 76 SER B CA 1
ATOM 11228 C C . SER D 2 82 ? 4.263 13.380 -49.268 1.00 50.61 76 SER B C 1
ATOM 11229 O O . SER D 2 82 ? 3.465 14.318 -49.151 1.00 50.72 76 SER B O 1
ATOM 11237 N N . SER D 2 83 ? 4.036 12.349 -50.075 1.00 46.44 77 SER B N 1
ATOM 11238 C CA . SER D 2 83 ? 2.776 12.243 -50.813 1.00 48.62 77 SER B CA 1
ATOM 11239 C C . SER D 2 83 ? 2.505 10.754 -50.979 1.00 45.68 77 SER B C 1
ATOM 11240 O O . SER D 2 83 ? 3.008 10.137 -51.920 1.00 46.15 77 SER B O 1
ATOM 11248 N N . LEU D 2 84 ? 1.632 10.225 -50.133 1.00 41.22 78 LEU B N 1
ATOM 11249 C CA . LEU D 2 84 ? 1.438 8.784 -50.028 1.00 40.58 78 LEU B CA 1
ATOM 11250 C C . LEU D 2 84 ? 0.828 8.249 -51.316 1.00 39.70 78 LEU B C 1
ATOM 11251 O O . LEU D 2 84 ? -0.128 8.825 -51.839 1.00 39.08 78 LEU B O 1
ATOM 11267 N N . GLN D 2 85 ? 1.400 7.154 -51.832 1.00 39.14 79 GLN B N 1
ATOM 11268 C CA . GLN D 2 85 ? 0.892 6.462 -53.008 1.00 37.49 79 GLN B CA 1
ATOM 11269 C C . GLN D 2 85 ? 0.453 5.083 -52.567 1.00 37.06 79 GLN B C 1
ATOM 11270 O O . GLN D 2 85 ? 0.842 4.615 -51.488 1.00 33.20 79 GLN B O 1
ATOM 11284 N N . ALA D 2 86 ? -0.370 4.430 -53.395 1.00 36.45 80 ALA B N 1
ATOM 11285 C CA . ALA D 2 86 ? -0.962 3.159 -52.957 1.00 37.11 80 ALA B CA 1
ATOM 11286 C C . ALA D 2 86 ? 0.121 2.105 -52.699 1.00 33.28 80 ALA B C 1
ATOM 11287 O O . ALA D 2 86 ? -0.032 1.218 -51.858 1.00 32.70 80 ALA B O 1
ATOM 11294 N N . GLU D 2 87 ? 1.226 2.201 -53.425 1.00 34.83 81 GLU B N 1
ATOM 11295 C CA . GLU D 2 87 ? 2.355 1.294 -53.326 1.00 37.12 81 GLU B CA 1
ATOM 11296 C C . GLU D 2 87 ? 3.072 1.384 -51.977 1.00 37.51 81 GLU B C 1
ATOM 11297 O O . GLU D 2 87 ? 3.911 0.515 -51.641 1.00 34.70 81 GLU B O 1
ATOM 11309 N N . ASP D 2 88 ? 2.775 2.422 -51.203 1.00 34.64 82 ASP B N 1
ATOM 11310 C CA . ASP D 2 88 ? 3.474 2.689 -49.956 1.00 33.73 82 ASP B CA 1
ATOM 11311 C C . ASP D 2 88 ? 2.793 2.038 -48.743 1.00 30.00 82 ASP B C 1
ATOM 11312 O O . ASP D 2 88 ? 3.278 2.150 -47.618 1.00 31.79 82 ASP B O 1
ATOM 11321 N N . VAL D 2 89 ? 1.647 1.398 -48.939 1.00 29.92 83 VAL B N 1
ATOM 11322 C CA . VAL D 2 89 ? 0.989 0.628 -47.885 1.00 29.03 83 VAL B CA 1
ATOM 11323 C C . VAL D 2 89 ? 1.860 -0.570 -47.518 1.00 28.75 83 VAL B C 1
ATOM 11324 O O . VAL D 2 89 ? 2.175 -1.415 -48.359 1.00 29.43 83 VAL B O 1
ATOM 11337 N N . ALA D 2 90 ? 2.309 -0.614 -46.271 1.00 27.90 84 ALA B N 1
ATOM 11338 C CA . ALA D 2 90 ? 3.359 -1.508 -45.792 1.00 26.26 84 ALA B CA 1
ATOM 11339 C C . ALA D 2 90 ? 3.506 -1.246 -44.310 1.00 24.92 84 ALA B C 1
ATOM 11340 O O . ALA D 2 90 ? 2.968 -0.272 -43.798 1.00 26.91 84 ALA B O 1
ATOM 11347 N N . VAL D 2 91 ? 4.309 -2.060 -43.657 1.00 25.05 85 VAL B N 1
ATOM 11348 C CA . VAL D 2 91 ? 4.800 -1.805 -42.300 1.00 23.61 85 VAL B CA 1
ATOM 11349 C C . VAL D 2 91 ? 6.200 -1.224 -42.398 1.00 22.65 85 VAL B C 1
ATOM 11350 O O . VAL D 2 91 ? 7.049 -1.745 -43.110 1.00 25.02 85 VAL B O 1
ATOM 11363 N N . TYR D 2 92 ? 6.457 -0.151 -41.682 1.00 24.80 86 TYR B N 1
ATOM 11364 C CA . TYR D 2 92 ? 7.772 0.474 -41.672 1.00 22.10 86 TYR B CA 1
ATOM 11365 C C . TYR D 2 92 ? 8.443 0.181 -40.331 1.00 24.39 86 TYR B C 1
ATOM 11366 O O . TYR D 2 92 ? 7.835 0.349 -39.265 1.00 25.19 86 TYR B O 1
ATOM 11384 N N . TYR D 2 93 ? 9.736 -0.084 -40.368 1.00 24.60 87 TYR B N 1
ATOM 11385 C CA . TYR D 2 93 ? 10.522 -0.350 -39.162 1.00 23.25 87 TYR B CA 1
ATOM 11386 C C . TYR D 2 93 ? 11.719 0.597 -39.103 1.00 25.51 87 TYR B C 1
ATOM 11387 O O . TYR D 2 93 ? 12.435 0.707 -40.093 1.00 23.95 87 TYR B O 1
ATOM 11405 N N . CYS D 2 94 ? 11.989 1.234 -37.964 1.00 24.06 88 CYS B N 1
ATOM 11406 C CA . CYS D 2 94 ? 13.325 1.784 -37.761 1.00 25.07 88 CYS B CA 1
ATOM 11407 C C . CYS D 2 94 ? 14.247 0.691 -37.196 1.00 25.60 88 CYS B C 1
ATOM 11408 O O . CYS D 2 94 ? 13.791 -0.317 -36.653 1.00 24.79 88 CYS B O 1
ATOM 11415 N N . LYS D 2 95 ? 15.558 0.906 -37.306 1.00 23.81 89 LYS B N 1
ATOM 11416 C CA . LYS D 2 95 ? 16.513 -0.100 -36.842 1.00 22.66 89 LYS B CA 1
ATOM 11417 C C . LYS D 2 95 ? 17.827 0.582 -36.530 1.00 24.21 89 LYS B C 1
ATOM 11418 O O . LYS D 2 95 ? 18.312 1.334 -37.369 1.00 24.65 89 LYS B O 1
ATOM 11437 N N . GLN D 2 96 ? 18.399 0.328 -35.361 1.00 24.33 90 GLN B N 1
ATOM 11438 C CA . GLN D 2 96 ? 19.682 0.910 -35.026 1.00 24.75 90 GLN B CA 1
ATOM 11439 C C . GLN D 2 96 ? 20.765 -0.101 -35.312 1.00 25.28 90 GLN B C 1
ATOM 11440 O O . GLN D 2 96 ? 20.563 -1.302 -35.122 1.00 26.09 90 GLN B O 1
ATOM 11454 N N . SER D 2 97 ? 21.910 0.390 -35.808 1.00 27.45 91 SER B N 1
ATOM 11455 C CA . SER D 2 97 ? 23.077 -0.460 -36.053 1.00 25.49 91 SER B CA 1
ATOM 11456 C C . SER D 2 97 ? 24.310 0.108 -35.360 1.00 27.49 91 SER B C 1
ATOM 11457 O O . SER D 2 97 ? 25.443 -0.098 -35.837 1.00 27.57 91 SER B O 1
ATOM 11465 N N . TYR D 2 98 ? 24.082 0.943 -34.343 1.00 29.02 92 TYR B N 1
ATOM 11466 C CA . TYR D 2 98 ? 25.166 1.530 -33.556 1.00 30.38 92 TYR B CA 1
ATOM 11467 C C . TYR D 2 98 ? 25.887 0.493 -32.700 1.00 32.35 92 TYR B C 1
ATOM 11468 O O . TYR D 2 98 ? 27.128 0.499 -32.598 1.00 33.48 92 TYR B O 1
ATOM 11486 N N . SER D 2 99 ? 25.117 -0.374 -32.038 1.00 30.32 93 SER B N 1
ATOM 11487 C CA . SER D 2 99 ? 25.652 -1.424 -31.158 1.00 33.21 93 SER B CA 1
ATOM 11488 C C . SER D 2 99 ? 24.748 -2.650 -31.299 1.00 30.46 93 SER B C 1
ATOM 11489 O O . SER D 2 99 ? 23.592 -2.620 -30.873 1.00 28.40 93 SER B O 1
ATOM 11497 N N . ARG D 2 100 ? 25.261 -3.708 -31.912 1.00 29.94 94 ARG B N 1
ATOM 11498 C CA A ARG D 2 100 ? 24.425 -4.828 -32.343 0.52 31.12 94 ARG B CA 1
ATOM 11499 C CA C ARG D 2 100 ? 24.430 -4.833 -32.359 0.48 31.12 94 ARG B CA 1
ATOM 11500 C C . ARG D 2 100 ? 23.306 -4.274 -33.224 1.00 28.46 94 ARG B C 1
ATOM 11501 O O . ARG D 2 100 ? 23.546 -3.322 -33.995 1.00 27.33 94 ARG B O 1
ATOM 11542 N N . ARG D 2 101 ? 22.102 -4.853 -33.141 1.00 26.04 96 ARG B N 1
ATOM 11543 C CA . ARG D 2 101 ? 21.004 -4.457 -34.013 1.00 24.87 96 ARG B CA 1
ATOM 11544 C C . ARG D 2 101 ? 19.695 -4.566 -33.245 1.00 26.59 96 ARG B C 1
ATOM 11545 O O . ARG D 2 101 ? 19.437 -5.587 -32.598 1.00 26.13 96 ARG B O 1
ATOM 11566 N N . THR D 2 102 ? 18.852 -3.544 -33.351 1.00 23.56 97 THR B N 1
ATOM 11567 C CA A THR D 2 102 ? 17.511 -3.635 -32.801 0.40 24.86 97 THR B CA 1
ATOM 11568 C CA B THR D 2 102 ? 17.525 -3.549 -32.753 0.60 24.82 97 THR B CA 1
ATOM 11569 C C . THR D 2 102 ? 16.544 -2.861 -33.686 1.00 24.43 97 THR B C 1
ATOM 11570 O O . THR D 2 102 ? 16.813 -1.724 -34.130 1.00 24.13 97 THR B O 1
ATOM 11591 N N . PHE D 2 103 ? 15.399 -3.511 -33.915 1.00 25.63 98 PHE B N 1
ATOM 11592 C CA . PHE D 2 103 ? 14.289 -2.934 -34.653 1.00 21.91 98 PHE B CA 1
ATOM 11593 C C . PHE D 2 103 ? 13.251 -2.360 -33.689 1.00 24.65 98 PHE B C 1
ATOM 11594 O O . PHE D 2 103 ? 13.034 -2.865 -32.575 1.00 23.32 98 PHE B O 1
ATOM 11611 N N . GLY D 2 104 ? 12.584 -1.315 -34.170 1.00 23.94 99 GLY B N 1
ATOM 11612 C CA . GLY D 2 104 ? 11.394 -0.851 -33.529 1.00 25.53 99 GLY B CA 1
ATOM 11613 C C . GLY D 2 104 ? 10.254 -1.833 -33.717 1.00 25.06 99 GLY B C 1
ATOM 11614 O O . GLY D 2 104 ? 10.349 -2.855 -34.399 1.00 22.70 99 GLY B O 1
ATOM 11618 N N . GLY D 2 105 ? 9.107 -1.444 -33.160 1.00 24.12 100 GLY B N 1
ATOM 11619 C CA . GLY D 2 105 ? 7.925 -2.301 -33.268 1.00 24.82 100 GLY B CA 1
ATOM 11620 C C . GLY D 2 105 ? 7.166 -2.300 -34.578 1.00 27.76 100 GLY B C 1
ATOM 11621 O O . GLY D 2 105 ? 6.272 -3.151 -34.765 1.00 25.50 100 GLY B O 1
ATOM 11625 N N . GLY D 2 106 ? 7.465 -1.349 -35.459 1.00 24.25 101 GLY B N 1
ATOM 11626 C CA . GLY D 2 106 ? 6.748 -1.321 -36.708 1.00 22.74 101 GLY B CA 1
ATOM 11627 C C . GLY D 2 106 ? 5.611 -0.321 -36.640 1.00 26.07 101 GLY B C 1
ATOM 11628 O O . GLY D 2 106 ? 4.998 -0.105 -35.581 1.00 25.14 101 GLY B O 1
ATOM 11632 N N . THR D 2 107 ? 5.384 0.358 -37.762 1.00 24.16 102 THR B N 1
ATOM 11633 C CA . THR D 2 107 ? 4.243 1.229 -37.961 1.00 24.76 102 THR B CA 1
ATOM 11634 C C . THR D 2 107 ? 3.537 0.794 -39.229 1.00 25.71 102 THR B C 1
ATOM 11635 O O . THR D 2 107 ? 4.137 0.789 -40.310 1.00 27.49 102 THR B O 1
ATOM 11646 N N . LYS D 2 108 ? 2.268 0.443 -39.107 1.00 28.13 103 LYS B N 1
ATOM 11647 C CA . LYS D 2 108 ? 1.483 0.008 -40.253 1.00 28.02 103 LYS B CA 1
ATOM 11648 C C . LYS D 2 108 ? 0.840 1.224 -40.914 1.00 28.09 103 LYS B C 1
ATOM 11649 O O . LYS D 2 108 ? 0.203 2.030 -40.238 1.00 30.17 103 LYS B O 1
ATOM 11668 N N . VAL D 2 109 ? 1.110 1.421 -42.201 1.00 26.93 104 VAL B N 1
ATOM 11669 C CA . VAL D 2 109 ? 0.554 2.531 -42.971 1.00 28.83 104 VAL B CA 1
ATOM 11670 C C . VAL D 2 109 ? -0.540 2.011 -43.885 1.00 31.37 104 VAL B C 1
ATOM 11671 O O . VAL D 2 109 ? -0.311 1.059 -44.637 1.00 31.02 104 VAL B O 1
ATOM 11684 N N . GLU D 2 110 ? -1.732 2.600 -43.796 1.00 28.54 105 GLU B N 1
ATOM 11685 C CA . GLU D 2 110 ? -2.844 2.237 -44.660 1.00 29.96 105 GLU B CA 1
ATOM 11686 C C . GLU D 2 110 ? -3.367 3.502 -45.341 1.00 31.66 105 GLU B C 1
ATOM 11687 O O . GLU D 2 110 ? -3.117 4.635 -44.887 1.00 30.92 105 GLU B O 1
ATOM 11699 N N . ILE D 2 111 ? -4.154 3.290 -46.405 1.00 30.62 106 ILE B N 1
ATOM 11700 C CA . ILE D 2 111 ? -4.875 4.364 -47.080 1.00 30.32 106 ILE B CA 1
ATOM 11701 C C . ILE D 2 111 ? -6.172 4.677 -46.354 1.00 31.65 106 ILE B C 1
ATOM 11702 O O . ILE D 2 111 ? -6.938 3.774 -46.019 1.00 31.09 106 ILE B O 1
ATOM 11718 N N . LYS D 2 112 ? -6.382 5.950 -46.043 1.00 32.25 107 LYS B N 1
ATOM 11719 C CA . LYS D 2 112 ? -7.641 6.406 -45.472 1.00 33.64 107 LYS B CA 1
ATOM 11720 C C . LYS D 2 112 ? -8.650 6.604 -46.595 1.00 34.38 107 LYS B C 1
ATOM 11721 O O . LYS D 2 112 ? -8.314 7.197 -47.612 1.00 35.57 107 LYS B O 1
ATOM 11740 N N . ARG D 2 113 ? -9.877 6.124 -46.424 1.00 34.10 108 ARG B N 1
ATOM 11741 C CA . ARG D 2 113 ? -10.942 6.380 -47.394 1.00 36.00 108 ARG B CA 1
ATOM 11742 C C . ARG D 2 113 ? -12.229 6.666 -46.637 1.00 36.80 108 ARG B C 1
ATOM 11743 O O . ARG D 2 113 ? -12.273 6.634 -45.407 1.00 34.62 108 ARG B O 1
ATOM 11764 N N . THR D 2 114 ? -13.293 6.937 -47.382 1.00 36.42 109 THR B N 1
ATOM 11765 C CA . THR D 2 114 ? -14.578 7.212 -46.759 1.00 36.13 109 THR B CA 1
ATOM 11766 C C . THR D 2 114 ? -15.098 5.965 -46.054 1.00 35.80 109 THR B C 1
ATOM 11767 O O . THR D 2 114 ? -14.732 4.828 -46.382 1.00 32.04 109 THR B O 1
ATOM 11778 N N . VAL D 2 115 ? -15.887 6.180 -45.008 1.00 32.67 110 VAL B N 1
ATOM 11779 C CA . VAL D 2 115 ? -16.446 5.025 -44.325 1.00 32.92 110 VAL B CA 1
ATOM 11780 C C . VAL D 2 115 ? -17.283 4.208 -45.307 1.00 34.48 110 VAL B C 1
ATOM 11781 O O . VAL D 2 115 ? -18.016 4.774 -46.152 1.00 34.37 110 VAL B O 1
ATOM 11794 N N . ALA D 2 116 ? -17.201 2.873 -45.163 1.00 32.58 111 ALA B N 1
ATOM 11795 C CA . ALA D 2 116 ? -17.949 1.920 -45.980 1.00 32.48 111 ALA B CA 1
ATOM 11796 C C . ALA D 2 116 ? -18.500 0.801 -45.100 1.00 31.68 111 ALA B C 1
ATOM 11797 O O . ALA D 2 116 ? -17.745 0.087 -44.431 1.00 29.28 111 ALA B O 1
ATOM 11804 N N . ALA D 2 117 ? -19.815 0.643 -45.091 1.00 33.47 112 ALA B N 1
ATOM 11805 C CA . ALA D 2 117 ? -20.381 -0.416 -44.265 1.00 34.39 112 ALA B CA 1
ATOM 11806 C C . ALA D 2 117 ? -20.161 -1.793 -44.893 1.00 32.14 112 ALA B C 1
ATOM 11807 O O . ALA D 2 117 ? -20.042 -1.923 -46.118 1.00 31.79 112 ALA B O 1
ATOM 11814 N N . PRO D 2 118 ? -20.050 -2.836 -44.075 1.00 31.41 113 PRO B N 1
ATOM 11815 C CA . PRO D 2 118 ? -19.892 -4.182 -44.612 1.00 31.45 113 PRO B CA 1
ATOM 11816 C C . PRO D 2 118 ? -21.175 -4.727 -45.170 1.00 33.02 113 PRO B C 1
ATOM 11817 O O . PRO D 2 118 ? -22.267 -4.405 -44.705 1.00 30.70 113 PRO B O 1
ATOM 11828 N N . SER D 2 119 ? -21.017 -5.550 -46.188 1.00 30.63 114 SER B N 1
ATOM 11829 C CA . SER D 2 119 ? -22.078 -6.415 -46.648 1.00 31.12 114 SER B CA 1
ATOM 11830 C C . SER D 2 119 ? -21.857 -7.714 -45.896 1.00 29.63 114 SER B C 1
ATOM 11831 O O . SER D 2 119 ? -20.714 -8.194 -45.810 1.00 29.95 114 SER B O 1
ATOM 11839 N N . VAL D 2 120 ? -22.908 -8.220 -45.246 1.00 28.60 115 VAL B N 1
ATOM 11840 C CA . VAL D 2 120 ? -22.789 -9.347 -44.309 1.00 27.89 115 VAL B CA 1
ATOM 11841 C C . VAL D 2 120 ? -23.492 -10.568 -44.892 1.00 30.56 115 VAL B C 1
ATOM 11842 O O . VAL D 2 120 ? -24.591 -10.458 -45.439 1.00 29.84 115 VAL B O 1
ATOM 11855 N N . PHE D 2 121 ? -22.876 -11.719 -44.741 1.00 27.56 116 PHE B N 1
ATOM 11856 C CA . PHE D 2 121 ? -23.383 -12.966 -45.260 1.00 29.05 116 PHE B CA 1
ATOM 11857 C C . PHE D 2 121 ? -23.147 -14.019 -44.194 1.00 30.04 116 PHE B C 1
ATOM 11858 O O . PHE D 2 121 ? -22.106 -14.008 -43.527 1.00 29.02 116 PHE B O 1
ATOM 11875 N N . ILE D 2 122 ? -24.073 -14.973 -44.083 1.00 28.86 117 ILE B N 1
ATOM 11876 C CA . ILE D 2 122 ? -23.879 -16.083 -43.167 1.00 29.69 117 ILE B CA 1
ATOM 11877 C C . ILE D 2 122 ? -23.992 -17.379 -43.939 1.00 29.95 117 ILE B C 1
ATOM 11878 O O . ILE D 2 122 ? -24.853 -17.513 -44.819 1.00 29.49 117 ILE B O 1
ATOM 11894 N N . PHE D 2 123 ? -23.157 -18.346 -43.570 1.00 30.67 118 PHE B N 1
ATOM 11895 C CA . PHE D 2 123 ? -23.147 -19.651 -44.230 1.00 30.20 118 PHE B CA 1
ATOM 11896 C C . PHE D 2 123 ? -23.340 -20.802 -43.249 1.00 32.30 118 PHE B C 1
ATOM 11897 O O . PHE D 2 123 ? -22.501 -20.987 -42.354 1.00 30.15 118 PHE B O 1
ATOM 11914 N N . PRO D 2 124 ? -24.331 -21.663 -43.437 1.00 34.12 119 PRO B N 1
ATOM 11915 C CA . PRO D 2 124 ? -24.483 -22.827 -42.571 1.00 35.45 119 PRO B CA 1
ATOM 11916 C C . PRO D 2 124 ? -23.385 -23.850 -42.778 1.00 35.40 119 PRO B C 1
ATOM 11917 O O . PRO D 2 124 ? -22.661 -23.810 -43.775 1.00 35.61 119 PRO B O 1
ATOM 11928 N N . PRO D 2 125 ? -23.249 -24.807 -41.870 1.00 36.82 120 PRO B N 1
ATOM 11929 C CA . PRO D 2 125 ? -22.322 -25.925 -42.108 1.00 35.84 120 PRO B CA 1
ATOM 11930 C C . PRO D 2 125 ? -22.838 -26.760 -43.244 1.00 37.44 120 PRO B C 1
ATOM 11931 O O . PRO D 2 125 ? -24.046 -26.923 -43.414 1.00 38.02 120 PRO B O 1
ATOM 11942 N N . SER D 2 126 ? -21.915 -27.299 -44.020 1.00 39.61 121 SER B N 1
ATOM 11943 C CA . SER D 2 126 ? -22.299 -28.235 -45.056 1.00 44.21 121 SER B CA 1
ATOM 11944 C C . SER D 2 126 ? -22.725 -29.570 -44.457 1.00 47.26 121 SER B C 1
ATOM 11945 O O . SER D 2 126 ? -22.308 -29.947 -43.361 1.00 48.87 121 SER B O 1
ATOM 11953 N N . ASP D 2 127 ? -23.588 -30.284 -45.181 1.00 52.42 122 ASP B N 1
ATOM 11954 C CA . ASP D 2 127 ? -23.909 -31.653 -44.773 1.00 54.75 122 ASP B CA 1
ATOM 11955 C C . ASP D 2 127 ? -22.665 -32.534 -44.781 1.00 54.43 122 ASP B C 1
ATOM 11956 O O . ASP D 2 127 ? -22.512 -33.400 -43.913 1.00 57.06 122 ASP B O 1
ATOM 11965 N N . GLU D 2 128 ? -21.737 -32.284 -45.703 1.00 56.03 123 GLU B N 1
ATOM 11966 C CA A GLU D 2 128 ? -20.535 -33.111 -45.761 0.51 59.20 123 GLU B CA 1
ATOM 11967 C CA B GLU D 2 128 ? -20.516 -33.085 -45.780 0.49 59.19 123 GLU B CA 1
ATOM 11968 C C . GLU D 2 128 ? -19.687 -32.973 -44.498 1.00 56.28 123 GLU B C 1
ATOM 11969 O O . GLU D 2 128 ? -19.033 -33.938 -44.079 1.00 58.32 123 GLU B O 1
ATOM 11992 N N . GLN D 2 129 ? -19.689 -31.808 -43.874 1.00 51.88 124 GLN B N 1
ATOM 11993 C CA . GLN D 2 129 ? -18.921 -31.628 -42.645 1.00 49.21 124 GLN B CA 1
ATOM 11994 C C . GLN D 2 129 ? -19.630 -32.259 -41.467 1.00 51.26 124 GLN B C 1
ATOM 11995 O O . GLN D 2 129 ? -18.979 -32.786 -40.572 1.00 52.83 124 GLN B O 1
ATOM 12009 N N . LEU D 2 130 ? -20.957 -32.212 -41.452 1.00 54.43 125 LEU B N 1
ATOM 12010 C CA . LEU D 2 130 ? -21.704 -32.698 -40.298 1.00 60.69 125 LEU B CA 1
ATOM 12011 C C . LEU D 2 130 ? -21.450 -34.178 -40.008 1.00 65.38 125 LEU B C 1
ATOM 12012 O O . LEU D 2 130 ? -21.504 -34.587 -38.839 1.00 65.93 125 LEU B O 1
ATOM 12028 N N . LYS D 2 131 ? -21.128 -34.982 -41.032 1.00 66.07 126 LYS B N 1
ATOM 12029 C CA . LYS D 2 131 ? -20.898 -36.408 -40.794 1.00 75.30 126 LYS B CA 1
ATOM 12030 C C . LYS D 2 131 ? -19.696 -36.646 -39.883 1.00 80.49 126 LYS B C 1
ATOM 12031 O O . LYS D 2 131 ? -19.658 -37.650 -39.144 1.00 75.26 126 LYS B O 1
ATOM 12050 N N . SER D 2 132 ? -18.683 -35.769 -39.972 1.00 68.98 127 SER B N 1
ATOM 12051 C CA . SER D 2 132 ? -17.471 -35.857 -39.165 1.00 67.78 127 SER B CA 1
ATOM 12052 C C . SER D 2 132 ? -17.669 -35.348 -37.735 1.00 72.44 127 SER B C 1
ATOM 12053 O O . SER D 2 132 ? -16.717 -35.377 -36.944 1.00 69.22 127 SER B O 1
ATOM 12061 N N . GLY D 2 133 ? -18.872 -34.890 -37.381 1.00 66.93 128 GLY B N 1
ATOM 12062 C CA . GLY D 2 133 ? -19.172 -34.509 -36.019 1.00 60.78 128 GLY B CA 1
ATOM 12063 C C . GLY D 2 133 ? -18.885 -33.077 -35.664 1.00 57.85 128 GLY B C 1
ATOM 12064 O O . GLY D 2 133 ? -19.006 -32.711 -34.489 1.00 61.67 128 GLY B O 1
ATOM 12068 N N . THR D 2 134 ? -18.490 -32.260 -36.620 1.00 55.47 129 THR B N 1
ATOM 12069 C CA . THR D 2 134 ? -18.196 -30.865 -36.371 1.00 50.25 129 THR B CA 1
ATOM 12070 C C . THR D 2 134 ? -19.084 -30.016 -37.270 1.00 47.37 129 THR B C 1
ATOM 12071 O O . THR D 2 134 ? -19.398 -30.398 -38.405 1.00 47.10 129 THR B O 1
ATOM 12082 N N . ALA D 2 135 ? -19.471 -28.852 -36.755 1.00 45.16 130 ALA B N 1
ATOM 12083 C CA . ALA D 2 135 ? -20.242 -27.870 -37.506 1.00 41.38 130 ALA B CA 1
ATOM 12084 C C . ALA D 2 135 ? -19.507 -26.530 -37.485 1.00 40.34 130 ALA B C 1
ATOM 12085 O O . ALA D 2 135 ? -19.249 -25.952 -36.410 1.00 37.57 130 ALA B O 1
ATOM 12092 N N . SER D 2 136 ? -19.175 -26.034 -38.671 1.00 35.08 131 SER B N 1
ATOM 12093 C CA . SER D 2 136 ? -18.550 -24.726 -38.815 1.00 34.61 131 SER B CA 1
ATOM 12094 C C . SER D 2 136 ? -19.573 -23.804 -39.441 1.00 32.73 131 SER B C 1
ATOM 12095 O O . SER D 2 136 ? -20.136 -24.132 -40.488 1.00 33.68 131 SER B O 1
ATOM 12103 N N . VAL D 2 137 ? -19.831 -22.678 -38.782 1.00 30.03 132 VAL B N 1
ATOM 12104 C CA . VAL D 2 137 ? -20.722 -21.631 -39.271 1.00 30.90 132 VAL B CA 1
ATOM 12105 C C . VAL D 2 137 ? -19.858 -20.406 -39.549 1.00 28.86 132 VAL B C 1
ATOM 12106 O O . VAL D 2 137 ? -19.033 -20.026 -38.702 1.00 28.12 132 VAL B O 1
ATOM 12119 N N . VAL D 2 138 ? -19.996 -19.824 -40.744 1.00 29.65 133 VAL B N 1
ATOM 12120 C CA . VAL D 2 138 ? -19.116 -18.759 -41.198 1.00 28.03 133 VAL B CA 1
ATOM 12121 C C . VAL D 2 138 ? -19.933 -17.499 -41.410 1.00 28.53 133 VAL B C 1
ATOM 12122 O O . VAL D 2 138 ? -20.997 -17.531 -42.045 1.00 28.73 133 VAL B O 1
ATOM 12135 N N . CYS D 2 139 ? -19.447 -16.404 -40.845 1.00 26.18 134 CYS B N 1
ATOM 12136 C CA . CYS D 2 139 ? -20.002 -15.086 -41.085 1.00 29.82 134 CYS B CA 1
ATOM 12137 C C . CYS D 2 139 ? -18.988 -14.253 -41.861 1.00 28.90 134 CYS B C 1
ATOM 12138 O O . CYS D 2 139 ? -17.823 -14.160 -41.457 1.00 27.71 134 CYS B O 1
ATOM 12145 N N . LEU D 2 140 ? -19.401 -13.699 -42.995 1.00 28.48 135 LEU B N 1
ATOM 12146 C CA . LEU D 2 140 ? -18.532 -12.884 -43.833 1.00 25.38 135 LEU B CA 1
ATOM 12147 C C . LEU D 2 140 ? -18.940 -11.414 -43.751 1.00 25.98 135 LEU B C 1
ATOM 12148 O O . LEU D 2 140 ? -20.105 -11.073 -44.018 1.00 26.57 135 LEU B O 1
ATOM 12164 N N . LEU D 2 141 ? -17.978 -10.541 -43.470 1.00 24.19 136 LEU B N 1
ATOM 12165 C CA . LEU D 2 141 ? -18.167 -9.097 -43.580 1.00 24.94 136 LEU B CA 1
ATOM 12166 C C . LEU D 2 141 ? -17.322 -8.609 -44.752 1.00 24.77 136 LEU B C 1
ATOM 12167 O O . LEU D 2 141 ? -16.093 -8.677 -44.717 1.00 27.29 136 LEU B O 1
ATOM 12183 N N . ASN D 2 142 ? -17.948 -8.069 -45.773 1.00 24.73 137 ASN B N 1
ATOM 12184 C CA . ASN D 2 142 ? -17.254 -7.834 -47.039 1.00 26.58 137 ASN B CA 1
ATOM 12185 C C . ASN D 2 142 ? -17.116 -6.347 -47.340 1.00 27.82 137 ASN B C 1
ATOM 12186 O O . ASN D 2 142 ? -18.113 -5.602 -47.320 1.00 29.07 137 ASN B O 1
ATOM 12197 N N . ASN D 2 143 ? -15.870 -5.938 -47.599 1.00 26.98 138 ASN B N 1
ATOM 12198 C CA . ASN D 2 143 ? -15.491 -4.656 -48.185 1.00 27.42 138 ASN B CA 1
ATOM 12199 C C . ASN D 2 143 ? -15.973 -3.459 -47.344 1.00 27.67 138 ASN B C 1
ATOM 12200 O O . ASN D 2 143 ? -16.799 -2.645 -47.780 1.00 27.52 138 ASN B O 1
ATOM 12211 N N . PHE D 2 144 ? -15.373 -3.331 -46.142 1.00 26.54 139 PHE B N 1
ATOM 12212 C CA . PHE D 2 144 ? -15.712 -2.255 -45.219 1.00 25.86 139 PHE B CA 1
ATOM 12213 C C . PHE D 2 144 ? -14.487 -1.420 -44.896 1.00 26.28 139 PHE B C 1
ATOM 12214 O O . PHE D 2 144 ? -13.349 -1.802 -45.187 1.00 26.79 139 PHE B O 1
ATOM 12231 N N . TYR D 2 145 ? -14.759 -0.235 -44.342 1.00 29.07 140 TYR B N 1
ATOM 12232 C CA . TYR D 2 145 ? -13.732 0.671 -43.848 1.00 28.81 140 TYR B CA 1
ATOM 12233 C C . TYR D 2 145 ? -14.366 1.592 -42.810 1.00 28.82 140 TYR B C 1
ATOM 12234 O O . TYR D 2 145 ? -15.506 2.030 -43.010 1.00 29.02 140 TYR B O 1
ATOM 12252 N N . PRO D 2 146 ? -13.715 1.856 -41.683 1.00 27.88 141 PRO B N 1
ATOM 12253 C CA . PRO D 2 146 ? -12.399 1.375 -41.248 1.00 28.10 141 PRO B CA 1
ATOM 12254 C C . PRO D 2 146 ? -12.347 -0.116 -40.835 1.00 27.83 141 PRO B C 1
ATOM 12255 O O . PRO D 2 146 ? -13.326 -0.795 -40.868 1.00 27.04 141 PRO B O 1
ATOM 12266 N N . ARG D 2 147 ? -11.161 -0.555 -40.410 1.00 27.44 142 ARG B N 1
ATOM 12267 C CA A ARG D 2 147 ? -10.893 -1.965 -40.162 0.70 28.58 142 ARG B CA 1
ATOM 12268 C CA B ARG D 2 147 ? -10.894 -1.968 -40.169 0.30 28.63 142 ARG B CA 1
ATOM 12269 C C . ARG D 2 147 ? -11.633 -2.497 -38.950 1.00 28.24 142 ARG B C 1
ATOM 12270 O O . ARG D 2 147 ? -11.954 -3.675 -38.903 1.00 28.71 142 ARG B O 1
ATOM 12311 N N . GLU D 2 148 ? -11.895 -1.669 -37.964 1.00 29.30 143 GLU B N 1
ATOM 12312 C CA A GLU D 2 148 ? -12.482 -2.156 -36.727 0.58 31.48 143 GLU B CA 1
ATOM 12313 C CA B GLU D 2 148 ? -12.486 -2.150 -36.722 0.42 31.48 143 GLU B CA 1
ATOM 12314 C C . GLU D 2 148 ? -13.923 -2.599 -36.969 1.00 31.62 143 GLU B C 1
ATOM 12315 O O . GLU D 2 148 ? -14.741 -1.820 -37.457 1.00 29.09 143 GLU B O 1
ATOM 12338 N N . ALA D 2 149 ? -14.246 -3.825 -36.549 1.00 31.05 144 ALA B N 1
ATOM 12339 C CA . ALA D 2 149 ? -15.591 -4.370 -36.697 1.00 33.27 144 ALA B CA 1
ATOM 12340 C C . ALA D 2 149 ? -15.851 -5.342 -35.560 1.00 33.10 144 ALA B C 1
ATOM 12341 O O . ALA D 2 149 ? -14.944 -6.047 -35.134 1.00 31.36 144 ALA B O 1
ATOM 12348 N N . LYS D 2 150 ? -17.091 -5.400 -35.091 1.00 31.95 145 LYS B N 1
ATOM 12349 C CA . LYS D 2 150 ? -17.467 -6.239 -33.960 1.00 31.32 145 LYS B CA 1
ATOM 12350 C C . LYS D 2 150 ? -18.478 -7.280 -34.460 1.00 33.16 145 LYS B C 1
ATOM 12351 O O . LYS D 2 150 ? -19.570 -6.934 -34.974 1.00 32.94 145 LYS B O 1
ATOM 12370 N N . VAL D 2 151 ? -18.121 -8.558 -34.275 1.00 29.90 146 VAL B N 1
ATOM 12371 C CA . VAL D 2 151 ? -18.947 -9.693 -34.679 1.00 30.99 146 VAL B CA 1
ATOM 12372 C C . VAL D 2 151 ? -19.340 -10.476 -33.440 1.00 32.67 146 VAL B C 1
ATOM 12373 O O . VAL D 2 151 ? -18.476 -10.820 -32.619 1.00 31.59 146 VAL B O 1
ATOM 12386 N N . GLN D 2 152 ? -20.650 -10.639 -33.238 1.00 32.26 147 GLN B N 1
ATOM 12387 C CA . GLN D 2 152 ? -21.160 -11.437 -32.125 1.00 34.47 147 GLN B CA 1
ATOM 12388 C C . GLN D 2 152 ? -21.973 -12.586 -32.703 1.00 32.50 147 GLN B C 1
ATOM 12389 O O . GLN D 2 152 ? -22.810 -12.373 -33.585 1.00 36.10 147 GLN B O 1
ATOM 12403 N N . TRP D 2 153 ? -21.717 -13.792 -32.222 1.00 30.50 148 TRP B N 1
ATOM 12404 C CA . TRP D 2 153 ? -22.491 -14.967 -32.587 1.00 32.81 148 TRP B CA 1
ATOM 12405 C C . TRP D 2 153 ? -23.596 -15.224 -31.570 1.00 35.55 148 TRP B C 1
ATOM 12406 O O . TRP D 2 153 ? -23.335 -15.282 -30.369 1.00 36.58 148 TRP B O 1
ATOM 12427 N N . LYS D 2 154 ? -24.810 -15.450 -32.046 1.00 34.60 149 LYS B N 1
ATOM 12428 C CA . LYS D 2 154 ? -25.927 -15.804 -31.183 1.00 40.22 149 LYS B CA 1
ATOM 12429 C C . LYS D 2 154 ? -26.551 -17.094 -31.685 1.00 39.32 149 LYS B C 1
ATOM 12430 O O . LYS D 2 154 ? -26.847 -17.217 -32.873 1.00 36.37 149 LYS B O 1
ATOM 12449 N N . VAL D 2 155 ? -26.740 -18.042 -30.778 1.00 41.12 150 VAL B N 1
ATOM 12450 C CA . VAL D 2 155 ? -27.375 -19.319 -31.047 1.00 40.17 150 VAL B CA 1
ATOM 12451 C C . VAL D 2 155 ? -28.642 -19.369 -30.190 1.00 41.66 150 VAL B C 1
ATOM 12452 O O . VAL D 2 155 ? -28.568 -19.329 -28.952 1.00 44.63 150 VAL B O 1
ATOM 12465 N N . ASP D 2 156 ? -29.805 -19.424 -30.844 1.00 41.76 151 ASP B N 1
ATOM 12466 C CA . ASP D 2 156 ? -31.070 -19.300 -30.137 1.00 45.48 151 ASP B CA 1
ATOM 12467 C C . ASP D 2 156 ? -31.045 -18.153 -29.119 1.00 47.97 151 ASP B C 1
ATOM 12468 O O . ASP D 2 156 ? -31.513 -18.272 -27.972 1.00 50.08 151 ASP B O 1
ATOM 12477 N N . ASN D 2 157 ? -30.566 -17.008 -29.593 1.00 48.04 152 ASN B N 1
ATOM 12478 C CA . ASN D 2 157 ? -30.484 -15.722 -28.916 1.00 53.71 152 ASN B CA 1
ATOM 12479 C C . ASN D 2 157 ? -29.350 -15.646 -27.897 1.00 52.25 152 ASN B C 1
ATOM 12480 O O . ASN D 2 157 ? -29.113 -14.564 -27.351 1.00 54.02 152 ASN B O 1
ATOM 12491 N N . ALA D 2 158 ? -28.649 -16.744 -27.610 1.00 47.74 153 ALA B N 1
ATOM 12492 C CA . ALA D 2 158 ? -27.627 -16.762 -26.568 1.00 46.82 153 ALA B CA 1
ATOM 12493 C C . ALA D 2 158 ? -26.268 -16.348 -27.138 1.00 44.23 153 ALA B C 1
ATOM 12494 O O . ALA D 2 158 ? -25.736 -16.985 -28.047 1.00 42.71 153 ALA B O 1
ATOM 12501 N N . LEU D 2 159 ? -25.688 -15.301 -26.575 1.00 45.84 154 LEU B N 1
ATOM 12502 C CA . LEU D 2 159 ? -24.375 -14.854 -27.026 1.00 44.23 154 LEU B CA 1
ATOM 12503 C C . LEU D 2 159 ? -23.335 -15.946 -26.801 1.00 42.62 154 LEU B C 1
ATOM 12504 O O . LEU D 2 159 ? -23.220 -16.499 -25.702 1.00 43.38 154 LEU B O 1
ATOM 12520 N N . GLN D 2 160 ? -22.566 -16.228 -27.837 1.00 41.29 155 GLN B N 1
ATOM 12521 C CA . GLN D 2 160 ? -21.533 -17.249 -27.806 1.00 40.13 155 GLN B CA 1
ATOM 12522 C C . GLN D 2 160 ? -20.196 -16.663 -27.384 1.00 43.12 155 GLN B C 1
ATOM 12523 O O . GLN D 2 160 ? -19.883 -15.506 -27.703 1.00 44.56 155 GLN B O 1
ATOM 12537 N N . SER D 2 161 ? -19.415 -17.468 -26.633 1.00 42.97 156 SER B N 1
ATOM 12538 C CA . SER D 2 161 ? -18.103 -17.034 -26.167 1.00 44.46 156 SER B CA 1
ATOM 12539 C C . SER D 2 161 ? -17.107 -18.171 -26.310 1.00 43.89 156 SER B C 1
ATOM 12540 O O . SER D 2 161 ? -17.421 -19.310 -25.968 1.00 46.36 156 SER B O 1
ATOM 12548 N N . GLY D 2 162 ? -15.927 -17.854 -26.818 1.00 46.57 157 GLY B N 1
ATOM 12549 C CA . GLY D 2 162 ? -14.793 -18.750 -26.825 1.00 47.32 157 GLY B CA 1
ATOM 12550 C C . GLY D 2 162 ? -14.852 -19.870 -27.825 1.00 44.46 157 GLY B C 1
ATOM 12551 O O . GLY D 2 162 ? -14.019 -20.777 -27.758 1.00 46.98 157 GLY B O 1
ATOM 12555 N N . ASN D 2 163 ? -15.800 -19.844 -28.748 1.00 39.57 158 ASN B N 1
ATOM 12556 C CA . ASN D 2 163 ? -15.925 -20.880 -29.766 1.00 37.85 158 ASN B CA 1
ATOM 12557 C C . ASN D 2 163 ? -15.894 -20.287 -31.167 1.00 33.32 158 ASN B C 1
ATOM 12558 O O . ASN D 2 163 ? -16.404 -20.880 -32.119 1.00 33.77 158 ASN B O 1
ATOM 12569 N N . SER D 2 164 ? -15.323 -19.105 -31.314 1.00 34.25 159 SER B N 1
ATOM 12570 C CA . SER D 2 164 ? -15.180 -18.523 -32.643 1.00 32.09 159 SER B CA 1
ATOM 12571 C C . SER D 2 164 ? -13.758 -17.994 -32.812 1.00 30.10 159 SER B C 1
ATOM 12572 O O . SER D 2 164 ? -13.060 -17.690 -31.826 1.00 31.41 159 SER B O 1
ATOM 12580 N N . GLN D 2 165 ? -13.368 -17.808 -34.091 1.00 30.61 160 GLN B N 1
ATOM 12581 C CA . GLN D 2 165 ? -12.085 -17.222 -34.437 1.00 28.99 160 GLN B CA 1
ATOM 12582 C C . GLN D 2 165 ? -12.291 -16.454 -35.716 1.00 29.08 160 GLN B C 1
ATOM 12583 O O . GLN D 2 165 ? -13.136 -16.830 -36.524 1.00 27.88 160 GLN B O 1
ATOM 12597 N N . GLU D 2 166 ? -11.528 -15.383 -35.889 1.00 28.60 161 GLU B N 1
ATOM 12598 C CA . GLU D 2 166 ? -11.715 -14.524 -37.043 1.00 27.72 161 GLU B CA 1
ATOM 12599 C C . GLU D 2 166 ? -10.374 -14.118 -37.631 1.00 26.08 161 GLU B C 1
ATOM 12600 O O . GLU D 2 166 ? -9.312 -14.186 -37.000 1.00 24.20 161 GLU B O 1
ATOM 12612 N N . SER D 2 167 ? -10.425 -13.661 -38.869 1.00 27.30 162 SER B N 1
ATOM 12613 C CA . SER D 2 167 ? -9.219 -13.109 -39.490 1.00 24.37 162 SER B CA 1
ATOM 12614 C C . SER D 2 167 ? -9.686 -12.092 -40.521 1.00 24.43 162 SER B C 1
ATOM 12615 O O . SER D 2 167 ? -10.840 -12.108 -40.952 1.00 23.62 162 SER B O 1
ATOM 12623 N N . VAL D 2 168 ? -8.773 -11.229 -40.921 1.00 24.93 163 VAL B N 1
ATOM 12624 C CA . VAL D 2 168 ? -9.077 -10.040 -41.706 1.00 23.92 163 VAL B CA 1
ATOM 12625 C C . VAL D 2 168 ? -8.077 -9.965 -42.846 1.00 23.79 163 VAL B C 1
ATOM 12626 O O . VAL D 2 168 ? -6.890 -10.194 -42.631 1.00 26.44 163 VAL B O 1
ATOM 12639 N N . THR D 2 169 ? -8.546 -9.644 -44.050 1.00 25.49 164 THR B N 1
ATOM 12640 C CA . THR D 2 169 ? -7.656 -9.468 -45.181 1.00 24.52 164 THR B CA 1
ATOM 12641 C C . THR D 2 169 ? -6.798 -8.222 -45.020 1.00 26.18 164 THR B C 1
ATOM 12642 O O . THR D 2 169 ? -7.111 -7.284 -44.255 1.00 24.86 164 THR B O 1
ATOM 12653 N N . GLU D 2 170 ? -5.758 -8.163 -45.856 1.00 27.46 165 GLU B N 1
ATOM 12654 C CA . GLU D 2 170 ? -5.037 -6.895 -46.004 1.00 29.78 165 GLU B CA 1
ATOM 12655 C C . GLU D 2 170 ? -5.909 -5.900 -46.751 1.00 29.10 165 GLU B C 1
ATOM 12656 O O . GLU D 2 170 ? -6.897 -6.276 -47.398 1.00 27.71 165 GLU B O 1
ATOM 12668 N N . GLN D 2 171 ? -5.532 -4.615 -46.695 1.00 28.78 166 GLN B N 1
ATOM 12669 C CA . GLN D 2 171 ? -6.374 -3.618 -47.316 1.00 26.41 166 GLN B CA 1
ATOM 12670 C C . GLN D 2 171 ? -6.411 -3.878 -48.828 1.00 28.49 166 GLN B C 1
ATOM 12671 O O . GLN D 2 171 ? -5.387 -4.194 -49.445 1.00 28.13 166 GLN B O 1
ATOM 12685 N N . ASP D 2 172 ? -7.598 -3.839 -49.414 1.00 28.03 167 ASP B N 1
ATOM 12686 C CA . ASP D 2 172 ? -7.748 -4.119 -50.840 1.00 33.49 167 ASP B CA 1
ATOM 12687 C C . ASP D 2 172 ? -7.083 -3.037 -51.703 1.00 36.74 167 ASP B C 1
ATOM 12688 O O . ASP D 2 172 ? -7.274 -1.841 -51.471 1.00 33.26 167 ASP B O 1
ATOM 12697 N N . SER D 2 173 ? -6.335 -3.465 -52.731 1.00 43.20 168 SER B N 1
ATOM 12698 C CA . SER D 2 173 ? -5.578 -2.517 -53.549 1.00 46.91 168 SER B CA 1
ATOM 12699 C C . SER D 2 173 ? -6.489 -1.585 -54.339 1.00 47.27 168 SER B C 1
ATOM 12700 O O . SER D 2 173 ? -6.132 -0.427 -54.591 1.00 50.62 168 SER B O 1
ATOM 12708 N N . LYS D 2 174 ? -7.669 -2.058 -54.717 1.00 44.46 169 LYS B N 1
ATOM 12709 C CA . LYS D 2 174 ? -8.540 -1.286 -55.586 1.00 45.83 169 LYS B CA 1
ATOM 12710 C C . LYS D 2 174 ? -9.396 -0.289 -54.806 1.00 41.65 169 LYS B C 1
ATOM 12711 O O . LYS D 2 174 ? -9.492 0.883 -55.202 1.00 41.54 169 LYS B O 1
ATOM 12730 N N . ASP D 2 175 ? -10.085 -0.761 -53.751 1.00 37.24 170 ASP B N 1
ATOM 12731 C CA . ASP D 2 175 ? -11.094 0.033 -53.071 1.00 35.79 170 ASP B CA 1
ATOM 12732 C C . ASP D 2 175 ? -10.730 0.363 -51.636 1.00 31.05 170 ASP B C 1
ATOM 12733 O O . ASP D 2 175 ? -11.462 1.090 -50.995 1.00 32.58 170 ASP B O 1
ATOM 12742 N N . SER D 2 176 ? -9.558 -0.029 -51.173 1.00 30.99 171 SER B N 1
ATOM 12743 C CA . SER D 2 176 ? -9.007 0.332 -49.858 1.00 31.03 171 SER B CA 1
ATOM 12744 C C . SER D 2 176 ? -9.853 -0.175 -48.701 1.00 29.18 171 SER B C 1
ATOM 12745 O O . SER D 2 176 ? -9.777 0.365 -47.629 1.00 27.63 171 SER B O 1
ATOM 12753 N N . THR D 2 177 ? -10.661 -1.197 -48.906 1.00 28.53 172 THR B N 1
ATOM 12754 C CA . THR D 2 177 ? -11.498 -1.812 -47.880 1.00 26.36 172 THR B CA 1
ATOM 12755 C C . THR D 2 177 ? -10.853 -3.076 -47.331 1.00 27.06 172 THR B C 1
ATOM 12756 O O . THR D 2 177 ? -9.870 -3.581 -47.858 1.00 27.16 172 THR B O 1
ATOM 12767 N N . TYR D 2 178 ? -11.421 -3.551 -46.230 1.00 24.19 173 TYR B N 1
ATOM 12768 C CA . TYR D 2 178 ? -11.098 -4.786 -45.578 1.00 24.04 173 TYR B CA 1
ATOM 12769 C C . TYR D 2 178 ? -12.270 -5.742 -45.704 1.00 24.73 173 TYR B C 1
ATOM 12770 O O . TYR D 2 178 ? -13.416 -5.333 -45.859 1.00 27.06 173 TYR B O 1
ATOM 12788 N N . SER D 2 179 ? -11.998 -7.020 -45.535 1.00 24.85 174 SER B N 1
ATOM 12789 C CA . SER D 2 179 ? -13.027 -8.024 -45.318 1.00 23.90 174 SER B CA 1
ATOM 12790 C C . SER D 2 179 ? -12.638 -8.867 -44.105 1.00 23.55 174 SER B C 1
ATOM 12791 O O . SER D 2 179 ? -11.456 -8.941 -43.726 1.00 26.13 174 SER B O 1
ATOM 12799 N N . LEU D 2 180 ? -13.641 -9.437 -43.466 1.00 23.96 175 LEU B N 1
ATOM 12800 C CA . LEU D 2 180 ? -13.430 -10.245 -42.276 1.00 22.92 175 LEU B CA 1
ATOM 12801 C C . LEU D 2 180 ? -14.251 -11.520 -42.368 1.00 24.07 175 LEU B C 1
ATOM 12802 O O . LEU D 2 180 ? -15.401 -11.499 -42.799 1.00 24.49 175 LEU B O 1
ATOM 12818 N N . SER D 2 181 ? -13.684 -12.608 -41.905 1.00 24.62 176 SER B N 1
ATOM 12819 C CA A SER D 2 181 ? -14.381 -13.885 -41.835 0.17 26.72 176 SER B CA 1
ATOM 12820 C CA B SER D 2 181 ? -14.358 -13.898 -41.841 0.83 26.70 176 SER B CA 1
ATOM 12821 C C . SER D 2 181 ? -14.318 -14.396 -40.400 1.00 27.38 176 SER B C 1
ATOM 12822 O O . SER D 2 181 ? -13.265 -14.386 -39.782 1.00 27.05 176 SER B O 1
ATOM 12837 N N . SER D 2 182 ? -15.466 -14.793 -39.850 1.00 28.30 177 SER B N 1
ATOM 12838 C CA . SER D 2 182 ? -15.543 -15.338 -38.494 1.00 28.59 177 SER B CA 1
ATOM 12839 C C . SER D 2 182 ? -16.153 -16.726 -38.560 1.00 28.76 177 SER B C 1
ATOM 12840 O O . SER D 2 182 ? -17.135 -16.927 -39.264 1.00 28.25 177 SER B O 1
ATOM 12848 N N . THR D 2 183 ? -15.544 -17.685 -37.878 1.00 28.78 178 THR B N 1
ATOM 12849 C CA . THR D 2 183 ? -16.006 -19.058 -37.893 1.00 28.80 178 THR B CA 1
ATOM 12850 C C . THR D 2 183 ? -16.405 -19.439 -36.479 1.00 29.73 178 THR B C 1
ATOM 12851 O O . THR D 2 183 ? -15.572 -19.444 -35.571 1.00 28.06 178 THR B O 1
ATOM 12862 N N . LEU D 2 184 ? -17.658 -19.806 -36.304 1.00 29.18 179 LEU B N 1
ATOM 12863 C CA . LEU D 2 184 ? -18.147 -20.416 -35.070 1.00 29.73 179 LEU B CA 1
ATOM 12864 C C . LEU D 2 184 ? -18.094 -21.938 -35.216 1.00 31.35 179 LEU B C 1
ATOM 12865 O O . LEU D 2 184 ? -18.651 -22.485 -36.171 1.00 30.92 179 LEU B O 1
ATOM 12881 N N . THR D 2 185 ? -17.419 -22.611 -34.311 1.00 34.66 180 THR B N 1
ATOM 12882 C CA . THR D 2 185 ? -17.228 -24.057 -34.367 1.00 35.51 180 THR B CA 1
ATOM 12883 C C . THR D 2 185 ? -17.990 -24.729 -33.223 1.00 38.04 180 THR B C 1
ATOM 12884 O O . THR D 2 185 ? -17.732 -24.456 -32.039 1.00 34.53 180 THR B O 1
ATOM 12895 N N . LEU D 2 186 ? -18.929 -25.595 -33.589 1.00 39.02 181 LEU B N 1
ATOM 12896 C CA . LEU D 2 186 ? -19.744 -26.350 -32.655 1.00 41.74 181 LEU B CA 1
ATOM 12897 C C . LEU D 2 186 ? -19.597 -27.832 -32.947 1.00 44.07 181 LEU B C 1
ATOM 12898 O O . LEU D 2 186 ? -19.306 -28.233 -34.090 1.00 44.59 181 LEU B O 1
ATOM 12914 N N . SER D 2 187 ? -19.797 -28.644 -31.907 1.00 44.21 182 SER B N 1
ATOM 12915 C CA . SER D 2 187 ? -19.987 -30.069 -32.141 1.00 52.43 182 SER B CA 1
ATOM 12916 C C . SER D 2 187 ? -21.302 -30.287 -32.889 1.00 49.40 182 SER B C 1
ATOM 12917 O O . SER D 2 187 ? -22.239 -29.498 -32.770 1.00 49.31 182 SER B O 1
ATOM 12925 N N . LYS D 2 188 ? -21.363 -31.357 -33.684 1.00 50.43 183 LYS B N 1
ATOM 12926 C CA . LYS D 2 188 ? -22.624 -31.730 -34.321 1.00 52.50 183 LYS B CA 1
ATOM 12927 C C . LYS D 2 188 ? -23.749 -31.840 -33.295 1.00 53.47 183 LYS B C 1
ATOM 12928 O O . LYS D 2 188 ? -24.847 -31.307 -33.495 1.00 52.65 183 LYS B O 1
ATOM 12947 N N . ALA D 2 189 ? -23.493 -32.534 -32.186 1.00 54.38 184 ALA B N 1
ATOM 12948 C CA . ALA D 2 189 ? -24.523 -32.677 -31.165 1.00 54.19 184 ALA B CA 1
ATOM 12949 C C . ALA D 2 189 ? -25.043 -31.317 -30.698 1.00 54.79 184 ALA B C 1
ATOM 12950 O O . ALA D 2 189 ? -26.258 -31.135 -30.560 1.00 56.50 184 ALA B O 1
ATOM 12957 N N . ASP D 2 190 ? -24.149 -30.346 -30.450 1.00 51.42 185 ASP B N 1
ATOM 12958 C CA . ASP D 2 190 ? -24.626 -29.027 -30.038 1.00 53.81 185 ASP B CA 1
ATOM 12959 C C . ASP D 2 190 ? -25.349 -28.315 -31.182 1.00 52.62 185 ASP B C 1
ATOM 12960 O O . ASP D 2 190 ? -26.328 -27.592 -30.955 1.00 52.58 185 ASP B O 1
ATOM 12969 N N . TYR D 2 191 ? -24.850 -28.464 -32.412 1.00 48.40 186 TYR B N 1
ATOM 12970 C CA . TYR D 2 191 ? -25.491 -27.825 -33.555 1.00 46.61 186 TYR B CA 1
ATOM 12971 C C . TYR D 2 191 ? -26.941 -28.279 -33.698 1.00 51.07 186 TYR B C 1
ATOM 12972 O O . TYR D 2 191 ? -27.838 -27.452 -33.933 1.00 48.24 186 TYR B O 1
ATOM 12990 N N . GLU D 2 192 ? -27.193 -29.583 -33.515 1.00 53.49 187 GLU B N 1
ATOM 12991 C CA . GLU D 2 192 ? -28.532 -30.140 -33.683 1.00 55.43 187 GLU B CA 1
ATOM 12992 C C . GLU D 2 192 ? -29.511 -29.674 -32.609 1.00 55.62 187 GLU B C 1
ATOM 12993 O O . GLU D 2 192 ? -30.730 -29.731 -32.832 1.00 56.35 187 GLU B O 1
ATOM 13005 N N . LYS D 2 193 ? -29.011 -29.232 -31.450 1.00 57.40 188 LYS B N 1
ATOM 13006 C CA . LYS D 2 193 ? -29.863 -28.840 -30.334 1.00 60.30 188 LYS B CA 1
ATOM 13007 C C . LYS D 2 193 ? -30.527 -27.482 -30.524 1.00 59.89 188 LYS B C 1
ATOM 13008 O O . LYS D 2 193 ? -31.415 -27.136 -29.731 1.00 56.10 188 LYS B O 1
ATOM 13027 N N . HIS D 2 194 ? -30.099 -26.683 -31.506 1.00 52.90 189 HIS B N 1
ATOM 13028 C CA . HIS D 2 194 ? -30.558 -25.307 -31.602 1.00 49.94 189 HIS B CA 1
ATOM 13029 C C . HIS D 2 194 ? -31.040 -24.994 -33.002 1.00 47.14 189 HIS B C 1
ATOM 13030 O O . HIS D 2 194 ? -30.667 -25.653 -33.964 1.00 47.71 189 HIS B O 1
ATOM 13044 N N . LYS D 2 195 ? -31.868 -23.956 -33.088 1.00 48.41 190 LYS B N 1
ATOM 13045 C CA . LYS D 2 195 ? -32.540 -23.593 -34.322 1.00 47.14 190 LYS B CA 1
ATOM 13046 C C . LYS D 2 195 ? -31.878 -22.393 -34.980 1.00 43.54 190 LYS B C 1
ATOM 13047 O O . LYS D 2 195 ? -31.474 -22.472 -36.132 1.00 41.76 190 LYS B O 1
ATOM 13066 N N . VAL D 2 196 ? -31.791 -21.272 -34.283 1.00 42.63 191 VAL B N 1
ATOM 13067 C CA . VAL D 2 196 ? -31.476 -19.990 -34.900 1.00 39.02 191 VAL B CA 1
ATOM 13068 C C . VAL D 2 196 ? -29.985 -19.722 -34.742 1.00 36.47 191 VAL B C 1
ATOM 13069 O O . VAL D 2 196 ? -29.474 -19.647 -33.618 1.00 37.14 191 VAL B O 1
ATOM 13082 N N . TYR D 2 197 ? -29.313 -19.471 -35.861 1.00 34.22 192 TYR B N 1
ATOM 13083 C CA . TYR D 2 197 ? -27.881 -19.192 -35.884 1.00 35.64 192 TYR B CA 1
ATOM 13084 C C . TYR D 2 197 ? -27.725 -17.813 -36.482 1.00 34.39 192 TYR B C 1
ATOM 13085 O O . TYR D 2 197 ? -28.206 -17.568 -37.592 1.00 33.00 192 TYR B O 1
ATOM 13103 N N . ALA D 2 198 ? -27.091 -16.903 -35.737 1.00 32.42 193 ALA B N 1
ATOM 13104 C CA . ALA D 2 198 ? -27.058 -15.525 -36.187 1.00 32.34 193 ALA B CA 1
ATOM 13105 C C . ALA D 2 198 ? -25.710 -14.912 -35.880 1.00 33.97 193 ALA B C 1
ATOM 13106 O O . ALA D 2 198 ? -25.090 -15.205 -34.845 1.00 31.16 193 ALA B O 1
ATOM 13113 N N . CYS D 2 199 ? -25.269 -14.064 -36.803 1.00 31.39 194 CYS B N 1
ATOM 13114 C CA A CYS D 2 199 ? -24.113 -13.203 -36.637 0.49 31.06 194 CYS B CA 1
ATOM 13115 C CA B CYS D 2 199 ? -24.135 -13.205 -36.524 0.51 31.05 194 CYS B CA 1
ATOM 13116 C C . CYS D 2 199 ? -24.619 -11.770 -36.615 1.00 32.03 194 CYS B C 1
ATOM 13117 O O . CYS D 2 199 ? -25.335 -11.382 -37.540 1.00 32.91 194 CYS B O 1
ATOM 13130 N N . GLU D 2 200 ? -24.254 -11.007 -35.593 1.00 32.10 195 GLU B N 1
ATOM 13131 C CA . GLU D 2 200 ? -24.643 -9.612 -35.439 1.00 34.98 195 GLU B CA 1
ATOM 13132 C C . GLU D 2 200 ? -23.418 -8.738 -35.625 1.00 33.68 195 GLU B C 1
ATOM 13133 O O . GLU D 2 200 ? -22.432 -8.907 -34.909 1.00 32.82 195 GLU B O 1
ATOM 13145 N N . VAL D 2 201 ? -23.491 -7.770 -36.529 1.00 32.60 196 VAL B N 1
ATOM 13146 C CA . VAL D 2 201 ? -22.317 -6.998 -36.918 1.00 32.46 196 VAL B CA 1
ATOM 13147 C C . VAL D 2 201 ? -22.501 -5.544 -36.520 1.00 32.48 196 VAL B C 1
ATOM 13148 O O . VAL D 2 201 ? -23.541 -4.939 -36.828 1.00 33.10 196 VAL B O 1
ATOM 13161 N N . THR D 2 202 ? -21.498 -4.997 -35.824 1.00 31.26 197 THR B N 1
ATOM 13162 C CA . THR D 2 202 ? -21.450 -3.601 -35.422 1.00 32.80 197 THR B CA 1
ATOM 13163 C C . THR D 2 202 ? -20.278 -2.960 -36.161 1.00 33.07 197 THR B C 1
ATOM 13164 O O . THR D 2 202 ? -19.176 -3.526 -36.188 1.00 29.22 197 THR B O 1
ATOM 13175 N N . HIS D 2 203 ? -20.506 -1.785 -36.748 1.00 32.61 198 HIS B N 1
ATOM 13176 C CA . HIS D 2 203 ? -19.486 -1.120 -37.535 1.00 32.98 198 HIS B CA 1
ATOM 13177 C C . HIS D 2 203 ? -19.877 0.326 -37.734 1.00 33.79 198 HIS B C 1
ATOM 13178 O O . HIS D 2 203 ? -21.066 0.668 -37.768 1.00 32.51 198 HIS B O 1
ATOM 13192 N N . GLN D 2 204 ? -18.854 1.168 -37.884 1.00 33.21 199 GLN B N 1
ATOM 13193 C CA . GLN D 2 204 ? -19.095 2.608 -37.944 1.00 35.44 199 GLN B CA 1
ATOM 13194 C C . GLN D 2 204 ? -20.049 2.985 -39.068 1.00 37.39 199 GLN B C 1
ATOM 13195 O O . GLN D 2 204 ? -20.817 3.957 -38.946 1.00 39.43 199 GLN B O 1
ATOM 13209 N N . GLY D 2 205 ? -20.004 2.243 -40.169 1.00 33.08 200 GLY B N 1
ATOM 13210 C CA . GLY D 2 205 ? -20.820 2.577 -41.314 1.00 36.54 200 GLY B CA 1
ATOM 13211 C C . GLY D 2 205 ? -22.245 2.159 -41.189 1.00 37.38 200 GLY B C 1
ATOM 13212 O O . GLY D 2 205 ? -23.028 2.440 -42.081 1.00 38.72 200 GLY B O 1
ATOM 13216 N N . LEU D 2 206 ? -22.614 1.457 -40.126 1.00 36.18 201 LEU B N 1
ATOM 13217 C CA . LEU D 2 206 ? -23.981 0.970 -39.951 1.00 38.26 201 LEU B CA 1
ATOM 13218 C C . LEU D 2 206 ? -24.662 1.808 -38.883 1.00 41.83 201 LEU B C 1
ATOM 13219 O O . LEU D 2 206 ? -24.131 1.933 -37.772 1.00 41.26 201 LEU B O 1
ATOM 13235 N N . SER D 2 207 ? -25.837 2.372 -39.211 1.00 41.71 202 SER B N 1
ATOM 13236 C CA . SER D 2 207 ? -26.537 3.178 -38.220 1.00 46.72 202 SER B CA 1
ATOM 13237 C C . SER D 2 207 ? -26.952 2.344 -37.022 1.00 45.80 202 SER B C 1
ATOM 13238 O O . SER D 2 207 ? -27.100 2.885 -35.916 1.00 47.83 202 SER B O 1
ATOM 13243 N N . SER D 2 208 ? -27.169 1.047 -37.223 1.00 43.03 203 SER B N 1
ATOM 13244 C CA . SER D 2 208 ? -27.469 0.147 -36.122 1.00 43.40 203 SER B CA 1
ATOM 13245 C C . SER D 2 208 ? -26.927 -1.211 -36.515 1.00 41.81 203 SER B C 1
ATOM 13246 O O . SER D 2 208 ? -26.618 -1.440 -37.690 1.00 41.41 203 SER B O 1
ATOM 13254 N N . PRO D 2 209 ? -26.742 -2.113 -35.557 1.00 41.66 204 PRO B N 1
ATOM 13255 C CA . PRO D 2 209 ? -26.139 -3.415 -35.896 1.00 41.20 204 PRO B CA 1
ATOM 13256 C C . PRO D 2 209 ? -27.024 -4.163 -36.893 1.00 39.39 204 PRO B C 1
ATOM 13257 O O . PRO D 2 209 ? -28.252 -3.982 -36.969 1.00 41.25 204 PRO B O 1
ATOM 13268 N N . VAL D 2 210 ? -26.380 -5.019 -37.647 1.00 36.50 205 VAL B N 1
ATOM 13269 C CA . VAL D 2 210 ? -27.002 -5.796 -38.695 1.00 38.47 205 VAL B CA 1
ATOM 13270 C C . VAL D 2 210 ? -26.875 -7.261 -38.334 1.00 37.35 205 VAL B C 1
ATOM 13271 O O . VAL D 2 210 ? -25.778 -7.745 -38.037 1.00 35.94 205 VAL B O 1
ATOM 13284 N N . THR D 2 211 ? -27.979 -7.975 -38.378 1.00 36.56 206 THR B N 1
ATOM 13285 C CA . THR D 2 211 ? -27.980 -9.392 -38.055 1.00 37.05 206 THR B CA 1
ATOM 13286 C C . THR D 2 211 ? -28.283 -10.177 -39.324 1.00 36.79 206 THR B C 1
ATOM 13287 O O . THR D 2 211 ? -29.171 -9.812 -40.089 1.00 37.96 206 THR B O 1
ATOM 13298 N N . LYS D 2 212 ? -27.524 -11.218 -39.571 1.00 35.85 207 LYS B N 1
ATOM 13299 C CA . LYS D 2 212 ? -27.854 -12.199 -40.591 1.00 34.14 207 LYS B CA 1
ATOM 13300 C C . LYS D 2 212 ? -28.016 -13.529 -39.869 1.00 34.07 207 LYS B C 1
ATOM 13301 O O . LYS D 2 212 ? -27.207 -13.881 -39.001 1.00 34.19 207 LYS B O 1
ATOM 13320 N N . SER D 2 213 ? -29.016 -14.299 -40.275 1.00 34.42 208 SER B N 1
ATOM 13321 C CA . SER D 2 213 ? -29.291 -15.536 -39.578 1.00 34.82 208 SER B CA 1
ATOM 13322 C C . SER D 2 213 ? -29.850 -16.555 -40.557 1.00 37.26 208 SER B C 1
ATOM 13323 O O . SER D 2 213 ? -30.340 -16.211 -41.644 1.00 31.83 208 SER B O 1
ATOM 13331 N N . PHE D 2 214 ? -29.767 -17.823 -40.133 1.00 33.61 209 PHE B N 1
ATOM 13332 C CA . PHE D 2 214 ? -30.530 -18.895 -40.756 1.00 36.79 209 PHE B CA 1
ATOM 13333 C C . PHE D 2 214 ? -31.107 -19.769 -39.660 1.00 36.79 209 PHE B C 1
ATOM 13334 O O . PHE D 2 214 ? -30.583 -19.832 -38.544 1.00 36.20 209 PHE B O 1
ATOM 13351 N N . ASN D 2 215 ? -32.173 -20.465 -39.991 1.00 38.04 210 ASN B N 1
ATOM 13352 C CA . ASN D 2 215 ? -32.717 -21.495 -39.126 1.00 39.27 210 ASN B CA 1
ATOM 13353 C C . ASN D 2 215 ? -32.170 -22.832 -39.613 1.00 43.38 210 ASN B C 1
ATOM 13354 O O . ASN D 2 215 ? -32.331 -23.181 -40.786 1.00 44.40 210 ASN B O 1
ATOM 13365 N N . ARG D 2 216 ? -31.538 -23.580 -38.723 1.00 42.39 211 ARG B N 1
ATOM 13366 C CA . ARG D 2 216 ? -31.096 -24.928 -39.070 1.00 47.76 211 ARG B CA 1
ATOM 13367 C C . ARG D 2 216 ? -32.222 -25.744 -39.722 1.00 50.13 211 ARG B C 1
ATOM 13368 O O . ARG D 2 216 ? -33.344 -25.839 -39.205 1.00 48.29 211 ARG B O 1
ATOM 13389 N N . GLY D 2 217 ? -31.916 -26.337 -40.871 1.00 53.94 212 GLY B N 1
ATOM 13390 C CA . GLY D 2 217 ? -32.865 -27.213 -41.543 1.00 52.31 212 GLY B CA 1
ATOM 13391 C C . GLY D 2 217 ? -33.740 -26.567 -42.602 1.00 58.79 212 GLY B C 1
ATOM 13392 O O . GLY D 2 217 ? -34.798 -27.117 -42.923 1.00 62.41 212 GLY B O 1
ATOM 13396 N N . GLU D 2 218 ? -33.336 -25.435 -43.165 1.00 60.56 213 GLU B N 1
ATOM 13397 C CA . GLU D 2 218 ? -34.116 -24.772 -44.209 1.00 57.52 213 GLU B CA 1
ATOM 13398 C C . GLU D 2 218 ? -33.258 -24.654 -45.475 1.00 58.00 213 GLU B C 1
ATOM 13399 O O . GLU D 2 218 ? -33.802 -24.516 -46.587 1.00 64.65 213 GLU B O 1
ATOM 13425 N N . ASP E 3 2 ? -17.077 6.400 -22.625 1.00 25.43 2 ASP P N 1
ATOM 13426 C CA . ASP E 3 2 ? -16.225 7.436 -23.233 1.00 24.19 2 ASP P CA 1
ATOM 13427 C C . ASP E 3 2 ? -16.590 8.837 -22.822 1.00 25.19 2 ASP P C 1
ATOM 13428 O O . ASP E 3 2 ? -17.760 9.232 -22.879 1.00 26.76 2 ASP P O 1
ATOM 13437 N N . GLY E 3 3 ? -15.572 9.587 -22.421 1.00 24.75 3 GLY P N 1
ATOM 13438 C CA . GLY E 3 3 ? -15.756 11.016 -22.089 1.00 26.51 3 GLY P CA 1
ATOM 13439 C C . GLY E 3 3 ? -16.471 11.848 -23.152 1.00 28.62 3 GLY P C 1
ATOM 13440 O O . GLY E 3 3 ? -17.307 12.704 -22.832 1.00 30.37 3 GLY P O 1
ATOM 13444 N N . ASN E 3 4 ? -16.201 11.563 -24.429 1.00 27.59 4 ASN P N 1
ATOM 13445 C CA . ASN E 3 4 ? -16.823 12.317 -25.504 1.00 29.47 4 ASN P CA 1
ATOM 13446 C C . ASN E 3 4 ? -18.311 12.007 -25.659 1.00 31.20 4 ASN P C 1
ATOM 13447 O O . ASN E 3 4 ? -18.981 12.660 -26.453 1.00 36.49 4 ASN P O 1
ATOM 13458 N N . GLU E 3 5 ? -18.850 11.040 -24.936 1.00 31.80 5 GLU P N 1
ATOM 13459 C CA . GLU E 3 5 ? -20.287 10.766 -24.934 1.00 35.01 5 GLU P CA 1
ATOM 13460 C C . GLU E 3 5 ? -20.974 11.217 -23.651 1.00 32.99 5 GLU P C 1
ATOM 13461 O O . GLU E 3 5 ? -22.193 11.089 -23.549 1.00 35.91 5 GLU P O 1
ATOM 13473 N N . GLU E 3 6 ? -20.248 11.810 -22.713 1.00 30.58 6 GLU P N 1
ATOM 13474 C CA . GLU E 3 6 ? -20.884 12.331 -21.513 1.00 32.83 6 GLU P CA 1
ATOM 13475 C C . GLU E 3 6 ? -21.806 13.505 -21.856 1.00 37.21 6 GLU P C 1
ATOM 13476 O O . GLU E 3 6 ? -21.441 14.398 -22.626 1.00 36.27 6 GLU P O 1
ATOM 13488 N N . MET E 3 7 ? -23.010 13.500 -21.276 1.00 40.56 7 MET P N 1
ATOM 13489 C CA . MET E 3 7 ? -24.004 14.534 -21.544 1.00 44.95 7 MET P CA 1
ATOM 13490 C C . MET E 3 7 ? -23.858 15.750 -20.622 1.00 43.12 7 MET P C 1
ATOM 13491 O O . MET E 3 7 ? -23.306 15.583 -19.523 1.00 41.31 7 MET P O 1
ATOM 13519 N N . ASP F 3 2 ? 29.630 -3.111 -35.755 1.00 31.83 2 ASP Q N 1
ATOM 13520 C CA . ASP F 3 2 ? 28.967 -2.078 -34.978 1.00 33.32 2 ASP Q CA 1
ATOM 13521 C C . ASP F 3 2 ? 29.370 -0.682 -35.412 1.00 36.06 2 ASP Q C 1
ATOM 13522 O O . ASP F 3 2 ? 30.536 -0.358 -35.613 1.00 35.93 2 ASP Q O 1
ATOM 13531 N N . GLY F 3 3 ? 28.351 0.148 -35.603 1.00 33.12 3 GLY Q N 1
ATOM 13532 C CA . GLY F 3 3 ? 28.605 1.534 -35.988 1.00 36.64 3 GLY Q CA 1
ATOM 13533 C C . GLY F 3 3 ? 29.502 2.288 -35.009 1.00 38.38 3 GLY Q C 1
ATOM 13534 O O . GLY F 3 3 ? 30.312 3.135 -35.424 1.00 40.94 3 GLY Q O 1
ATOM 13538 N N . ASN F 3 4 ? 29.368 1.999 -33.697 1.00 40.13 4 ASN Q N 1
ATOM 13539 C CA . ASN F 3 4 ? 30.153 2.709 -32.684 1.00 41.51 4 ASN Q CA 1
ATOM 13540 C C . ASN F 3 4 ? 31.626 2.346 -32.738 1.00 45.38 4 ASN Q C 1
ATOM 13541 O O . ASN F 3 4 ? 32.423 2.983 -32.041 1.00 50.52 4 ASN Q O 1
ATOM 13552 N N . GLU F 3 5 ? 32.030 1.388 -33.575 1.00 43.47 5 GLU Q N 1
ATOM 13553 C CA . GLU F 3 5 ? 33.443 1.044 -33.740 1.00 47.33 5 GLU Q CA 1
ATOM 13554 C C . GLU F 3 5 ? 33.990 1.495 -35.100 1.00 47.28 5 GLU Q C 1
ATOM 13555 O O . GLU F 3 5 ? 35.145 1.192 -35.457 1.00 50.45 5 GLU Q O 1
ATOM 13567 N N . GLU F 3 6 ? 33.179 2.181 -35.890 1.00 43.71 6 GLU Q N 1
ATOM 13568 C CA . GLU F 3 6 ? 33.705 2.776 -37.102 1.00 46.45 6 GLU Q CA 1
ATOM 13569 C C . GLU F 3 6 ? 34.727 3.869 -36.756 1.00 50.18 6 GLU Q C 1
ATOM 13570 O O . GLU F 3 6 ? 34.389 4.823 -36.047 1.00 52.72 6 GLU Q O 1
ATOM 13582 N N . MET F 3 7 ? 35.957 3.768 -37.286 1.00 57.99 7 MET Q N 1
ATOM 13583 C CA . MET F 3 7 ? 37.054 4.669 -36.878 1.00 60.03 7 MET Q CA 1
ATOM 13584 C C . MET F 3 7 ? 37.140 5.906 -37.779 1.00 61.05 7 MET Q C 1
ATOM 13585 O O . MET F 3 7 ? 36.288 6.057 -38.669 1.00 58.57 7 MET Q O 1
#

Nearest PDB structures (foldseek):
  8f0l-assembly1_A  TM=9.977E-01  e=7.903E-42  Homo sapiens
  6wvz-assembly1_H  TM=9.712E-01  e=8.042E-36  Homo sapiens
  2v7n-assembly4_H  TM=9.110E-01  e=2.091E-34  synthetic construct
  5i18-assembly1_H  TM=8.069E-01  e=4.469E-36  Homo sapiens
  6nov-assembly2_C  TM=8.141E-01  e=5.533E-36  Homo sapiens

Secondary structure (DSSP, 8-state):
-EEEEPPPEEE-TT--EEEEEEEESS-GGG-EEEEEEE-TTS-EEEEEEEETTT--EEE-TTTTTTEEEEEETTTTEEEEEE-S--GGG-EEEEEEEE-TTT-S---B---EEEEE-S---BPPEEEEE---EEEEEEEEEEEBSS--EEEEGGGT--TTEEEPPPEE-TTS-EEEEEEEEEEGGGGGT---EEEEEEGGGTEEEEEE---/---EEEE-SEEEE-TTS-EEEEEEESS--B-TTT--B-EEEEEE-TTS--EEEEETTTEEPTT--TTEEEEEETTEEEEEESS--GGG-EEEEEEE-SSS-EE---EEEEE----BPPEEEEEPPPHHHHTTTEEEEEEEEEEEBSS--EEEEEETTEEP-SSEEEEEPPPPTTT--EEEEEEEEEEHHHHHT--EEEEEEE-TT-SS-EEEEEETT-/-EEEEPPPEEE-TT--EEEEEEEESS-GGG-EEEEEEE-TTS-EEEEEEEETTT--EEE-GGGTTTEEEEEETTTTEEEEEE-S--GGG-EEEEEEEE-TTT-S---B---EEEEE-SPPPBPPEEEEE---EEEEEEEEEEEBSS--EEEEGGGTB-TTEEEPPPEE-TTS-EEEEEEEEEEGGGTTT---EEEEEEGGGTEEEEEE---/---EEEE-SEEEE-TT--EEEEEEESS--EETTTTEE-EEEEEE-TTS--EEEEETTTEEPTT--TTEEEEEETTEEEEEESS--GGG-EEEEEEE-SSS-EE---EEEEE----BPPEEEEEPPPHHHHHTTEEEEEEEEEEEBSS--EEEEEETTEEP-SSEEEEEPPPPTTT--EEEEEEEEEEHHHHTT--EEEEEEE-TT-SS-EEEEEE-/-GGG--/-GGG--

Foldseek 3Di:
DAWAKDAAAEAEQQAKDKIKIADPDDQLQQKKKWKWWAAVPGDIGTAWIARANPRDIDGDPVQVPFWDWGADNVRNMIMIMGGRDDQVPFTWMKMFIGHVPGPDGPYIYPTYGYGYHPDDAAAWDKAWQAKCKMKIWIKTDFGDDDDKDKDKPVPPDDPQKDWDDWDQDPVRGIMTMIMGMDNPVCQVPDWIKMWMADVVVRDIDIDIHHD/DKAKAKPDQEAAEAAFAKDKIKIFIPWFQADVVVRFRAKWKWWDDPPDDTHTADGSQFHGDPPHDPLWGKDDGITMIMIMRHGDDLVRFTWMWMWGDSDPIDIYPTYGYAHDDDFDFWDKDKDWADPVVLVVFKTKIKIKTPFGPDPDKDKWKAFQNRTDDDQKDKDKDQQDSPRRGIMMMMIGMDTSVVVVVTFKIKIWMDDPNDPHIDMDIGTD/DAWAKDAAAEAEQQAKDKMKIADDDDQLQQKKKWKWKFAVPGDIGTAWIARQNPRDIDGDPVQPPFWDWGADNVRNMIMIMGGSDDQVPQTWMKMFIDHPPGPDGPYIYPTYGYGYDPDDADFWDKAWQAKCKMKIWIKTDFGDDDDKDKDKPNPPDDAQKDWDDWDQDPVRGTMTMIMGMDNPVCLVPDWIWIWMADPSVRDTDIDIHHD/DKAKAKPDQEEAEAAFAKDKIKIFIPWFQADVVVRFRAKWKWWADPPDDTHTAAGSQFHGDPPHDPQWGKDDGTTMIMIMRHGDDLVRQTWMWMWGPSDPIDIYPTYGYAYDDDFDFWDKDKDWADPVVVVVFKTKIKIKTPFGPDPDKDKWKAFQRHTDPDQKDKDKDDQDSPRRGIMMMMIGMDTSVVVVVTFKIKMWMDDPPDPHIDIDIGTPPD/DVVPDD/DVVPDD

Solvent-accessible surface area: 36859 Å² total

Radius of gyration: 28.86 Å; Cα contacts (8 Å, |Δi|>4): 2399; chains: 6; bounding box: 77×59×78 Å